Protein AF-A0A6L2PHI8-F1 (afdb_monomer)

Radius of gyration: 39.58 Å; Cα contacts (8 Å, |Δi|>4): 1050; chains: 1; bounding box: 101×114×113 Å

Sequence (1078 aa):
MAFFVTIHFYPGHCFICQTFGRAEEQCAVSTVCMVFGARVVTVRFHIPTYLTVSAALQLICTPKLQAEQNTLVHNKTSLSNHSALFQGGSDSAESEQCKPKLSDQVSRLVILHEEAEDGNAMPDLERPVMAVSRAVTNLVKVGRETINSSEDAILKQDMPAALVRVEGASRLLEEASAMLKADPYSGPARKKLIEGSRGILQGTSALLLCFDESEVRKIIRECKRVLDYLAVAEVIETMEDLVQFLKDLSPCLSKVSREVGGREKELTHQVHREILVRCLEQVKTLAPILICSMKIFIHIIAQGGKGAEEAAENRNYLAQRMTDELNEIIRVLQLTTYDEEEWDADNLTVMKKAQNAIEGKVRAARDWLEDPLALRGGVGEKSVRQILEHSQRVSERALPGDAEAIRKLCGDITTMTDALCELRQDGKGATPQAECLAHSIQEKLAELCELVQQAVIGVEKSGIQQPAHTVSGRLEQARRWLAHPDRDDRGLGQQAIALIVAEGKKVADGLPGIHKAEILGLCDEVDILSRQLSDLCRRGHGDTPQAQDVASFILGTPGREQNFNDRAQQLQQFSSRAAKTARMVAAGGSSGNKKLAEALLSSASQVESLTPQLVSAGRIRMNYPESKAADEHFQNLVAQYSDSVQHVRALCDEATDSAEFIKMSEEQIQKHSILCEEAIRKSQPQKMVDNTASIARLANRVLMVAKQESDNSEDPQFIARVNNASDQVQANVTPMVQDAKAVAINTQDAVAVSRWRDSNRALLTAVGEVRHAVTVTPDLPPPPDMTDLHINGKSCCQYILIVAVTVMMLNTECISVNLMYLITEYAPPRPPLPGGEVPPPRPPPPETDDEDDMFLHAPLPNQPIMMAAHGLHQEVRQWSSKDNDIIVAAKKMAVLMGRLSQLVRGEGGSSKRDLISCAKSIAEASEEVTRLAKELARECTDKRMRTNLLQVCERIPTIGTQLKILSTVKATMLGAQAVCSECNEFMQYAGTEEDQEATDMLVGNAQNLMQSVKETVRAAESASIKIRTDAGSVGGGTMMDIRPNHTIYVNNLNEKIKKDGKDSAFVYVLQFLLCFII

Nearest PDB structures (foldseek):
  3zdl-assembly1_A  TM=9.036E-01  e=3.990E-14  Gallus gallus
  4ehp-assembly1_A  TM=9.120E-01  e=5.768E-13  Homo sapiens
  2gww-assembly1_A  TM=8.570E-01  e=1.705E-12  Homo sapiens
  1ydi-assembly1_A  TM=8.372E-01  e=4.488E-12  Homo sapiens
  3tj6-assembly1_A  TM=7.367E-01  e=5.662E-12  Homo sapiens

Organism: Coptotermes formosanus (NCBI:txid36987)

Structure (mmCIF, N/CA/C/O backbone):
data_AF-A0A6L2PHI8-F1
#
_entry.id   AF-A0A6L2PHI8-F1
#
loop_
_atom_site.group_PDB
_atom_site.id
_atom_site.type_symbol
_atom_site.label_atom_id
_atom_site.label_alt_id
_atom_site.label_comp_id
_atom_site.label_asym_id
_atom_site.label_entity_id
_atom_site.label_seq_id
_atom_site.pdbx_PDB_ins_code
_atom_site.Cartn_x
_atom_site.Cartn_y
_atom_site.Cartn_z
_atom_site.occupancy
_atom_site.B_iso_or_equiv
_atom_site.auth_seq_id
_atom_site.auth_comp_id
_atom_site.auth_asym_id
_atom_site.auth_atom_id
_atom_site.pdbx_PDB_model_num
ATOM 1 N N . MET A 1 1 ? -31.131 13.742 -33.035 1.00 28.50 1 MET A N 1
ATOM 2 C CA . MET A 1 1 ? -32.236 13.460 -32.094 1.00 28.50 1 MET A CA 1
ATOM 3 C C . MET A 1 1 ? -31.751 13.812 -30.700 1.00 28.50 1 MET A C 1
ATOM 5 O O . MET A 1 1 ? -30.923 13.090 -30.166 1.00 28.50 1 MET A O 1
ATOM 9 N N . ALA A 1 2 ? -32.163 14.963 -30.169 1.00 21.92 2 ALA A N 1
ATOM 10 C CA . ALA A 1 2 ? -31.827 15.378 -28.810 1.00 21.92 2 ALA A CA 1
ATOM 11 C C . ALA A 1 2 ? -32.853 14.772 -27.842 1.00 21.92 2 ALA A C 1
ATOM 13 O O . ALA A 1 2 ? -34.050 15.003 -28.003 1.00 21.92 2 ALA A O 1
ATOM 14 N N . PHE A 1 3 ? -32.396 13.980 -26.874 1.00 23.11 3 PHE A N 1
ATOM 15 C CA . PHE A 1 3 ? -33.224 13.520 -25.762 1.00 23.11 3 PHE A CA 1
ATOM 16 C C . PHE A 1 3 ? -33.249 14.617 -24.692 1.00 23.11 3 PHE A C 1
ATOM 18 O O . PHE A 1 3 ? -32.214 14.946 -24.120 1.00 23.11 3 PHE A O 1
ATOM 25 N N . PHE A 1 4 ? -34.424 15.194 -24.435 1.00 22.56 4 PHE A N 1
ATOM 26 C CA . PHE A 1 4 ? -34.660 16.065 -23.284 1.00 22.56 4 PHE A CA 1
ATOM 27 C C . PHE A 1 4 ? -35.178 15.215 -22.120 1.00 22.56 4 PHE A C 1
ATOM 29 O O . PHE A 1 4 ? -36.218 14.570 -22.238 1.00 22.56 4 PHE A O 1
ATOM 36 N N . VAL A 1 5 ? -34.466 15.225 -20.994 1.00 25.03 5 VAL A N 1
ATOM 37 C CA . VAL A 1 5 ? -34.983 14.752 -19.704 1.00 25.03 5 VAL A CA 1
ATOM 38 C C . VAL A 1 5 ? -35.501 15.978 -18.960 1.00 25.03 5 VAL A C 1
ATOM 40 O O . VAL A 1 5 ? -34.727 16.868 -18.615 1.00 25.03 5 VAL A O 1
ATOM 43 N N . THR A 1 6 ? -36.811 16.046 -18.733 1.00 24.06 6 THR A N 1
ATOM 44 C CA . THR A 1 6 ? -37.441 17.101 -17.928 1.00 24.06 6 THR A CA 1
ATOM 45 C C . THR A 1 6 ? -37.784 16.526 -16.557 1.00 24.06 6 THR A C 1
ATOM 47 O O . THR A 1 6 ? -38.602 15.615 -16.451 1.00 24.06 6 THR A O 1
ATOM 50 N N . ILE A 1 7 ? -37.146 17.037 -15.502 1.00 26.84 7 ILE A N 1
ATOM 51 C CA . ILE A 1 7 ? -37.447 16.686 -14.108 1.00 26.84 7 ILE A CA 1
ATOM 52 C C . ILE A 1 7 ? -38.468 17.701 -13.585 1.00 26.84 7 ILE A C 1
ATOM 54 O O . ILE A 1 7 ? -38.177 18.893 -13.526 1.00 26.84 7 ILE A O 1
ATOM 58 N N . HIS A 1 8 ? -39.660 17.238 -13.203 1.00 25.55 8 HIS A N 1
ATOM 59 C CA . HIS A 1 8 ? -40.666 18.062 -12.530 1.00 25.55 8 HIS A CA 1
ATOM 60 C C . HIS A 1 8 ? -40.669 17.777 -11.024 1.00 25.55 8 HIS A C 1
ATOM 62 O O . HIS A 1 8 ? -40.845 16.634 -10.608 1.00 25.55 8 HIS A O 1
ATOM 68 N N . PHE A 1 9 ? -40.533 18.826 -10.211 1.00 26.36 9 PHE A N 1
ATOM 69 C CA . PHE A 1 9 ? -40.775 18.776 -8.770 1.00 26.36 9 PHE A CA 1
ATOM 70 C C . PHE A 1 9 ? -42.237 19.142 -8.491 1.00 26.36 9 PHE A C 1
ATOM 72 O O . PHE A 1 9 ? -42.666 20.248 -8.813 1.00 26.36 9 PHE A O 1
ATOM 79 N N . TYR A 1 10 ? -42.997 18.230 -7.883 1.00 27.59 10 TYR A N 1
ATOM 80 C CA . TYR A 1 10 ? -44.328 18.521 -7.344 1.00 27.59 10 TYR A CA 1
ATOM 81 C C . TYR A 1 10 ? -44.293 18.451 -5.810 1.00 27.59 10 TYR A C 1
ATOM 83 O O . TYR A 1 10 ? -43.849 17.437 -5.270 1.00 27.59 10 TYR A O 1
ATOM 91 N N . PRO A 1 11 ? -44.793 19.469 -5.089 1.00 28.05 11 PRO A N 1
ATOM 92 C CA . PRO A 1 11 ? -45.044 19.363 -3.659 1.00 28.05 11 PRO A CA 1
ATOM 93 C C . PRO A 1 11 ? -46.368 18.613 -3.448 1.00 28.05 11 PRO A C 1
ATOM 95 O O . PRO A 1 11 ? -47.446 19.158 -3.678 1.00 28.05 11 PRO A O 1
ATOM 98 N N . GLY A 1 12 ? -46.298 17.340 -3.059 1.00 30.06 12 GLY A N 1
ATOM 99 C CA . GLY A 1 12 ? -47.467 16.504 -2.776 1.00 30.06 12 GLY A CA 1
ATOM 100 C C . GLY A 1 12 ? -47.418 15.929 -1.363 1.00 30.06 12 GLY A C 1
ATOM 101 O O . GLY A 1 12 ? -46.491 15.200 -1.022 1.00 30.06 12 GLY A O 1
ATOM 102 N N . HIS A 1 13 ? -48.430 16.243 -0.552 1.00 28.59 13 HIS A N 1
ATOM 103 C CA . HIS A 1 13 ? -48.674 15.639 0.759 1.00 28.59 13 HIS A CA 1
ATOM 104 C C . HIS A 1 13 ? -48.878 14.119 0.635 1.00 28.59 13 HIS A C 1
ATOM 106 O O . HIS A 1 13 ? -49.772 13.672 -0.083 1.00 28.59 13 HIS A O 1
ATOM 112 N N . CYS A 1 14 ? -48.104 13.322 1.377 1.00 26.72 14 CYS A N 1
ATOM 113 C CA . CYS A 1 14 ? -48.343 11.885 1.504 1.00 26.72 14 CYS A CA 1
ATOM 114 C C . CYS A 1 14 ? -49.215 11.603 2.741 1.00 26.72 14 CYS A C 1
ATOM 116 O O . CYS A 1 14 ? -48.777 11.753 3.881 1.00 26.72 14 CYS A O 1
ATOM 118 N N . PHE A 1 15 ? -50.460 11.191 2.503 1.00 27.19 15 PHE A N 1
ATOM 119 C CA . PHE A 1 15 ? -51.324 10.514 3.471 1.00 27.19 15 PHE A CA 1
ATOM 120 C C . PHE A 1 15 ? -50.740 9.115 3.726 1.00 27.19 15 PHE A C 1
ATOM 122 O O . PHE A 1 15 ? -50.941 8.253 2.887 1.00 27.19 15 PHE A O 1
ATOM 129 N N . ILE A 1 16 ? -49.976 8.910 4.805 1.00 29.73 16 ILE A N 1
ATOM 130 C CA . ILE A 1 16 ? -49.748 7.653 5.567 1.00 29.73 16 ILE A CA 1
ATOM 131 C C . ILE A 1 16 ? -48.646 7.989 6.590 1.00 29.73 16 ILE A C 1
ATOM 133 O O . ILE A 1 16 ? -47.463 7.840 6.317 1.00 29.73 16 ILE A O 1
ATOM 137 N N . CYS A 1 17 ? -49.041 8.547 7.739 1.00 25.80 17 CYS A N 1
ATOM 138 C CA . CYS A 1 17 ? -48.252 8.593 8.981 1.00 25.80 17 CYS A CA 1
ATOM 139 C C . CYS A 1 17 ? -49.140 9.123 10.127 1.00 25.80 17 CYS A C 1
ATOM 141 O O . CYS A 1 17 ? -48.946 10.211 10.656 1.00 25.80 17 CYS A O 1
ATOM 143 N N . GLN A 1 18 ? -50.164 8.357 10.505 1.00 29.06 18 GLN A N 1
ATOM 144 C CA . GLN A 1 18 ? -50.800 8.474 11.820 1.00 29.06 18 GLN A CA 1
ATOM 145 C C . GLN A 1 18 ? -50.527 7.167 12.560 1.00 29.06 18 GLN A C 1
ATOM 147 O O . GLN A 1 18 ? -51.305 6.234 12.401 1.00 29.06 18 GLN A O 1
ATOM 152 N N . THR A 1 19 ? -49.416 7.060 13.307 1.00 31.19 19 THR A N 1
ATOM 153 C CA . THR A 1 19 ? -49.371 6.196 14.517 1.00 31.19 19 THR A CA 1
ATOM 154 C C . THR A 1 19 ? -48.138 6.297 15.419 1.00 31.19 19 THR A C 1
ATOM 156 O O . THR A 1 19 ? -48.201 5.736 16.504 1.00 31.19 19 THR A O 1
ATOM 159 N N . PHE A 1 20 ? -47.064 7.028 15.106 1.00 27.92 20 PHE A N 1
ATOM 160 C CA . PHE A 1 20 ? -45.995 7.244 16.098 1.00 27.92 20 PHE A CA 1
ATOM 161 C C . PHE A 1 20 ? -45.481 8.682 16.065 1.00 27.92 20 PHE A C 1
ATOM 163 O O . PHE A 1 20 ? -44.862 9.119 15.102 1.00 27.92 20 PHE A O 1
ATOM 170 N N . GLY A 1 21 ? -45.790 9.433 17.124 1.00 33.22 21 GLY A N 1
ATOM 171 C CA . GLY A 1 21 ? -45.378 10.821 17.282 1.00 33.22 21 GLY A CA 1
ATOM 172 C C . GLY A 1 21 ? -43.887 10.944 17.582 1.00 33.22 21 GLY A C 1
ATOM 173 O O . GLY A 1 21 ? -43.437 10.483 18.627 1.00 33.22 21 GLY A O 1
ATOM 174 N N . ARG A 1 22 ? -43.158 11.612 16.684 1.00 26.39 22 ARG A N 1
ATOM 175 C CA . ARG A 1 22 ? -41.921 12.375 16.918 1.00 26.39 22 ARG A CA 1
ATOM 176 C C . ARG A 1 22 ? -41.783 13.422 15.803 1.00 26.39 22 ARG A C 1
ATOM 178 O O . ARG A 1 22 ? -42.301 13.227 14.710 1.00 26.39 22 ARG A O 1
ATOM 185 N N . ALA A 1 23 ? -41.178 14.552 16.160 1.00 27.55 23 ALA A N 1
ATOM 186 C CA . ALA A 1 23 ? -41.156 15.808 15.414 1.00 27.55 23 ALA A CA 1
ATOM 187 C C . ALA A 1 23 ? -40.460 15.734 14.038 1.00 27.55 23 ALA A C 1
ATOM 189 O O . ALA A 1 23 ? -39.661 14.842 13.776 1.00 27.55 23 ALA A O 1
ATOM 190 N N . GLU A 1 24 ? -40.825 16.698 13.193 1.00 28.56 24 GLU A N 1
ATOM 191 C CA . GLU A 1 24 ? -40.657 16.814 11.740 1.00 28.56 24 GLU A CA 1
ATOM 192 C C . GLU A 1 24 ? -39.213 16.693 11.202 1.00 28.56 24 GLU A C 1
ATOM 194 O O . GLU A 1 24 ? -38.370 17.549 11.457 1.00 28.56 24 GLU A O 1
ATOM 199 N N . GLU A 1 25 ? -38.980 15.708 10.328 1.00 28.41 25 GLU A N 1
ATOM 200 C CA . GLU A 1 25 ? -37.934 15.735 9.294 1.00 28.41 25 GLU A CA 1
ATOM 201 C C . GLU A 1 25 ? -38.604 15.592 7.915 1.00 28.41 25 GLU A C 1
ATOM 203 O O . GLU A 1 25 ? -39.340 14.638 7.651 1.00 28.41 25 GLU A O 1
ATOM 208 N N . GLN A 1 26 ? -38.382 16.561 7.022 1.00 27.95 26 GLN A N 1
ATOM 209 C CA . GLN A 1 26 ? -38.865 16.514 5.640 1.00 27.95 26 GLN A CA 1
ATOM 210 C C . GLN A 1 26 ? -38.029 15.511 4.824 1.00 27.95 26 GLN A C 1
ATOM 212 O O . GLN A 1 26 ? -36.880 15.779 4.485 1.00 27.95 26 GLN A O 1
ATOM 217 N N . CYS A 1 27 ? -38.611 14.364 4.462 1.00 27.34 27 CYS A N 1
ATOM 218 C CA . CYS A 1 27 ? -38.029 13.433 3.488 1.00 27.34 27 CYS A CA 1
ATOM 219 C C . CYS A 1 27 ? -38.331 13.888 2.048 1.00 27.34 27 CYS A C 1
ATOM 221 O O . CYS A 1 27 ? -39.493 13.941 1.644 1.00 27.34 27 CYS A O 1
ATOM 223 N N . ALA A 1 28 ? -37.299 14.144 1.240 1.00 30.22 28 ALA A N 1
ATOM 224 C CA . ALA A 1 28 ? -37.441 14.311 -0.207 1.00 30.22 28 ALA A CA 1
ATOM 225 C C . ALA A 1 28 ? -37.369 12.940 -0.906 1.00 30.22 28 ALA A C 1
ATOM 227 O O . ALA A 1 28 ? -36.318 12.302 -0.934 1.00 30.22 28 ALA A O 1
ATOM 228 N N . VAL A 1 29 ? -38.478 12.476 -1.493 1.00 29.47 29 VAL A N 1
ATOM 229 C CA . VAL A 1 29 ? -38.514 11.254 -2.319 1.00 29.47 29 VAL A CA 1
ATOM 230 C C . VAL A 1 29 ? -38.455 11.654 -3.792 1.00 29.47 29 VAL A C 1
ATOM 232 O O . VAL A 1 29 ? -39.392 12.263 -4.302 1.00 29.47 29 VAL A O 1
ATOM 235 N N . SER A 1 30 ? -37.383 11.289 -4.499 1.00 31.94 30 SER A N 1
ATOM 236 C CA . SER A 1 30 ? -37.305 11.451 -5.959 1.00 31.94 30 SER A CA 1
ATOM 237 C C . SER A 1 30 ? -37.763 10.171 -6.661 1.00 31.94 30 SER A C 1
ATOM 239 O O . SER A 1 30 ? -37.251 9.088 -6.385 1.00 31.94 30 SER A O 1
ATOM 241 N N . THR A 1 31 ? -38.734 10.286 -7.571 1.00 30.64 31 THR A N 1
ATOM 242 C CA . THR A 1 31 ? -39.196 9.182 -8.431 1.00 30.64 31 THR A CA 1
ATOM 243 C C . THR A 1 31 ? -38.779 9.472 -9.868 1.00 30.64 31 THR A C 1
ATOM 245 O O . THR A 1 31 ? -39.177 10.492 -10.422 1.00 30.64 31 THR A O 1
ATOM 248 N N . VAL A 1 32 ? -38.006 8.576 -10.485 1.00 31.67 32 VAL A N 1
ATOM 249 C CA . VAL A 1 32 ? -37.671 8.653 -11.913 1.00 31.67 32 VAL A CA 1
ATOM 250 C C . VAL A 1 32 ? -38.574 7.677 -12.664 1.00 31.67 32 VAL A C 1
ATOM 252 O O . VAL A 1 32 ? -38.566 6.478 -12.392 1.00 31.67 32 VAL A O 1
ATOM 255 N N . CYS A 1 33 ? -39.373 8.187 -13.602 1.00 28.55 33 CYS A N 1
ATOM 256 C CA . CYS A 1 33 ? -40.089 7.358 -14.571 1.00 28.55 33 CYS A CA 1
ATOM 257 C C . CYS A 1 33 ? -39.306 7.361 -15.882 1.00 28.55 33 CYS A C 1
ATOM 259 O O . CYS A 1 33 ? -39.109 8.419 -16.477 1.00 28.55 33 CYS A O 1
ATOM 261 N N . MET A 1 34 ? -38.879 6.185 -16.339 1.00 28.77 34 MET A N 1
ATOM 262 C CA . MET A 1 34 ? -38.326 6.019 -17.682 1.00 28.77 34 MET A CA 1
ATOM 263 C C . MET A 1 34 ? -39.378 5.371 -18.581 1.00 28.77 34 MET A C 1
ATOM 265 O O . MET A 1 34 ? -40.025 4.392 -18.203 1.00 28.77 34 MET A O 1
ATOM 269 N N . VAL A 1 35 ? -39.560 5.945 -19.769 1.00 27.64 35 VAL A N 1
ATOM 270 C CA . VAL A 1 35 ? -40.507 5.467 -20.780 1.00 27.64 35 VAL A CA 1
ATOM 271 C C . VAL A 1 35 ? -39.712 4.807 -21.902 1.00 27.64 35 VAL A C 1
ATOM 273 O O . VAL A 1 35 ? -38.997 5.484 -22.637 1.00 27.64 35 VAL A O 1
ATOM 276 N N . PHE A 1 36 ? -39.847 3.488 -22.041 1.00 27.17 36 PHE A N 1
ATOM 277 C CA . PHE A 1 36 ? -39.316 2.731 -23.176 1.00 27.17 36 PHE A CA 1
ATOM 278 C C . PHE A 1 36 ? -40.487 2.342 -24.078 1.00 27.17 36 PHE A C 1
ATOM 280 O O . PHE A 1 36 ? -41.173 1.347 -23.843 1.00 27.17 36 PHE A O 1
ATOM 287 N N . GLY A 1 37 ? -40.767 3.160 -25.095 1.00 44.31 37 GLY A N 1
ATOM 288 C CA . GLY A 1 37 ? -41.959 2.972 -25.927 1.00 44.31 37 GLY A CA 1
ATOM 289 C C . GLY A 1 37 ? -43.259 2.999 -25.103 1.00 44.31 37 GLY A C 1
ATOM 290 O O . GLY A 1 37 ? -43.378 3.755 -24.145 1.00 44.31 37 GLY A O 1
ATOM 291 N N . ALA A 1 38 ? -44.255 2.182 -25.458 1.00 27.16 38 ALA A N 1
ATOM 292 C CA . ALA A 1 38 ? -45.612 2.244 -24.889 1.00 27.16 38 ALA A CA 1
ATOM 293 C C . ALA A 1 38 ? -45.784 1.654 -23.466 1.00 27.16 38 ALA A C 1
ATOM 295 O O . ALA A 1 38 ? -46.910 1.355 -23.065 1.00 27.16 38 ALA A O 1
ATOM 296 N N . ARG A 1 39 ? -44.714 1.461 -22.681 1.00 26.09 39 ARG A N 1
ATOM 297 C CA . ARG A 1 39 ? -44.811 1.018 -21.277 1.00 26.09 39 ARG A CA 1
ATOM 298 C C . ARG A 1 39 ? -43.941 1.872 -20.352 1.00 26.09 39 ARG A C 1
ATOM 300 O O . ARG A 1 39 ? -42.793 2.175 -20.664 1.00 26.09 39 ARG A O 1
ATOM 307 N N . VAL A 1 40 ? -44.511 2.226 -19.198 1.00 30.11 40 VAL A N 1
ATOM 308 C CA . VAL A 1 40 ? -43.867 2.995 -18.122 1.00 30.11 40 VAL A CA 1
ATOM 309 C C . VAL A 1 40 ? -43.460 2.033 -17.008 1.00 30.11 40 VAL A C 1
ATOM 311 O O . VAL A 1 40 ? -44.294 1.261 -16.537 1.00 30.11 40 VAL A O 1
ATOM 314 N N . VAL A 1 41 ? -42.198 2.088 -16.578 1.00 27.59 41 VAL A N 1
ATOM 315 C CA . VAL A 1 41 ? -41.700 1.363 -15.399 1.00 27.59 41 VAL A CA 1
ATOM 316 C C . VAL A 1 41 ? -41.233 2.386 -14.365 1.00 27.59 41 VAL A C 1
ATOM 318 O O . VAL A 1 41 ? -40.470 3.299 -14.683 1.00 27.59 41 VAL A O 1
ATOM 321 N N . THR A 1 42 ? -41.708 2.245 -13.128 1.00 28.55 42 THR A N 1
ATOM 322 C CA . THR A 1 42 ? -41.372 3.132 -12.006 1.00 28.55 42 THR A CA 1
ATOM 323 C C . THR A 1 42 ? -40.426 2.408 -11.053 1.00 28.55 42 THR A C 1
ATOM 325 O O . THR A 1 42 ? -40.787 1.366 -10.510 1.00 28.55 42 THR A O 1
ATOM 328 N N . VAL A 1 43 ? -39.233 2.962 -10.819 1.00 27.19 43 VAL A N 1
ATOM 329 C CA . VAL A 1 43 ? -38.256 2.425 -9.856 1.00 27.19 43 VAL A CA 1
ATOM 330 C C . VAL A 1 43 ? -38.010 3.471 -8.767 1.00 27.19 43 VAL A C 1
ATOM 332 O O . VAL A 1 43 ? -37.736 4.634 -9.068 1.00 27.19 43 VAL A O 1
ATOM 335 N N . ARG A 1 44 ? -38.144 3.073 -7.495 1.00 29.20 44 ARG A N 1
ATOM 336 C CA . ARG A 1 44 ? -37.850 3.915 -6.322 1.00 29.20 44 ARG A CA 1
ATOM 337 C C . ARG A 1 44 ? -36.452 3.595 -5.799 1.00 29.20 44 ARG A C 1
ATOM 339 O O . ARG A 1 44 ? -36.156 2.430 -5.558 1.00 29.20 44 ARG A O 1
ATOM 346 N N . PHE A 1 45 ? -35.639 4.622 -5.564 1.00 28.77 45 PHE A N 1
ATOM 347 C CA . PHE A 1 45 ? -34.348 4.495 -4.885 1.00 28.77 45 PHE A CA 1
ATOM 348 C C . PHE A 1 45 ? -34.412 5.099 -3.480 1.00 28.77 45 PHE A C 1
ATOM 350 O O . PHE A 1 45 ? -35.093 6.100 -3.253 1.00 28.77 45 PHE A O 1
ATOM 357 N N . HIS A 1 46 ? -33.677 4.492 -2.549 1.00 28.62 46 HIS A N 1
ATOM 358 C CA . HIS A 1 46 ? -33.395 5.038 -1.225 1.00 28.62 46 HIS A CA 1
ATOM 359 C C . HIS A 1 46 ? -31.953 5.559 -1.250 1.00 28.62 46 HIS A C 1
ATOM 361 O O . HIS A 1 46 ? -31.031 4.783 -1.490 1.00 28.62 46 HIS A O 1
ATOM 367 N N . ILE A 1 47 ? -31.759 6.870 -1.089 1.00 31.12 47 ILE A N 1
ATOM 368 C CA . ILE A 1 47 ? -30.432 7.504 -1.126 1.00 31.12 47 ILE A CA 1
ATOM 369 C C . ILE A 1 47 ? -30.007 7.806 0.322 1.00 31.12 47 ILE A C 1
ATOM 371 O O . ILE A 1 47 ? -30.771 8.471 1.023 1.00 31.12 47 ILE A O 1
ATOM 375 N N . PRO A 1 48 ? -28.823 7.360 0.785 1.00 28.00 48 PRO A N 1
ATOM 376 C CA . PRO A 1 48 ? -28.275 7.747 2.084 1.00 28.00 48 PRO A CA 1
ATOM 377 C C . PRO A 1 48 ? -27.902 9.239 2.129 1.00 28.00 48 PRO A C 1
ATOM 379 O O . PRO A 1 48 ? -27.403 9.806 1.157 1.00 28.00 48 PRO A O 1
ATOM 382 N N . THR A 1 49 ? -28.080 9.860 3.292 1.00 32.47 49 THR A N 1
ATOM 383 C CA . THR A 1 49 ? -28.004 11.305 3.595 1.00 32.47 49 THR A CA 1
ATOM 384 C C . THR A 1 49 ? -26.659 12.001 3.295 1.00 32.47 49 THR A C 1
ATOM 386 O O . THR A 1 49 ? -26.562 13.223 3.394 1.00 32.47 49 THR A O 1
ATOM 389 N N . TYR A 1 50 ? -25.618 11.270 2.881 1.00 30.98 50 TYR A N 1
ATOM 390 C CA . TYR A 1 50 ? -24.297 11.829 2.554 1.00 30.98 50 TYR A CA 1
ATOM 391 C C . TYR A 1 50 ? -24.245 12.556 1.195 1.00 30.98 50 TYR A C 1
ATOM 393 O O . TYR A 1 50 ? -23.402 13.432 1.004 1.00 30.98 50 TYR A O 1
ATOM 401 N N . LEU A 1 51 ? -25.167 12.279 0.260 1.00 33.00 51 LEU A N 1
ATOM 402 C CA . LEU A 1 51 ? -25.169 12.951 -1.053 1.00 33.00 51 LEU A CA 1
ATOM 403 C C . LEU A 1 51 ? -25.741 14.381 -1.033 1.00 33.00 51 LEU A C 1
ATOM 405 O O . LEU A 1 51 ? -25.434 15.180 -1.918 1.00 33.00 51 LEU A O 1
ATOM 409 N N . THR A 1 52 ? -26.545 14.741 -0.030 1.00 33.34 52 THR A N 1
ATOM 410 C CA . THR A 1 52 ? -27.202 16.059 0.034 1.00 33.34 52 THR A CA 1
ATOM 411 C C . THR A 1 52 ? -26.238 17.213 0.323 1.00 33.34 52 THR A C 1
ATOM 413 O O . THR A 1 52 ? -26.497 18.338 -0.102 1.00 33.34 52 THR A O 1
ATOM 416 N N . VAL A 1 53 ? -25.089 16.951 0.956 1.00 31.95 53 VAL A N 1
ATOM 417 C CA . VAL A 1 53 ? -24.070 17.984 1.231 1.00 31.95 53 VAL A CA 1
ATOM 418 C C . VAL A 1 53 ? -23.210 18.270 -0.009 1.00 31.95 53 VAL A C 1
ATOM 420 O O . VAL A 1 53 ? -22.879 19.424 -0.277 1.00 31.95 53 VAL A O 1
ATOM 423 N N . SER A 1 54 ? -22.939 17.253 -0.836 1.00 31.12 54 SER A N 1
ATOM 424 C CA . SER A 1 54 ? -22.227 17.427 -2.113 1.00 31.12 54 SER A CA 1
ATOM 425 C C . SER A 1 54 ? -23.043 18.263 -3.115 1.00 31.12 54 SER A C 1
ATOM 427 O O . SER A 1 54 ? -22.503 19.150 -3.777 1.00 31.12 54 SER A O 1
ATOM 429 N N . ALA A 1 55 ? -24.370 18.078 -3.142 1.00 30.94 55 ALA A N 1
ATOM 430 C CA . ALA A 1 55 ? -25.274 18.877 -3.972 1.00 30.94 55 ALA A CA 1
ATOM 431 C C . ALA A 1 55 ? -25.404 20.342 -3.497 1.00 30.94 55 ALA A C 1
ATOM 433 O O . ALA A 1 55 ? -25.514 21.248 -4.324 1.00 30.94 55 ALA A O 1
ATOM 434 N N . ALA A 1 56 ? -25.335 20.601 -2.184 1.00 30.42 56 ALA A N 1
ATOM 435 C CA . ALA A 1 56 ? -25.371 21.960 -1.636 1.00 30.42 56 ALA A CA 1
ATOM 436 C C . ALA A 1 56 ? -24.100 22.768 -1.971 1.00 30.42 56 ALA A C 1
ATOM 438 O O . ALA A 1 56 ? -24.188 23.963 -2.253 1.00 30.42 56 ALA A O 1
ATOM 439 N N . LEU A 1 57 ? -22.933 22.112 -2.026 1.00 31.80 57 LEU A N 1
ATOM 440 C CA . LEU A 1 57 ? -21.670 22.725 -2.462 1.00 31.80 57 LEU A CA 1
ATOM 441 C C . LEU A 1 57 ? -21.637 23.018 -3.972 1.00 31.80 57 LEU A C 1
ATOM 443 O O . LEU A 1 57 ? -21.035 24.006 -4.387 1.00 31.80 57 LEU A O 1
ATOM 447 N N . GLN A 1 58 ? -22.333 22.226 -4.795 1.00 31.31 58 GLN A N 1
ATOM 448 C CA . GLN A 1 58 ? -22.452 22.491 -6.235 1.00 31.31 58 GLN A CA 1
ATOM 449 C C . GLN A 1 58 ? -23.454 23.609 -6.576 1.00 31.31 58 GLN A C 1
ATOM 451 O O . GLN A 1 58 ? -23.251 24.325 -7.552 1.00 31.31 58 GLN A O 1
ATOM 456 N N . LEU A 1 59 ? -24.502 23.820 -5.772 1.00 31.86 59 LEU A N 1
ATOM 457 C CA . LEU A 1 59 ? -25.551 24.815 -6.059 1.00 31.86 59 LEU A CA 1
ATOM 458 C C . LEU A 1 59 ? -25.170 26.269 -5.727 1.00 31.86 59 LEU A C 1
ATOM 460 O O . LEU A 1 59 ? -25.757 27.191 -6.292 1.00 31.86 59 LEU A O 1
ATOM 464 N N . ILE A 1 60 ? -24.166 26.501 -4.874 1.00 32.59 60 ILE A N 1
ATOM 465 C CA . ILE A 1 60 ? -23.657 27.858 -4.576 1.00 32.59 60 ILE A CA 1
ATOM 466 C C . ILE A 1 60 ? -22.679 28.341 -5.667 1.00 32.59 60 ILE A C 1
ATOM 468 O O . ILE A 1 60 ? -22.472 29.543 -5.849 1.00 32.59 60 ILE A O 1
ATOM 472 N N . CYS A 1 61 ? -22.155 27.424 -6.484 1.00 31.47 61 CYS A N 1
ATOM 473 C CA . CYS A 1 61 ? -21.245 27.718 -7.582 1.00 31.47 61 CYS A CA 1
ATOM 474 C C . CYS A 1 61 ? -21.852 27.309 -8.933 1.00 31.47 61 CYS A C 1
ATOM 476 O O . CYS A 1 61 ? -21.436 26.314 -9.513 1.00 31.47 61 CYS A O 1
ATOM 478 N N . THR A 1 62 ? -22.771 28.123 -9.479 1.00 31.05 62 THR A N 1
ATOM 479 C CA . THR A 1 62 ? -22.628 28.805 -10.795 1.00 31.05 62 THR A CA 1
ATOM 480 C C . THR A 1 62 ? -23.882 28.937 -11.666 1.00 31.05 62 THR A C 1
ATOM 482 O O . THR A 1 62 ? -24.643 27.999 -11.859 1.00 31.05 62 THR A O 1
ATOM 485 N N . PRO A 1 63 ? -24.008 30.113 -12.314 1.00 27.91 63 PRO A N 1
ATOM 486 C CA . PRO A 1 63 ? -24.412 30.173 -13.725 1.00 27.91 63 PRO A CA 1
ATOM 487 C C . PRO A 1 63 ? -23.282 30.623 -14.675 1.00 27.91 63 PRO A C 1
ATOM 489 O O . PRO A 1 63 ? -23.488 30.663 -15.884 1.00 27.91 63 PRO A O 1
ATOM 492 N N . LYS A 1 64 ? -22.082 30.969 -14.172 1.00 29.92 64 LYS A N 1
ATOM 493 C CA . LYS A 1 64 ? -20.952 31.439 -15.009 1.00 29.92 64 LYS A CA 1
ATOM 494 C C . LYS A 1 64 ? -19.982 30.347 -15.495 1.00 29.92 64 LYS A C 1
ATOM 496 O O . LYS A 1 64 ? -19.399 30.525 -16.556 1.00 29.92 64 LYS A O 1
ATOM 501 N N . LEU A 1 65 ? -19.852 29.206 -14.804 1.00 34.03 65 LEU A N 1
ATOM 502 C CA . LEU A 1 65 ? -18.905 28.137 -15.187 1.00 34.03 65 LEU A CA 1
ATOM 503 C C . LEU A 1 65 ? -19.382 27.282 -16.378 1.00 34.03 65 LEU A C 1
ATOM 505 O O . LEU A 1 65 ? -18.558 26.721 -17.096 1.00 34.03 65 LEU A O 1
ATOM 509 N N . GLN A 1 66 ? -20.691 27.221 -16.648 1.00 29.72 66 GLN A N 1
ATOM 510 C CA . GLN A 1 66 ? -21.232 26.371 -17.720 1.00 29.72 66 GLN A CA 1
ATOM 511 C C . GLN A 1 66 ? -21.137 27.007 -19.122 1.00 29.72 66 GLN A C 1
ATOM 513 O O . GLN A 1 66 ? -21.113 26.294 -20.123 1.00 29.72 66 GLN A O 1
ATOM 518 N N . ALA A 1 67 ? -21.022 28.339 -19.211 1.00 29.23 67 ALA A N 1
ATOM 519 C CA . ALA A 1 67 ? -20.838 29.050 -20.481 1.00 29.23 67 ALA A CA 1
ATOM 520 C C . ALA A 1 67 ? -19.367 29.056 -20.957 1.00 29.23 67 ALA A C 1
ATOM 522 O O . ALA A 1 67 ? -19.105 29.034 -22.161 1.00 29.23 67 ALA A O 1
ATOM 523 N N . GLU A 1 68 ? -18.396 29.004 -20.038 1.00 30.42 68 GLU A N 1
ATOM 524 C CA . GLU A 1 68 ? -16.968 28.913 -20.388 1.00 30.42 68 GLU A CA 1
ATOM 525 C C . GLU A 1 68 ? -16.530 27.487 -20.758 1.00 30.42 68 GLU A C 1
ATOM 527 O O . GLU A 1 68 ? -15.660 27.321 -21.614 1.00 30.42 68 GLU A O 1
ATOM 532 N N . GLN A 1 69 ? -17.180 26.444 -20.225 1.00 29.61 69 GLN A N 1
ATOM 533 C CA . GLN A 1 69 ? -16.870 25.057 -20.598 1.00 29.61 69 GLN A CA 1
ATOM 534 C C . GLN A 1 69 ? -17.234 24.725 -22.055 1.00 29.61 69 GLN A C 1
ATOM 536 O O . GLN A 1 69 ? -16.449 24.067 -22.735 1.00 29.61 69 GLN A O 1
ATOM 541 N N . ASN A 1 70 ? -18.351 25.232 -22.585 1.00 27.59 70 ASN A N 1
ATOM 542 C CA . ASN A 1 70 ? -18.763 24.916 -23.961 1.00 27.59 70 ASN A CA 1
ATOM 543 C C . ASN A 1 70 ? -17.946 25.650 -25.039 1.00 27.59 70 ASN A C 1
ATOM 545 O O . ASN A 1 70 ? -17.856 25.170 -26.168 1.00 27.59 70 ASN A O 1
ATOM 549 N N . THR A 1 71 ? -17.285 26.758 -24.694 1.00 28.98 71 THR A N 1
ATOM 550 C CA . THR A 1 71 ? -16.446 27.519 -25.640 1.00 28.98 71 THR A CA 1
ATOM 551 C C . THR A 1 71 ? -14.990 27.014 -25.657 1.00 28.98 71 THR A C 1
ATOM 553 O O . THR A 1 71 ? -14.302 27.126 -26.670 1.00 28.98 71 THR A O 1
ATOM 556 N N . LEU A 1 72 ? -14.528 26.362 -24.578 1.00 28.80 72 LEU A N 1
ATOM 557 C CA . LEU A 1 72 ? -13.201 25.729 -24.491 1.00 28.80 72 LEU A CA 1
ATOM 558 C C . LEU A 1 72 ? -13.133 24.312 -25.089 1.00 28.80 72 LEU A C 1
ATOM 560 O O . LEU A 1 72 ? -12.049 23.877 -25.480 1.00 28.80 72 LEU A O 1
ATOM 564 N N . VAL A 1 73 ? -14.257 23.596 -25.197 1.00 28.61 73 VAL A N 1
ATOM 565 C CA . VAL A 1 73 ? -14.288 22.241 -25.785 1.00 28.61 73 VAL A CA 1
ATOM 566 C C . VAL A 1 73 ? -14.061 22.273 -27.301 1.00 28.61 73 VAL A C 1
ATOM 568 O O . VAL A 1 73 ? -13.402 21.374 -27.823 1.00 28.61 73 VAL A O 1
ATOM 571 N N . HIS A 1 74 ? -14.484 23.335 -27.999 1.00 26.38 74 HIS A N 1
ATOM 572 C CA . HIS A 1 74 ? -14.242 23.471 -29.441 1.00 26.38 74 HIS A CA 1
ATOM 573 C C . HIS A 1 74 ? -12.829 23.954 -29.804 1.00 26.38 74 HIS A C 1
ATOM 575 O O . HIS A 1 74 ? -12.323 23.579 -30.857 1.00 26.38 74 HIS A O 1
ATOM 581 N N . ASN A 1 75 ? -12.147 24.694 -28.919 1.00 26.27 75 ASN A N 1
ATOM 582 C CA . ASN A 1 75 ? -10.745 25.080 -29.134 1.00 26.27 75 ASN A CA 1
ATOM 583 C C . ASN A 1 75 ? -9.737 24.011 -28.663 1.00 26.27 75 ASN A C 1
ATOM 585 O O . ASN A 1 75 ? -8.612 23.981 -29.159 1.00 26.27 75 ASN A O 1
ATOM 589 N N . LYS A 1 76 ? -10.121 23.086 -27.766 1.00 26.59 76 LYS A N 1
ATOM 590 C CA . LYS A 1 76 ? -9.252 21.973 -27.329 1.00 26.59 76 LYS A CA 1
ATOM 591 C C . LYS A 1 76 ? -9.189 20.795 -28.303 1.00 26.59 76 LYS A C 1
ATOM 593 O O . LYS A 1 76 ? -8.173 20.107 -28.325 1.00 26.59 76 LYS A O 1
ATOM 598 N N . THR A 1 77 ? -10.197 20.591 -29.154 1.00 25.55 77 THR A N 1
ATOM 599 C CA . THR A 1 77 ? -10.190 19.498 -30.150 1.00 25.55 77 THR A CA 1
ATOM 600 C C . THR A 1 77 ? -9.187 19.724 -31.292 1.00 25.55 77 THR A C 1
ATOM 602 O O . THR A 1 77 ? -8.816 18.774 -31.973 1.00 25.55 77 THR A O 1
ATOM 605 N N . SER A 1 78 ? -8.703 20.958 -31.487 1.00 25.16 78 SER A N 1
ATOM 606 C CA . SER A 1 78 ? -7.661 21.273 -32.480 1.00 25.16 78 SER A CA 1
ATOM 607 C C . SER A 1 78 ? -6.231 21.199 -31.920 1.00 25.16 78 SER A C 1
ATOM 609 O O . SER A 1 78 ? -5.286 21.131 -32.701 1.00 25.16 78 SER A O 1
ATOM 611 N N . LEU A 1 79 ? -6.059 21.202 -30.592 1.00 26.98 79 LEU A N 1
ATOM 612 C CA . LEU A 1 79 ? -4.755 21.122 -29.909 1.00 26.98 79 LEU A CA 1
ATOM 613 C C . LEU A 1 79 ? -4.464 19.719 -29.341 1.00 26.98 79 LEU A C 1
ATOM 615 O O . LEU A 1 79 ? -3.298 19.371 -29.149 1.00 26.98 79 LEU A O 1
ATOM 619 N N . SER A 1 80 ? -5.492 18.881 -29.143 1.00 25.28 80 SER A N 1
ATOM 620 C CA . SER A 1 80 ? -5.346 17.484 -28.697 1.00 25.28 80 SER A CA 1
ATOM 621 C C . SER A 1 80 ? -4.733 16.554 -29.751 1.00 25.28 80 SER A C 1
ATOM 623 O O . SER A 1 80 ? -4.209 15.502 -29.410 1.00 25.28 80 SER A O 1
ATOM 625 N N . ASN A 1 81 ? -4.757 16.935 -31.032 1.00 25.12 81 ASN A N 1
ATOM 626 C CA . ASN A 1 81 ? -4.217 16.099 -32.111 1.00 25.12 81 ASN A CA 1
ATOM 627 C C . ASN A 1 81 ? -2.708 16.303 -32.352 1.00 25.12 81 ASN A C 1
ATOM 629 O O . ASN A 1 81 ? -2.101 15.515 -33.070 1.00 25.12 81 ASN A O 1
ATOM 633 N N . HIS A 1 82 ? -2.093 17.324 -31.740 1.00 26.30 82 HIS A N 1
ATOM 634 C CA . HIS A 1 82 ? -0.644 17.570 -31.806 1.00 26.30 82 HIS A CA 1
ATOM 635 C C . HIS A 1 82 ? 0.110 17.198 -30.517 1.00 26.30 82 HIS A C 1
ATOM 637 O O . HIS A 1 82 ? 1.333 17.123 -30.539 1.00 26.30 82 HIS A O 1
ATOM 643 N N . SER A 1 83 ? -0.605 16.931 -29.419 1.00 25.50 83 SER A N 1
ATOM 644 C CA . SER A 1 83 ? -0.047 16.638 -28.087 1.00 25.50 83 SER A CA 1
ATOM 645 C C . SER A 1 83 ? 0.051 15.141 -27.753 1.00 25.50 83 SER A C 1
ATOM 647 O O . SER A 1 83 ? 0.767 14.780 -26.830 1.00 25.50 83 SER A O 1
ATOM 649 N N . ALA A 1 84 ? -0.581 14.262 -28.535 1.00 25.97 84 ALA A N 1
ATOM 650 C CA . ALA A 1 84 ? -0.690 12.822 -28.259 1.00 25.97 84 ALA A CA 1
ATOM 651 C C . ALA A 1 84 ? 0.560 11.972 -28.597 1.00 25.97 84 ALA A C 1
ATOM 653 O O . ALA A 1 84 ? 0.457 10.756 -28.724 1.00 25.97 84 ALA A O 1
ATOM 654 N N . LEU A 1 85 ? 1.725 12.589 -28.829 1.00 30.66 85 LEU A N 1
ATOM 655 C CA . LEU A 1 85 ? 2.955 11.872 -29.210 1.00 30.66 85 LEU A CA 1
ATOM 656 C C . LEU A 1 85 ? 4.071 11.925 -28.156 1.00 30.66 85 LEU A C 1
ATOM 658 O O . LEU A 1 85 ? 5.037 11.182 -28.302 1.00 30.66 85 LEU A O 1
ATOM 662 N N . PHE A 1 86 ? 3.973 12.782 -27.133 1.00 36.66 86 PHE A N 1
ATOM 663 C CA . PHE A 1 86 ? 5.098 13.078 -26.233 1.00 36.66 86 PHE A CA 1
ATOM 664 C C . PHE A 1 86 ? 4.660 13.569 -24.839 1.00 36.66 86 PHE A C 1
ATOM 666 O O . PHE A 1 86 ? 5.200 14.561 -24.358 1.00 36.66 86 PHE A O 1
ATOM 673 N N . GLN A 1 87 ? 3.695 12.924 -24.175 1.00 25.23 87 GLN A N 1
ATOM 674 C CA . GLN A 1 87 ? 3.303 13.284 -22.805 1.00 25.23 87 GLN A CA 1
ATOM 675 C C . GLN A 1 87 ? 4.018 12.454 -21.722 1.00 25.23 87 GLN A C 1
ATOM 677 O O . GLN A 1 87 ? 3.590 12.446 -20.576 1.00 25.23 87 GLN A O 1
ATOM 682 N N . GLY A 1 88 ? 5.141 11.799 -22.042 1.00 29.73 88 GLY A N 1
ATOM 683 C CA . GLY A 1 88 ? 5.711 10.787 -21.161 1.00 29.73 88 GLY A CA 1
ATOM 684 C C . GLY A 1 88 ? 7.231 10.787 -20.976 1.00 29.73 88 GLY A C 1
ATOM 685 O O . GLY A 1 88 ? 7.987 10.637 -21.935 1.00 29.73 88 GLY A O 1
ATOM 686 N N . GLY A 1 89 ? 7.677 10.863 -19.720 1.00 29.80 89 GLY A N 1
ATOM 687 C CA . GLY A 1 89 ? 9.037 10.573 -19.274 1.00 29.80 89 GLY A CA 1
ATOM 688 C C . GLY A 1 89 ? 9.436 9.118 -19.179 1.00 29.80 89 GLY A C 1
ATOM 689 O O . GLY A 1 89 ? 8.626 8.230 -19.402 1.00 29.80 89 GLY A O 1
ATOM 690 N N . SER A 1 90 ? 10.697 8.856 -18.841 1.00 34.38 90 SER A N 1
ATOM 691 C CA . SER A 1 90 ? 11.330 7.525 -18.800 1.00 34.38 90 SER A CA 1
ATOM 692 C C . SER A 1 90 ? 10.534 6.408 -18.114 1.00 34.38 90 SER A C 1
ATOM 694 O O . SER A 1 90 ? 10.673 5.279 -18.575 1.00 34.38 90 SER A O 1
ATOM 696 N N . ASP A 1 91 ? 9.664 6.730 -17.150 1.00 38.28 91 ASP A N 1
ATOM 697 C CA . ASP A 1 91 ? 8.807 5.781 -16.414 1.00 38.28 91 ASP A CA 1
ATOM 698 C C . ASP A 1 91 ? 7.305 5.938 -16.690 1.00 38.28 91 ASP A C 1
ATOM 700 O O . ASP A 1 91 ? 6.468 5.556 -15.876 1.00 38.28 91 ASP A O 1
ATOM 704 N N . SER A 1 92 ? 6.941 6.505 -17.840 1.00 39.22 92 SER A N 1
ATOM 705 C CA . SER A 1 92 ? 5.548 6.686 -18.256 1.00 39.22 92 SER A CA 1
ATOM 706 C C . SER A 1 92 ? 5.157 5.778 -19.432 1.00 39.22 92 SER A C 1
ATOM 708 O O . SER A 1 92 ? 5.953 5.552 -20.351 1.00 39.22 92 SER A O 1
ATOM 710 N N . ALA A 1 93 ? 3.909 5.304 -19.452 1.00 38.53 93 ALA A N 1
ATOM 711 C CA . ALA A 1 93 ? 3.378 4.407 -20.487 1.00 38.53 93 ALA A CA 1
ATOM 712 C C . ALA A 1 93 ? 3.521 4.928 -21.943 1.00 38.53 93 ALA A C 1
ATOM 714 O O . ALA A 1 93 ? 3.585 4.134 -22.881 1.00 38.53 93 ALA A O 1
ATOM 715 N N . GLU A 1 94 ? 3.615 6.246 -22.164 1.00 36.56 94 GLU A N 1
ATOM 716 C CA . GLU A 1 94 ? 3.804 6.832 -23.504 1.00 36.56 94 GLU A CA 1
ATOM 717 C C . GLU A 1 94 ? 5.276 6.858 -23.966 1.00 36.56 94 GLU A C 1
ATOM 719 O O . GLU A 1 94 ? 5.564 6.659 -25.152 1.00 36.56 94 GLU A O 1
ATOM 724 N N . SER A 1 95 ? 6.231 7.021 -23.042 1.00 36.03 95 SER A N 1
ATOM 725 C CA . SER A 1 95 ? 7.675 6.893 -23.319 1.00 36.03 95 SER A CA 1
ATOM 726 C C . SER A 1 95 ? 8.033 5.472 -23.751 1.00 36.03 95 SER A C 1
ATOM 728 O O . SER A 1 95 ? 8.814 5.272 -24.690 1.00 36.03 95 SER A O 1
ATOM 730 N N . GLU A 1 96 ? 7.360 4.487 -23.150 1.00 37.78 96 GLU A N 1
ATOM 731 C CA . GLU A 1 96 ? 7.391 3.085 -23.563 1.00 37.78 96 GLU A CA 1
ATOM 732 C C . GLU A 1 96 ? 6.777 2.830 -24.944 1.00 37.78 96 GLU A C 1
ATOM 734 O O . GLU A 1 96 ? 7.013 1.767 -25.494 1.00 37.78 96 GLU A O 1
ATOM 739 N N . GLN A 1 97 ? 6.046 3.755 -25.574 1.00 40.75 97 GLN A N 1
ATOM 740 C CA . GLN A 1 97 ? 5.464 3.510 -26.902 1.00 40.75 97 GLN A CA 1
ATOM 741 C C . GLN A 1 97 ? 6.319 4.065 -28.058 1.00 40.75 97 GLN A C 1
ATOM 743 O O . GLN A 1 97 ? 6.256 3.556 -29.185 1.00 40.75 97 GLN A O 1
ATOM 748 N N . CYS A 1 98 ? 7.160 5.072 -27.784 1.00 42.41 98 CYS A N 1
ATOM 749 C CA . CYS A 1 98 ? 8.064 5.698 -28.760 1.00 42.41 98 CYS A CA 1
ATOM 750 C C . CYS A 1 98 ? 9.489 5.108 -28.719 1.00 42.41 98 CYS A C 1
ATOM 752 O O . CYS A 1 98 ? 10.061 4.797 -29.772 1.00 42.41 98 CYS A O 1
ATOM 754 N N . LYS A 1 99 ? 10.042 4.868 -27.517 1.00 48.28 99 LYS A N 1
ATOM 755 C CA . LYS A 1 99 ? 11.389 4.294 -27.331 1.00 48.28 99 LYS A CA 1
ATOM 756 C C . LYS A 1 99 ? 11.582 2.909 -27.970 1.00 48.28 99 LYS A C 1
ATOM 758 O O . LYS A 1 99 ? 12.635 2.727 -28.578 1.00 48.28 99 LYS A O 1
ATOM 763 N N . PRO A 1 100 ? 10.632 1.951 -27.939 1.00 51.91 100 PRO A N 1
ATOM 764 C CA . PRO A 1 100 ? 10.866 0.627 -28.518 1.00 51.91 100 PRO A CA 1
ATOM 765 C C . PRO A 1 100 ? 10.990 0.669 -30.035 1.00 51.91 100 PRO A C 1
ATOM 767 O O . PRO A 1 100 ? 11.852 0.004 -30.589 1.00 51.91 100 PRO A O 1
ATOM 770 N N . LYS A 1 101 ? 10.202 1.511 -30.722 1.00 61.84 101 LYS A N 1
ATOM 771 C CA . LYS A 1 101 ? 10.265 1.630 -32.189 1.00 61.84 101 LYS A CA 1
ATOM 772 C C . LYS A 1 101 ? 11.604 2.196 -32.660 1.00 61.84 101 LYS A C 1
ATOM 774 O O . LYS A 1 101 ? 12.142 1.732 -33.663 1.00 61.84 101 LYS A O 1
ATOM 779 N N . LEU A 1 102 ? 12.145 3.179 -31.937 1.00 65.25 102 LEU A N 1
ATOM 780 C CA . LEU A 1 102 ? 13.484 3.718 -32.191 1.00 65.25 102 LEU A CA 1
ATOM 781 C C . LEU A 1 102 ? 14.571 2.718 -31.781 1.00 65.25 102 LEU A C 1
ATOM 783 O O . LEU A 1 102 ? 15.511 2.494 -32.538 1.00 65.25 102 LEU A O 1
ATOM 787 N N . SER A 1 103 ? 14.421 2.065 -30.628 1.00 69.00 103 SER A N 1
ATOM 788 C CA . SER A 1 103 ? 15.375 1.068 -30.141 1.00 69.00 103 SER A CA 1
ATOM 789 C C . SER A 1 103 ? 15.456 -0.166 -31.038 1.00 69.00 103 SER A C 1
ATOM 791 O O . SER A 1 103 ? 16.548 -0.687 -31.227 1.00 69.00 103 SER A O 1
ATOM 793 N N . ASP A 1 104 ? 14.351 -0.619 -31.631 1.00 72.88 104 ASP A N 1
ATOM 794 C CA . ASP A 1 104 ? 14.326 -1.739 -32.579 1.00 72.88 104 ASP A CA 1
ATOM 795 C C . ASP A 1 104 ? 15.030 -1.383 -33.894 1.00 72.88 104 ASP A C 1
ATOM 797 O O . ASP A 1 104 ? 15.765 -2.197 -34.462 1.00 72.88 104 ASP A O 1
ATOM 801 N N . GLN A 1 105 ? 14.850 -0.146 -34.372 1.00 76.44 105 GLN A N 1
ATOM 802 C CA . GLN A 1 105 ? 15.555 0.360 -35.551 1.00 76.44 105 GLN A CA 1
ATOM 803 C C . GLN A 1 105 ? 17.059 0.474 -35.293 1.00 76.44 105 GLN A C 1
ATOM 805 O O . GLN A 1 105 ? 17.852 0.019 -36.117 1.00 76.44 105 GLN A O 1
ATOM 810 N N . VAL A 1 106 ? 17.452 1.014 -34.136 1.00 79.38 106 VAL A N 1
ATOM 811 C CA . VAL A 1 106 ? 18.859 1.117 -33.729 1.00 79.38 106 VAL A CA 1
ATOM 812 C C . VAL A 1 106 ? 19.467 -0.267 -33.483 1.00 79.38 106 VAL A C 1
ATOM 814 O O . VAL A 1 106 ? 20.559 -0.539 -33.970 1.00 79.38 106 VAL A O 1
ATOM 817 N N . SER A 1 107 ? 18.743 -1.186 -32.838 1.00 81.44 107 SER A N 1
ATOM 818 C CA . SER A 1 107 ? 19.139 -2.591 -32.655 1.00 81.44 107 SER A CA 1
ATOM 819 C C . SER A 1 107 ? 19.533 -3.240 -33.982 1.00 81.44 107 SER A C 1
ATOM 821 O O . SER A 1 107 ? 20.558 -3.915 -34.059 1.00 81.44 107 SER A O 1
ATOM 823 N N . ARG A 1 108 ? 18.759 -3.001 -35.047 1.00 83.75 108 ARG A N 1
ATOM 824 C CA . ARG A 1 108 ? 19.073 -3.526 -36.379 1.00 83.75 108 ARG A CA 1
ATOM 825 C C . ARG A 1 108 ? 20.363 -2.938 -36.954 1.00 83.75 108 ARG A C 1
ATOM 827 O O . ARG A 1 108 ? 21.111 -3.671 -37.589 1.00 83.75 108 ARG A O 1
ATOM 834 N N . LEU A 1 109 ? 20.643 -1.654 -36.724 1.00 83.94 109 LEU A N 1
ATOM 835 C CA . LEU A 1 109 ? 21.897 -1.021 -37.157 1.00 83.94 109 LEU A CA 1
ATOM 836 C C . LEU A 1 109 ? 23.113 -1.589 -36.411 1.00 83.94 109 LEU A C 1
ATOM 838 O O . LEU A 1 109 ? 24.151 -1.805 -37.030 1.00 83.94 109 LEU A O 1
ATOM 842 N N . VAL A 1 110 ? 22.975 -1.886 -35.114 1.00 83.75 110 VAL A N 1
ATOM 843 C CA . VAL A 1 110 ? 24.036 -2.511 -34.300 1.00 83.75 110 VAL A CA 1
ATOM 844 C C . VAL A 1 110 ? 24.337 -3.940 -34.764 1.00 83.75 110 VAL A C 1
ATOM 846 O O . VAL A 1 110 ? 25.499 -4.325 -34.834 1.00 83.75 110 VAL A O 1
ATOM 849 N N . ILE A 1 111 ? 23.311 -4.709 -35.137 1.00 84.31 111 ILE A N 1
ATOM 850 C CA . ILE A 1 111 ? 23.491 -6.061 -35.692 1.00 84.31 111 ILE A CA 1
ATOM 851 C C . ILE A 1 111 ? 24.220 -6.001 -37.043 1.00 84.31 111 ILE A C 1
ATOM 853 O O . ILE A 1 111 ? 25.196 -6.716 -37.247 1.00 84.31 111 ILE A O 1
ATOM 857 N N . LEU A 1 112 ? 23.794 -5.107 -37.945 1.00 83.88 112 LEU A N 1
ATOM 858 C CA . LEU A 1 112 ? 24.434 -4.924 -39.255 1.00 83.88 112 LEU A CA 1
ATOM 859 C C . LEU A 1 112 ? 25.888 -4.439 -39.138 1.00 83.88 112 LEU A C 1
ATOM 861 O O . LEU A 1 112 ? 26.737 -4.828 -39.938 1.00 83.88 112 LEU A O 1
ATOM 865 N N . HIS A 1 113 ? 26.184 -3.606 -38.136 1.00 85.06 113 HIS A N 1
ATOM 866 C CA . HIS A 1 113 ? 27.547 -3.185 -37.821 1.00 85.06 113 HIS A CA 1
ATOM 867 C C . HIS A 1 113 ? 28.462 -4.384 -37.562 1.00 85.06 113 HIS A C 1
ATOM 869 O O . HIS A 1 113 ? 29.559 -4.438 -38.110 1.00 85.06 113 HIS A O 1
ATOM 875 N N . GLU A 1 114 ? 28.015 -5.329 -36.740 1.00 82.75 114 GLU A N 1
ATOM 876 C CA . GLU A 1 114 ? 28.804 -6.504 -36.386 1.00 82.75 114 GLU A CA 1
ATOM 877 C C . GLU A 1 114 ? 28.912 -7.520 -37.525 1.00 82.75 114 GLU A C 1
ATOM 879 O O . GLU A 1 114 ? 30.000 -8.021 -37.784 1.00 82.75 114 GLU A O 1
ATOM 884 N N . GLU A 1 115 ? 27.839 -7.750 -38.289 1.00 82.94 115 GLU A N 1
ATOM 885 C CA . GLU A 1 115 ? 27.915 -8.596 -39.491 1.00 82.94 115 GLU A CA 1
ATOM 886 C C . GLU A 1 115 ? 28.972 -8.080 -40.481 1.00 82.94 115 GLU A C 1
ATOM 888 O O . GLU A 1 115 ? 29.629 -8.869 -41.163 1.00 82.94 115 GLU A O 1
ATOM 893 N N . ALA A 1 116 ? 29.171 -6.762 -40.541 1.00 80.19 116 ALA A N 1
ATOM 894 C CA . ALA A 1 116 ? 30.231 -6.152 -41.330 1.00 80.19 116 ALA A CA 1
ATOM 895 C C . ALA A 1 116 ? 31.621 -6.197 -40.658 1.00 80.19 116 ALA A C 1
ATOM 897 O O . ALA A 1 116 ? 32.630 -6.140 -41.364 1.00 80.19 116 ALA A O 1
ATOM 898 N N . GLU A 1 117 ? 31.712 -6.313 -39.325 1.00 78.81 117 GLU A N 1
ATOM 899 C CA . GLU A 1 117 ? 32.967 -6.644 -38.621 1.00 78.81 117 GLU A CA 1
ATOM 900 C C . GLU A 1 117 ? 33.418 -8.080 -38.940 1.00 78.81 117 GLU A C 1
ATOM 902 O O . GLU A 1 117 ? 34.612 -8.302 -39.137 1.00 78.81 117 GLU A O 1
ATOM 907 N N . ASP A 1 118 ? 32.471 -9.006 -39.132 1.00 81.00 118 ASP A N 1
ATOM 908 C CA . ASP A 1 118 ? 32.712 -10.394 -39.565 1.00 81.00 118 ASP A CA 1
ATOM 909 C C . ASP A 1 118 ? 33.148 -10.521 -41.045 1.00 81.00 118 ASP A C 1
ATOM 911 O O . ASP A 1 118 ? 33.363 -11.623 -41.554 1.00 81.00 118 ASP A O 1
ATOM 915 N N . GLY A 1 119 ? 33.292 -9.400 -41.762 1.00 78.69 119 GLY A N 1
ATOM 916 C CA . GLY A 1 119 ? 33.764 -9.360 -43.149 1.00 78.69 119 GLY A CA 1
ATOM 917 C C . GLY A 1 119 ? 32.663 -9.386 -44.213 1.00 78.69 119 GLY A C 1
ATOM 918 O O . GLY A 1 119 ? 32.977 -9.503 -45.401 1.00 78.69 119 GLY A O 1
ATOM 919 N N . ASN A 1 120 ? 31.388 -9.241 -43.834 1.00 85.19 120 ASN A N 1
ATOM 920 C CA . ASN A 1 120 ? 30.299 -9.088 -44.802 1.00 85.19 120 ASN A CA 1
ATOM 921 C C . ASN A 1 120 ? 30.214 -7.648 -45.338 1.00 85.19 120 ASN A C 1
ATOM 923 O O . ASN A 1 120 ? 30.573 -6.683 -44.665 1.00 85.19 120 ASN A O 1
ATOM 927 N N . ALA A 1 121 ? 29.719 -7.493 -46.568 1.00 84.44 121 ALA A N 1
ATOM 928 C CA . ALA A 1 121 ? 29.450 -6.172 -47.132 1.00 84.44 121 ALA A CA 1
ATOM 929 C C . ALA A 1 121 ? 28.249 -5.527 -46.430 1.00 84.44 121 ALA A C 1
ATOM 931 O O . ALA A 1 121 ? 27.195 -6.154 -46.303 1.00 84.44 121 ALA A O 1
ATOM 932 N N . MET A 1 122 ? 28.375 -4.258 -46.037 1.00 86.38 122 MET A N 1
ATOM 933 C CA . MET A 1 122 ? 27.250 -3.516 -45.476 1.00 86.38 122 MET A CA 1
ATOM 934 C C . MET A 1 122 ? 26.137 -3.311 -46.525 1.00 86.38 122 MET A C 1
ATOM 936 O O . MET A 1 122 ? 26.435 -2.873 -47.641 1.00 86.38 122 MET A O 1
ATOM 940 N N . PRO A 1 123 ? 24.856 -3.577 -46.200 1.00 86.19 123 PRO A N 1
ATOM 941 C CA . PRO A 1 123 ? 23.743 -3.268 -47.094 1.00 86.19 123 PRO A CA 1
ATOM 942 C C . PRO A 1 123 ? 23.484 -1.756 -47.181 1.00 86.19 123 PRO A C 1
ATOM 944 O O . PRO A 1 123 ? 23.943 -0.982 -46.346 1.00 86.19 123 PRO A O 1
ATOM 947 N N . ASP A 1 124 ? 22.695 -1.326 -48.170 1.00 85.12 124 ASP A N 1
ATOM 948 C CA . ASP A 1 124 ? 22.288 0.078 -48.296 1.00 85.12 124 ASP A CA 1
ATOM 949 C C . ASP A 1 124 ? 21.447 0.527 -47.085 1.00 85.12 124 ASP A C 1
ATOM 951 O O . ASP A 1 124 ? 20.325 0.055 -46.860 1.00 85.12 124 ASP A O 1
ATOM 955 N N . LEU A 1 125 ? 22.009 1.453 -46.304 1.00 87.69 125 LEU A N 1
ATOM 956 C CA . LEU A 1 125 ? 21.415 1.985 -45.081 1.00 87.69 125 LEU A CA 1
ATOM 957 C C . LEU A 1 125 ? 20.642 3.293 -45.304 1.00 87.69 125 LEU A C 1
ATOM 959 O O . LEU A 1 125 ? 20.124 3.853 -44.338 1.00 87.69 125 LEU A O 1
ATOM 963 N N . GLU A 1 126 ? 20.525 3.800 -46.536 1.00 85.38 126 GLU A N 1
ATOM 964 C CA . GLU A 1 126 ? 19.895 5.098 -46.814 1.00 85.38 126 GLU A CA 1
ATOM 965 C C . GLU A 1 126 ? 18.456 5.149 -46.284 1.00 85.38 126 GLU A C 1
ATOM 967 O O . GLU A 1 126 ? 18.096 6.028 -45.503 1.00 85.38 126 GLU A O 1
ATOM 972 N N . ARG A 1 127 ? 17.638 4.144 -46.613 1.00 82.56 127 ARG A N 1
ATOM 973 C CA . ARG A 1 127 ? 16.246 4.060 -46.141 1.00 82.56 127 ARG A CA 1
ATOM 974 C C . ARG A 1 127 ? 16.109 3.955 -44.612 1.00 82.56 127 ARG A C 1
ATOM 976 O O . ARG A 1 127 ? 15.345 4.748 -44.057 1.00 82.56 127 ARG A O 1
ATOM 983 N N . PRO A 1 128 ? 16.769 3.005 -43.913 1.00 80.44 128 PRO A N 1
ATOM 984 C CA . PRO A 1 128 ? 16.636 2.889 -42.461 1.00 80.44 128 PRO A CA 1
ATOM 985 C C . PRO A 1 128 ? 17.186 4.112 -41.717 1.00 80.44 128 PRO A C 1
ATOM 987 O O . PRO A 1 128 ? 16.542 4.581 -40.782 1.00 80.44 128 PRO A O 1
ATOM 990 N N . VAL A 1 129 ? 18.305 4.691 -42.162 1.00 87.56 129 VAL A N 1
ATOM 991 C CA . VAL A 1 129 ? 18.870 5.900 -41.541 1.00 87.56 129 VAL A CA 1
ATOM 992 C C . VAL A 1 129 ? 17.981 7.120 -41.774 1.00 87.56 129 VAL A C 1
ATOM 994 O O . VAL A 1 129 ? 17.741 7.879 -40.838 1.00 87.56 129 VAL A O 1
ATOM 997 N N . MET A 1 130 ? 17.395 7.284 -42.965 1.00 83.88 130 MET A N 1
ATOM 998 C CA . MET A 1 130 ? 16.423 8.357 -43.213 1.00 83.88 130 MET A CA 1
ATOM 999 C C . MET A 1 130 ? 15.173 8.238 -42.335 1.00 83.88 130 MET A C 1
ATOM 1001 O O . MET A 1 130 ? 14.590 9.256 -41.961 1.00 83.88 130 MET A O 1
ATOM 1005 N N . ALA A 1 131 ? 14.734 7.020 -42.006 1.00 79.69 131 ALA A N 1
ATOM 1006 C CA . ALA A 1 131 ? 13.611 6.820 -41.094 1.00 79.69 131 ALA A CA 1
ATOM 1007 C C . ALA A 1 131 ? 13.948 7.312 -39.675 1.00 79.69 131 ALA A C 1
ATOM 1009 O O . ALA A 1 131 ? 13.162 8.068 -39.099 1.00 79.69 131 ALA A O 1
ATOM 1010 N N . VAL A 1 132 ? 15.134 6.959 -39.161 1.00 81.38 132 VAL A N 1
ATOM 1011 C CA . VAL A 1 132 ? 15.640 7.437 -37.861 1.00 81.38 132 VAL A CA 1
ATOM 1012 C C . VAL A 1 132 ? 15.811 8.959 -37.876 1.00 81.38 132 VAL A C 1
ATOM 1014 O O . VAL A 1 132 ? 15.297 9.641 -36.993 1.00 81.38 132 VAL A O 1
ATOM 1017 N N . SER A 1 133 ? 16.430 9.515 -38.921 1.00 85.00 133 SER A N 1
ATOM 1018 C CA . SER A 1 133 ? 16.653 10.960 -39.068 1.00 85.00 133 SER A CA 1
ATOM 1019 C C . SER A 1 133 ? 15.350 11.767 -39.102 1.00 85.00 133 SER A C 1
ATOM 1021 O O . SER A 1 133 ? 15.226 12.798 -38.437 1.00 85.00 133 SER A O 1
ATOM 1023 N N . ARG A 1 134 ? 14.308 11.275 -39.788 1.00 81.50 134 ARG A N 1
ATOM 1024 C CA . ARG A 1 134 ? 12.977 11.911 -39.768 1.00 81.50 134 ARG A CA 1
ATOM 1025 C C . ARG A 1 134 ? 12.354 11.905 -38.375 1.00 81.50 134 ARG A C 1
ATOM 1027 O O . ARG A 1 134 ? 11.782 12.916 -37.967 1.00 81.50 134 ARG A O 1
ATOM 1034 N N . ALA A 1 135 ? 12.453 10.790 -37.653 1.00 78.00 135 ALA A N 1
ATOM 1035 C CA . ALA A 1 135 ? 11.934 10.692 -36.292 1.00 78.00 135 ALA A CA 1
ATOM 1036 C C . ALA A 1 135 ? 12.665 11.661 -35.347 1.00 78.00 135 ALA A C 1
ATOM 1038 O O . ALA A 1 135 ? 12.017 12.411 -34.618 1.00 78.00 135 ALA A O 1
ATOM 1039 N N . VAL A 1 136 ? 13.995 11.724 -35.443 1.00 83.00 136 VAL A N 1
ATOM 1040 C CA . VAL A 1 136 ? 14.844 12.665 -34.698 1.00 83.00 136 VAL A CA 1
ATOM 1041 C C . VAL A 1 136 ? 14.518 14.114 -35.034 1.00 83.00 136 VAL A C 1
ATOM 1043 O O . VAL A 1 136 ? 14.382 14.934 -34.135 1.00 83.00 136 VAL A O 1
ATOM 1046 N N . THR A 1 137 ? 14.356 14.446 -36.313 1.00 83.94 137 THR A N 1
ATOM 1047 C CA . THR A 1 137 ? 14.052 15.815 -36.752 1.00 83.94 137 THR A CA 1
ATOM 1048 C C . THR A 1 137 ? 12.732 16.300 -36.157 1.00 83.94 137 THR A C 1
ATOM 1050 O O . THR A 1 137 ? 12.647 17.426 -35.665 1.00 83.94 137 THR A O 1
ATOM 1053 N N . ASN A 1 138 ? 11.711 15.439 -36.148 1.00 79.69 138 ASN A N 1
ATOM 1054 C CA . ASN A 1 138 ? 10.436 15.745 -35.504 1.00 79.69 138 ASN A CA 1
ATOM 1055 C C . ASN A 1 138 ? 10.599 15.921 -33.990 1.00 79.69 138 ASN A C 1
ATOM 1057 O O . ASN A 1 138 ? 10.098 16.897 -33.438 1.00 79.69 138 ASN A O 1
ATOM 1061 N N . LEU A 1 139 ? 11.335 15.022 -33.336 1.00 78.69 139 LEU A N 1
ATOM 1062 C CA . LEU A 1 139 ? 11.608 15.078 -31.902 1.00 78.69 139 LEU A CA 1
ATOM 1063 C C . LEU A 1 139 ? 12.349 16.368 -31.504 1.00 78.69 139 LEU A C 1
ATOM 1065 O O . LEU A 1 139 ? 11.960 17.046 -30.555 1.00 78.69 139 LEU A O 1
ATOM 1069 N N . VAL A 1 140 ? 13.372 16.754 -32.271 1.00 84.12 140 VAL A N 1
ATOM 1070 C CA . VAL A 1 140 ? 14.146 17.981 -32.047 1.00 84.12 140 VAL A CA 1
ATOM 1071 C C . VAL A 1 140 ? 13.287 19.221 -32.269 1.00 84.12 140 VAL A C 1
ATOM 1073 O O . VAL A 1 140 ? 13.367 20.173 -31.493 1.00 84.12 140 VAL A O 1
ATOM 1076 N N . LYS A 1 141 ? 12.445 19.216 -33.308 1.00 84.12 141 LYS A N 1
ATOM 1077 C CA . LYS A 1 141 ? 11.504 20.307 -33.572 1.00 84.12 141 LYS A CA 1
ATOM 1078 C C . LYS A 1 141 ? 10.554 20.509 -32.390 1.00 84.12 141 LYS A C 1
ATOM 1080 O O . LYS A 1 141 ? 10.458 21.630 -31.897 1.00 84.12 141 LYS A O 1
ATOM 1085 N N . VAL A 1 142 ? 9.922 19.433 -31.917 1.00 81.88 142 VAL A N 1
ATOM 1086 C CA . VAL A 1 142 ? 9.016 19.475 -30.760 1.00 81.88 142 VAL A CA 1
ATOM 1087 C C . VAL A 1 142 ? 9.758 19.977 -29.523 1.00 81.88 142 VAL A C 1
ATOM 1089 O O . VAL A 1 142 ? 9.306 20.932 -28.905 1.00 81.88 142 VAL A O 1
ATOM 1092 N N . GLY A 1 143 ? 10.941 19.438 -29.210 1.00 80.00 143 GLY A N 1
ATOM 1093 C CA . GLY A 1 143 ? 11.720 19.895 -28.055 1.00 80.00 143 GLY A CA 1
ATOM 1094 C C . GLY A 1 143 ? 12.077 21.386 -28.114 1.00 80.00 143 GLY A C 1
ATOM 1095 O O . GLY A 1 143 ? 11.936 22.095 -27.120 1.00 80.00 143 GLY A O 1
ATOM 1096 N N . ARG A 1 144 ? 12.456 21.915 -29.288 1.00 88.25 144 ARG A N 1
ATOM 1097 C CA . ARG A 1 144 ? 12.706 23.360 -29.465 1.00 88.25 144 ARG A CA 1
ATOM 1098 C C . ARG A 1 144 ? 11.432 24.194 -29.271 1.00 88.25 144 ARG A C 1
ATOM 1100 O O . ARG A 1 144 ? 11.492 25.246 -28.638 1.00 88.25 144 ARG A O 1
ATOM 1107 N N . GLU A 1 145 ? 10.286 23.740 -29.777 1.00 87.75 145 GLU A N 1
ATOM 1108 C CA . GLU A 1 145 ? 8.983 24.393 -29.564 1.00 87.75 145 GLU A CA 1
ATOM 1109 C C . GLU A 1 145 ? 8.570 24.381 -28.078 1.00 87.75 145 GLU A C 1
ATOM 1111 O O . GLU A 1 145 ? 8.104 25.400 -27.557 1.00 87.75 145 GLU A O 1
ATOM 1116 N N . THR A 1 146 ? 8.814 23.279 -27.363 1.00 82.12 146 THR A N 1
ATOM 1117 C CA . THR A 1 146 ? 8.551 23.141 -25.923 1.00 82.12 146 THR A CA 1
ATOM 1118 C C . THR A 1 146 ? 9.412 24.090 -25.090 1.00 82.12 146 THR A C 1
ATOM 1120 O O . THR A 1 146 ? 8.884 24.794 -24.234 1.00 82.12 146 THR A O 1
ATOM 1123 N N . ILE A 1 147 ? 10.719 24.188 -25.360 1.00 89.56 147 ILE A N 1
ATOM 1124 C CA . ILE A 1 147 ? 11.617 25.136 -24.669 1.00 89.56 147 ILE A CA 1
ATOM 1125 C C . ILE A 1 147 ? 11.151 26.581 -24.882 1.00 89.56 147 ILE A C 1
ATOM 1127 O O . ILE A 1 147 ? 11.123 27.372 -23.938 1.00 89.56 147 ILE A O 1
ATOM 1131 N N . ASN A 1 148 ? 10.777 26.928 -26.116 1.00 89.88 148 ASN A N 1
ATOM 1132 C CA . ASN A 1 148 ? 10.382 28.291 -26.473 1.00 89.88 148 ASN A CA 1
ATOM 1133 C C . ASN A 1 148 ? 9.047 28.707 -25.840 1.00 89.88 148 ASN A C 1
ATOM 1135 O O . ASN A 1 148 ? 8.872 29.877 -25.509 1.00 89.88 148 ASN A O 1
ATOM 1139 N N . SER A 1 149 ? 8.118 27.763 -25.678 1.00 88.62 149 SER A N 1
ATOM 1140 C CA . SER A 1 149 ? 6.796 28.003 -25.083 1.00 88.62 149 SER A CA 1
ATOM 1141 C C . SER A 1 149 ? 6.752 27.817 -23.561 1.00 88.62 149 SER A C 1
ATOM 1143 O O . SER A 1 149 ? 5.803 28.271 -22.926 1.00 88.62 149 SER A O 1
ATOM 1145 N N . SER A 1 150 ? 7.761 27.178 -22.962 1.00 85.62 150 SER A N 1
ATOM 1146 C CA . SER A 1 150 ? 7.827 26.924 -21.520 1.00 85.62 150 SER A CA 1
ATOM 1147 C C . SER A 1 150 ? 8.375 28.119 -20.732 1.00 85.62 150 SER A C 1
ATOM 1149 O O . SER A 1 150 ? 9.207 28.891 -21.211 1.00 85.62 150 SER A O 1
ATOM 1151 N N . GLU A 1 151 ? 7.948 28.248 -19.477 1.00 88.81 151 GLU A N 1
ATOM 1152 C CA . GLU A 1 151 ? 8.511 29.184 -18.490 1.00 88.81 151 GLU A CA 1
ATOM 1153 C C . GLU A 1 151 ? 9.525 28.510 -17.544 1.00 88.81 151 GLU A C 1
ATOM 1155 O O . GLU A 1 151 ? 10.154 29.186 -16.734 1.00 88.81 151 GLU A O 1
ATOM 1160 N N . ASP A 1 152 ? 9.712 27.189 -17.643 1.00 89.69 152 ASP A N 1
ATOM 1161 C CA . ASP A 1 152 ? 10.634 26.427 -16.793 1.00 89.69 152 ASP A CA 1
ATOM 1162 C C . ASP A 1 152 ? 12.100 26.724 -17.160 1.00 89.69 152 ASP A C 1
ATOM 1164 O O . ASP A 1 152 ? 12.585 26.344 -18.228 1.00 89.69 152 ASP A O 1
ATOM 1168 N N . ALA A 1 153 ? 12.809 27.415 -16.263 1.00 90.88 153 ALA A N 1
ATOM 1169 C CA . ALA A 1 153 ? 14.208 27.789 -16.448 1.00 90.88 153 ALA A CA 1
ATOM 1170 C C . ALA A 1 153 ? 15.154 26.578 -16.474 1.00 90.88 153 ALA A C 1
ATOM 1172 O O . ALA A 1 153 ? 16.115 26.589 -17.239 1.00 90.88 153 ALA A O 1
ATOM 1173 N N . ILE A 1 154 ? 14.858 25.531 -15.696 1.00 88.31 154 ILE A N 1
ATOM 1174 C CA . ILE A 1 154 ? 15.671 24.307 -15.634 1.00 88.31 154 ILE A CA 1
ATOM 1175 C C . ILE A 1 154 ? 15.524 23.549 -16.955 1.00 88.31 154 ILE A C 1
ATOM 1177 O O . ILE A 1 154 ? 16.511 23.206 -17.597 1.00 88.31 154 ILE A O 1
ATOM 1181 N N . LEU A 1 155 ? 14.290 23.415 -17.456 1.00 86.56 155 LEU A N 1
ATOM 1182 C CA . LEU A 1 155 ? 14.043 22.814 -18.771 1.00 86.56 155 LEU A CA 1
ATOM 1183 C C . LEU A 1 155 ? 14.788 23.552 -19.896 1.00 86.56 155 LEU A C 1
ATOM 1185 O O . LEU A 1 155 ? 15.354 22.919 -20.787 1.00 86.56 155 LEU A O 1
ATOM 1189 N N . LYS A 1 156 ? 14.802 24.892 -19.854 1.00 90.56 156 LYS A N 1
ATOM 1190 C CA . LYS A 1 156 ? 15.531 25.730 -20.822 1.00 90.56 156 LYS A CA 1
ATOM 1191 C C . LYS A 1 156 ? 17.045 25.559 -20.750 1.00 90.56 156 LYS A C 1
ATOM 1193 O O . LYS A 1 156 ? 17.708 25.771 -21.762 1.00 90.56 156 LYS A O 1
ATOM 1198 N N . GLN A 1 157 ? 17.574 25.210 -19.583 1.00 90.12 157 GLN A N 1
ATOM 1199 C CA . GLN A 1 157 ? 18.993 24.968 -19.368 1.00 90.12 157 GLN A CA 1
ATOM 1200 C C . GLN A 1 157 ? 19.408 23.567 -19.838 1.00 90.12 157 GLN A C 1
ATOM 1202 O O . GLN A 1 157 ? 20.400 23.440 -20.555 1.00 90.12 157 GLN A O 1
ATOM 1207 N N . ASP A 1 158 ? 18.633 22.538 -19.491 1.00 83.88 158 ASP A N 1
ATOM 1208 C CA . ASP A 1 158 ? 19.069 21.142 -19.621 1.00 83.88 158 ASP A CA 1
ATOM 1209 C C . ASP A 1 158 ? 18.712 20.526 -20.984 1.00 83.88 158 ASP A C 1
ATOM 1211 O O . ASP A 1 158 ? 19.513 19.814 -21.599 1.00 83.88 158 ASP A O 1
ATOM 1215 N N . MET A 1 159 ? 17.535 20.856 -21.527 1.00 85.81 159 MET A N 1
ATOM 1216 C CA . MET A 1 159 ? 17.046 20.271 -22.780 1.00 85.81 159 MET A CA 1
ATOM 1217 C C . MET A 1 159 ? 17.912 20.582 -24.026 1.00 85.81 159 MET A C 1
ATOM 1219 O O . MET A 1 159 ? 18.050 19.694 -24.876 1.00 85.81 159 MET A O 1
ATOM 1223 N N . PRO A 1 160 ? 18.541 21.770 -24.191 1.00 92.44 160 PRO A N 1
ATOM 1224 C CA . PRO A 1 160 ? 19.398 22.052 -25.347 1.00 92.44 160 PRO A CA 1
ATOM 1225 C C . PRO A 1 160 ? 20.552 21.062 -25.539 1.00 92.44 160 PRO A C 1
ATOM 1227 O O . PRO A 1 160 ? 20.846 20.693 -26.678 1.00 92.44 160 PRO A O 1
ATOM 1230 N N . ALA A 1 161 ? 21.183 20.602 -24.454 1.00 88.62 161 ALA A N 1
ATOM 1231 C CA . ALA A 1 161 ? 22.285 19.644 -24.531 1.00 88.62 161 ALA A CA 1
ATOM 1232 C C . ALA A 1 161 ? 21.814 18.291 -25.093 1.00 88.62 161 ALA A C 1
ATOM 1234 O O . ALA A 1 161 ? 22.467 17.719 -25.971 1.00 88.62 161 ALA A O 1
ATOM 1235 N N . ALA A 1 162 ? 20.640 17.821 -24.657 1.00 83.88 162 ALA A N 1
ATOM 1236 C CA . ALA A 1 162 ? 20.022 16.604 -25.177 1.00 83.88 162 ALA A CA 1
ATOM 1237 C C . ALA A 1 162 ? 19.661 16.742 -26.666 1.00 83.88 162 ALA A C 1
ATOM 1239 O O . ALA A 1 162 ? 19.986 15.863 -27.463 1.00 83.88 162 ALA A O 1
ATOM 1240 N N . LEU A 1 163 ? 19.071 17.872 -27.073 1.00 88.00 163 LEU A N 1
ATOM 1241 C CA . LEU A 1 163 ? 18.711 18.137 -28.472 1.00 88.00 163 LEU A CA 1
ATOM 1242 C C . LEU A 1 163 ? 19.930 18.138 -29.402 1.00 88.00 163 LEU A C 1
ATOM 1244 O O . LEU A 1 163 ? 19.894 17.511 -30.460 1.00 88.00 163 LEU A O 1
ATOM 1248 N N . VAL A 1 164 ? 21.017 18.804 -28.997 1.00 91.19 164 VAL A N 1
ATOM 1249 C CA . VAL A 1 164 ? 22.273 18.835 -29.765 1.00 91.19 164 VAL A CA 1
ATOM 1250 C C . VAL A 1 164 ? 22.869 17.434 -29.894 1.00 91.19 164 VAL A C 1
ATOM 1252 O O . VAL A 1 164 ? 23.342 17.075 -30.972 1.00 91.19 164 VAL A O 1
ATOM 1255 N N . ARG A 1 165 ? 22.808 16.621 -28.833 1.00 87.12 165 ARG A N 1
ATOM 1256 C CA . ARG A 1 165 ? 23.296 15.236 -28.852 1.00 87.12 165 ARG A CA 1
ATOM 1257 C C . ARG A 1 165 ? 22.525 14.372 -29.855 1.00 87.12 165 ARG A C 1
ATOM 1259 O O . ARG A 1 165 ? 23.159 13.709 -30.672 1.00 87.12 165 ARG A O 1
ATOM 1266 N N . VAL A 1 166 ? 21.188 14.405 -29.840 1.00 87.94 166 VAL A N 1
ATOM 1267 C CA . VAL A 1 166 ? 20.362 13.620 -30.783 1.00 87.94 166 VAL A CA 1
ATOM 1268 C C . VAL A 1 166 ? 20.566 14.101 -32.225 1.00 87.94 166 VAL A C 1
ATOM 1270 O O . VAL A 1 166 ? 20.721 13.289 -33.136 1.00 87.94 166 VAL A O 1
ATOM 1273 N N . GLU A 1 167 ? 20.617 15.417 -32.447 1.00 90.81 167 GLU A N 1
ATOM 1274 C CA . GLU A 1 167 ? 20.831 15.996 -33.778 1.00 90.81 167 GLU A CA 1
ATOM 1275 C C . GLU A 1 167 ? 22.222 15.640 -34.335 1.00 90.81 167 GLU A C 1
ATOM 1277 O O . GLU A 1 167 ? 22.346 15.230 -35.491 1.00 90.81 167 GLU A O 1
ATOM 1282 N N . GLY A 1 168 ? 23.265 15.725 -33.502 1.00 91.94 168 GLY A N 1
ATOM 1283 C CA . GLY A 1 168 ? 24.623 15.311 -33.856 1.00 91.94 168 GLY A CA 1
ATOM 1284 C C . GLY A 1 168 ? 24.715 13.820 -34.182 1.00 91.94 168 GLY A C 1
ATOM 1285 O O . GLY A 1 168 ? 25.299 13.444 -35.196 1.00 91.94 168 GLY A O 1
ATOM 1286 N N . ALA A 1 169 ? 24.074 12.971 -33.380 1.00 91.38 169 ALA A N 1
ATOM 1287 C CA . ALA A 1 169 ? 24.040 11.531 -33.604 1.00 91.38 169 ALA A CA 1
ATOM 1288 C C . ALA A 1 169 ? 23.308 11.147 -34.905 1.00 91.38 169 ALA A C 1
ATOM 1290 O O . ALA A 1 169 ? 23.772 10.271 -35.634 1.00 91.38 169 ALA A O 1
ATOM 1291 N N . SER A 1 170 ? 22.226 11.849 -35.260 1.00 93.12 170 SER A N 1
ATOM 1292 C CA . SER A 1 170 ? 21.541 11.661 -36.548 1.00 93.12 170 SER A CA 1
ATOM 1293 C C . SER A 1 170 ? 22.432 12.021 -37.738 1.00 93.12 170 SER A C 1
ATOM 1295 O O . SER A 1 170 ? 22.452 11.289 -38.726 1.00 93.12 170 SER A O 1
ATOM 1297 N N . ARG A 1 171 ? 23.214 13.106 -37.643 1.00 93.69 171 ARG A N 1
ATOM 1298 C CA . ARG A 1 171 ? 24.180 13.479 -38.692 1.00 93.69 171 ARG A CA 1
ATOM 1299 C C . ARG A 1 171 ? 25.278 12.430 -38.851 1.00 93.69 171 ARG A C 1
ATOM 1301 O O . ARG A 1 171 ? 25.614 12.076 -39.976 1.00 93.69 171 ARG A O 1
ATOM 1308 N N . LEU A 1 172 ? 25.785 11.874 -37.747 1.00 93.00 172 LEU A N 1
ATOM 1309 C CA . LEU A 1 172 ? 26.762 10.779 -37.793 1.00 93.00 172 LEU A CA 1
ATOM 1310 C C . LEU A 1 172 ? 26.210 9.545 -38.520 1.00 93.00 172 LEU A C 1
ATOM 1312 O O . LEU A 1 172 ? 26.933 8.937 -39.310 1.00 93.00 172 LEU A O 1
ATOM 1316 N N . LEU A 1 173 ? 24.934 9.199 -38.305 1.00 92.25 173 LEU A N 1
ATOM 1317 C CA . LEU A 1 173 ? 24.279 8.099 -39.021 1.00 92.25 173 LEU A CA 1
ATOM 1318 C C . LEU A 1 173 ? 24.145 8.382 -40.526 1.00 92.25 173 LEU A C 1
ATOM 1320 O O . LEU A 1 173 ? 24.384 7.486 -41.336 1.00 92.25 173 LEU A O 1
ATOM 1324 N N . GLU A 1 174 ? 23.786 9.608 -40.916 1.00 93.12 174 GLU A N 1
ATOM 1325 C CA . GLU A 1 174 ? 23.690 10.016 -42.327 1.00 93.12 174 GLU A CA 1
ATOM 1326 C C . GLU A 1 174 ? 25.051 9.973 -43.032 1.00 93.12 174 GLU A C 1
ATOM 1328 O O . GLU A 1 174 ? 25.167 9.416 -44.126 1.00 93.12 174 GLU A O 1
ATOM 1333 N N . GLU A 1 175 ? 26.097 10.490 -42.383 1.00 93.38 175 GLU A N 1
ATOM 1334 C CA . GLU A 1 175 ? 27.472 10.415 -42.882 1.00 93.38 175 GLU A CA 1
ATOM 1335 C C . GLU A 1 175 ? 27.946 8.964 -43.014 1.00 93.38 175 GLU A C 1
ATOM 1337 O O . GLU A 1 175 ? 28.518 8.594 -44.040 1.00 93.38 175 GLU A O 1
ATOM 1342 N N . ALA A 1 176 ? 27.680 8.127 -42.006 1.00 92.00 176 ALA A N 1
ATOM 1343 C CA . ALA A 1 176 ? 28.004 6.705 -42.047 1.00 92.00 176 ALA A CA 1
ATOM 1344 C C . ALA A 1 176 ? 27.302 6.008 -43.221 1.00 92.00 176 ALA A C 1
ATOM 1346 O O . ALA A 1 176 ? 27.943 5.274 -43.968 1.00 92.00 176 ALA A O 1
ATOM 1347 N N . SER A 1 177 ? 26.011 6.283 -43.424 1.00 93.50 177 SER A N 1
ATOM 1348 C CA . SER A 1 177 ? 25.216 5.729 -44.525 1.00 93.50 177 SER A CA 1
ATOM 1349 C C . SER A 1 177 ? 25.779 6.115 -45.896 1.00 93.50 177 SER A C 1
ATOM 1351 O O . SER A 1 177 ? 25.982 5.251 -46.750 1.00 93.50 177 SER A O 1
ATOM 1353 N N . ALA A 1 178 ? 26.128 7.391 -46.093 1.00 92.75 178 ALA A N 1
ATOM 1354 C CA . ALA A 1 178 ? 26.731 7.867 -47.336 1.00 92.75 178 ALA A CA 1
ATOM 1355 C C . ALA A 1 178 ? 28.102 7.222 -47.606 1.00 92.75 178 ALA A C 1
ATOM 1357 O O . ALA A 1 178 ? 28.392 6.830 -48.738 1.00 92.75 178 ALA A O 1
ATOM 1358 N N . MET A 1 179 ? 28.931 7.073 -46.568 1.00 92.06 179 MET A N 1
ATOM 1359 C CA . MET A 1 179 ? 30.237 6.420 -46.674 1.00 92.06 179 MET A CA 1
ATOM 1360 C C . MET A 1 179 ? 30.108 4.918 -46.971 1.00 92.06 179 MET A C 1
ATOM 1362 O O . MET A 1 179 ? 30.835 4.420 -47.824 1.00 92.06 179 MET A O 1
ATOM 1366 N N . LEU A 1 180 ? 29.164 4.213 -46.335 1.00 90.44 180 LEU A N 1
ATOM 1367 C CA . LEU A 1 180 ? 28.912 2.778 -46.555 1.00 90.44 180 LEU A CA 1
ATOM 1368 C C . LEU A 1 180 ? 28.292 2.498 -47.929 1.00 90.44 180 LEU A C 1
ATOM 1370 O O . LEU A 1 180 ? 28.548 1.455 -48.522 1.00 90.44 180 LEU A O 1
ATOM 1374 N N . LYS A 1 181 ? 27.527 3.450 -48.475 1.00 90.38 181 LYS A N 1
ATOM 1375 C CA . LYS A 1 181 ? 27.026 3.393 -49.854 1.00 90.38 181 LYS A CA 1
ATOM 1376 C C . LYS A 1 181 ? 28.150 3.521 -50.888 1.00 90.38 181 LYS A C 1
ATOM 1378 O O . LYS A 1 181 ? 28.055 2.931 -51.961 1.00 90.38 181 LYS A O 1
ATOM 1383 N N . ALA A 1 182 ? 29.191 4.297 -50.5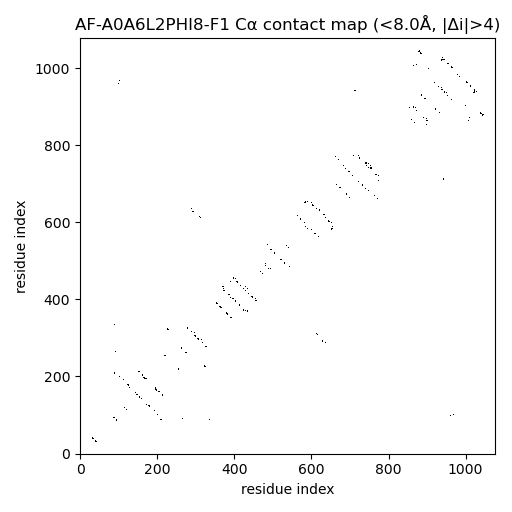80 1.00 91.06 182 ALA A N 1
ATOM 1384 C CA . ALA A 1 182 ? 30.366 4.447 -51.436 1.00 91.06 182 ALA A CA 1
ATOM 1385 C C . ALA A 1 182 ? 31.353 3.274 -51.291 1.00 91.06 182 ALA A C 1
ATOM 1387 O O . ALA A 1 182 ? 31.892 2.804 -52.290 1.00 91.06 182 ALA A O 1
ATOM 1388 N N . ASP A 1 183 ? 31.570 2.801 -50.063 1.00 90.81 183 ASP A N 1
ATOM 1389 C CA . ASP A 1 183 ? 32.423 1.660 -49.732 1.00 90.81 183 ASP A CA 1
ATOM 1390 C C . ASP A 1 183 ? 31.775 0.803 -48.622 1.00 90.81 183 ASP A C 1
ATOM 1392 O O . ASP A 1 183 ? 31.869 1.150 -47.436 1.00 90.81 183 ASP A O 1
ATOM 1396 N N . PRO A 1 184 ? 31.166 -0.347 -48.980 1.00 89.12 184 PRO A N 1
ATOM 1397 C CA . PRO A 1 184 ? 30.518 -1.254 -48.029 1.00 89.12 184 PRO A CA 1
ATOM 1398 C C . PRO A 1 184 ? 31.442 -1.837 -46.950 1.00 89.12 184 PRO A C 1
ATOM 1400 O O . PRO A 1 184 ? 30.945 -2.385 -45.966 1.00 89.12 184 PRO A O 1
ATOM 1403 N N . TYR A 1 185 ? 32.766 -1.730 -47.112 1.00 89.19 185 TYR A N 1
ATOM 1404 C CA . TYR A 1 185 ? 33.767 -2.265 -46.186 1.00 89.19 185 TYR A CA 1
ATOM 1405 C C . TYR A 1 185 ? 34.481 -1.176 -45.370 1.00 89.19 185 TYR A C 1
ATOM 1407 O O . TYR A 1 185 ? 35.410 -1.478 -44.611 1.00 89.19 185 TYR A O 1
ATOM 1415 N N . SER A 1 186 ? 34.019 0.076 -45.442 1.00 89.88 186 SER A N 1
ATOM 1416 C CA . SER A 1 186 ? 34.655 1.218 -44.781 1.00 89.88 186 SER A CA 1
ATOM 1417 C C . SER A 1 186 ? 34.638 1.116 -43.248 1.00 89.88 186 SER A C 1
ATOM 1419 O O . SER A 1 186 ? 33.608 1.290 -42.594 1.00 89.88 186 SER A O 1
ATOM 1421 N N . GLY A 1 187 ? 35.811 0.893 -42.645 1.00 83.81 187 GLY A N 1
ATOM 1422 C CA . GLY A 1 187 ? 35.996 0.878 -41.186 1.00 83.81 187 GLY A CA 1
ATOM 1423 C C . GLY A 1 187 ? 35.616 2.193 -40.482 1.00 83.81 187 GLY A C 1
ATOM 1424 O O . GLY A 1 187 ? 34.861 2.152 -39.508 1.00 83.81 187 GLY A O 1
ATOM 1425 N N . PRO A 1 188 ? 36.055 3.371 -40.973 1.00 86.56 188 PRO A N 1
ATOM 1426 C CA . PRO A 1 188 ? 35.651 4.661 -40.406 1.00 86.56 188 PRO A CA 1
ATOM 1427 C C . PRO A 1 188 ? 34.135 4.897 -40.439 1.00 86.56 188 PRO A C 1
ATOM 1429 O O . PRO A 1 188 ? 33.588 5.499 -39.516 1.00 86.56 188 PRO A O 1
ATOM 1432 N N . ALA A 1 189 ? 33.446 4.405 -41.473 1.00 87.06 189 ALA A N 1
ATOM 1433 C CA . ALA A 1 189 ? 31.996 4.524 -41.572 1.00 87.06 189 ALA A CA 1
ATOM 1434 C C . ALA A 1 189 ? 31.269 3.644 -40.542 1.00 87.06 189 ALA A C 1
ATOM 1436 O O . ALA A 1 189 ? 30.314 4.102 -39.917 1.00 87.06 189 ALA A O 1
ATOM 1437 N N . ARG A 1 190 ? 31.760 2.419 -40.293 1.00 84.38 190 ARG A N 1
ATOM 1438 C CA . ARG A 1 190 ? 31.241 1.542 -39.226 1.00 84.38 190 ARG A CA 1
ATOM 1439 C C . ARG A 1 190 ? 31.381 2.176 -37.839 1.00 84.38 190 ARG A C 1
ATOM 1441 O O . ARG A 1 190 ? 30.419 2.183 -37.076 1.00 84.38 190 ARG A O 1
ATOM 1448 N N . LYS A 1 191 ? 32.522 2.813 -37.547 1.00 85.62 191 LYS A N 1
ATOM 1449 C CA . LYS A 1 191 ? 32.720 3.547 -36.285 1.00 85.62 191 LYS A CA 1
ATOM 1450 C C . LYS A 1 191 ? 31.688 4.672 -36.098 1.00 85.62 191 LYS A C 1
ATOM 1452 O O . LYS A 1 191 ? 31.071 4.770 -35.042 1.00 85.62 191 LYS A O 1
ATOM 1457 N N . LYS A 1 192 ? 31.427 5.469 -37.138 1.00 89.12 192 LYS A N 1
ATOM 1458 C CA . LYS A 1 192 ? 30.376 6.502 -37.091 1.00 89.12 192 LYS A CA 1
ATOM 1459 C C . LYS A 1 192 ? 28.970 5.916 -36.928 1.00 89.12 192 LYS A C 1
ATOM 1461 O O . LYS A 1 192 ? 28.142 6.516 -36.246 1.00 89.12 192 LYS A O 1
ATOM 1466 N N . LEU A 1 193 ? 28.698 4.748 -37.518 1.00 87.19 193 LEU A N 1
ATOM 1467 C CA . LEU A 1 193 ? 27.407 4.065 -37.397 1.00 87.19 193 LEU A CA 1
ATOM 1468 C C . LEU A 1 193 ? 27.109 3.673 -35.942 1.00 87.19 193 LEU A C 1
ATOM 1470 O O . LEU A 1 193 ? 25.993 3.900 -35.470 1.00 87.19 193 LEU A O 1
ATOM 1474 N N . ILE A 1 194 ? 28.091 3.117 -35.221 1.00 85.06 194 ILE A N 1
ATOM 1475 C CA . ILE A 1 194 ? 27.900 2.699 -33.824 1.00 85.06 194 ILE A CA 1
ATOM 1476 C C . ILE A 1 194 ? 27.846 3.897 -32.863 1.00 85.06 194 ILE A C 1
ATOM 1478 O O . ILE A 1 194 ? 26.987 3.930 -31.983 1.00 85.06 194 ILE A O 1
ATOM 1482 N N . GLU A 1 195 ? 28.683 4.920 -33.075 1.00 84.69 195 GLU A N 1
ATOM 1483 C CA . GLU A 1 195 ? 28.660 6.170 -32.298 1.00 84.69 195 GLU A CA 1
ATOM 1484 C C . GLU A 1 195 ? 27.337 6.926 -32.488 1.00 84.69 195 GLU A C 1
ATOM 1486 O O . GLU A 1 195 ? 26.711 7.341 -31.512 1.00 84.69 195 GLU A O 1
ATOM 1491 N N . GLY A 1 196 ? 26.858 7.035 -33.732 1.00 86.44 196 GLY A N 1
ATOM 1492 C CA . GLY A 1 196 ? 25.550 7.609 -34.042 1.00 86.44 196 GLY A CA 1
ATOM 1493 C C . GLY A 1 196 ? 24.406 6.809 -33.415 1.00 86.44 196 GLY A C 1
ATOM 1494 O O . GLY A 1 196 ? 23.512 7.381 -32.800 1.00 86.44 196 GLY A O 1
ATOM 1495 N N . SER A 1 197 ? 24.462 5.477 -33.480 1.00 85.56 197 SER A N 1
ATOM 1496 C CA . SER A 1 197 ? 23.462 4.590 -32.865 1.00 85.56 197 SER A CA 1
ATOM 1497 C C . SER A 1 197 ? 23.378 4.776 -31.343 1.00 85.56 197 SER A C 1
ATOM 1499 O O . SER A 1 197 ? 22.281 4.921 -30.800 1.00 85.56 197 SER A O 1
ATOM 1501 N N . ARG A 1 198 ? 24.528 4.852 -30.658 1.00 82.25 198 ARG A N 1
ATOM 1502 C CA . ARG A 1 198 ? 24.613 5.124 -29.214 1.00 82.25 198 ARG A CA 1
ATOM 1503 C C . ARG A 1 198 ? 24.068 6.510 -28.866 1.00 82.25 198 ARG A C 1
ATOM 1505 O O . ARG A 1 198 ? 23.235 6.642 -27.968 1.00 82.25 198 ARG A O 1
ATOM 1512 N N . GLY A 1 199 ? 24.501 7.531 -29.606 1.00 84.00 199 GLY A N 1
ATOM 1513 C CA . GLY A 1 199 ? 24.111 8.919 -29.369 1.00 84.00 199 GLY A CA 1
ATOM 1514 C C . GLY A 1 199 ? 22.607 9.164 -29.533 1.00 84.00 199 GLY A C 1
ATOM 1515 O O . GLY A 1 199 ? 22.038 9.957 -28.781 1.00 84.00 199 GLY A O 1
ATOM 1516 N N . ILE A 1 200 ? 21.937 8.445 -30.444 1.00 84.00 200 ILE A N 1
ATOM 1517 C CA . ILE A 1 200 ? 20.475 8.494 -30.585 1.00 84.00 200 ILE A CA 1
ATOM 1518 C C . ILE A 1 200 ? 19.773 7.938 -29.343 1.00 84.00 200 ILE A C 1
ATOM 1520 O O . ILE A 1 200 ? 18.860 8.590 -28.833 1.00 84.00 200 ILE A O 1
ATOM 1524 N N . LEU A 1 201 ? 20.189 6.776 -28.830 1.00 77.75 201 LEU A N 1
ATOM 1525 C CA . LEU A 1 201 ? 19.564 6.159 -27.653 1.00 77.75 201 LEU A CA 1
ATOM 1526 C C . LEU A 1 201 ? 19.754 7.020 -26.398 1.00 77.75 201 LEU A C 1
ATOM 1528 O O . LEU A 1 201 ? 18.776 7.363 -25.730 1.00 77.75 201 LEU A O 1
ATOM 1532 N N . GLN A 1 202 ? 20.993 7.434 -26.119 1.00 76.00 202 GLN A N 1
ATOM 1533 C CA . GLN A 1 202 ? 21.317 8.276 -24.963 1.00 76.00 202 GLN A CA 1
ATOM 1534 C C . GLN A 1 202 ? 20.646 9.650 -25.054 1.00 76.00 202 GLN A C 1
ATOM 1536 O O . GLN A 1 202 ? 20.048 10.121 -24.089 1.00 76.00 202 GLN A O 1
ATOM 1541 N N . GLY A 1 203 ? 20.715 10.301 -26.219 1.00 78.56 203 GLY A N 1
ATOM 1542 C CA . GLY A 1 203 ? 20.122 11.619 -26.413 1.00 78.56 203 GLY A CA 1
ATOM 1543 C C . GLY A 1 203 ? 18.594 11.600 -26.316 1.00 78.56 203 GLY A C 1
ATOM 1544 O O . GLY A 1 203 ? 18.017 12.492 -25.701 1.00 78.56 203 GLY A O 1
ATOM 1545 N N . THR A 1 204 ? 17.936 10.571 -26.862 1.00 76.12 204 THR A N 1
ATOM 1546 C CA . THR A 1 204 ? 16.472 10.428 -26.766 1.00 76.12 204 THR A CA 1
ATOM 1547 C C . THR A 1 204 ? 16.044 10.157 -25.325 1.00 76.12 204 THR A C 1
ATOM 1549 O O . THR A 1 204 ? 15.046 10.712 -24.872 1.00 76.12 204 THR A O 1
ATOM 1552 N N . SER A 1 205 ? 16.809 9.350 -24.578 1.00 70.69 205 SER A N 1
ATOM 1553 C CA . SER A 1 205 ? 16.540 9.107 -23.157 1.00 70.69 205 SER A CA 1
ATOM 1554 C C . SER A 1 205 ? 16.676 10.384 -22.326 1.00 70.69 205 SER A C 1
ATOM 1556 O O . SER A 1 205 ? 15.739 10.744 -21.619 1.00 70.69 205 SER A O 1
ATOM 1558 N N . ALA A 1 206 ? 17.786 11.114 -22.484 1.00 70.44 206 ALA A N 1
ATOM 1559 C CA . ALA A 1 206 ? 18.023 12.384 -21.797 1.00 70.44 206 ALA A CA 1
ATOM 1560 C C . ALA A 1 206 ? 16.944 13.428 -22.123 1.00 70.44 206 ALA A C 1
ATOM 1562 O O . ALA A 1 206 ? 16.468 14.130 -21.238 1.00 70.44 206 ALA A O 1
ATOM 1563 N N . LEU A 1 207 ? 16.506 13.498 -23.383 1.00 74.69 207 LEU A N 1
ATOM 1564 C CA . LEU A 1 207 ? 15.459 14.426 -23.798 1.00 74.69 207 LEU A CA 1
ATOM 1565 C C . LEU A 1 207 ? 14.111 14.132 -23.121 1.00 74.69 207 LEU A C 1
ATOM 1567 O O . LEU A 1 207 ? 13.437 15.059 -22.671 1.00 74.69 207 LEU A O 1
ATOM 1571 N N . LEU A 1 208 ? 13.725 12.854 -23.049 1.00 68.69 208 LEU A N 1
ATOM 1572 C CA . LEU A 1 208 ? 12.482 12.429 -22.400 1.00 68.69 208 LEU A CA 1
ATOM 1573 C C . LEU A 1 208 ? 12.549 12.600 -20.875 1.00 68.69 208 LEU A C 1
ATOM 1575 O O . LEU A 1 208 ? 11.546 12.970 -20.277 1.00 68.69 208 LEU A O 1
ATOM 1579 N N . LEU A 1 209 ? 13.722 12.402 -20.264 1.00 68.38 209 LEU A N 1
ATOM 1580 C CA . LEU A 1 209 ? 13.967 12.697 -18.848 1.00 68.38 209 LEU A CA 1
ATOM 1581 C C . LEU A 1 209 ? 13.779 14.188 -18.541 1.00 68.38 209 LEU A C 1
ATOM 1583 O O . LEU A 1 209 ? 12.986 14.531 -17.671 1.00 68.38 209 LEU A O 1
ATOM 1587 N N . CYS A 1 210 ? 14.412 15.085 -19.307 1.00 73.44 210 CYS A N 1
ATOM 1588 C CA . CYS A 1 210 ? 14.254 16.529 -19.102 1.00 73.44 210 CYS A CA 1
ATOM 1589 C C . CYS A 1 210 ? 12.784 16.972 -19.183 1.00 73.44 210 CYS A C 1
ATOM 1591 O O . CYS A 1 210 ? 12.350 17.843 -18.425 1.00 73.44 210 CYS A O 1
ATOM 1593 N N . PHE A 1 211 ? 12.021 16.390 -20.115 1.00 72.44 211 PHE A N 1
ATOM 1594 C CA . PHE A 1 211 ? 10.590 16.652 -20.240 1.00 72.44 211 PHE A CA 1
ATOM 1595 C C . PHE A 1 211 ? 9.821 16.168 -19.004 1.00 72.44 211 PHE A C 1
ATOM 1597 O O . PHE A 1 211 ? 9.068 16.944 -18.415 1.00 72.44 211 PHE A O 1
ATOM 1604 N N . ASP A 1 212 ? 10.057 14.925 -18.582 1.00 75.38 212 ASP A N 1
ATOM 1605 C CA . ASP A 1 212 ? 9.402 14.330 -17.416 1.00 75.38 212 ASP A CA 1
ATOM 1606 C C . ASP A 1 212 ? 9.619 15.129 -16.145 1.00 75.38 212 ASP A C 1
ATOM 1608 O O . ASP A 1 212 ? 8.671 15.470 -15.445 1.00 75.38 212 ASP A O 1
ATOM 1612 N N . GLU A 1 213 ? 10.873 15.479 -15.872 1.00 74.81 213 GLU A N 1
ATOM 1613 C CA . GLU A 1 213 ? 11.223 16.230 -14.683 1.00 74.81 213 GLU A CA 1
ATOM 1614 C C . GLU A 1 213 ? 10.531 17.599 -14.681 1.00 74.81 213 GLU A C 1
ATOM 1616 O O . GLU A 1 213 ? 10.182 18.113 -13.620 1.00 74.81 213 GLU A O 1
ATOM 1621 N N . SER A 1 214 ? 10.283 18.197 -15.854 1.00 82.50 214 SER A N 1
ATOM 1622 C CA . SER A 1 214 ? 9.505 19.436 -15.956 1.00 82.50 214 SER A CA 1
ATOM 1623 C C . SER A 1 214 ? 8.036 19.232 -15.583 1.00 82.50 214 SER A C 1
ATOM 1625 O O . SER A 1 214 ? 7.477 20.052 -14.845 1.00 82.50 214 SER A O 1
ATOM 1627 N N . GLU A 1 215 ? 7.414 18.137 -16.029 1.00 82.19 215 GLU A N 1
ATOM 1628 C CA . GLU A 1 215 ? 6.049 17.777 -15.628 1.00 82.19 215 GLU A CA 1
ATOM 1629 C C . GLU A 1 215 ? 5.978 17.470 -14.126 1.00 82.19 215 GLU A C 1
ATOM 1631 O O . GLU A 1 215 ? 5.173 18.070 -13.410 1.00 82.19 215 GLU A O 1
ATOM 1636 N N . VAL A 1 216 ? 6.895 16.655 -13.602 1.00 84.75 216 VAL A N 1
ATOM 1637 C CA . VAL A 1 216 ? 7.014 16.356 -12.167 1.00 84.75 216 VAL A CA 1
ATOM 1638 C C . VAL A 1 216 ? 7.180 17.641 -11.347 1.00 84.75 216 VAL A C 1
ATOM 1640 O O . VAL A 1 216 ? 6.466 17.851 -10.362 1.00 84.75 216 VAL A O 1
ATOM 1643 N N . ARG A 1 217 ? 8.033 18.581 -11.781 1.00 89.75 217 ARG A N 1
ATOM 1644 C CA . ARG A 1 217 ? 8.193 19.896 -11.132 1.00 89.75 217 ARG A CA 1
ATOM 1645 C C . ARG A 1 217 ? 6.906 20.725 -11.140 1.00 89.75 217 ARG A C 1
ATOM 1647 O O . ARG A 1 217 ? 6.692 21.505 -10.209 1.00 89.75 217 ARG A O 1
ATOM 1654 N N . LYS A 1 218 ? 6.036 20.615 -12.153 1.00 90.00 218 LYS A N 1
ATOM 1655 C CA . LYS A 1 218 ? 4.714 21.279 -12.141 1.00 90.00 218 LYS A CA 1
ATOM 1656 C C . LYS A 1 218 ? 3.824 20.704 -11.042 1.00 90.00 218 LYS A C 1
ATOM 1658 O O . LYS A 1 218 ? 3.229 21.487 -10.305 1.00 90.00 218 LYS A O 1
ATOM 1663 N N . ILE A 1 219 ? 3.782 19.381 -10.895 1.00 92.44 219 ILE A N 1
ATOM 1664 C CA . ILE A 1 219 ? 2.978 18.708 -9.864 1.00 92.44 219 ILE A CA 1
ATOM 1665 C C . ILE A 1 219 ? 3.501 19.062 -8.467 1.00 92.44 219 ILE A C 1
ATOM 1667 O O . ILE A 1 219 ? 2.739 19.527 -7.620 1.00 92.44 219 ILE A O 1
ATOM 1671 N N . ILE A 1 220 ? 4.816 18.950 -8.249 1.00 92.31 220 ILE A N 1
ATOM 1672 C CA . ILE A 1 220 ? 5.461 19.278 -6.968 1.00 92.31 220 ILE A CA 1
ATOM 1673 C C . ILE A 1 220 ? 5.205 20.732 -6.569 1.00 92.31 220 ILE A C 1
ATOM 1675 O O . ILE A 1 220 ? 4.980 21.007 -5.392 1.00 92.31 220 ILE A O 1
ATOM 1679 N N . ARG A 1 221 ? 5.206 21.676 -7.520 1.00 93.56 221 ARG A N 1
ATOM 1680 C CA . ARG A 1 221 ? 4.857 23.075 -7.228 1.00 93.56 221 ARG A CA 1
ATOM 1681 C C . ARG A 1 221 ? 3.447 23.211 -6.662 1.00 93.56 221 ARG A C 1
ATOM 1683 O O . ARG A 1 221 ? 3.256 23.985 -5.733 1.00 93.56 221 ARG A O 1
ATOM 1690 N N . GLU A 1 222 ? 2.472 22.469 -7.178 1.00 94.00 222 GLU A N 1
ATOM 1691 C CA . GLU A 1 222 ? 1.112 22.489 -6.629 1.00 94.00 222 GLU A CA 1
ATOM 1692 C C . GLU A 1 222 ? 1.039 21.835 -5.244 1.00 94.00 222 GLU A C 1
ATOM 1694 O O . GLU A 1 222 ? 0.379 22.381 -4.363 1.00 94.00 222 GLU A O 1
ATOM 1699 N N . CYS A 1 223 ? 1.771 20.740 -5.007 1.00 94.69 223 CYS A N 1
ATOM 1700 C CA . CYS A 1 223 ? 1.879 20.140 -3.671 1.00 94.69 223 CYS A CA 1
ATOM 1701 C C . CYS A 1 223 ? 2.501 21.117 -2.661 1.00 94.69 223 CYS A C 1
ATOM 1703 O O . CYS A 1 223 ? 1.955 21.311 -1.578 1.00 94.69 223 CYS A O 1
ATOM 1705 N N . LYS A 1 224 ? 3.593 21.796 -3.036 1.00 94.38 224 LYS A N 1
ATOM 1706 C CA . LYS A 1 224 ? 4.246 22.812 -2.196 1.00 94.38 224 LYS A CA 1
ATOM 1707 C C . LYS A 1 224 ? 3.331 23.992 -1.890 1.00 94.38 224 LYS A C 1
ATOM 1709 O O . LYS A 1 224 ? 3.287 24.421 -0.751 1.00 94.38 224 LYS A O 1
ATOM 1714 N N . ARG A 1 225 ? 2.519 24.442 -2.852 1.00 94.94 225 ARG A N 1
ATOM 1715 C CA . ARG A 1 225 ? 1.507 25.480 -2.590 1.00 94.94 225 ARG A CA 1
ATOM 1716 C C . ARG A 1 225 ? 0.512 25.054 -1.513 1.00 94.94 225 ARG A C 1
ATOM 1718 O O . ARG A 1 225 ? 0.147 25.868 -0.677 1.00 94.94 225 ARG A O 1
ATOM 1725 N N . VAL A 1 226 ? 0.071 23.795 -1.518 1.00 95.75 226 VAL A N 1
ATOM 1726 C CA . VAL A 1 226 ? -0.795 23.266 -0.452 1.00 95.75 226 VAL A CA 1
ATOM 1727 C C . VAL A 1 226 ? -0.055 23.239 0.889 1.00 95.75 226 VAL A C 1
ATOM 1729 O O . VAL A 1 226 ? -0.630 23.668 1.886 1.00 95.75 226 VAL A O 1
ATOM 1732 N N . LEU A 1 227 ? 1.208 22.799 0.912 1.00 94.62 227 LEU A N 1
ATOM 1733 C CA . LEU A 1 227 ? 2.054 22.818 2.114 1.00 94.62 227 LEU A CA 1
ATOM 1734 C C . LEU A 1 227 ? 2.225 24.236 2.685 1.00 94.62 227 LEU A C 1
ATOM 1736 O O . LEU A 1 227 ? 2.092 24.421 3.892 1.00 94.62 227 LEU A O 1
ATOM 1740 N N . ASP A 1 228 ? 2.438 25.236 1.827 1.00 93.81 228 ASP A N 1
ATOM 1741 C CA . ASP A 1 228 ? 2.566 26.640 2.231 1.00 93.81 228 ASP A CA 1
ATOM 1742 C C . ASP A 1 228 ? 1.289 27.144 2.921 1.00 93.81 228 ASP A C 1
ATOM 1744 O O . ASP A 1 228 ? 1.363 27.831 3.937 1.00 93.81 228 ASP A O 1
ATOM 1748 N N . TYR A 1 229 ? 0.107 26.770 2.415 1.00 92.75 229 TYR A N 1
ATOM 1749 C CA . TYR A 1 229 ? -1.154 27.082 3.091 1.00 92.75 229 TYR A CA 1
ATOM 1750 C C . TYR A 1 229 ? -1.283 26.319 4.415 1.00 92.75 229 TYR A C 1
ATOM 1752 O O . TYR A 1 229 ? -1.619 26.927 5.430 1.00 92.75 229 TYR A O 1
ATOM 1760 N N . LEU A 1 230 ? -0.985 25.014 4.445 1.00 92.75 230 LEU A N 1
ATOM 1761 C CA . LEU A 1 230 ? -1.058 24.209 5.672 1.00 92.75 230 LEU A CA 1
ATOM 1762 C C . LEU A 1 230 ? -0.158 24.745 6.793 1.00 92.75 230 LEU A C 1
ATOM 1764 O O . LEU A 1 230 ? -0.550 24.660 7.952 1.00 92.75 230 LEU A O 1
ATOM 1768 N N . ALA A 1 231 ? 0.982 25.365 6.479 1.00 91.25 231 ALA A N 1
ATOM 1769 C CA . ALA A 1 231 ? 1.847 26.001 7.476 1.00 91.25 231 ALA A CA 1
ATOM 1770 C C . ALA A 1 231 ? 1.159 27.153 8.241 1.00 91.25 231 ALA A C 1
ATOM 1772 O O . ALA A 1 231 ? 1.534 27.465 9.368 1.00 91.25 231 ALA A O 1
ATOM 1773 N N . VAL A 1 232 ? 0.130 27.774 7.654 1.00 92.50 232 VAL A N 1
ATOM 1774 C CA . VAL A 1 232 ? -0.656 28.861 8.267 1.00 92.50 232 VAL A CA 1
ATOM 1775 C C . VAL A 1 232 ? -1.863 28.315 9.049 1.00 92.50 232 VAL A C 1
ATOM 1777 O O . VAL A 1 232 ? -2.546 29.063 9.740 1.00 92.50 232 VAL A O 1
ATOM 1780 N N . ALA A 1 233 ? -2.128 27.004 9.007 1.00 89.88 233 ALA A N 1
ATOM 1781 C CA . ALA A 1 233 ? -3.276 26.378 9.669 1.00 89.88 233 ALA A CA 1
ATOM 1782 C C . ALA A 1 233 ? -3.356 26.665 11.181 1.00 89.88 233 ALA A C 1
ATOM 1784 O O . ALA A 1 233 ? -4.451 26.808 11.730 1.00 89.88 233 ALA A O 1
ATOM 1785 N N . GLU A 1 234 ? -2.207 26.739 11.858 1.00 89.44 234 GLU A N 1
ATOM 1786 C CA . GLU A 1 234 ? -2.141 26.874 13.316 1.00 89.44 234 GLU A CA 1
ATOM 1787 C C . GLU A 1 234 ? -2.507 28.276 13.821 1.00 89.44 234 GLU A C 1
ATOM 1789 O O . GLU A 1 234 ? -2.974 28.421 14.952 1.00 89.44 234 GLU A O 1
ATOM 1794 N N . VAL A 1 235 ? -2.346 29.300 12.979 1.00 91.06 235 VAL A N 1
ATOM 1795 C CA . VAL A 1 235 ? -2.589 30.708 13.342 1.00 91.06 235 VAL A CA 1
ATOM 1796 C C . VAL A 1 235 ? -4.003 31.185 12.997 1.00 91.06 235 VAL A C 1
ATOM 1798 O O . VAL A 1 235 ? -4.341 32.342 13.227 1.00 91.06 235 VAL A O 1
ATOM 1801 N N . ILE A 1 236 ? -4.848 30.310 12.443 1.00 91.56 236 ILE A N 1
ATOM 1802 C CA . ILE A 1 236 ? -6.241 30.639 12.121 1.00 91.56 236 ILE A CA 1
ATOM 1803 C C . ILE A 1 236 ? -7.079 30.600 13.402 1.00 91.56 236 ILE A C 1
ATOM 1805 O O . ILE A 1 236 ? -7.352 29.528 13.951 1.00 91.56 236 ILE A O 1
ATOM 1809 N N . GLU A 1 237 ? -7.524 31.777 13.841 1.00 90.50 237 GLU A N 1
ATOM 1810 C CA . GLU A 1 237 ? -8.299 31.961 15.076 1.00 90.50 237 GLU A CA 1
ATOM 1811 C C . GLU A 1 237 ? -9.698 32.553 14.844 1.00 90.50 237 GLU A C 1
ATOM 1813 O O . GLU A 1 237 ? -10.525 32.553 15.758 1.00 90.50 237 GLU A O 1
ATOM 1818 N N . THR A 1 238 ? -10.015 33.007 13.624 1.00 92.75 238 THR A N 1
ATOM 1819 C CA . THR A 1 238 ? -11.318 33.606 13.299 1.00 92.75 238 THR A CA 1
ATOM 1820 C C . THR A 1 238 ? -12.041 32.881 12.162 1.00 92.75 238 THR A C 1
ATOM 1822 O O . THR A 1 238 ? -11.438 32.236 11.303 1.00 92.75 238 THR A O 1
ATOM 1825 N N . MET A 1 239 ? -13.376 32.989 12.140 1.00 90.94 239 MET A N 1
ATOM 1826 C CA . MET A 1 239 ? -14.200 32.393 11.079 1.00 90.94 239 MET A CA 1
ATOM 1827 C C . MET A 1 239 ? -13.965 33.064 9.719 1.00 90.94 239 MET A C 1
ATOM 1829 O O . MET A 1 239 ? -14.090 32.414 8.685 1.00 90.94 239 MET A O 1
ATOM 1833 N N . GLU A 1 240 ? -13.634 34.356 9.715 1.00 92.44 240 GLU A N 1
ATOM 1834 C CA . GLU A 1 240 ? -13.316 35.099 8.496 1.00 92.44 240 GLU A CA 1
ATOM 1835 C C . GLU A 1 240 ? -12.017 34.580 7.870 1.00 92.44 240 GLU A C 1
ATOM 1837 O O . GLU A 1 240 ? -12.012 34.224 6.688 1.00 92.44 240 GLU A O 1
ATOM 1842 N N . ASP A 1 241 ? -10.974 34.411 8.689 1.00 93.81 241 ASP A N 1
ATOM 1843 C CA . ASP A 1 241 ? -9.694 33.841 8.260 1.00 93.81 241 ASP A CA 1
ATOM 1844 C C . ASP A 1 241 ? -9.861 32.399 7.767 1.00 93.81 241 ASP A C 1
ATOM 1846 O O . ASP A 1 241 ? -9.307 32.034 6.732 1.00 93.81 241 ASP A O 1
ATOM 1850 N N . LEU A 1 242 ? -10.689 31.587 8.441 1.00 93.50 242 LEU A N 1
ATOM 1851 C CA . LEU A 1 242 ? -10.993 30.222 7.999 1.00 93.50 242 LEU A CA 1
ATOM 1852 C C . LEU A 1 242 ? -11.691 30.202 6.632 1.00 93.50 242 LEU A C 1
ATOM 1854 O O . LEU A 1 242 ? -11.357 29.390 5.771 1.00 93.50 242 LEU A O 1
ATOM 1858 N N . VAL A 1 243 ? -12.664 31.088 6.406 1.00 93.56 243 VAL A N 1
ATOM 1859 C CA . VAL A 1 243 ? -13.350 31.184 5.109 1.00 93.56 243 VAL A CA 1
ATOM 1860 C C . VAL A 1 243 ? -12.378 31.609 4.009 1.00 93.56 243 VAL A C 1
ATOM 1862 O O . VAL A 1 243 ? -12.464 31.085 2.895 1.00 93.56 243 VAL A O 1
ATOM 1865 N N . GLN A 1 244 ? -11.457 32.530 4.295 1.00 92.75 244 GLN A N 1
ATOM 1866 C CA . GLN A 1 244 ? -10.442 32.943 3.330 1.00 92.75 244 GLN A CA 1
ATOM 1867 C C . GLN A 1 244 ? -9.453 31.807 3.036 1.00 92.75 244 GLN A C 1
ATOM 1869 O O . GLN A 1 244 ? -9.252 31.460 1.873 1.00 92.75 244 GLN A O 1
ATOM 1874 N N . PHE A 1 245 ? -8.951 31.139 4.074 1.00 93.62 245 PHE A N 1
ATOM 1875 C CA . PHE A 1 245 ? -8.109 29.950 3.959 1.00 93.62 245 PHE A CA 1
ATOM 1876 C C . PHE A 1 245 ? -8.744 28.869 3.072 1.00 93.62 245 PHE A C 1
ATOM 1878 O O . PHE A 1 245 ? -8.100 28.332 2.174 1.00 93.62 245 PHE A O 1
ATOM 1885 N N . LEU A 1 246 ? -10.038 28.591 3.256 1.00 92.62 246 LEU A N 1
ATOM 1886 C CA . LEU A 1 246 ? -10.779 27.622 2.445 1.00 92.62 246 LEU A CA 1
ATOM 1887 C C . LEU A 1 246 ? -10.872 28.005 0.967 1.00 92.62 246 LEU A C 1
ATOM 1889 O O . LEU A 1 246 ? -10.752 27.128 0.103 1.00 92.62 246 LEU A O 1
ATOM 1893 N N . LYS A 1 247 ? -11.106 29.290 0.671 1.00 92.25 247 LYS A N 1
ATOM 1894 C CA . LYS A 1 247 ? -11.174 29.802 -0.708 1.00 92.25 247 LYS A CA 1
ATOM 1895 C C . LYS A 1 247 ? -9.846 29.625 -1.438 1.00 92.25 247 LYS A C 1
ATOM 1897 O O . LYS A 1 247 ? -9.864 29.332 -2.632 1.00 92.25 247 LYS A O 1
ATOM 1902 N N . ASP A 1 248 ? -8.736 29.749 -0.720 1.00 92.19 248 ASP A N 1
ATOM 1903 C CA . ASP A 1 248 ? -7.393 29.661 -1.290 1.00 92.19 248 ASP A CA 1
ATOM 1904 C C . ASP A 1 248 ? -6.888 28.205 -1.372 1.00 92.19 248 ASP A C 1
ATOM 1906 O O . ASP A 1 248 ? -6.298 27.795 -2.378 1.00 92.19 248 ASP A O 1
ATOM 1910 N N . LEU A 1 249 ? -7.195 27.379 -0.365 1.00 92.62 249 LEU A N 1
ATOM 1911 C CA . LEU A 1 249 ? -6.753 25.985 -0.277 1.00 92.62 249 LEU A CA 1
ATOM 1912 C C . LEU A 1 249 ? -7.528 25.042 -1.215 1.00 92.62 249 LEU A C 1
ATOM 1914 O O . LEU A 1 249 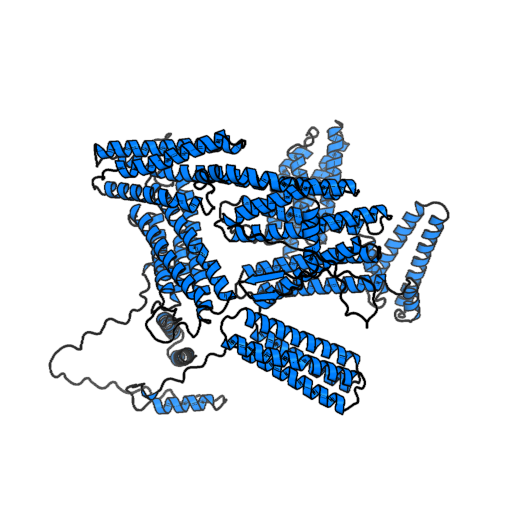? -6.927 24.190 -1.876 1.00 92.62 249 LEU A O 1
ATOM 1918 N N . SER A 1 250 ? -8.857 25.169 -1.295 1.00 92.06 250 SER A N 1
ATOM 1919 C CA . SER A 1 250 ? -9.713 24.197 -2.006 1.00 92.06 250 SER A CA 1
ATOM 1920 C C . SER A 1 250 ? -9.383 24.044 -3.504 1.00 92.06 250 SER A C 1
ATOM 1922 O O . SER A 1 250 ? -9.341 22.906 -3.994 1.00 92.06 250 SER A O 1
ATOM 1924 N N . PRO A 1 251 ? -9.101 25.128 -4.260 1.00 93.50 251 PRO A N 1
ATOM 1925 C CA . PRO A 1 251 ? -8.659 25.016 -5.650 1.00 93.50 251 PRO A CA 1
ATOM 1926 C C . PRO A 1 251 ? -7.307 24.307 -5.785 1.00 93.50 251 PRO A C 1
ATOM 1928 O O . PRO A 1 251 ? -7.124 23.515 -6.711 1.00 93.50 251 PRO A O 1
ATOM 1931 N N . CYS A 1 252 ? -6.378 24.556 -4.854 1.00 92.69 252 CYS A N 1
ATOM 1932 C CA . CYS A 1 252 ? -5.054 23.934 -4.844 1.00 92.69 252 CYS A CA 1
ATOM 1933 C C . CYS A 1 252 ? -5.157 22.424 -4.589 1.00 92.69 252 CYS A C 1
ATOM 1935 O O . CYS A 1 252 ? -4.598 21.640 -5.353 1.00 92.69 252 CYS A O 1
ATOM 1937 N N . LEU A 1 253 ? -5.961 22.002 -3.605 1.00 92.25 253 LEU A N 1
ATOM 1938 C CA . LEU A 1 253 ? -6.227 20.583 -3.333 1.00 92.25 253 LEU A CA 1
ATOM 1939 C C . LEU A 1 253 ? -6.875 19.867 -4.518 1.00 92.25 253 LEU A C 1
ATOM 1941 O O . LEU A 1 253 ? -6.471 18.764 -4.883 1.00 92.25 253 LEU A O 1
ATOM 1945 N N . SER A 1 254 ? -7.849 20.515 -5.161 1.00 93.75 254 SER A N 1
ATOM 1946 C CA . SER A 1 254 ? -8.510 19.963 -6.349 1.00 93.75 254 SER A CA 1
ATOM 1947 C C . SER A 1 254 ? -7.526 19.779 -7.505 1.00 93.75 254 SER A C 1
ATOM 1949 O O . SER A 1 254 ? -7.601 18.792 -8.240 1.00 93.75 254 SER A O 1
ATOM 1951 N N . LYS A 1 255 ? -6.586 20.720 -7.666 1.00 93.56 255 LYS A N 1
ATOM 1952 C CA . LYS A 1 255 ? -5.537 20.629 -8.679 1.00 93.56 255 LYS A CA 1
ATOM 1953 C C . LYS A 1 255 ? -4.560 19.500 -8.354 1.00 93.56 255 LYS A C 1
ATOM 1955 O O . LYS A 1 255 ? -4.413 18.623 -9.195 1.00 93.56 255 LYS A O 1
ATOM 1960 N N . VAL A 1 256 ? -3.999 19.442 -7.142 1.00 94.38 256 VAL A N 1
ATOM 1961 C CA . VAL A 1 256 ? -3.129 18.331 -6.700 1.00 94.38 256 VAL A CA 1
ATOM 1962 C C . VAL A 1 256 ? -3.809 16.982 -6.931 1.00 94.38 256 VAL A C 1
ATOM 1964 O O . VAL A 1 256 ? -3.216 16.097 -7.541 1.00 94.38 256 VAL A O 1
ATOM 1967 N N . SER A 1 257 ? -5.084 16.843 -6.556 1.00 93.62 257 SER A N 1
ATOM 1968 C CA . SER A 1 257 ? -5.810 15.588 -6.756 1.00 93.62 257 SER A CA 1
ATOM 1969 C C . SER A 1 257 ? -5.956 15.182 -8.216 1.00 93.62 257 SER A C 1
ATOM 1971 O O . SER A 1 257 ? -5.966 13.986 -8.507 1.00 93.62 257 SER A O 1
ATOM 1973 N N . ARG A 1 258 ? -6.104 16.141 -9.131 1.00 93.62 258 ARG A N 1
ATOM 1974 C CA . ARG A 1 258 ? -6.212 15.851 -10.559 1.00 93.62 258 ARG A CA 1
ATOM 1975 C C . ARG A 1 258 ? -4.855 15.523 -11.172 1.00 93.62 258 ARG A C 1
ATOM 1977 O O . ARG A 1 258 ? -4.775 14.565 -11.928 1.00 93.62 258 ARG A O 1
ATOM 1984 N N . GLU A 1 259 ? -3.822 16.306 -10.865 1.00 90.88 259 GLU A N 1
ATOM 1985 C CA . GLU A 1 259 ? -2.491 16.128 -11.457 1.00 90.88 259 GLU A CA 1
ATOM 1986 C C . GLU A 1 259 ? -1.825 14.832 -10.947 1.00 90.88 259 GLU A C 1
ATOM 1988 O O . GLU A 1 259 ? -1.349 14.034 -11.748 1.00 90.88 259 GLU A O 1
ATOM 1993 N N . VAL A 1 260 ? -1.883 14.547 -9.637 1.00 92.62 260 VAL A N 1
ATOM 1994 C CA . VAL A 1 260 ? -1.355 13.290 -9.059 1.00 92.62 260 VAL A CA 1
ATOM 1995 C C . VAL A 1 260 ? -2.146 12.078 -9.562 1.00 92.62 260 VAL A C 1
ATOM 1997 O O . VAL A 1 260 ? -1.553 11.066 -9.926 1.00 92.62 260 VAL A O 1
ATOM 2000 N N . GLY A 1 261 ? -3.477 12.191 -9.655 1.00 87.12 261 GLY A N 1
ATOM 2001 C CA . GLY A 1 261 ? -4.338 11.141 -10.215 1.00 87.12 261 GLY A CA 1
ATOM 2002 C C . GLY A 1 261 ? -4.198 10.941 -11.733 1.00 87.12 261 GLY A C 1
ATOM 2003 O O . GLY A 1 261 ? -4.666 9.936 -12.265 1.00 87.12 261 GLY A O 1
ATOM 2004 N N . GLY A 1 262 ? -3.596 11.897 -12.446 1.00 80.81 262 GLY A N 1
ATOM 2005 C CA . GLY A 1 262 ? -3.136 11.715 -13.823 1.00 80.81 262 GLY A CA 1
ATOM 2006 C C . GLY A 1 262 ? -1.811 10.960 -13.847 1.00 80.81 262 GLY A C 1
ATOM 2007 O O . GLY A 1 262 ? -1.714 9.909 -14.474 1.00 80.81 262 GLY A O 1
ATOM 2008 N N . ARG A 1 263 ? -0.835 11.443 -13.069 1.00 84.12 263 ARG A N 1
ATOM 2009 C CA . ARG A 1 263 ? 0.521 10.891 -13.021 1.00 84.12 263 ARG A CA 1
ATOM 2010 C C . ARG A 1 263 ? 0.577 9.434 -12.573 1.00 84.12 263 ARG A C 1
ATOM 2012 O O . ARG A 1 263 ? 1.323 8.658 -13.154 1.00 84.12 263 ARG A O 1
ATOM 2019 N N . GLU A 1 264 ? -0.221 9.030 -11.585 1.00 83.50 264 GLU A N 1
ATOM 2020 C CA . GLU A 1 264 ? -0.237 7.635 -11.110 1.00 83.50 264 GLU A CA 1
ATOM 2021 C C . GLU A 1 264 ? -0.565 6.634 -12.236 1.00 83.50 264 GLU A C 1
ATOM 2023 O O . GLU A 1 264 ? 0.046 5.568 -12.322 1.00 83.50 264 GLU A O 1
ATOM 2028 N N . LYS A 1 265 ? -1.426 7.029 -13.181 1.00 77.25 265 LYS A N 1
ATOM 2029 C CA . LYS A 1 265 ? -1.805 6.206 -14.341 1.00 77.25 265 LYS A CA 1
ATOM 2030 C C . LYS A 1 265 ? -0.707 6.112 -15.388 1.00 77.25 265 LYS A C 1
ATOM 2032 O O . LYS A 1 265 ? -0.679 5.147 -16.146 1.00 77.25 265 LYS A O 1
ATOM 2037 N N . GLU A 1 266 ? 0.157 7.119 -15.448 1.00 71.31 266 GLU A N 1
ATOM 2038 C CA . GLU A 1 266 ? 1.295 7.144 -16.359 1.00 71.31 266 GLU A CA 1
ATOM 2039 C C . GLU A 1 266 ? 2.417 6.238 -15.853 1.00 71.31 266 GLU A C 1
ATOM 2041 O O . GLU A 1 266 ? 3.030 5.563 -16.673 1.00 71.31 266 GLU A O 1
ATOM 2046 N N . LEU A 1 267 ? 2.657 6.187 -14.534 1.00 68.38 267 LEU A N 1
ATOM 2047 C CA . LEU A 1 267 ? 3.778 5.456 -13.934 1.00 68.38 267 LEU A CA 1
ATOM 2048 C C . LEU A 1 267 ? 3.764 3.968 -14.282 1.00 68.38 267 LEU A C 1
ATOM 2050 O O . LEU A 1 267 ? 2.791 3.274 -14.006 1.00 68.38 267 LEU A O 1
ATOM 2054 N N . THR A 1 268 ? 4.876 3.446 -14.786 1.00 64.56 268 THR A N 1
ATOM 2055 C CA . THR A 1 268 ? 5.089 2.008 -15.021 1.00 64.56 268 THR A CA 1
ATOM 2056 C C . THR A 1 268 ? 5.308 1.241 -13.714 1.00 64.56 268 THR A C 1
ATOM 2058 O O . THR A 1 268 ? 4.829 0.116 -13.553 1.00 64.56 268 THR A O 1
ATOM 2061 N N . HIS A 1 269 ? 5.977 1.867 -12.742 1.00 66.12 269 HIS A N 1
ATOM 2062 C CA . HIS A 1 269 ? 6.247 1.290 -11.429 1.00 66.12 269 HIS A CA 1
ATOM 2063 C C . HIS A 1 269 ? 4.981 1.233 -10.563 1.00 66.12 269 HIS A C 1
ATOM 2065 O O . HIS A 1 269 ? 4.555 2.218 -9.956 1.00 66.12 269 HIS A O 1
ATOM 2071 N N . GLN A 1 270 ? 4.405 0.034 -10.460 1.00 64.56 270 GLN A N 1
ATOM 2072 C CA . GLN A 1 270 ? 3.170 -0.216 -9.714 1.00 64.56 270 GLN A CA 1
ATOM 2073 C C . GLN A 1 270 ? 3.261 0.171 -8.230 1.00 64.56 270 GLN A C 1
ATOM 2075 O O . GLN A 1 270 ? 2.291 0.677 -7.679 1.00 64.56 270 GLN A O 1
ATOM 2080 N N . VAL A 1 271 ? 4.410 -0.030 -7.578 1.00 69.62 271 VAL A N 1
ATOM 2081 C CA . VAL A 1 271 ? 4.581 0.319 -6.155 1.00 69.62 271 VAL A CA 1
ATOM 2082 C C . VAL A 1 271 ? 4.457 1.831 -5.951 1.00 69.62 271 VAL A C 1
ATOM 2084 O O . VAL A 1 271 ? 3.708 2.277 -5.087 1.00 69.62 271 VAL A O 1
ATOM 2087 N N . HIS A 1 272 ? 5.117 2.631 -6.793 1.00 76.44 272 HIS A N 1
ATOM 2088 C CA . HIS A 1 272 ? 5.007 4.092 -6.745 1.00 76.44 272 HIS A CA 1
ATOM 2089 C C . HIS A 1 272 ? 3.563 4.537 -7.001 1.00 76.44 272 HIS A C 1
ATOM 2091 O O . HIS A 1 272 ? 3.038 5.381 -6.276 1.00 76.44 272 HIS A O 1
ATOM 2097 N N . ARG A 1 273 ? 2.886 3.909 -7.973 1.00 79.62 273 ARG A N 1
ATOM 2098 C CA . ARG A 1 273 ? 1.460 4.132 -8.242 1.00 79.62 273 ARG A CA 1
ATOM 2099 C C . ARG A 1 273 ? 0.594 3.864 -7.007 1.00 79.62 273 ARG A C 1
ATOM 2101 O O . ARG A 1 273 ? -0.198 4.719 -6.625 1.00 79.62 273 ARG A O 1
ATOM 2108 N N . GLU A 1 274 ? 0.764 2.708 -6.367 1.00 77.50 274 GLU A N 1
ATOM 2109 C CA . GLU A 1 274 ? 0.018 2.312 -5.165 1.00 77.50 274 GLU A CA 1
ATOM 2110 C C . GLU A 1 274 ? 0.224 3.313 -4.014 1.00 77.50 274 GLU A C 1
ATOM 2112 O O . GLU A 1 274 ? -0.750 3.726 -3.378 1.00 77.50 274 GLU A O 1
ATOM 2117 N N . ILE A 1 275 ? 1.463 3.772 -3.790 1.00 82.12 275 ILE A N 1
ATOM 2118 C CA . ILE A 1 275 ? 1.764 4.780 -2.763 1.00 82.12 275 ILE A CA 1
ATOM 2119 C C . ILE A 1 275 ? 1.079 6.114 -3.090 1.00 82.12 275 ILE A C 1
ATOM 2121 O O . ILE A 1 275 ? 0.416 6.680 -2.220 1.00 82.12 275 ILE A O 1
ATOM 2125 N N . LEU A 1 276 ? 1.172 6.596 -4.336 1.00 87.25 276 LEU A N 1
ATOM 2126 C CA . LEU A 1 276 ? 0.529 7.849 -4.751 1.00 87.25 276 LEU A CA 1
ATOM 2127 C C . LEU A 1 276 ? -0.993 7.797 -4.597 1.00 87.25 276 LEU A C 1
ATOM 2129 O O . LEU A 1 276 ? -1.582 8.749 -4.084 1.00 87.25 276 LEU A O 1
ATOM 2133 N N . VAL A 1 277 ? -1.630 6.692 -4.995 1.00 86.94 277 VAL A N 1
ATOM 2134 C CA . VAL A 1 277 ? -3.079 6.494 -4.835 1.00 86.94 277 VAL A CA 1
ATOM 2135 C C . VAL A 1 277 ? -3.466 6.530 -3.356 1.00 86.94 277 VAL A C 1
ATOM 2137 O O . VAL A 1 277 ? -4.400 7.246 -2.986 1.00 86.94 277 VAL A O 1
ATOM 2140 N N . ARG A 1 278 ? -2.725 5.816 -2.499 1.00 87.75 278 ARG A N 1
ATOM 2141 C CA . ARG A 1 278 ? -2.959 5.789 -1.048 1.00 87.75 278 ARG A CA 1
ATOM 2142 C C . ARG A 1 278 ? -2.840 7.183 -0.433 1.00 87.75 278 ARG A C 1
ATOM 2144 O O . ARG A 1 278 ? -3.767 7.622 0.247 1.00 87.75 278 ARG A O 1
ATOM 2151 N N . CYS A 1 279 ? -1.721 7.870 -0.661 1.00 90.38 279 CYS A N 1
ATOM 2152 C CA . CYS A 1 279 ? -1.466 9.191 -0.084 1.00 90.38 279 CYS A CA 1
ATOM 2153 C C . CYS A 1 279 ? -2.492 10.217 -0.577 1.00 90.38 279 CYS A C 1
ATOM 2155 O O . CYS A 1 279 ? -3.027 10.999 0.209 1.00 90.38 279 CYS A O 1
ATOM 2157 N N . LEU A 1 280 ? -2.853 10.167 -1.864 1.00 92.88 280 LEU A N 1
ATOM 2158 C CA . LEU A 1 280 ? -3.875 11.045 -2.418 1.00 92.88 280 LEU A CA 1
ATOM 2159 C C . LEU A 1 280 ? -5.249 10.827 -1.761 1.00 92.88 280 LEU A C 1
ATOM 2161 O O . LEU A 1 280 ? -5.959 11.795 -1.481 1.00 92.88 280 LEU A O 1
ATOM 2165 N N . GLU A 1 281 ? -5.633 9.580 -1.492 1.00 89.75 281 GLU A N 1
ATOM 2166 C CA . GLU A 1 281 ? -6.903 9.280 -0.827 1.00 89.75 281 GLU A CA 1
ATOM 2167 C C . GLU A 1 281 ? -6.913 9.723 0.646 1.00 89.75 281 GLU A C 1
ATOM 2169 O O . GLU A 1 281 ? -7.918 10.254 1.132 1.00 89.75 281 GLU A O 1
ATOM 2174 N N . GLN A 1 282 ? -5.774 9.613 1.341 1.00 88.69 282 GLN A N 1
ATOM 2175 C CA . GLN A 1 282 ? -5.618 10.171 2.687 1.00 88.69 282 GLN A CA 1
ATOM 2176 C C . GLN A 1 282 ? -5.774 11.695 2.688 1.00 88.69 282 GLN A C 1
ATOM 2178 O O . GLN A 1 282 ? -6.529 12.223 3.503 1.00 88.69 282 GLN A O 1
ATOM 2183 N N . VAL A 1 283 ? -5.156 12.412 1.743 1.00 93.75 283 VAL A N 1
ATOM 2184 C CA . VAL A 1 283 ? -5.304 13.875 1.631 1.00 93.75 283 VAL A CA 1
ATOM 2185 C C . VAL A 1 283 ? -6.773 14.278 1.434 1.00 93.75 283 VAL A C 1
ATOM 2187 O O . VAL A 1 283 ? -7.251 15.193 2.108 1.00 93.75 283 VAL A O 1
ATOM 2190 N N . LYS A 1 284 ? -7.524 13.576 0.570 1.00 91.25 284 LYS A N 1
ATOM 2191 C CA . LYS A 1 284 ? -8.964 13.838 0.367 1.00 91.25 284 LYS A CA 1
ATOM 2192 C C . LYS A 1 284 ? -9.790 13.601 1.630 1.00 91.25 284 LYS A C 1
ATOM 2194 O O . LYS A 1 284 ? -10.732 14.348 1.883 1.00 91.25 284 LYS A O 1
ATOM 2199 N N . THR A 1 285 ? -9.438 12.578 2.405 1.00 89.19 285 THR A N 1
ATOM 2200 C CA . THR A 1 285 ? -10.130 12.220 3.649 1.00 89.19 285 THR A CA 1
ATOM 2201 C C . THR A 1 285 ? -9.831 13.219 4.767 1.00 89.19 285 THR A C 1
ATOM 2203 O O . THR A 1 285 ? -10.735 13.619 5.496 1.00 89.19 285 THR A O 1
ATOM 2206 N N . LEU A 1 286 ? -8.577 13.659 4.898 1.00 91.19 286 LEU A N 1
ATOM 2207 C CA . LEU A 1 286 ? -8.136 14.558 5.967 1.00 91.19 286 LEU A CA 1
ATOM 2208 C C . LEU A 1 286 ? -8.612 16.000 5.770 1.00 91.19 286 LEU A C 1
ATOM 2210 O O . LEU A 1 286 ? -8.921 16.665 6.756 1.00 91.19 286 LEU A O 1
ATOM 2214 N N . ALA A 1 287 ? -8.723 16.472 4.524 1.00 91.44 287 ALA A N 1
ATOM 2215 C CA . ALA A 1 287 ? -9.131 17.843 4.216 1.00 91.44 287 ALA A CA 1
ATOM 2216 C C . ALA A 1 287 ? -10.438 18.285 4.921 1.00 91.44 287 ALA A C 1
ATOM 2218 O O . ALA A 1 287 ? -10.398 19.280 5.646 1.00 91.44 287 ALA A O 1
ATOM 2219 N N . PRO A 1 288 ? -11.586 17.584 4.802 1.00 90.19 288 PRO A N 1
ATOM 2220 C CA . PRO A 1 288 ? -12.810 17.976 5.508 1.00 90.19 288 PRO A CA 1
ATOM 2221 C C . PRO A 1 288 ? -12.682 17.886 7.037 1.00 90.19 288 PRO A C 1
ATOM 2223 O O . PRO A 1 288 ? -13.227 18.732 7.744 1.00 90.19 288 PRO A O 1
ATOM 2226 N N . ILE A 1 289 ? -11.935 16.907 7.558 1.00 90.62 289 ILE A N 1
ATOM 2227 C CA . ILE A 1 289 ? -11.750 16.713 9.005 1.00 90.62 289 ILE A CA 1
ATOM 2228 C C . ILE A 1 289 ? -10.928 17.868 9.596 1.00 90.62 289 ILE A C 1
ATOM 2230 O O . ILE A 1 289 ? -11.292 18.409 10.639 1.00 90.62 289 ILE A O 1
ATOM 2234 N N . LEU A 1 290 ? -9.873 18.308 8.903 1.00 93.69 290 LEU A N 1
ATOM 2235 C CA . LEU A 1 290 ? -9.070 19.471 9.290 1.00 93.69 290 LEU A CA 1
ATOM 2236 C C . LEU A 1 290 ? -9.924 20.743 9.357 1.00 93.69 290 LEU A C 1
ATOM 2238 O O . LEU A 1 290 ? -9.839 21.495 10.327 1.00 93.69 290 LEU A O 1
ATOM 2242 N N . ILE A 1 291 ? -10.802 20.950 8.373 1.00 91.31 291 ILE A N 1
ATOM 2243 C CA . ILE A 1 291 ? -11.707 22.107 8.323 1.00 91.31 291 ILE A CA 1
ATOM 2244 C C . ILE A 1 291 ? -12.673 22.094 9.515 1.00 91.31 291 ILE A C 1
ATOM 2246 O O . ILE A 1 291 ? -12.862 23.120 10.174 1.00 91.31 291 ILE A O 1
ATOM 2250 N N . CYS A 1 292 ? -13.258 20.935 9.835 1.00 90.44 292 CYS A N 1
ATOM 2251 C CA . CYS A 1 292 ? -14.090 20.768 11.028 1.00 90.44 292 CYS A CA 1
ATOM 2252 C C . CYS A 1 292 ? -13.300 21.046 12.316 1.00 90.44 292 CYS A C 1
ATOM 2254 O O . CYS A 1 292 ? -13.807 21.751 13.190 1.00 90.44 292 CYS A O 1
ATOM 2256 N N . SER A 1 293 ? -12.054 20.569 12.403 1.00 92.62 293 SER A N 1
ATOM 2257 C CA . SER A 1 293 ? -11.165 20.787 13.549 1.00 92.62 293 SER A CA 1
ATOM 2258 C C . SER A 1 293 ? -10.819 22.268 13.756 1.00 92.62 293 SER A C 1
ATOM 2260 O O . SER A 1 293 ? -10.831 22.764 14.881 1.00 92.62 293 SER A O 1
ATOM 2262 N N . MET A 1 294 ? -10.560 23.010 12.677 1.00 93.44 294 MET A N 1
ATOM 2263 C CA . MET A 1 294 ? -10.340 24.461 12.729 1.00 93.44 294 MET A CA 1
ATOM 2264 C C . MET A 1 294 ? -11.601 25.206 13.178 1.00 93.44 294 MET A C 1
ATOM 2266 O O . MET A 1 294 ? -11.549 26.067 14.054 1.00 93.44 294 MET A O 1
ATOM 2270 N N . LYS A 1 295 ? -12.760 24.839 12.617 1.00 90.56 295 LYS A N 1
ATOM 2271 C CA . LYS A 1 295 ? -14.063 25.429 12.952 1.00 90.56 295 LYS A CA 1
ATOM 2272 C C . LYS A 1 295 ? -14.401 25.260 14.436 1.00 90.56 295 LYS A C 1
ATOM 2274 O O . LYS A 1 295 ? -14.885 26.209 15.054 1.00 90.56 295 LYS A O 1
ATOM 2279 N N . ILE A 1 296 ? -14.158 24.077 15.012 1.00 89.44 296 ILE A N 1
ATOM 2280 C CA . ILE A 1 296 ? -14.416 23.840 16.439 1.00 89.44 296 ILE A CA 1
ATOM 2281 C C . ILE A 1 296 ? -13.415 24.581 17.328 1.00 89.44 296 ILE A C 1
ATOM 2283 O O . ILE A 1 296 ? -13.840 25.172 18.317 1.00 89.44 296 ILE A O 1
ATOM 2287 N N . PHE A 1 297 ? -12.133 24.639 16.955 1.00 92.81 297 PHE A N 1
ATOM 2288 C CA . PHE A 1 297 ? -11.127 25.415 17.684 1.00 92.81 297 PHE A CA 1
ATOM 2289 C C . PHE A 1 297 ? -11.542 26.890 17.821 1.00 92.81 297 PHE A C 1
ATOM 2291 O O . PHE A 1 297 ? -11.640 27.400 18.937 1.00 92.81 297 PHE A O 1
ATOM 2298 N N . ILE A 1 298 ? -11.915 27.538 16.712 1.00 92.00 298 ILE A N 1
ATOM 2299 C CA . ILE A 1 298 ? -12.400 28.931 16.697 1.00 92.00 298 ILE A CA 1
ATOM 2300 C C . ILE A 1 298 ? -13.617 29.105 17.620 1.00 92.00 298 ILE A C 1
ATOM 2302 O O . ILE A 1 298 ? -13.719 30.076 18.370 1.00 92.00 298 ILE A O 1
ATOM 2306 N N . HIS A 1 299 ? -14.549 28.148 17.593 1.00 86.88 299 HIS A N 1
ATOM 2307 C CA . HIS A 1 299 ? -15.751 28.195 18.424 1.00 86.88 299 HIS A CA 1
ATOM 2308 C C . HIS A 1 299 ? -15.442 28.070 19.923 1.00 86.88 299 HIS A C 1
ATOM 2310 O O . HIS A 1 299 ? -16.053 28.765 20.733 1.00 86.88 299 HIS A O 1
ATOM 2316 N N . ILE A 1 300 ? -14.482 27.219 20.292 1.00 87.44 300 ILE A N 1
ATOM 2317 C CA . ILE A 1 300 ? -14.034 27.021 21.677 1.00 87.44 300 ILE A CA 1
ATOM 2318 C C . ILE A 1 300 ? -13.352 28.278 22.215 1.00 87.44 300 ILE A C 1
ATOM 2320 O O . ILE A 1 300 ? -13.666 28.712 23.326 1.00 87.44 300 ILE A O 1
ATOM 2324 N N . ILE A 1 301 ? -12.465 28.890 21.423 1.00 88.12 301 ILE A N 1
ATOM 2325 C CA . ILE A 1 301 ? -11.804 30.151 21.784 1.00 88.12 301 ILE A CA 1
ATOM 2326 C C . ILE A 1 301 ? -12.849 31.253 22.011 1.00 88.12 301 ILE A C 1
ATOM 2328 O O . ILE A 1 301 ? -12.802 31.945 23.027 1.00 88.12 301 ILE A O 1
ATOM 2332 N N . ALA A 1 302 ? -13.868 31.342 21.149 1.00 84.88 302 ALA A N 1
ATOM 2333 C CA . ALA A 1 302 ? -14.968 32.295 21.309 1.00 84.88 302 ALA A CA 1
ATOM 2334 C C . ALA A 1 302 ? -15.851 32.046 22.556 1.00 84.88 302 ALA A C 1
ATOM 2336 O O . ALA A 1 302 ? -16.534 32.963 23.011 1.00 84.88 302 ALA A O 1
ATOM 2337 N N . GLN A 1 303 ? -15.850 30.831 23.122 1.00 80.81 303 GLN A N 1
ATOM 2338 C CA . GLN A 1 303 ? -16.679 30.417 24.268 1.00 80.81 303 GLN A CA 1
ATOM 2339 C C . GLN A 1 303 ? -15.902 30.273 25.589 1.00 80.81 303 GLN A C 1
ATOM 2341 O O . GLN A 1 303 ? -16.340 29.567 26.498 1.00 80.81 303 GLN A O 1
ATOM 2346 N N . GLY A 1 304 ? -14.748 30.933 25.723 1.00 75.00 304 GLY A N 1
ATOM 2347 C CA . GLY A 1 304 ? -13.979 30.951 26.974 1.00 75.00 304 GLY A CA 1
ATOM 2348 C C . GLY A 1 304 ? -12.931 29.840 27.112 1.00 75.00 304 GLY A C 1
ATOM 2349 O O . GLY A 1 304 ? -12.413 29.636 28.206 1.00 75.00 304 GLY A O 1
ATOM 2350 N N . GLY A 1 305 ? -12.602 29.128 26.027 1.00 79.06 305 GLY A N 1
ATOM 2351 C CA . GLY A 1 305 ? -11.342 28.382 25.884 1.00 79.06 305 GLY A CA 1
ATOM 2352 C C . GLY A 1 305 ? -11.208 27.055 26.643 1.00 79.06 305 GLY A C 1
ATOM 2353 O O . GLY A 1 305 ? -10.134 26.453 26.628 1.00 79.06 305 GLY A O 1
ATOM 2354 N N . LYS A 1 306 ? -12.257 26.556 27.304 1.00 78.62 306 LYS A N 1
ATOM 2355 C CA . LYS A 1 306 ? -12.200 25.290 28.057 1.00 78.62 306 LYS A CA 1
ATOM 2356 C C . LYS A 1 306 ? -12.032 24.079 27.122 1.00 78.62 306 LYS A C 1
ATOM 2358 O O . LYS A 1 306 ? -13.006 23.568 26.593 1.00 78.62 306 LYS A O 1
ATOM 2363 N N . GLY A 1 307 ? -10.811 23.562 26.975 1.00 79.50 307 GLY A N 1
ATOM 2364 C CA . GLY A 1 307 ? -10.488 22.493 26.011 1.00 79.50 307 GLY A CA 1
ATOM 2365 C C . GLY A 1 307 ? -9.908 23.014 24.690 1.00 79.50 307 GLY A C 1
ATOM 2366 O O . GLY A 1 307 ? -9.903 22.299 23.691 1.00 79.50 307 GLY A O 1
ATOM 2367 N N . ALA A 1 308 ? -9.423 24.261 24.672 1.00 85.38 308 ALA A N 1
ATOM 2368 C CA . ALA A 1 308 ? -8.742 24.847 23.518 1.00 85.38 308 ALA A CA 1
ATOM 2369 C C . ALA A 1 308 ? -7.458 24.095 23.140 1.00 85.38 308 ALA A C 1
ATOM 2371 O O . ALA A 1 308 ? -7.192 23.926 21.956 1.00 85.38 308 ALA A O 1
ATOM 2372 N N . GLU A 1 309 ? -6.704 23.609 24.131 1.00 86.00 309 GLU A N 1
ATOM 2373 C CA . GLU A 1 309 ? -5.489 22.809 23.921 1.00 86.00 309 GLU A CA 1
ATOM 2374 C C . GLU A 1 309 ? -5.803 21.514 23.159 1.00 86.00 309 GLU A C 1
ATOM 2376 O O . GLU A 1 309 ? -5.192 21.243 22.134 1.00 86.00 309 GLU A O 1
ATOM 2381 N N . GLU A 1 310 ? -6.851 20.787 23.559 1.00 85.12 310 GLU A N 1
ATOM 2382 C CA . GLU A 1 310 ? -7.291 19.552 22.891 1.00 85.12 310 GLU A CA 1
ATOM 2383 C C . GLU A 1 310 ? -7.732 19.796 21.439 1.00 85.12 310 GLU A C 1
ATOM 2385 O O . GLU A 1 310 ? -7.460 18.995 20.542 1.00 85.12 310 GLU A O 1
ATOM 2390 N N . ALA A 1 311 ? -8.416 20.916 21.190 1.00 86.81 311 ALA A N 1
ATOM 2391 C CA . ALA A 1 311 ? -8.847 21.293 19.847 1.00 86.81 311 ALA A CA 1
ATOM 2392 C C . ALA A 1 311 ? -7.679 21.768 18.969 1.00 86.81 311 ALA A C 1
ATOM 2394 O O . ALA A 1 311 ? -7.668 21.487 17.767 1.00 86.81 311 ALA A O 1
ATOM 2395 N N . ALA A 1 312 ? -6.694 22.451 19.560 1.00 89.69 312 ALA A N 1
ATOM 2396 C CA . ALA A 1 312 ? -5.460 22.839 18.889 1.00 89.69 312 ALA A CA 1
ATOM 2397 C C . ALA A 1 312 ? -4.619 21.608 18.534 1.00 89.69 312 ALA A C 1
ATOM 2399 O O . ALA A 1 312 ? -4.205 21.476 17.387 1.00 89.69 312 ALA A O 1
ATOM 2400 N N . GLU A 1 313 ? -4.445 20.665 19.463 1.00 88.69 313 GLU A N 1
ATOM 2401 C CA . GLU A 1 313 ? -3.754 19.397 19.214 1.00 88.69 313 GLU A CA 1
ATOM 2402 C C . GLU A 1 313 ? -4.411 18.604 18.080 1.00 88.69 313 GLU A C 1
ATOM 2404 O O . GLU A 1 313 ? -3.712 18.160 17.170 1.00 88.69 313 GLU A O 1
ATOM 2409 N N . ASN A 1 314 ? -5.747 18.472 18.076 1.00 91.44 314 ASN A N 1
ATOM 2410 C CA . ASN A 1 314 ? -6.478 17.829 16.976 1.00 91.44 314 ASN A CA 1
ATOM 2411 C C . ASN A 1 314 ? -6.210 18.512 15.629 1.00 91.44 314 ASN A C 1
ATOM 2413 O O . ASN A 1 314 ? -5.926 17.838 14.637 1.00 91.44 314 ASN A O 1
ATOM 2417 N N . ARG A 1 315 ? -6.282 19.846 15.587 1.00 93.75 315 ARG A N 1
ATOM 2418 C CA . ARG A 1 315 ? -6.046 20.624 14.365 1.00 93.75 315 ARG A CA 1
ATOM 2419 C C . ARG A 1 315 ? -4.612 20.442 13.867 1.00 93.75 315 ARG A C 1
ATOM 2421 O O . ARG A 1 315 ? -4.419 20.157 12.687 1.00 93.75 315 ARG A O 1
ATOM 2428 N N . ASN A 1 316 ? -3.632 20.581 14.754 1.00 92.25 316 ASN A N 1
ATOM 2429 C CA . ASN A 1 316 ? -2.213 20.509 14.416 1.00 92.25 316 ASN A CA 1
ATOM 2430 C C . ASN A 1 316 ? -1.830 19.086 13.983 1.00 92.25 316 ASN A C 1
ATOM 2432 O O . ASN A 1 316 ? -1.142 18.913 12.982 1.00 92.25 316 ASN A O 1
ATOM 2436 N N . TYR A 1 317 ? -2.365 18.057 14.649 1.00 92.19 317 TYR A N 1
ATOM 2437 C CA . TYR A 1 317 ? -2.210 16.664 14.228 1.00 92.19 317 TYR A CA 1
ATOM 2438 C C . TYR A 1 317 ? -2.731 16.431 12.803 1.00 92.19 317 TYR A C 1
ATOM 2440 O O . TYR A 1 317 ? -2.049 15.813 11.988 1.00 92.19 317 TYR A O 1
ATOM 2448 N N . LEU A 1 318 ? -3.931 16.928 12.481 1.00 92.88 318 LEU A N 1
ATOM 2449 C CA . LEU A 1 318 ? -4.525 16.760 11.152 1.00 92.88 318 LEU A CA 1
ATOM 2450 C C . LEU A 1 318 ? -3.743 17.524 10.073 1.00 92.88 318 LEU A C 1
ATOM 2452 O O . LEU A 1 318 ? -3.548 16.994 8.980 1.00 92.88 318 LEU A O 1
ATOM 2456 N N . ALA A 1 319 ? -3.260 18.731 10.383 1.00 93.31 319 ALA A N 1
ATOM 2457 C CA . ALA A 1 319 ? -2.429 19.527 9.480 1.00 93.31 319 ALA A CA 1
ATOM 2458 C C . ALA A 1 319 ? -1.064 18.865 9.222 1.00 93.31 319 ALA A C 1
ATOM 2460 O O . ALA A 1 319 ? -0.643 18.761 8.066 1.00 93.31 319 ALA A O 1
ATOM 2461 N N . GLN A 1 320 ? -0.413 18.352 10.272 1.00 91.31 320 GLN A N 1
ATOM 2462 C CA . GLN A 1 320 ? 0.854 17.628 10.161 1.00 91.31 320 GLN A CA 1
ATOM 2463 C C . GLN A 1 320 ? 0.681 16.332 9.372 1.00 91.31 320 GLN A C 1
ATOM 2465 O O . GLN A 1 320 ? 1.419 16.082 8.428 1.00 91.31 320 GLN A O 1
ATOM 2470 N N . ARG A 1 321 ? -0.350 15.541 9.679 1.00 88.75 321 ARG A N 1
ATOM 2471 C CA . ARG A 1 321 ? -0.612 14.290 8.963 1.00 88.75 321 ARG A CA 1
ATOM 2472 C C . ARG A 1 321 ? -0.846 14.534 7.472 1.00 88.75 321 ARG A C 1
ATOM 2474 O O . ARG A 1 321 ? -0.321 13.812 6.639 1.00 88.75 321 ARG A O 1
ATOM 2481 N N . MET A 1 322 ? -1.603 15.572 7.121 1.00 94.50 322 MET A N 1
ATOM 2482 C CA . MET A 1 322 ? -1.827 15.948 5.723 1.00 94.50 322 MET A CA 1
ATOM 2483 C C . MET A 1 322 ? -0.543 16.459 5.042 1.00 94.50 322 MET A C 1
ATOM 2485 O O . MET A 1 322 ? -0.340 16.212 3.854 1.00 94.50 322 MET A O 1
ATOM 2489 N N . THR A 1 323 ? 0.338 17.123 5.794 1.00 92.81 323 THR A N 1
ATOM 2490 C CA . THR A 1 323 ? 1.678 17.541 5.350 1.00 92.81 323 THR A CA 1
ATOM 2491 C C . THR A 1 323 ? 2.578 16.344 5.053 1.00 92.81 323 THR A C 1
ATOM 2493 O O . THR A 1 323 ? 3.231 16.318 4.010 1.00 92.81 323 THR A O 1
ATOM 2496 N N . ASP A 1 324 ? 2.573 15.331 5.918 1.00 88.12 324 ASP A N 1
ATOM 2497 C CA . ASP A 1 324 ? 3.359 14.108 5.741 1.00 88.12 324 ASP A CA 1
ATOM 2498 C C . ASP A 1 324 ? 2.944 13.360 4.464 1.00 88.12 324 ASP A C 1
ATOM 2500 O O . ASP A 1 324 ? 3.799 12.999 3.657 1.00 88.12 324 ASP A O 1
ATOM 2504 N N . GLU A 1 325 ? 1.637 13.214 4.215 1.00 90.50 325 GLU A N 1
ATOM 2505 C CA . GLU A 1 325 ? 1.131 12.574 2.989 1.00 90.50 325 GLU A CA 1
ATOM 2506 C C . GLU A 1 325 ? 1.520 13.355 1.720 1.00 90.50 325 GLU A C 1
ATOM 2508 O O . GLU A 1 325 ? 1.849 12.759 0.695 1.00 90.50 325 GLU A O 1
ATOM 2513 N N . LEU A 1 326 ? 1.523 14.692 1.767 1.00 94.06 326 LEU A N 1
ATOM 2514 C CA . LEU A 1 326 ? 1.957 15.525 0.638 1.00 94.06 326 LEU A CA 1
ATOM 2515 C C . LEU A 1 326 ? 3.467 15.440 0.395 1.00 94.06 326 LEU A C 1
ATOM 2517 O O . LEU A 1 326 ? 3.893 15.427 -0.760 1.00 94.06 326 LEU A O 1
ATOM 2521 N N . ASN A 1 327 ? 4.273 15.367 1.453 1.00 91.44 327 ASN A N 1
ATOM 2522 C CA . ASN A 1 327 ? 5.715 15.160 1.334 1.00 91.44 327 ASN A CA 1
ATOM 2523 C C . ASN A 1 327 ? 6.038 13.775 0.769 1.00 91.44 327 ASN A C 1
ATOM 2525 O O . ASN A 1 327 ? 6.932 13.661 -0.067 1.00 91.44 327 ASN A O 1
ATOM 2529 N N . GLU A 1 328 ? 5.272 12.750 1.142 1.00 88.25 328 GLU A N 1
ATOM 2530 C CA . GLU A 1 328 ? 5.420 11.413 0.570 1.00 88.25 328 GLU A CA 1
ATOM 2531 C C . GLU A 1 328 ? 5.047 11.388 -0.919 1.00 88.25 328 GLU A C 1
ATOM 2533 O O . GLU A 1 328 ? 5.774 10.813 -1.728 1.00 88.25 328 GLU A O 1
ATOM 2538 N N . ILE A 1 329 ? 3.987 12.101 -1.323 1.00 92.38 329 ILE A N 1
ATOM 2539 C CA . ILE A 1 329 ? 3.669 12.310 -2.745 1.00 92.38 329 ILE A CA 1
ATOM 2540 C C . ILE A 1 329 ? 4.845 12.976 -3.469 1.00 92.38 329 ILE A C 1
ATOM 2542 O O . ILE A 1 329 ? 5.238 12.514 -4.537 1.00 92.38 329 ILE A O 1
ATOM 2546 N N . ILE A 1 330 ? 5.422 14.045 -2.906 1.00 90.25 330 ILE A N 1
ATOM 2547 C CA . ILE A 1 330 ? 6.572 14.739 -3.509 1.00 90.25 330 ILE A CA 1
ATOM 2548 C C . ILE A 1 330 ? 7.755 13.782 -3.666 1.00 90.25 330 ILE A C 1
ATOM 2550 O O . ILE A 1 330 ? 8.323 13.724 -4.753 1.00 90.25 330 ILE A O 1
ATOM 2554 N N . ARG A 1 331 ? 8.087 13.012 -2.625 1.00 90.44 331 ARG A N 1
ATOM 2555 C CA . ARG A 1 331 ? 9.185 12.040 -2.650 1.00 90.44 331 ARG A CA 1
ATOM 2556 C C . ARG A 1 331 ? 8.992 11.022 -3.770 1.00 90.44 331 ARG A C 1
ATOM 2558 O O . ARG A 1 331 ? 9.868 10.872 -4.614 1.00 90.44 331 ARG A O 1
ATOM 2565 N N . VAL A 1 332 ? 7.830 10.368 -3.811 1.00 85.62 332 VAL A N 1
ATOM 2566 C CA . VAL A 1 332 ? 7.539 9.302 -4.783 1.00 85.62 332 VAL A CA 1
ATOM 2567 C C . VAL A 1 332 ? 7.502 9.828 -6.217 1.00 85.62 332 VAL A C 1
ATOM 2569 O O . VAL A 1 332 ? 7.958 9.144 -7.128 1.00 85.62 332 VAL A O 1
ATOM 2572 N N . LEU A 1 333 ? 7.019 11.055 -6.435 1.00 83.94 333 LEU A N 1
ATOM 2573 C CA . LEU A 1 333 ? 7.022 11.690 -7.757 1.00 83.94 333 LEU A CA 1
ATOM 2574 C C . LEU A 1 333 ? 8.432 11.919 -8.324 1.00 83.94 333 LEU A C 1
ATOM 2576 O O . LEU A 1 333 ? 8.562 12.062 -9.536 1.00 83.94 333 LEU A O 1
ATOM 2580 N N . GLN A 1 334 ? 9.459 11.989 -7.472 1.00 82.19 334 GLN A N 1
ATOM 2581 C CA . GLN A 1 334 ? 10.850 12.228 -7.872 1.00 82.19 334 GLN A CA 1
ATOM 2582 C C . GLN A 1 334 ? 11.656 10.941 -8.089 1.00 82.19 334 GLN A C 1
ATOM 2584 O O . GLN A 1 334 ? 12.807 11.026 -8.513 1.00 82.19 334 GLN A O 1
ATOM 2589 N N . LEU A 1 335 ? 11.085 9.769 -7.801 1.00 77.56 335 LEU A N 1
ATOM 2590 C CA . LEU A 1 335 ? 11.759 8.491 -8.011 1.00 77.56 335 LEU A CA 1
ATOM 2591 C C . LEU A 1 335 ? 11.766 8.140 -9.505 1.00 77.56 335 LEU A C 1
ATOM 2593 O O . LEU A 1 335 ? 10.706 8.023 -10.118 1.00 77.56 335 LEU A O 1
ATOM 2597 N N . THR A 1 336 ? 12.965 7.959 -10.061 1.00 64.88 336 THR A N 1
ATOM 2598 C CA . THR A 1 336 ? 13.219 7.564 -11.463 1.00 64.88 336 THR A CA 1
ATOM 2599 C C . THR A 1 336 ? 13.809 6.157 -11.595 1.00 64.88 336 THR A C 1
ATOM 2601 O O . THR A 1 336 ? 14.073 5.679 -12.696 1.00 64.88 336 THR A O 1
ATOM 2604 N N . THR A 1 337 ? 14.072 5.496 -10.466 1.00 55.25 337 THR A N 1
ATOM 2605 C CA . THR A 1 337 ? 14.621 4.141 -10.389 1.00 55.25 337 THR A CA 1
ATOM 2606 C C . THR A 1 337 ? 14.032 3.398 -9.195 1.00 55.25 337 THR A C 1
ATOM 2608 O O . THR A 1 337 ? 13.310 3.954 -8.364 1.00 55.25 337 THR A O 1
ATOM 2611 N N . TYR A 1 338 ? 14.328 2.103 -9.140 1.00 44.72 338 TYR A N 1
ATOM 2612 C CA . TYR A 1 338 ? 13.993 1.252 -8.017 1.00 44.72 338 TYR A CA 1
ATOM 2613 C C . TYR A 1 338 ? 14.873 1.587 -6.810 1.00 44.72 338 TYR A C 1
ATOM 2615 O O . TYR A 1 338 ? 16.094 1.493 -6.908 1.00 44.72 338 TYR A O 1
ATOM 2623 N N . ASP A 1 339 ? 14.254 1.962 -5.694 1.00 38.28 339 ASP A N 1
ATOM 2624 C CA . ASP A 1 339 ? 14.925 2.090 -4.402 1.00 38.28 339 ASP A CA 1
ATOM 2625 C C . ASP A 1 339 ? 14.449 0.946 -3.501 1.00 38.28 339 ASP A C 1
ATOM 2627 O O . ASP A 1 339 ? 13.415 1.029 -2.834 1.00 38.28 339 ASP A O 1
ATOM 2631 N N . GLU A 1 340 ? 15.154 -0.182 -3.581 1.00 41.47 340 GLU A N 1
ATOM 2632 C CA . GLU A 1 340 ? 14.904 -1.347 -2.727 1.00 41.47 340 GLU A CA 1
ATOM 2633 C C . GLU A 1 340 ? 15.548 -1.187 -1.336 1.00 41.47 340 GLU A C 1
ATOM 2635 O O . GLU A 1 340 ? 15.313 -2.016 -0.459 1.00 41.47 340 GLU A O 1
ATOM 2640 N N . GLU A 1 341 ? 16.341 -0.131 -1.098 1.00 36.84 341 GLU A N 1
ATOM 2641 C CA . GLU A 1 341 ? 17.265 -0.077 0.043 1.00 36.84 341 GLU A CA 1
ATOM 2642 C C . GLU A 1 341 ? 16.900 0.893 1.175 1.00 36.84 341 GLU A C 1
ATOM 2644 O O . GLU A 1 341 ? 17.639 0.957 2.158 1.00 36.84 341 GLU A O 1
ATOM 2649 N N . GLU A 1 342 ? 15.757 1.585 1.148 1.00 35.00 342 GLU A N 1
ATOM 2650 C CA . GLU A 1 342 ? 15.458 2.574 2.203 1.00 35.00 342 GLU A CA 1
ATOM 2651 C C . GLU A 1 342 ? 14.306 2.252 3.161 1.00 35.00 342 GLU A C 1
ATOM 2653 O O . GLU A 1 342 ? 13.777 3.141 3.831 1.00 35.00 342 GLU A O 1
ATOM 2658 N N . TRP A 1 343 ? 13.970 0.969 3.342 1.00 39.06 343 TRP A N 1
ATOM 2659 C CA . TRP A 1 343 ? 13.038 0.588 4.409 1.00 39.06 343 TRP A CA 1
ATOM 2660 C C . TRP A 1 343 ? 13.366 -0.714 5.147 1.00 39.06 343 TRP A C 1
ATOM 2662 O O . TRP A 1 343 ? 12.517 -1.584 5.278 1.00 39.06 343 TRP A O 1
ATOM 2672 N N . ASP A 1 344 ? 14.586 -0.804 5.687 1.00 33.25 344 ASP A N 1
ATOM 2673 C CA . ASP A 1 344 ? 14.937 -1.746 6.767 1.00 33.25 344 ASP A CA 1
ATOM 2674 C C . ASP A 1 344 ? 16.135 -1.233 7.607 1.00 33.25 344 ASP A C 1
ATOM 2676 O O . ASP A 1 344 ? 17.195 -1.852 7.693 1.00 33.25 344 ASP A O 1
ATOM 2680 N N . ALA A 1 345 ? 16.004 -0.070 8.258 1.00 35.47 345 ALA A N 1
ATOM 2681 C CA . ALA A 1 345 ? 17.005 0.379 9.235 1.00 35.47 345 ALA A CA 1
ATOM 2682 C C . ALA A 1 345 ? 16.575 0.024 10.669 1.00 35.47 345 ALA A C 1
ATOM 2684 O O . ALA A 1 345 ? 15.730 0.694 11.262 1.00 35.47 345 ALA A O 1
ATOM 2685 N N . ASP A 1 346 ? 17.197 -1.012 11.240 1.00 52.12 346 ASP A N 1
ATOM 2686 C CA . ASP A 1 346 ? 17.125 -1.342 12.670 1.00 52.12 346 ASP A CA 1
ATOM 2687 C C . ASP A 1 346 ? 17.477 -0.112 13.543 1.00 52.12 346 ASP A C 1
ATOM 2689 O O . ASP A 1 346 ? 18.320 0.716 13.173 1.00 52.12 346 ASP A O 1
ATOM 2693 N N . ASN A 1 347 ? 16.857 0.021 14.720 1.00 53.53 347 ASN A N 1
ATOM 2694 C CA . ASN A 1 347 ? 17.042 1.158 15.635 1.00 53.53 347 ASN A CA 1
ATOM 2695 C C . ASN A 1 347 ? 18.524 1.378 15.987 1.00 53.53 347 ASN A C 1
ATOM 2697 O O . ASN A 1 347 ? 18.979 2.518 16.103 1.00 53.53 347 ASN A O 1
ATOM 2701 N N . LEU A 1 348 ? 19.297 0.292 16.078 1.00 61.69 348 LEU A N 1
ATOM 2702 C CA . LEU A 1 348 ? 20.739 0.327 16.312 1.00 61.69 348 LEU A CA 1
ATOM 2703 C C . LEU A 1 348 ? 21.519 0.931 15.128 1.00 61.69 348 LEU A C 1
ATOM 2705 O O . LEU A 1 348 ? 22.494 1.654 15.336 1.00 61.69 348 LEU A O 1
ATOM 2709 N N . THR A 1 349 ? 21.082 0.690 13.889 1.00 60.44 349 THR A N 1
ATOM 2710 C CA . THR A 1 349 ? 21.693 1.235 12.663 1.00 60.44 349 THR A CA 1
ATOM 2711 C C . THR A 1 349 ? 21.476 2.743 12.564 1.00 60.44 349 THR A C 1
ATOM 2713 O O . THR A 1 349 ? 22.409 3.488 12.257 1.00 60.44 349 THR A O 1
ATOM 2716 N N . VAL A 1 350 ? 20.272 3.216 12.903 1.00 65.44 350 VAL A N 1
ATOM 2717 C CA . VAL A 1 350 ? 19.943 4.651 12.945 1.00 65.44 350 VAL A CA 1
ATOM 2718 C C . VAL A 1 350 ? 20.763 5.373 14.019 1.00 65.44 350 VAL A C 1
ATOM 2720 O O . VAL A 1 350 ? 21.326 6.437 13.754 1.00 65.44 350 VAL A O 1
ATOM 2723 N N . MET A 1 351 ? 20.893 4.776 15.209 1.00 72.19 351 MET A N 1
ATOM 2724 C CA . MET A 1 351 ? 21.703 5.333 16.296 1.00 72.19 351 MET A CA 1
ATOM 2725 C C . MET A 1 351 ? 23.204 5.366 15.949 1.00 72.19 351 MET A C 1
ATOM 2727 O O . MET A 1 351 ? 23.849 6.390 16.169 1.00 72.19 351 MET A O 1
ATOM 2731 N N . LYS A 1 352 ? 23.754 4.315 15.320 1.00 75.75 352 LYS A N 1
ATOM 2732 C CA . LYS A 1 352 ? 25.153 4.285 14.842 1.00 75.75 352 LYS A CA 1
ATOM 2733 C C . LYS A 1 352 ? 25.422 5.306 13.729 1.00 75.75 352 LYS A C 1
ATOM 2735 O O . LYS A 1 352 ? 26.467 5.951 13.724 1.00 75.75 352 LYS A O 1
ATOM 2740 N N . LYS A 1 353 ? 24.469 5.516 12.811 1.00 75.94 353 LYS A N 1
ATOM 2741 C CA . LYS A 1 353 ? 24.567 6.548 11.760 1.00 75.94 353 LYS A CA 1
ATOM 2742 C C . LYS A 1 353 ? 24.594 7.958 12.359 1.00 75.94 353 LYS A C 1
ATOM 2744 O O . LYS A 1 353 ? 25.404 8.783 11.939 1.00 75.94 353 LYS A O 1
ATOM 2749 N N . ALA A 1 354 ? 23.751 8.222 13.359 1.00 80.50 354 ALA A N 1
ATOM 2750 C CA . ALA A 1 354 ? 23.745 9.492 14.084 1.00 80.50 354 ALA A CA 1
ATOM 2751 C C . ALA A 1 354 ? 25.039 9.709 14.893 1.00 80.50 354 ALA A C 1
ATOM 2753 O O . ALA A 1 354 ? 25.583 10.811 14.871 1.00 80.50 354 ALA A O 1
ATOM 2754 N N . GLN A 1 355 ? 25.577 8.661 15.528 1.00 86.94 355 GLN A N 1
ATOM 2755 C CA . GLN A 1 355 ? 26.872 8.707 16.214 1.00 86.94 355 GLN A CA 1
ATOM 2756 C C . GLN A 1 355 ? 28.017 9.075 15.252 1.00 86.94 355 GLN A C 1
ATOM 2758 O O . GLN A 1 355 ? 28.763 10.015 15.517 1.00 86.94 355 GLN A O 1
ATOM 2763 N N . ASN A 1 356 ? 28.108 8.414 14.094 1.00 84.19 356 ASN A N 1
ATOM 2764 C CA . ASN A 1 356 ? 29.136 8.713 13.088 1.00 84.19 356 ASN A CA 1
ATOM 2765 C C . ASN A 1 356 ? 29.034 10.160 12.561 1.00 84.19 356 ASN A C 1
ATOM 2767 O O . ASN A 1 356 ? 30.047 10.812 12.300 1.00 84.19 356 ASN A O 1
ATOM 2771 N N . ALA A 1 357 ? 27.811 10.686 12.422 1.00 81.00 357 ALA A N 1
ATOM 2772 C CA . ALA A 1 357 ? 27.579 12.071 12.015 1.00 81.00 357 ALA A CA 1
ATOM 2773 C C . ALA A 1 357 ? 28.041 13.086 13.077 1.00 81.00 357 ALA A C 1
ATOM 2775 O O . ALA A 1 357 ? 28.570 14.140 12.719 1.00 81.00 357 ALA A O 1
ATOM 2776 N N . ILE A 1 358 ? 27.889 12.765 14.368 1.00 88.62 358 ILE A N 1
ATOM 2777 C CA . ILE A 1 358 ? 28.406 13.579 15.477 1.00 88.62 358 ILE A CA 1
ATOM 2778 C C . ILE A 1 358 ? 29.936 13.616 15.429 1.00 88.62 358 ILE A C 1
ATOM 2780 O O . ILE A 1 358 ? 30.514 14.703 15.392 1.00 88.62 358 ILE A O 1
ATOM 2784 N N . GLU A 1 359 ? 30.591 12.455 15.340 1.00 89.44 359 GLU A N 1
ATOM 2785 C CA . GLU A 1 359 ? 32.057 12.336 15.313 1.00 89.44 359 GLU A CA 1
ATOM 2786 C C . GLU A 1 359 ? 32.692 13.165 14.180 1.00 89.44 359 GLU A C 1
ATOM 2788 O O . GLU A 1 359 ? 33.696 13.853 14.390 1.00 89.44 359 GLU A O 1
ATOM 2793 N N . GLY A 1 360 ? 32.056 13.201 13.003 1.00 85.00 360 GLY A N 1
ATOM 2794 C CA . GLY A 1 360 ? 32.503 14.001 11.857 1.00 85.00 360 GLY A CA 1
ATOM 2795 C C . GLY A 1 360 ? 32.417 15.525 12.044 1.00 85.00 360 GLY A C 1
ATOM 2796 O O . GLY A 1 360 ? 33.011 16.270 11.262 1.00 85.00 360 GLY A O 1
ATOM 2797 N N . LYS A 1 361 ? 31.697 16.015 13.062 1.00 88.62 361 LYS A N 1
ATOM 2798 C CA . LYS A 1 361 ? 31.419 17.447 13.286 1.00 88.62 361 LYS A CA 1
ATOM 2799 C C . LYS A 1 361 ? 32.134 18.036 14.503 1.00 88.62 361 LYS A C 1
ATOM 2801 O O . LYS A 1 361 ? 32.265 19.259 14.586 1.00 88.62 361 LYS A O 1
ATOM 2806 N N . VAL A 1 362 ? 32.651 17.200 15.409 1.00 90.38 362 VAL A N 1
ATOM 2807 C CA . VAL A 1 362 ? 33.291 17.631 16.671 1.00 90.38 362 VAL A CA 1
ATOM 2808 C C . VAL A 1 362 ? 34.460 18.593 16.444 1.00 90.38 362 VAL A C 1
ATOM 2810 O O . VAL A 1 362 ? 34.589 19.574 17.173 1.00 90.38 362 VAL A O 1
ATOM 2813 N N . ARG A 1 363 ? 35.299 18.360 15.424 1.00 89.56 363 ARG A N 1
ATOM 2814 C CA . ARG A 1 363 ? 36.464 19.224 15.147 1.00 89.56 363 ARG A CA 1
ATOM 2815 C C . ARG A 1 363 ? 36.040 20.645 14.769 1.00 89.56 363 ARG A C 1
ATOM 2817 O O . ARG A 1 363 ? 36.475 21.594 15.401 1.00 89.56 363 ARG A O 1
ATOM 2824 N N . ALA A 1 364 ? 35.112 20.777 13.821 1.00 85.44 364 ALA A N 1
ATOM 2825 C CA . ALA A 1 364 ? 34.614 22.080 13.382 1.00 85.44 364 ALA A CA 1
ATOM 2826 C C . ALA A 1 364 ? 33.868 22.841 14.496 1.00 85.44 364 ALA A C 1
ATOM 2828 O O . ALA A 1 364 ? 33.931 24.068 14.553 1.00 85.44 364 ALA A O 1
ATOM 2829 N N . ALA A 1 365 ? 33.172 22.124 15.386 1.00 90.38 365 ALA A N 1
ATOM 2830 C CA . ALA A 1 365 ? 32.552 22.706 16.575 1.00 90.38 365 ALA A CA 1
ATOM 2831 C C . ALA A 1 365 ? 33.602 23.237 17.568 1.00 90.38 365 ALA A C 1
ATOM 2833 O O . ALA A 1 365 ? 33.463 24.350 18.069 1.00 90.38 365 ALA A O 1
ATOM 2834 N N . ARG A 1 366 ? 34.673 22.468 17.809 1.00 91.06 366 ARG A N 1
ATOM 2835 C CA . ARG A 1 366 ? 35.783 22.857 18.687 1.00 91.06 366 ARG A CA 1
ATOM 2836 C C . ARG A 1 366 ? 36.515 24.097 18.175 1.00 91.06 366 ARG A C 1
ATOM 2838 O O . ARG A 1 366 ? 36.665 25.049 18.934 1.00 91.06 366 ARG A O 1
ATOM 2845 N N . ASP A 1 367 ? 36.883 24.112 16.897 1.00 88.56 367 ASP A N 1
ATOM 2846 C CA . ASP A 1 367 ? 37.623 25.224 16.287 1.00 88.56 367 ASP A CA 1
ATOM 2847 C C . ASP A 1 367 ? 36.866 26.563 16.435 1.00 88.56 367 ASP A C 1
ATOM 2849 O O . ASP A 1 367 ? 37.462 27.619 16.618 1.00 88.56 367 ASP A O 1
ATOM 2853 N N . TRP A 1 368 ? 35.530 26.530 16.413 1.00 91.31 368 TRP A N 1
ATOM 2854 C CA . TRP A 1 368 ? 34.689 27.722 16.585 1.00 91.31 368 TRP A CA 1
ATOM 2855 C C . TRP A 1 368 ? 34.516 28.174 18.036 1.00 91.31 368 TRP A C 1
ATOM 2857 O O . TRP A 1 368 ? 34.280 29.360 18.288 1.00 91.31 368 TRP A O 1
ATOM 2867 N N . LEU A 1 369 ? 34.620 27.255 18.995 1.00 88.69 369 LEU A N 1
ATOM 2868 C CA . LEU A 1 369 ? 34.630 27.596 20.417 1.00 88.69 369 LEU A CA 1
ATOM 2869 C C . LEU A 1 369 ? 35.974 28.220 20.818 1.00 88.69 369 LEU A C 1
ATOM 2871 O O . LEU A 1 369 ? 35.988 29.132 21.638 1.00 88.69 369 LEU A O 1
ATOM 2875 N N . GLU A 1 370 ? 37.071 27.793 20.191 1.00 88.00 370 GLU A N 1
ATOM 2876 C CA . GLU A 1 370 ? 38.423 28.303 20.454 1.00 88.00 370 GLU A CA 1
ATOM 2877 C C . GLU A 1 370 ? 38.694 29.688 19.840 1.00 88.00 370 GLU A C 1
ATOM 2879 O O . GLU A 1 370 ? 39.566 30.395 20.338 1.00 88.00 370 GLU A O 1
ATOM 2884 N N . ASP A 1 371 ? 37.948 30.106 18.808 1.00 86.19 371 ASP A N 1
ATOM 2885 C CA . ASP A 1 371 ? 38.067 31.438 18.194 1.00 86.19 371 ASP A CA 1
ATOM 2886 C C . ASP A 1 371 ? 37.091 32.464 18.825 1.00 86.19 371 ASP A C 1
ATOM 2888 O O . ASP A 1 371 ? 35.884 32.417 18.554 1.00 86.19 371 ASP A O 1
ATOM 2892 N N . PRO A 1 372 ? 37.573 33.447 19.617 1.00 81.19 372 PRO A N 1
ATOM 2893 C CA . PRO A 1 372 ? 36.727 34.448 20.273 1.00 81.19 372 PRO A CA 1
ATOM 2894 C C . PRO A 1 372 ? 36.090 35.464 19.310 1.00 81.19 372 PRO A C 1
ATOM 2896 O O . PRO A 1 372 ? 35.157 36.174 19.695 1.00 81.19 372 PRO A O 1
ATOM 2899 N N . LEU A 1 373 ? 36.583 35.556 18.068 1.00 78.88 373 LEU A N 1
ATOM 2900 C CA . LEU A 1 373 ? 36.101 36.481 17.037 1.00 78.88 373 LEU A CA 1
ATOM 2901 C C . LEU A 1 373 ? 35.186 35.802 16.007 1.00 78.88 373 LEU A C 1
ATOM 2903 O O . LEU A 1 373 ? 34.708 36.462 15.079 1.00 78.88 373 LEU A O 1
ATOM 2907 N N . ALA A 1 374 ? 34.906 34.505 16.163 1.00 80.00 374 ALA A N 1
ATOM 2908 C CA . ALA A 1 374 ? 34.093 33.765 15.212 1.00 80.00 374 ALA A CA 1
ATOM 2909 C C . ALA A 1 374 ? 32.633 34.257 15.188 1.00 80.00 374 ALA A C 1
ATOM 2911 O O . ALA A 1 374 ? 31.925 34.265 16.197 1.00 80.00 374 ALA A O 1
ATOM 2912 N N . LEU A 1 375 ? 32.165 34.636 13.996 1.00 67.62 375 LEU A N 1
ATOM 2913 C CA . LEU A 1 375 ? 30.833 35.202 13.773 1.00 67.62 375 LEU A CA 1
ATOM 2914 C C . LEU A 1 375 ? 29.710 34.158 13.922 1.00 67.62 375 LEU A C 1
ATOM 2916 O O . LEU A 1 375 ? 29.880 32.972 13.611 1.00 67.62 375 LEU A O 1
ATOM 2920 N N . ARG A 1 376 ? 28.528 34.633 14.342 1.00 68.31 376 ARG A N 1
ATOM 2921 C CA . ARG A 1 376 ? 27.278 33.857 14.366 1.00 68.31 376 ARG A CA 1
ATOM 2922 C C . ARG A 1 376 ? 26.912 33.379 12.951 1.00 68.31 376 ARG A C 1
ATOM 2924 O O . ARG A 1 376 ? 27.089 34.105 11.977 1.00 68.31 376 ARG A O 1
ATOM 2931 N N . GLY A 1 377 ? 26.396 32.161 12.828 1.00 66.44 377 GLY A N 1
ATOM 2932 C CA . GLY A 1 377 ? 26.022 31.502 11.574 1.00 66.44 377 GLY A CA 1
ATOM 2933 C C . GLY A 1 377 ? 27.181 30.813 10.842 1.00 66.44 377 GLY A C 1
ATOM 2934 O O . GLY A 1 377 ? 26.966 30.246 9.764 1.00 66.44 377 GLY A O 1
ATOM 2935 N N . GLY A 1 378 ? 28.391 30.842 11.414 1.00 74.00 378 GLY A N 1
ATOM 2936 C CA . GLY A 1 378 ? 29.581 30.180 10.882 1.00 74.00 378 GLY A CA 1
ATOM 2937 C C . GLY A 1 378 ? 29.486 28.649 10.883 1.00 74.00 378 GLY A C 1
ATOM 2938 O O . GLY A 1 378 ? 28.639 28.046 11.544 1.00 74.00 378 GLY A O 1
ATOM 2939 N N . VAL A 1 379 ? 30.382 28.000 10.131 1.00 77.00 379 VAL A N 1
ATOM 2940 C CA . VAL A 1 379 ? 30.402 26.533 9.953 1.00 77.00 379 VAL A CA 1
ATOM 2941 C C . VAL A 1 379 ? 30.514 25.790 11.289 1.00 77.00 379 VAL A C 1
ATOM 2943 O O . VAL A 1 379 ? 29.878 24.751 11.462 1.00 77.00 379 VAL A O 1
ATOM 2946 N N . GLY A 1 380 ? 31.260 26.327 12.255 1.00 82.88 380 GLY A N 1
ATOM 2947 C CA . GLY A 1 380 ? 31.402 25.696 13.565 1.00 82.88 380 GLY A CA 1
ATOM 2948 C C . GLY A 1 380 ? 30.198 25.866 14.496 1.00 82.88 380 GLY A C 1
ATOM 2949 O O . GLY A 1 380 ? 29.817 24.885 15.123 1.00 82.88 380 GLY A O 1
ATOM 2950 N N . GLU A 1 381 ? 29.495 27.011 14.500 1.00 87.19 381 GLU A N 1
ATOM 2951 C CA . GLU A 1 381 ? 28.208 27.136 15.219 1.00 87.19 381 GLU A CA 1
ATOM 2952 C C . GLU A 1 381 ? 27.182 26.141 14.662 1.00 87.19 381 GLU A C 1
ATOM 2954 O O . GLU A 1 381 ? 26.512 25.425 15.405 1.00 87.19 381 GLU A O 1
ATOM 2959 N N . LYS A 1 382 ? 27.093 26.050 13.327 1.00 83.50 382 LYS A N 1
ATOM 2960 C CA . LYS A 1 382 ? 26.234 25.065 12.657 1.00 83.50 382 LYS A CA 1
ATOM 2961 C C . LYS A 1 382 ? 26.626 23.638 13.031 1.00 83.50 382 LYS A C 1
ATOM 2963 O O . LYS A 1 382 ? 25.747 22.802 13.196 1.00 83.50 382 LYS A O 1
ATOM 2968 N N . SER A 1 383 ? 27.920 23.372 13.206 1.00 88.81 383 SER A N 1
ATOM 2969 C CA . SER A 1 383 ? 28.415 22.066 13.649 1.00 88.81 383 SER A CA 1
ATOM 2970 C C . SER A 1 383 ? 28.016 21.766 15.098 1.00 88.81 383 SER A C 1
ATOM 2972 O O . SER A 1 383 ? 27.559 20.660 15.358 1.00 88.81 383 SER A O 1
ATOM 2974 N N . VAL A 1 384 ? 28.073 22.744 16.014 1.00 90.31 384 VAL A N 1
ATOM 2975 C CA . VAL A 1 384 ? 27.547 22.604 17.388 1.00 90.31 384 VAL A CA 1
ATOM 2976 C C . VAL A 1 384 ? 26.049 22.285 17.359 1.00 90.31 384 VAL A C 1
ATOM 2978 O O . VAL A 1 384 ? 25.622 21.308 17.966 1.00 90.31 384 VAL A O 1
ATOM 2981 N N . ARG A 1 385 ? 25.243 23.032 16.591 1.00 91.69 385 ARG A N 1
ATOM 2982 C CA . ARG A 1 385 ? 23.787 22.799 16.500 1.00 91.69 385 ARG A CA 1
ATOM 2983 C C . ARG A 1 385 ? 23.437 21.440 15.880 1.00 91.69 385 ARG A C 1
ATOM 2985 O O . ARG A 1 385 ? 22.534 20.769 16.368 1.00 91.69 385 ARG A O 1
ATOM 2992 N N . GLN A 1 386 ? 24.185 21.001 14.868 1.00 84.06 386 GLN A N 1
ATOM 2993 C CA . GLN A 1 386 ? 24.008 19.683 14.243 1.00 84.06 386 GLN A CA 1
ATOM 2994 C C . GLN A 1 386 ? 24.387 18.528 15.180 1.00 84.06 386 GLN A C 1
ATOM 2996 O O . GLN A 1 386 ? 23.710 17.503 15.187 1.00 84.06 386 GLN A O 1
ATOM 3001 N N . ILE A 1 387 ? 25.428 18.686 16.007 1.00 91.56 387 ILE A N 1
ATOM 3002 C CA . ILE A 1 387 ? 25.779 17.694 17.037 1.00 91.56 387 ILE A CA 1
ATOM 3003 C C . ILE A 1 387 ? 24.629 17.525 18.037 1.00 91.56 387 ILE A C 1
ATOM 3005 O O . ILE A 1 387 ? 24.298 16.395 18.397 1.00 91.56 387 ILE A O 1
ATOM 3009 N N . LEU A 1 388 ? 23.978 18.620 18.439 1.00 91.62 388 LEU A N 1
ATOM 3010 C CA . LEU A 1 388 ? 22.835 18.591 19.360 1.00 91.62 388 LEU A CA 1
ATOM 3011 C C . LEU A 1 388 ? 21.605 17.929 18.725 1.00 91.62 388 LEU A C 1
ATOM 3013 O O . LEU A 1 388 ? 20.971 17.089 19.357 1.00 91.62 388 LEU A O 1
ATOM 3017 N N . GLU A 1 389 ? 21.311 18.235 17.461 1.00 87.75 389 GLU A N 1
ATOM 3018 C CA . GLU A 1 389 ? 20.212 17.622 16.702 1.00 87.75 389 GLU A CA 1
ATOM 3019 C C . GLU A 1 389 ? 20.403 16.102 16.548 1.00 87.75 389 GLU A C 1
ATOM 3021 O O . GLU A 1 389 ? 19.492 15.313 16.810 1.00 87.75 389 GLU A O 1
ATOM 3026 N N . HIS A 1 390 ? 21.607 15.661 16.174 1.00 84.88 390 HIS A N 1
ATOM 3027 C CA . HIS A 1 390 ? 21.915 14.236 16.063 1.00 84.88 390 HIS A CA 1
ATOM 3028 C C . HIS A 1 390 ? 21.894 13.531 17.426 1.00 84.88 390 HIS A C 1
ATOM 3030 O O . HIS A 1 390 ? 21.386 12.413 17.521 1.00 84.88 390 HIS A O 1
ATOM 3036 N N . SER A 1 391 ? 22.362 14.188 18.490 1.00 89.50 391 SER A N 1
ATOM 3037 C CA . SER A 1 391 ? 22.317 13.646 19.854 1.00 89.50 391 SER A CA 1
ATOM 3038 C C . SER A 1 391 ? 20.880 13.507 20.368 1.00 89.50 391 SER A C 1
ATOM 3040 O O . SER A 1 391 ? 20.538 12.496 20.979 1.00 89.50 391 SER A O 1
ATOM 3042 N N . GLN A 1 392 ? 19.991 14.453 20.047 1.00 86.19 392 GLN A N 1
ATOM 3043 C CA . GLN A 1 392 ? 18.562 14.346 20.357 1.00 86.19 392 GLN A CA 1
ATOM 3044 C C . GLN A 1 392 ? 17.908 13.152 19.645 1.00 86.19 392 GLN A C 1
ATOM 3046 O O . GLN A 1 392 ? 17.198 12.382 20.292 1.00 86.19 392 GLN A O 1
ATOM 3051 N N . ARG A 1 393 ? 18.232 12.904 18.368 1.00 77.44 393 ARG A N 1
ATOM 3052 C CA . ARG A 1 393 ? 17.750 11.713 17.634 1.00 77.44 393 ARG A CA 1
ATOM 3053 C C . ARG A 1 393 ? 18.217 10.391 18.247 1.00 77.44 393 ARG A C 1
ATOM 3055 O O . ARG A 1 393 ? 17.474 9.407 18.201 1.00 77.44 393 ARG A O 1
ATOM 3062 N N . VAL A 1 394 ? 19.423 10.356 18.822 1.00 80.94 394 VAL A N 1
ATOM 3063 C CA . VAL A 1 394 ? 19.900 9.204 19.607 1.00 80.94 394 VAL A CA 1
ATOM 3064 C C . VAL A 1 394 ? 19.106 9.087 20.910 1.00 80.94 394 VAL A C 1
ATOM 3066 O O . VAL A 1 394 ? 18.667 7.992 21.248 1.00 80.94 394 VAL A O 1
ATOM 3069 N N . SER A 1 395 ? 18.851 10.199 21.609 1.00 81.50 395 SER A N 1
ATOM 3070 C CA . SER A 1 395 ? 18.105 10.210 22.878 1.00 81.50 395 SER A CA 1
ATOM 3071 C C . SER A 1 395 ? 16.676 9.671 22.756 1.00 81.50 395 SER A C 1
ATOM 3073 O O . SER A 1 395 ? 16.203 8.981 23.651 1.00 81.50 395 SER A O 1
ATOM 3075 N N . GLU A 1 396 ? 16.005 9.917 21.627 1.00 76.12 396 GLU A N 1
ATOM 3076 C CA . GLU A 1 396 ? 14.655 9.407 21.337 1.00 76.12 396 GLU A CA 1
ATOM 3077 C C . GLU A 1 396 ? 14.588 7.875 21.299 1.00 76.12 396 GLU A C 1
ATOM 3079 O O . GLU A 1 396 ? 13.516 7.294 21.466 1.00 76.12 396 GLU A O 1
ATOM 3084 N N . ARG A 1 397 ? 15.732 7.228 21.055 1.00 72.44 397 ARG A N 1
ATOM 3085 C CA . ARG A 1 397 ? 15.868 5.783 20.840 1.00 72.44 397 ARG A CA 1
ATOM 3086 C C . ARG A 1 397 ? 16.755 5.118 21.905 1.00 72.44 397 ARG A C 1
ATOM 3088 O O . ARG A 1 397 ? 16.937 3.905 21.870 1.00 72.44 397 ARG A O 1
ATOM 3095 N N . ALA A 1 398 ? 17.272 5.902 22.856 1.00 74.94 398 ALA A N 1
ATOM 3096 C CA . ALA A 1 398 ? 18.111 5.474 23.972 1.00 74.94 398 ALA A CA 1
ATOM 3097 C C . ALA A 1 398 ? 17.290 4.977 25.177 1.00 74.94 398 ALA A C 1
ATOM 3099 O O . ALA A 1 398 ? 16.089 5.232 25.297 1.00 74.94 398 ALA A O 1
ATOM 3100 N N . LEU A 1 399 ? 17.944 4.295 26.121 1.00 75.75 399 LEU A N 1
ATOM 3101 C CA . LEU A 1 399 ? 17.322 3.935 27.398 1.00 75.75 399 LEU A CA 1
ATOM 3102 C C . LEU A 1 399 ? 16.969 5.196 28.205 1.00 75.75 399 LEU A C 1
ATOM 3104 O O . LEU A 1 399 ? 17.703 6.174 28.128 1.00 75.75 399 LEU A O 1
ATOM 3108 N N . PRO A 1 400 ? 15.903 5.207 29.031 1.00 68.25 400 PRO A N 1
ATOM 3109 C CA . PRO A 1 400 ? 15.400 6.436 29.659 1.00 68.25 400 PRO A CA 1
ATOM 3110 C C . PRO A 1 400 ? 16.422 7.228 30.491 1.00 68.25 400 PRO A C 1
ATOM 3112 O O . PRO A 1 400 ? 16.334 8.452 30.544 1.00 68.25 400 PRO A O 1
ATOM 3115 N N . GLY A 1 401 ? 17.377 6.545 31.137 1.00 76.12 401 GLY A N 1
ATOM 3116 C CA . GLY A 1 401 ? 18.454 7.194 31.894 1.00 76.12 401 GLY A CA 1
ATOM 3117 C C . GLY A 1 401 ? 19.432 7.942 30.988 1.00 76.12 401 GLY A C 1
ATOM 3118 O O . GLY A 1 401 ? 19.726 9.112 31.232 1.00 76.12 401 GLY A O 1
ATOM 3119 N N . ASP A 1 402 ? 19.855 7.296 29.903 1.00 80.50 402 ASP A N 1
ATOM 3120 C CA . ASP A 1 402 ? 20.744 7.889 28.907 1.00 80.50 402 ASP A CA 1
ATOM 3121 C C . ASP A 1 402 ? 20.014 8.963 28.092 1.00 80.50 402 ASP A C 1
ATOM 3123 O O . ASP A 1 402 ? 20.549 10.040 27.860 1.00 80.50 402 ASP A O 1
ATOM 3127 N N . ALA A 1 403 ? 18.752 8.723 27.727 1.00 78.31 403 ALA A N 1
ATOM 3128 C CA . ALA A 1 403 ? 17.904 9.664 27.002 1.00 78.31 403 ALA A CA 1
ATOM 3129 C C . ALA A 1 403 ? 17.734 10.988 27.758 1.00 78.31 403 ALA A C 1
ATOM 3131 O O . ALA A 1 403 ? 17.857 12.059 27.167 1.00 78.31 403 ALA A O 1
ATOM 3132 N N . GLU A 1 404 ? 17.480 10.935 29.069 1.00 80.00 404 GLU A N 1
ATOM 3133 C CA . GLU A 1 404 ? 17.324 12.141 29.883 1.00 80.00 404 GLU A CA 1
ATOM 3134 C C . GLU A 1 404 ? 18.647 12.880 30.078 1.00 80.00 404 GLU A C 1
ATOM 3136 O O . GLU A 1 404 ? 18.694 14.106 29.962 1.00 80.00 404 GLU A O 1
ATOM 3141 N N . ALA A 1 405 ? 19.735 12.144 30.307 1.00 86.62 405 ALA A N 1
ATOM 3142 C CA . ALA A 1 405 ? 21.062 12.730 30.410 1.00 86.62 405 ALA A CA 1
ATOM 3143 C C . ALA A 1 405 ? 21.484 13.407 29.088 1.00 86.62 405 ALA A C 1
ATOM 3145 O O . ALA A 1 405 ? 21.959 14.544 29.119 1.00 86.62 405 ALA A O 1
ATOM 3146 N N . ILE A 1 406 ? 21.216 12.779 27.934 1.00 89.62 406 ILE A N 1
ATOM 3147 C CA . ILE A 1 406 ? 21.499 13.336 26.602 1.00 89.62 406 ILE A CA 1
ATOM 3148 C C . ILE A 1 406 ? 20.646 14.583 26.356 1.00 89.62 406 ILE A C 1
ATOM 3150 O O . ILE A 1 406 ? 21.182 15.611 25.943 1.00 89.62 406 ILE A O 1
ATOM 3154 N N . ARG A 1 407 ? 19.333 14.540 26.635 1.00 88.31 407 ARG A N 1
ATOM 3155 C CA . ARG A 1 407 ? 18.440 15.696 26.435 1.00 88.31 407 ARG A CA 1
ATOM 3156 C C . ARG A 1 407 ? 18.810 16.877 27.321 1.00 88.31 407 ARG A C 1
ATOM 3158 O O . ARG A 1 407 ? 18.807 18.008 26.837 1.00 88.31 407 ARG A O 1
ATOM 3165 N N . LYS A 1 408 ? 19.165 16.622 28.582 1.00 90.12 408 LYS A N 1
ATOM 3166 C CA . LYS A 1 408 ? 19.607 17.664 29.512 1.00 90.12 408 LYS A CA 1
ATOM 3167 C C . LYS A 1 408 ? 20.894 18.330 29.030 1.00 90.12 408 LYS A C 1
ATOM 3169 O O . LYS A 1 408 ? 20.925 19.549 28.907 1.00 90.12 408 LYS A O 1
ATOM 3174 N N . LEU A 1 409 ? 21.915 17.541 28.688 1.00 92.62 409 LEU A N 1
ATOM 3175 C CA . LEU A 1 409 ? 23.163 18.067 28.126 1.00 92.62 409 LEU A CA 1
ATOM 3176 C C . LEU A 1 409 ? 22.914 18.848 26.835 1.00 92.62 409 LEU A C 1
ATOM 3178 O O . LEU A 1 409 ? 23.489 19.918 26.659 1.00 92.62 409 LEU A O 1
ATOM 3182 N N . CYS A 1 410 ? 22.017 18.370 25.967 1.00 92.81 410 CYS A N 1
ATOM 3183 C CA . CYS A 1 410 ? 21.647 19.109 24.764 1.00 92.81 410 CYS A CA 1
ATOM 3184 C C . CYS A 1 410 ? 21.033 20.477 25.099 1.00 92.81 410 CYS A C 1
ATOM 3186 O O . CYS A 1 410 ? 21.445 21.474 24.517 1.00 92.81 410 CYS A O 1
ATOM 3188 N N . GLY A 1 411 ? 20.093 20.543 26.047 1.00 89.69 411 GLY A N 1
ATOM 3189 C CA . GLY A 1 411 ? 19.454 21.797 26.465 1.00 89.69 411 GLY A CA 1
ATOM 3190 C C . GLY A 1 411 ? 20.415 22.783 27.139 1.00 89.69 411 GLY A C 1
ATOM 3191 O O . GLY A 1 411 ? 20.379 23.981 26.840 1.00 89.69 411 GLY A O 1
ATOM 3192 N N . ASP A 1 412 ? 21.312 22.283 27.992 1.00 91.62 412 ASP A N 1
ATOM 3193 C CA . ASP A 1 412 ? 22.352 23.088 28.638 1.00 91.62 412 ASP A CA 1
ATOM 3194 C C . ASP A 1 412 ? 23.297 23.682 27.579 1.00 91.62 412 ASP A C 1
ATOM 3196 O O . ASP A 1 412 ? 23.523 24.893 27.549 1.00 91.62 412 ASP A O 1
ATOM 3200 N N . ILE A 1 413 ? 23.777 22.854 26.642 1.00 94.62 413 ILE A N 1
ATOM 3201 C CA . ILE A 1 413 ? 24.658 23.301 25.558 1.00 94.62 413 ILE A CA 1
ATOM 3202 C C . ILE A 1 413 ? 23.935 24.274 24.622 1.00 94.62 413 ILE A C 1
ATOM 3204 O O . ILE A 1 413 ? 24.546 25.262 24.222 1.00 94.62 413 ILE A O 1
ATOM 3208 N N . THR A 1 414 ? 22.657 24.060 24.290 1.00 93.62 414 THR A N 1
ATOM 3209 C CA . THR A 1 414 ? 21.867 25.015 23.493 1.00 93.62 414 THR A CA 1
ATOM 3210 C C . THR A 1 414 ? 21.813 26.375 24.181 1.00 93.62 414 THR A C 1
ATOM 3212 O O . THR A 1 414 ? 22.188 27.374 23.572 1.00 93.62 414 THR A O 1
ATOM 3215 N N . THR A 1 415 ? 21.452 26.408 25.465 1.00 92.25 415 THR A N 1
ATOM 3216 C CA . THR A 1 415 ? 21.339 27.654 26.241 1.00 92.25 415 THR A CA 1
ATOM 3217 C C . THR A 1 415 ? 22.679 28.384 26.328 1.00 92.25 415 THR A C 1
ATOM 3219 O O . THR A 1 415 ? 22.756 29.595 26.123 1.00 92.25 415 THR A O 1
ATOM 3222 N N . MET A 1 416 ? 23.763 27.649 26.588 1.00 93.19 416 MET A N 1
ATOM 3223 C CA . MET A 1 416 ? 25.112 28.213 26.641 1.00 93.19 416 MET A CA 1
ATOM 3224 C C . MET A 1 416 ? 25.579 28.707 25.267 1.00 93.19 416 MET A C 1
ATOM 3226 O O . MET A 1 416 ? 26.201 29.763 25.176 1.00 93.19 416 MET A O 1
ATOM 3230 N N . THR A 1 417 ? 25.256 27.981 24.194 1.00 92.06 417 THR A N 1
ATOM 3231 C CA . THR A 1 417 ? 25.595 28.365 22.815 1.00 92.06 417 THR A CA 1
ATOM 3232 C C . THR A 1 417 ? 24.850 29.627 22.403 1.00 92.06 417 THR A C 1
ATOM 3234 O O . THR A 1 417 ? 25.455 30.513 21.802 1.00 92.06 417 THR A O 1
ATOM 3237 N N . ASP A 1 418 ? 23.571 29.750 22.756 1.00 90.62 418 ASP A N 1
ATOM 3238 C CA . ASP A 1 418 ? 22.776 30.943 22.470 1.00 90.62 418 ASP A CA 1
ATOM 3239 C C . ASP A 1 418 ? 23.306 32.157 23.253 1.00 90.62 418 ASP A C 1
ATOM 3241 O O . ASP A 1 418 ? 23.561 33.200 22.651 1.00 90.62 418 ASP A O 1
ATOM 3245 N N . ALA A 1 419 ? 23.630 31.995 24.541 1.00 90.12 419 ALA A N 1
ATOM 3246 C CA . ALA A 1 419 ? 24.263 33.046 25.344 1.00 90.12 419 ALA A CA 1
ATOM 3247 C C . ALA A 1 419 ? 25.656 33.455 24.814 1.00 90.12 419 ALA A C 1
ATOM 3249 O O . ALA A 1 419 ? 26.010 34.637 24.816 1.00 90.12 419 ALA A O 1
ATOM 3250 N N . LEU A 1 420 ? 26.454 32.505 24.312 1.00 89.81 420 LEU A N 1
ATOM 3251 C CA . LEU A 1 420 ? 27.743 32.801 23.679 1.00 89.81 420 LEU A CA 1
ATOM 3252 C C . LEU A 1 420 ? 27.554 33.564 22.361 1.00 89.81 420 LEU A C 1
ATOM 3254 O O . LEU A 1 420 ? 28.304 34.500 22.077 1.00 89.81 420 LEU A O 1
ATOM 3258 N N . CYS A 1 421 ? 26.544 33.194 21.570 1.00 88.25 421 CYS A N 1
ATOM 3259 C CA . CYS A 1 421 ? 26.195 33.899 20.340 1.00 88.25 421 CYS A CA 1
ATOM 3260 C C . CYS A 1 421 ? 25.760 35.342 20.619 1.00 88.25 421 CYS A C 1
ATOM 3262 O O . CYS A 1 421 ? 26.174 36.238 19.886 1.00 88.25 421 CYS A O 1
ATOM 3264 N N . GLU A 1 422 ? 24.986 35.581 21.680 1.00 88.25 422 GLU A N 1
ATOM 3265 C CA . GLU A 1 422 ? 24.586 36.927 22.113 1.00 88.25 422 GLU A CA 1
ATOM 3266 C C . GLU A 1 422 ? 25.796 37.772 22.538 1.00 88.25 422 GLU A C 1
ATOM 3268 O O . GLU A 1 422 ? 25.964 38.896 22.064 1.00 88.25 422 GLU A O 1
ATOM 3273 N N . LEU A 1 423 ? 26.710 37.218 23.344 1.00 86.31 423 LEU A N 1
ATOM 3274 C CA . LEU A 1 423 ? 27.941 37.915 23.738 1.00 86.31 423 LEU A CA 1
ATOM 3275 C C . LEU A 1 423 ? 28.836 38.243 22.535 1.00 86.31 423 LEU A C 1
ATOM 3277 O O . LEU A 1 423 ? 29.398 39.337 22.460 1.00 86.31 423 LEU A O 1
ATOM 3281 N N . ARG A 1 424 ? 28.964 37.324 21.573 1.00 86.38 424 ARG A N 1
ATOM 3282 C CA . ARG A 1 424 ? 29.722 37.564 20.336 1.00 86.38 424 ARG A CA 1
ATOM 3283 C C . ARG A 1 424 ? 29.042 38.613 19.450 1.00 86.38 424 ARG A C 1
ATOM 3285 O O . ARG A 1 424 ? 29.735 39.466 18.898 1.00 86.38 424 ARG A O 1
ATOM 3292 N N . GLN A 1 425 ? 27.710 38.607 19.364 1.00 83.81 425 GLN A N 1
ATOM 3293 C CA . GLN A 1 425 ? 26.921 39.597 18.621 1.00 83.81 425 GLN A CA 1
ATOM 3294 C C . GLN A 1 425 ? 27.060 41.013 19.202 1.00 83.81 425 GLN A C 1
ATOM 3296 O O . GLN A 1 425 ? 27.160 41.979 18.448 1.00 83.81 425 GLN A O 1
ATOM 3301 N N . ASP A 1 426 ? 27.158 41.127 20.525 1.00 83.88 426 ASP A N 1
ATOM 3302 C CA . ASP A 1 426 ? 27.408 42.378 21.249 1.00 83.88 426 ASP A CA 1
ATOM 3303 C C . ASP A 1 426 ? 28.863 42.889 21.135 1.00 83.88 426 ASP A C 1
ATOM 3305 O O . ASP A 1 426 ? 29.229 43.879 21.774 1.00 83.88 426 ASP A O 1
ATOM 3309 N N . GLY A 1 427 ? 29.728 42.204 20.376 1.00 83.06 427 GLY A N 1
ATOM 3310 C CA . GLY A 1 427 ? 31.158 42.517 20.276 1.00 83.06 427 GLY A CA 1
ATOM 3311 C C . GLY A 1 427 ? 31.968 42.148 21.527 1.00 83.06 427 GLY A C 1
ATOM 3312 O O . GLY A 1 427 ? 33.118 42.559 21.661 1.00 83.06 427 GLY A O 1
ATOM 3313 N N . LYS A 1 428 ? 31.393 41.360 22.445 1.00 85.25 428 LYS A N 1
ATOM 3314 C CA . LYS A 1 428 ? 31.999 40.924 23.717 1.00 85.25 428 LYS A CA 1
ATOM 3315 C C . LYS A 1 428 ? 32.608 39.515 23.631 1.00 85.25 428 LYS A C 1
ATOM 3317 O O . LYS A 1 428 ? 32.837 38.881 24.660 1.00 85.25 428 LYS A O 1
ATOM 3322 N N . GLY A 1 429 ? 32.891 39.023 22.423 1.00 81.56 429 GLY A N 1
ATOM 3323 C CA . GLY A 1 429 ? 33.384 37.661 22.171 1.00 81.56 429 GLY A CA 1
ATOM 3324 C C . GLY A 1 429 ? 34.747 37.328 22.793 1.00 81.56 429 GLY A C 1
ATOM 3325 O O . GLY A 1 429 ? 34.948 36.194 23.205 1.00 81.56 429 GLY A O 1
ATOM 3326 N N . ALA A 1 430 ? 35.634 38.319 22.951 1.00 83.81 430 ALA A N 1
ATOM 3327 C CA . ALA A 1 430 ? 36.954 38.184 23.590 1.00 83.81 430 ALA A CA 1
ATOM 3328 C C . ALA A 1 430 ? 36.955 38.566 25.085 1.00 83.81 430 ALA A C 1
ATOM 3330 O O . ALA A 1 430 ? 37.985 38.920 25.657 1.00 83.81 430 ALA A O 1
ATOM 3331 N N . THR A 1 431 ? 35.781 38.601 25.721 1.00 88.94 431 THR A N 1
ATOM 3332 C CA . THR A 1 431 ? 35.710 38.844 27.165 1.00 88.94 431 THR A CA 1
ATOM 3333 C C . THR A 1 431 ? 36.017 37.557 27.931 1.00 88.94 431 THR A C 1
ATOM 3335 O O . THR A 1 431 ? 35.616 36.483 27.479 1.00 88.94 431 THR A O 1
ATOM 3338 N N . PRO A 1 432 ? 36.602 37.644 29.142 1.00 86.25 432 PRO A N 1
ATOM 3339 C CA . PRO A 1 432 ? 36.814 36.468 29.987 1.00 86.25 432 PRO A CA 1
ATOM 3340 C C . PRO A 1 432 ? 35.521 35.675 30.242 1.00 86.25 432 PRO A C 1
ATOM 3342 O O . PRO A 1 432 ? 35.554 34.466 30.426 1.00 86.25 432 PRO A O 1
ATOM 3345 N N . GLN A 1 433 ? 34.363 36.346 30.222 1.00 85.94 433 GLN A N 1
ATOM 3346 C CA . GLN A 1 433 ? 33.052 35.711 30.346 1.00 85.94 433 GLN A CA 1
ATOM 3347 C C . GLN A 1 433 ? 32.696 34.847 29.124 1.00 85.94 433 GLN A C 1
ATOM 3349 O O . GLN A 1 433 ? 32.217 33.729 29.299 1.00 85.94 433 GLN A O 1
ATOM 3354 N N . ALA A 1 434 ? 32.924 35.345 27.905 1.00 86.50 434 ALA A N 1
ATOM 3355 C CA . ALA A 1 434 ? 32.653 34.612 26.669 1.00 86.50 434 ALA A CA 1
ATOM 3356 C C . ALA A 1 434 ? 33.645 33.457 26.454 1.00 86.50 434 ALA A C 1
ATOM 3358 O O . ALA A 1 434 ? 33.234 32.374 26.046 1.00 86.50 434 ALA A O 1
ATOM 3359 N N . GLU A 1 435 ? 34.921 33.649 26.797 1.00 87.25 435 GLU A N 1
ATOM 3360 C CA . GLU A 1 435 ? 35.946 32.598 26.724 1.00 87.25 435 GLU A CA 1
ATOM 3361 C C . GLU A 1 435 ? 35.681 31.471 27.733 1.00 87.25 435 GLU A C 1
ATOM 3363 O O . GLU A 1 435 ? 35.713 30.295 27.368 1.00 87.25 435 GLU A O 1
ATOM 3368 N N . CYS A 1 436 ? 35.314 31.809 28.976 1.00 88.94 436 CYS A N 1
ATOM 3369 C CA . CYS A 1 436 ? 34.877 30.814 29.959 1.00 88.94 436 CYS A CA 1
ATOM 3370 C C . CYS A 1 436 ? 33.638 30.044 29.479 1.00 88.94 436 CYS A C 1
ATOM 3372 O O . CYS A 1 436 ? 33.585 28.824 29.620 1.00 88.94 436 CYS A O 1
ATOM 3374 N N . LEU A 1 437 ? 32.656 30.731 28.882 1.00 90.44 437 LEU A N 1
ATOM 3375 C CA . LEU A 1 437 ? 31.442 30.095 28.369 1.00 90.44 437 LEU A CA 1
ATOM 3376 C C . LEU A 1 437 ? 31.745 29.148 27.198 1.00 90.44 437 LEU A C 1
ATOM 3378 O O . LEU A 1 437 ? 31.212 28.041 27.162 1.00 90.44 437 LEU A O 1
ATOM 3382 N N . ALA A 1 438 ? 32.633 29.540 26.283 1.00 90.38 438 ALA A N 1
ATOM 3383 C CA . ALA A 1 438 ? 33.069 28.696 25.175 1.00 90.38 438 ALA A CA 1
ATOM 3384 C C . ALA A 1 438 ? 33.816 27.441 25.656 1.00 90.38 438 ALA A C 1
ATOM 3386 O O . ALA A 1 438 ? 33.545 26.344 25.163 1.00 90.38 438 ALA A O 1
ATOM 3387 N N . HIS A 1 439 ? 34.677 27.574 26.671 1.00 90.69 439 HIS A N 1
ATOM 3388 C CA . HIS A 1 439 ? 35.358 26.433 27.283 1.00 90.69 439 HIS A CA 1
ATOM 3389 C C . HIS A 1 439 ? 34.371 25.476 27.967 1.00 90.69 439 HIS A C 1
ATOM 3391 O O . HIS A 1 439 ? 34.427 24.267 27.752 1.00 90.69 439 HIS A O 1
ATOM 3397 N N . SER A 1 440 ? 33.392 26.008 28.707 1.00 90.56 440 SER A N 1
ATOM 3398 C CA . SER A 1 440 ? 32.350 25.184 29.326 1.00 90.56 440 SER A CA 1
ATOM 3399 C C . SER A 1 440 ? 31.460 24.475 28.294 1.00 90.56 440 SER A C 1
ATOM 3401 O O . SER A 1 440 ? 31.053 23.339 28.527 1.00 90.56 440 SER A O 1
ATOM 3403 N N . ILE A 1 441 ? 31.181 25.089 27.135 1.00 92.94 441 ILE A N 1
ATOM 3404 C CA . ILE A 1 441 ? 30.489 24.407 26.025 1.00 92.94 441 ILE A CA 1
ATOM 3405 C C . ILE A 1 441 ? 31.356 23.272 25.472 1.00 92.94 441 ILE A C 1
ATOM 3407 O O . ILE A 1 441 ? 30.841 22.187 25.220 1.00 92.94 441 ILE A O 1
ATOM 3411 N N . GLN A 1 442 ? 32.662 23.492 25.299 1.00 92.88 442 GLN A N 1
ATOM 3412 C CA . GLN A 1 442 ? 33.591 22.491 24.768 1.00 92.88 442 GLN A CA 1
ATOM 3413 C C . GLN A 1 442 ? 33.675 21.250 25.669 1.00 92.88 442 GLN A C 1
ATOM 3415 O O . GLN A 1 442 ? 33.645 20.126 25.164 1.00 92.88 442 GLN A O 1
ATOM 3420 N N . GLU A 1 443 ? 33.726 21.441 26.990 1.00 92.31 443 GLU A N 1
ATOM 3421 C CA . GLU A 1 443 ? 33.689 20.352 27.974 1.00 92.31 443 GLU A CA 1
ATOM 3422 C C . GLU A 1 443 ? 32.359 19.588 27.924 1.00 92.31 443 GLU A C 1
ATOM 3424 O O . GLU A 1 443 ? 32.346 18.359 27.837 1.00 92.31 443 GLU A O 1
ATOM 3429 N N . LYS A 1 444 ? 31.230 20.308 27.896 1.00 91.38 444 LYS A N 1
ATOM 3430 C CA . LYS A 1 444 ? 29.888 19.705 27.843 1.00 91.38 444 LYS A CA 1
ATOM 3431 C C . LYS A 1 444 ? 29.622 18.963 26.533 1.00 91.38 444 LYS A C 1
ATOM 3433 O O . LYS A 1 444 ? 28.969 17.924 26.534 1.00 91.38 444 LYS A O 1
ATOM 3438 N N . LEU A 1 445 ? 30.152 19.456 25.417 1.00 91.44 445 LEU A N 1
ATOM 3439 C CA . LEU A 1 445 ? 30.028 18.813 24.110 1.00 91.44 445 LEU A CA 1
ATOM 3440 C C . LEU A 1 445 ? 30.835 17.506 24.042 1.00 91.44 445 LEU A C 1
ATOM 3442 O O . LEU A 1 445 ? 30.382 16.545 23.424 1.00 91.44 445 LEU A O 1
ATOM 3446 N N . ALA A 1 446 ? 31.995 17.443 24.706 1.00 91.31 446 ALA A N 1
ATOM 3447 C CA . ALA A 1 446 ? 32.761 16.204 24.846 1.00 91.31 446 ALA A CA 1
ATOM 3448 C C . ALA A 1 446 ? 32.016 15.169 25.712 1.00 91.31 446 ALA A C 1
ATOM 3450 O O . ALA A 1 446 ? 31.899 14.014 25.306 1.00 91.31 446 ALA A O 1
ATOM 3451 N N . GLU A 1 447 ? 31.440 15.606 26.839 1.00 92.50 447 GLU A N 1
ATOM 3452 C CA . GLU A 1 447 ? 30.599 14.779 27.721 1.00 92.50 447 GLU A CA 1
ATOM 3453 C C . GLU A 1 447 ? 29.373 14.215 26.976 1.00 92.50 447 GLU A C 1
ATOM 3455 O O . GLU A 1 447 ? 29.056 13.032 27.091 1.00 92.50 447 GLU A O 1
ATOM 3460 N N . LEU A 1 448 ? 28.721 15.030 26.138 1.00 92.31 448 LEU A N 1
ATOM 3461 C CA . LEU A 1 448 ? 27.591 14.612 25.304 1.00 92.31 448 LEU A CA 1
ATOM 3462 C C . LEU A 1 448 ? 27.976 13.530 24.280 1.00 92.31 448 LEU A C 1
ATOM 3464 O O . LEU A 1 448 ? 27.219 12.578 24.088 1.00 92.31 448 LEU A O 1
ATOM 3468 N N . CYS A 1 449 ? 29.139 13.654 23.632 1.00 90.94 449 CYS A N 1
ATOM 3469 C CA . CYS A 1 449 ? 29.602 12.674 22.644 1.00 90.94 449 CYS A CA 1
ATOM 3470 C C . CYS A 1 449 ? 29.873 11.304 23.285 1.00 90.94 449 CYS A C 1
ATOM 3472 O O . CYS A 1 449 ? 29.489 10.274 22.730 1.00 90.94 449 CYS A O 1
ATOM 3474 N N . GLU A 1 450 ? 30.491 11.291 24.469 1.00 91.06 450 GLU A N 1
ATOM 3475 C CA . GLU A 1 450 ? 30.745 10.062 25.228 1.00 91.06 450 GLU A CA 1
ATOM 3476 C C . GLU A 1 450 ? 29.433 9.414 25.695 1.00 91.06 450 GLU A C 1
ATOM 3478 O O . GLU A 1 450 ? 29.238 8.208 25.547 1.00 91.06 450 GLU A O 1
ATOM 3483 N N . LEU A 1 451 ? 28.484 10.219 26.178 1.00 88.94 451 LEU A N 1
ATOM 3484 C CA . LEU A 1 451 ? 27.176 9.747 26.626 1.00 88.94 451 LEU A CA 1
ATOM 3485 C C . LEU A 1 451 ? 26.344 9.138 25.484 1.00 88.94 451 LEU A C 1
ATOM 3487 O O . LEU A 1 451 ? 25.713 8.099 25.661 1.00 88.94 451 LEU A O 1
ATOM 3491 N N . VAL A 1 452 ? 26.374 9.746 24.294 1.00 88.00 452 VAL A N 1
ATOM 3492 C CA . VAL A 1 452 ? 25.741 9.206 23.080 1.00 88.00 452 VAL A CA 1
ATOM 3493 C C . VAL A 1 452 ? 26.342 7.850 22.702 1.00 88.00 452 VAL A C 1
ATOM 3495 O O . VAL A 1 452 ? 25.597 6.914 22.415 1.00 88.00 452 VAL A O 1
ATOM 3498 N N . GLN A 1 453 ? 27.669 7.711 22.763 1.00 89.00 453 GLN A N 1
ATOM 3499 C CA . GLN A 1 453 ? 28.348 6.439 22.513 1.00 89.00 453 GLN A CA 1
ATOM 3500 C C . GLN A 1 453 ? 27.944 5.365 23.540 1.00 89.00 453 GLN A C 1
ATOM 3502 O O . GLN A 1 453 ? 27.666 4.226 23.163 1.00 89.00 453 GLN A O 1
ATOM 3507 N N . GLN A 1 454 ? 27.846 5.720 24.826 1.00 85.06 454 GLN A N 1
ATOM 3508 C CA . GLN A 1 454 ? 27.395 4.800 25.876 1.00 85.06 454 GLN A CA 1
ATOM 3509 C C . GLN A 1 454 ? 25.921 4.410 25.727 1.00 85.06 454 GLN A C 1
ATOM 3511 O O . GLN A 1 454 ? 25.587 3.249 25.932 1.00 85.06 454 GLN A O 1
ATOM 3516 N N . ALA A 1 455 ? 25.052 5.327 25.300 1.00 78.81 455 ALA A N 1
ATOM 3517 C CA . ALA A 1 455 ? 23.634 5.053 25.066 1.00 78.81 455 ALA A CA 1
ATOM 3518 C C . ALA A 1 455 ? 23.409 4.050 23.924 1.00 78.81 455 ALA A C 1
ATOM 3520 O O . ALA A 1 455 ? 22.563 3.161 24.028 1.00 78.81 455 ALA A O 1
ATOM 3521 N N . VAL A 1 456 ? 24.197 4.160 22.849 1.00 76.62 456 VAL A N 1
ATOM 3522 C CA . VAL A 1 456 ? 24.190 3.208 21.725 1.00 76.62 456 VAL A CA 1
ATOM 3523 C C . VAL A 1 456 ? 24.588 1.804 22.209 1.00 76.62 456 VAL A C 1
ATOM 3525 O O . VAL A 1 456 ? 23.955 0.823 21.825 1.00 76.62 456 VAL A O 1
ATOM 3528 N N . ILE A 1 457 ? 25.580 1.709 23.104 1.00 77.94 457 ILE A N 1
ATOM 3529 C CA . ILE A 1 457 ? 26.043 0.449 23.719 1.00 77.94 457 ILE A CA 1
ATOM 3530 C C . ILE A 1 457 ? 25.059 -0.063 24.796 1.00 77.94 457 ILE A C 1
ATOM 3532 O O . ILE A 1 457 ? 24.923 -1.269 25.004 1.00 77.94 457 ILE A O 1
ATOM 3536 N N . GLY A 1 458 ? 24.369 0.833 25.503 1.00 63.38 458 GLY A N 1
ATOM 3537 C CA . GLY A 1 458 ? 23.426 0.525 26.583 1.00 63.38 458 GLY A CA 1
ATOM 3538 C C . GLY A 1 458 ? 22.104 -0.046 26.074 1.00 63.38 458 GLY A C 1
ATOM 3539 O O . GLY A 1 458 ? 21.600 -1.029 26.623 1.00 63.38 458 GLY A O 1
ATOM 3540 N N . VAL A 1 459 ? 21.581 0.495 24.968 1.00 59.97 459 VAL A N 1
ATOM 3541 C CA . VAL A 1 459 ? 20.409 -0.057 24.259 1.00 59.97 459 VAL A CA 1
ATOM 3542 C C . VAL A 1 459 ? 20.671 -1.474 23.749 1.00 59.97 459 VAL A C 1
ATOM 3544 O O . VAL A 1 459 ? 19.760 -2.298 23.746 1.00 59.97 459 VAL A O 1
ATOM 3547 N N . GLU A 1 460 ? 21.922 -1.804 23.427 1.00 54.84 460 GLU A N 1
ATOM 3548 C CA . GLU A 1 460 ? 22.345 -3.163 23.073 1.00 54.84 460 GLU A CA 1
ATOM 3549 C C . GLU A 1 460 ? 22.201 -4.160 24.254 1.00 54.84 460 GLU A C 1
ATOM 3551 O O . GLU A 1 460 ? 22.310 -5.367 24.040 1.00 54.84 460 GLU A O 1
ATOM 3556 N N . LYS A 1 461 ? 21.948 -3.701 25.504 1.00 57.31 461 LYS A N 1
ATOM 3557 C CA . LYS A 1 461 ? 22.079 -4.530 26.724 1.00 57.31 461 LYS A CA 1
ATOM 3558 C C . LYS A 1 461 ? 20.949 -4.549 27.790 1.00 57.31 461 LYS A C 1
ATOM 3560 O O . LYS A 1 461 ? 20.954 -5.527 28.537 1.00 57.31 461 LYS A O 1
ATOM 3565 N N . SER A 1 462 ? 20.001 -3.600 27.960 1.00 57.81 462 SER A N 1
ATOM 3566 C CA . SER A 1 462 ? 19.173 -3.593 29.217 1.00 57.81 462 SER A CA 1
ATOM 3567 C C . SER A 1 462 ? 17.747 -2.974 29.244 1.00 57.81 462 SER A C 1
ATOM 3569 O O . SER A 1 462 ? 17.600 -1.768 29.351 1.00 57.81 462 SER A O 1
ATOM 3571 N N . GLY A 1 463 ? 16.650 -3.731 29.378 1.00 55.81 463 GLY A N 1
ATOM 3572 C CA . GLY A 1 463 ? 15.318 -3.135 29.697 1.00 55.81 463 GLY A CA 1
ATOM 3573 C C . GLY A 1 463 ? 14.989 -2.934 31.212 1.00 55.81 463 GLY A C 1
ATOM 3574 O O . GLY A 1 463 ? 15.125 -3.932 31.915 1.00 55.81 463 GLY A O 1
ATOM 3575 N N . ILE A 1 464 ? 14.503 -1.727 31.683 1.00 42.47 464 ILE A N 1
ATOM 3576 C CA . ILE A 1 464 ? 13.543 -1.349 32.836 1.00 42.47 464 ILE A CA 1
ATOM 3577 C C . ILE A 1 464 ? 13.778 0.076 33.573 1.00 42.47 464 ILE A C 1
ATOM 3579 O O . ILE A 1 464 ? 14.863 0.617 33.411 1.00 42.47 464 ILE A O 1
ATOM 3583 N N . GLN A 1 465 ? 12.793 0.711 34.333 1.00 43.41 465 GLN A N 1
ATOM 3584 C CA . GLN A 1 465 ? 12.499 2.189 34.711 1.00 43.41 465 GLN A CA 1
ATOM 3585 C C . GLN A 1 465 ? 12.494 2.756 36.230 1.00 43.41 465 GLN A C 1
ATOM 3587 O O . GLN A 1 465 ? 12.621 1.954 37.150 1.00 43.41 465 GLN A O 1
ATOM 3592 N N . GLN A 1 466 ? 12.279 4.112 36.488 1.00 42.47 466 GLN A N 1
ATOM 3593 C CA . GLN A 1 466 ? 12.442 5.020 37.732 1.00 42.47 466 GLN A CA 1
ATOM 3594 C C . GLN A 1 466 ? 11.382 6.215 37.971 1.00 42.47 466 GLN A C 1
ATOM 3596 O O . GLN A 1 466 ? 10.531 6.376 37.094 1.00 42.47 466 GLN A O 1
ATOM 3601 N N . PRO A 1 467 ? 11.373 7.063 39.079 1.00 45.19 467 PRO A N 1
ATOM 3602 C CA . PRO A 1 467 ? 10.330 8.094 39.417 1.00 45.19 467 PRO A CA 1
ATOM 3603 C C . PRO A 1 467 ? 10.233 9.392 38.576 1.00 45.19 467 PRO A C 1
ATOM 3605 O O . PRO A 1 467 ? 11.186 9.806 37.929 1.00 45.19 467 PRO A O 1
ATOM 3608 N N . ALA A 1 468 ? 9.068 10.066 38.604 1.00 53.78 468 ALA A N 1
ATOM 3609 C CA . ALA A 1 468 ? 8.674 11.054 37.592 1.00 53.78 468 ALA A CA 1
ATOM 3610 C C . ALA A 1 468 ? 8.932 12.524 37.988 1.00 53.78 468 ALA A C 1
ATOM 3612 O O . ALA A 1 468 ? 8.721 12.949 39.125 1.00 53.78 468 ALA A O 1
ATOM 3613 N N . HIS A 1 469 ? 9.361 13.331 37.014 1.00 42.38 469 HIS A N 1
ATOM 3614 C CA . HIS A 1 469 ? 9.834 14.706 37.222 1.00 42.38 469 HIS A CA 1
ATOM 3615 C C . HIS A 1 469 ? 8.752 15.789 37.044 1.00 42.38 469 HIS A C 1
ATOM 3617 O O . HIS A 1 469 ? 8.963 16.922 37.469 1.00 42.38 469 HIS A O 1
ATOM 3623 N N . THR A 1 470 ? 7.584 15.459 36.485 1.00 51.50 470 THR A N 1
ATOM 3624 C CA . THR A 1 470 ? 6.462 16.395 36.284 1.00 51.50 470 THR A CA 1
ATOM 3625 C C . THR A 1 470 ? 5.443 16.314 37.424 1.00 51.50 470 THR A C 1
ATOM 3627 O O . THR A 1 470 ? 5.276 15.258 38.032 1.00 51.50 470 THR A O 1
ATOM 3630 N N . VAL A 1 471 ? 4.711 17.402 37.712 1.00 48.78 471 VAL A N 1
ATOM 3631 C CA . VAL A 1 471 ? 3.633 17.397 38.730 1.00 48.78 471 VAL A CA 1
ATOM 3632 C C . VAL A 1 471 ? 2.575 16.340 38.394 1.00 48.78 471 VAL A C 1
ATOM 3634 O O . VAL A 1 471 ? 2.136 15.630 39.288 1.00 48.78 471 VAL A O 1
ATOM 3637 N N . SER A 1 472 ? 2.256 16.155 37.108 1.00 49.19 472 SER A N 1
ATOM 3638 C CA . SER A 1 472 ? 1.373 15.086 36.614 1.00 49.19 472 SER A CA 1
ATOM 3639 C C . SER A 1 472 ? 1.945 13.681 36.861 1.00 49.19 472 SER A C 1
ATOM 3641 O O . SER A 1 472 ? 1.253 12.807 37.377 1.00 49.19 472 SER A O 1
ATOM 3643 N N . GLY A 1 473 ? 3.240 13.467 36.605 1.00 53.41 473 GLY A N 1
ATOM 3644 C CA . GLY A 1 473 ? 3.906 12.196 36.893 1.00 53.41 473 GLY A CA 1
ATOM 3645 C C . GLY A 1 473 ? 4.012 11.885 38.392 1.00 53.41 473 GLY A C 1
ATOM 3646 O O . GLY A 1 473 ? 3.828 10.737 38.793 1.00 53.41 473 GLY A O 1
ATOM 3647 N N . ARG A 1 474 ? 4.236 12.903 39.234 1.00 66.38 474 ARG A N 1
ATOM 3648 C CA . ARG A 1 474 ? 4.186 12.787 40.703 1.00 66.38 474 ARG A CA 1
ATOM 3649 C C . ARG A 1 474 ? 2.760 12.518 41.187 1.00 66.38 474 ARG A C 1
ATOM 3651 O O . ARG A 1 474 ? 2.567 11.720 42.097 1.00 66.38 474 ARG A O 1
ATOM 3658 N N . LEU A 1 475 ? 1.758 13.129 40.557 1.00 57.31 475 LEU A N 1
ATOM 3659 C CA . LEU A 1 475 ? 0.345 12.921 40.874 1.00 57.31 475 LEU A CA 1
ATOM 3660 C C . LEU A 1 475 ? -0.090 11.489 40.538 1.00 57.31 475 LEU A C 1
ATOM 3662 O O . LEU A 1 475 ? -0.806 10.876 41.318 1.00 57.31 475 LEU A O 1
ATOM 3666 N N . GLU A 1 476 ? 0.380 10.928 39.426 1.00 60.53 476 GLU A N 1
ATOM 3667 C CA . GLU A 1 476 ? 0.127 9.534 39.042 1.00 60.53 476 GLU A CA 1
ATOM 3668 C C . GLU A 1 476 ? 0.824 8.539 39.989 1.00 60.53 476 GLU A C 1
ATOM 3670 O O . GLU A 1 476 ? 0.249 7.520 40.370 1.00 60.53 476 GLU A O 1
ATOM 3675 N N . GLN A 1 477 ? 2.037 8.858 40.451 1.00 66.50 477 GLN A N 1
ATOM 3676 C CA . GLN A 1 477 ? 2.755 8.065 41.459 1.00 66.50 477 GLN A CA 1
ATOM 3677 C C . GLN A 1 477 ? 2.078 8.125 42.836 1.00 66.50 477 GLN A C 1
ATOM 3679 O O . GLN A 1 477 ? 1.922 7.094 43.487 1.00 66.50 477 GLN A O 1
ATOM 3684 N N . ALA A 1 478 ? 1.580 9.298 43.235 1.00 64.50 478 ALA A N 1
ATOM 3685 C CA . ALA A 1 478 ? 0.750 9.479 44.421 1.00 64.50 478 ALA A CA 1
ATOM 3686 C C . ALA A 1 478 ? -0.582 8.716 44.319 1.00 64.50 478 ALA A C 1
ATOM 3688 O O . ALA A 1 478 ? -0.981 8.036 45.260 1.00 64.50 478 ALA A O 1
ATOM 3689 N N . ARG A 1 479 ? -1.256 8.773 43.161 1.00 64.56 479 ARG A N 1
ATOM 3690 C CA . ARG A 1 479 ? -2.531 8.082 42.902 1.00 64.56 479 ARG A CA 1
ATOM 3691 C C . ARG A 1 479 ? -2.401 6.565 42.965 1.00 64.56 479 ARG A C 1
ATOM 3693 O O . ARG A 1 479 ? -3.299 5.917 43.488 1.00 64.56 479 ARG A O 1
ATOM 3700 N N . ARG A 1 480 ? -1.285 5.996 42.499 1.00 66.06 480 ARG A N 1
ATOM 3701 C CA . ARG A 1 480 ? -1.018 4.552 42.624 1.00 66.06 480 ARG A CA 1
ATOM 3702 C C . ARG A 1 480 ? -0.860 4.100 44.074 1.00 66.06 480 ARG A C 1
ATOM 3704 O O . ARG A 1 480 ? -1.338 3.020 44.404 1.00 66.06 480 ARG A O 1
ATOM 3711 N N . TRP A 1 481 ? -0.247 4.922 44.926 1.00 65.94 481 TRP A N 1
ATOM 3712 C CA . TRP A 1 481 ? -0.141 4.647 46.362 1.00 65.94 481 TRP A CA 1
ATOM 3713 C C . TRP A 1 481 ? -1.489 4.795 47.078 1.00 65.94 481 TRP A C 1
ATOM 3715 O O . TRP A 1 481 ? -1.893 3.907 47.820 1.00 65.94 481 TRP A O 1
ATOM 3725 N N . LEU A 1 482 ? -2.241 5.860 46.787 1.00 62.69 482 LEU A N 1
ATOM 3726 C CA . LEU A 1 482 ? -3.580 6.076 47.350 1.00 62.69 482 LEU A CA 1
ATOM 3727 C C . LEU A 1 482 ? -4.592 4.999 46.912 1.00 62.69 482 LEU A C 1
ATOM 3729 O O . LEU A 1 482 ? -5.532 4.715 47.648 1.00 62.69 482 LEU A O 1
ATOM 3733 N N . ALA A 1 483 ? -4.394 4.390 45.736 1.00 60.25 483 ALA A N 1
ATOM 3734 C CA . ALA A 1 483 ? -5.218 3.293 45.230 1.00 60.25 483 ALA A CA 1
ATOM 3735 C C . ALA A 1 483 ? -4.925 1.939 45.903 1.00 60.25 483 ALA A C 1
ATOM 3737 O O . ALA A 1 483 ? -5.822 1.101 45.977 1.00 60.25 483 ALA A O 1
ATOM 3738 N N . HIS A 1 484 ? -3.696 1.723 46.389 1.00 59.97 484 HIS A N 1
ATOM 3739 C CA . HIS A 1 484 ? -3.270 0.491 47.067 1.00 59.97 484 HIS A CA 1
ATOM 3740 C C . HIS A 1 484 ? -2.330 0.801 48.247 1.00 59.97 484 HIS A C 1
ATOM 3742 O O . HIS A 1 484 ? -1.120 0.566 48.146 1.00 59.97 484 HIS A O 1
ATOM 3748 N N . PRO A 1 485 ? -2.857 1.335 49.367 1.00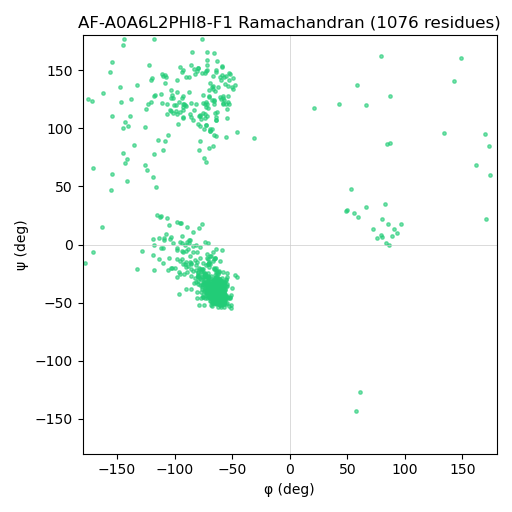 54.31 485 PRO A N 1
ATOM 3749 C CA . PRO A 1 485 ? -2.036 1.778 50.499 1.00 54.31 485 PRO A CA 1
ATOM 3750 C C . PRO A 1 485 ? -1.335 0.630 51.255 1.00 54.31 485 PRO A C 1
ATOM 3752 O O . PRO A 1 485 ? -0.490 0.873 52.116 1.00 54.31 485 PRO A O 1
ATOM 3755 N N . ASP A 1 486 ? -1.692 -0.619 50.943 1.00 50.12 486 ASP A N 1
ATOM 3756 C CA . ASP A 1 486 ? -1.183 -1.878 51.495 1.00 50.12 486 ASP A CA 1
ATOM 3757 C C . ASP A 1 486 ? 0.093 -2.400 50.803 1.00 50.12 486 ASP A C 1
ATOM 3759 O O . ASP A 1 486 ? 0.777 -3.272 51.345 1.00 50.12 486 ASP A O 1
ATOM 3763 N N . ARG A 1 487 ? 0.435 -1.885 49.613 1.00 57.72 487 ARG A N 1
ATOM 3764 C CA . ARG A 1 487 ? 1.593 -2.337 48.824 1.00 57.72 487 ARG A CA 1
ATOM 3765 C C . ARG A 1 487 ? 2.811 -1.444 49.055 1.00 57.72 487 ARG A C 1
ATOM 3767 O O . ARG A 1 487 ? 2.765 -0.247 48.792 1.00 57.72 487 ARG A O 1
ATOM 3774 N N . ASP A 1 488 ? 3.917 -2.046 49.499 1.00 50.53 488 ASP A N 1
ATOM 3775 C CA . ASP A 1 488 ? 5.184 -1.344 49.744 1.00 50.53 488 ASP A CA 1
ATOM 3776 C C . ASP A 1 488 ? 5.826 -0.874 48.426 1.00 50.53 488 ASP A C 1
ATOM 3778 O O . ASP A 1 488 ? 6.472 -1.638 47.704 1.00 50.53 488 ASP A O 1
ATOM 3782 N N . ASP A 1 489 ? 5.636 0.406 48.113 1.00 64.06 489 ASP A N 1
ATOM 3783 C CA . ASP A 1 489 ? 6.246 1.105 46.982 1.00 64.06 489 ASP A CA 1
ATOM 3784 C C . ASP A 1 489 ? 7.600 1.745 47.344 1.00 64.06 489 ASP A C 1
ATOM 3786 O O . ASP A 1 489 ? 8.108 2.598 46.613 1.00 64.06 489 ASP A O 1
ATOM 3790 N N . ARG A 1 490 ? 8.195 1.345 48.478 1.00 55.75 490 ARG A N 1
ATOM 3791 C CA . ARG A 1 490 ? 9.451 1.879 49.025 1.00 55.75 490 ARG A CA 1
ATOM 3792 C C . ARG A 1 490 ? 9.435 3.398 49.243 1.00 55.75 490 ARG A C 1
ATOM 3794 O O . ARG A 1 490 ? 10.490 4.031 49.234 1.00 55.75 490 ARG A O 1
ATOM 3801 N N . GLY A 1 491 ? 8.255 3.982 49.468 1.00 58.75 491 GLY A N 1
ATOM 3802 C CA . GLY A 1 491 ? 8.078 5.394 49.817 1.00 58.75 491 GLY A CA 1
ATOM 3803 C C . GLY A 1 491 ? 7.931 6.345 48.625 1.00 58.75 491 GLY A C 1
ATOM 3804 O O . GLY A 1 491 ? 7.883 7.560 48.831 1.00 58.75 491 GLY A O 1
ATOM 3805 N N . LEU A 1 492 ? 7.831 5.825 47.396 1.00 67.00 492 LEU A N 1
ATOM 3806 C CA . LEU A 1 492 ? 7.746 6.612 46.158 1.00 67.00 492 LEU A CA 1
ATOM 3807 C C . LEU A 1 492 ? 6.492 7.505 46.094 1.00 67.00 492 LEU A C 1
ATOM 3809 O O . LEU A 1 492 ? 6.595 8.682 45.740 1.00 67.00 492 LEU A O 1
ATOM 3813 N N . GLY A 1 493 ? 5.318 6.997 46.474 1.00 66.75 493 GLY A N 1
ATOM 3814 C CA . GLY A 1 493 ? 4.059 7.746 46.460 1.00 66.75 493 GLY A CA 1
ATOM 3815 C C . GLY A 1 493 ? 3.981 8.829 47.537 1.00 66.75 493 GLY A C 1
ATOM 3816 O O . GLY A 1 493 ? 3.552 9.951 47.260 1.00 66.75 493 GLY A O 1
ATOM 3817 N N . GLN A 1 494 ? 4.479 8.546 48.746 1.00 68.31 494 GLN A N 1
ATOM 3818 C CA . GLN A 1 494 ? 4.564 9.539 49.825 1.00 68.31 494 GLN A CA 1
ATOM 3819 C C . GLN A 1 494 ? 5.514 10.687 49.454 1.00 68.31 494 GLN A C 1
ATOM 3821 O O . GLN A 1 494 ? 5.206 11.861 49.680 1.00 68.31 494 GLN A O 1
ATOM 3826 N N . GLN A 1 495 ? 6.657 10.354 48.851 1.00 66.50 495 GLN A N 1
ATOM 3827 C CA . GLN A 1 495 ? 7.640 11.336 48.403 1.00 66.50 495 GLN A CA 1
ATOM 3828 C C . GLN A 1 495 ? 7.091 12.205 47.262 1.00 66.50 495 GLN A C 1
ATOM 3830 O O . GLN A 1 495 ? 7.348 13.409 47.227 1.00 66.50 495 GLN A O 1
ATOM 3835 N N . ALA A 1 496 ? 6.259 11.636 46.385 1.00 69.44 496 ALA A N 1
ATOM 3836 C CA . ALA A 1 496 ? 5.579 12.376 45.332 1.00 69.44 496 ALA A CA 1
ATOM 3837 C C . ALA A 1 496 ? 4.545 13.388 45.875 1.00 69.44 496 ALA A C 1
ATOM 3839 O O . ALA A 1 496 ? 4.525 14.526 45.405 1.00 69.44 496 ALA A O 1
ATOM 3840 N N . ILE A 1 497 ? 3.749 13.039 46.900 1.00 72.25 497 ILE A N 1
ATOM 3841 C CA . ILE A 1 497 ? 2.777 13.960 47.535 1.00 72.25 497 ILE A CA 1
ATOM 3842 C C . ILE A 1 497 ? 3.485 15.116 48.249 1.00 72.25 497 ILE A C 1
ATOM 3844 O O . ILE A 1 497 ? 3.094 16.273 48.086 1.00 72.25 497 ILE A O 1
ATOM 3848 N N . ALA A 1 498 ? 4.559 14.829 48.990 1.00 72.56 498 ALA A N 1
ATOM 3849 C CA . ALA A 1 498 ? 5.334 15.855 49.690 1.00 72.56 498 ALA A CA 1
ATOM 3850 C C . ALA A 1 498 ? 5.922 16.897 48.720 1.00 72.56 498 ALA A C 1
ATOM 3852 O O . ALA A 1 498 ? 5.908 18.097 48.998 1.00 72.56 498 ALA A O 1
ATOM 3853 N N . LEU A 1 499 ? 6.384 16.445 47.550 1.00 72.88 499 LEU A N 1
ATOM 3854 C CA . LEU A 1 499 ? 6.906 17.316 46.498 1.00 72.88 499 LEU A CA 1
ATOM 3855 C C . LEU A 1 499 ? 5.815 18.153 45.810 1.00 72.88 499 LEU A C 1
ATOM 3857 O O . LEU A 1 499 ? 6.119 19.241 45.329 1.00 72.88 499 LEU A O 1
ATOM 3861 N N . ILE A 1 500 ? 4.563 17.683 45.766 1.00 72.19 500 ILE A N 1
ATOM 3862 C CA . ILE A 1 500 ? 3.423 18.446 45.228 1.00 72.19 500 ILE A CA 1
ATOM 3863 C C . ILE A 1 500 ? 2.983 19.532 46.219 1.00 72.19 500 ILE A C 1
ATOM 3865 O O . ILE A 1 500 ? 2.808 20.682 45.821 1.00 72.19 500 ILE A O 1
ATOM 3869 N N . VAL A 1 501 ? 2.866 19.205 47.511 1.00 78.94 501 VAL A N 1
ATOM 3870 C CA . VAL A 1 501 ? 2.506 20.173 48.567 1.00 78.94 501 VAL A CA 1
ATOM 3871 C C . VAL A 1 501 ? 3.562 21.272 48.695 1.00 78.94 501 VAL A C 1
ATOM 3873 O O . VAL A 1 501 ? 3.219 22.446 48.828 1.00 78.94 501 VAL A O 1
ATOM 3876 N N . ALA A 1 502 ? 4.849 20.918 48.619 1.00 74.62 502 ALA A N 1
ATOM 3877 C CA . ALA A 1 502 ? 5.935 21.896 48.644 1.00 74.62 502 ALA A CA 1
ATOM 3878 C C . ALA A 1 502 ? 5.836 22.897 47.482 1.00 74.62 502 ALA A C 1
ATOM 3880 O O . ALA A 1 502 ? 6.059 24.092 47.678 1.00 74.62 502 ALA A O 1
ATOM 3881 N N . GLU A 1 503 ? 5.455 22.430 46.292 1.00 71.75 503 GLU A N 1
ATOM 3882 C CA . GLU A 1 503 ? 5.280 23.294 45.126 1.00 71.75 503 GLU A CA 1
ATOM 3883 C C . GLU A 1 503 ? 4.008 24.151 45.237 1.00 71.75 503 GLU A C 1
ATOM 3885 O O . GLU A 1 503 ? 4.048 25.342 44.943 1.00 71.75 503 GLU A O 1
ATOM 3890 N N . GLY A 1 504 ? 2.913 23.602 45.777 1.00 71.75 504 GLY A N 1
ATOM 3891 C CA . GLY A 1 504 ? 1.692 24.359 46.079 1.00 71.75 504 GLY A CA 1
ATOM 3892 C C . GLY A 1 504 ? 1.910 25.486 47.097 1.00 71.75 504 GLY A C 1
ATOM 3893 O O . GLY A 1 504 ? 1.395 26.589 46.919 1.00 71.75 504 GLY A O 1
ATOM 3894 N N . LYS A 1 505 ? 2.746 25.260 48.121 1.00 75.75 505 LYS A N 1
ATOM 3895 C CA . LYS A 1 505 ? 3.133 26.295 49.098 1.00 75.75 505 LYS A CA 1
ATOM 3896 C C . LYS A 1 505 ? 3.978 27.407 48.463 1.00 75.75 505 LYS A C 1
ATOM 3898 O O . LYS A 1 505 ? 3.725 28.577 48.739 1.00 75.75 505 LYS A O 1
ATOM 3903 N N . LYS A 1 506 ? 4.898 27.072 47.549 1.00 72.69 506 LYS A N 1
ATOM 3904 C CA . LYS A 1 506 ? 5.652 28.075 46.768 1.00 72.69 506 LYS A CA 1
ATOM 3905 C C . LYS A 1 506 ? 4.750 28.905 45.855 1.00 72.69 506 LYS A C 1
ATOM 3907 O O . LYS A 1 506 ? 4.951 30.109 45.734 1.00 72.69 506 LYS A O 1
ATOM 3912 N N . VAL A 1 507 ? 3.751 28.281 45.226 1.00 66.06 507 VAL A N 1
ATOM 3913 C CA . VAL A 1 507 ? 2.766 28.990 44.393 1.00 66.06 507 VAL A CA 1
ATOM 3914 C C . VAL A 1 507 ? 1.920 29.936 45.248 1.00 66.06 507 VAL A C 1
ATOM 3916 O O . VAL A 1 507 ? 1.701 31.081 44.857 1.00 66.06 507 VAL A O 1
ATOM 3919 N N . ALA A 1 508 ? 1.510 29.508 46.446 1.00 75.31 508 ALA A N 1
ATOM 3920 C CA . ALA A 1 508 ? 0.764 30.358 47.371 1.00 75.31 508 ALA A CA 1
ATOM 3921 C C . ALA A 1 508 ? 1.562 31.592 47.824 1.00 75.31 508 ALA A C 1
ATOM 3923 O O . ALA A 1 508 ? 0.977 32.654 48.039 1.00 75.31 508 ALA A O 1
ATOM 3924 N N . ASP A 1 509 ? 2.890 31.493 47.930 1.00 70.31 509 ASP A N 1
ATOM 3925 C CA . ASP A 1 509 ? 3.746 32.629 48.279 1.00 70.31 509 ASP A CA 1
ATOM 3926 C C . ASP A 1 509 ? 3.732 33.761 47.244 1.00 70.31 509 ASP A C 1
ATOM 3928 O O . ASP A 1 509 ? 3.955 34.913 47.619 1.00 70.31 509 ASP A O 1
ATOM 3932 N N . GLY A 1 510 ? 3.388 33.459 45.987 1.00 69.06 510 GLY A N 1
ATOM 3933 C CA . GLY A 1 510 ? 3.208 34.438 44.912 1.00 69.06 510 GLY A CA 1
ATOM 3934 C C . GLY A 1 510 ? 1.828 35.107 44.863 1.00 69.06 510 GLY A C 1
ATOM 3935 O O . GLY A 1 510 ? 1.604 35.955 44.001 1.00 69.06 510 GLY A O 1
ATOM 3936 N N . LEU A 1 511 ? 0.897 34.750 45.757 1.00 61.56 511 LEU A N 1
ATOM 3937 C CA . LEU A 1 511 ? -0.488 35.233 45.737 1.00 61.56 511 LEU A CA 1
ATOM 3938 C C . LEU A 1 511 ? -0.787 36.178 46.921 1.00 61.56 511 LEU A C 1
ATOM 3940 O O . LEU A 1 511 ? -0.240 36.005 48.011 1.00 61.56 511 LEU A O 1
ATOM 3944 N N . PRO A 1 512 ? -1.658 37.192 46.760 1.00 59.44 512 PRO A N 1
ATOM 3945 C CA . PRO A 1 512 ? -2.031 38.086 47.854 1.00 59.44 512 PRO A CA 1
ATOM 3946 C C . PRO A 1 512 ? -3.289 37.635 48.621 1.00 59.44 512 PRO A C 1
ATOM 3948 O O . PRO A 1 512 ? -4.232 37.073 48.063 1.00 59.44 512 PRO A O 1
ATOM 3951 N N . GLY A 1 513 ? -3.332 37.974 49.915 1.00 68.44 513 GLY A N 1
ATOM 3952 C CA . GLY A 1 513 ? -4.546 37.968 50.737 1.00 68.44 513 GLY A CA 1
ATOM 3953 C C . GLY A 1 513 ? -5.229 36.604 50.874 1.00 68.44 513 GLY A C 1
ATOM 3954 O O . GLY A 1 513 ? -4.617 35.621 51.287 1.00 68.44 513 GLY A O 1
ATOM 3955 N N . ILE A 1 514 ? -6.527 36.571 50.566 1.00 62.25 514 ILE A N 1
ATOM 3956 C CA . ILE A 1 514 ? -7.421 35.434 50.827 1.00 62.25 514 ILE A CA 1
ATOM 3957 C C . ILE A 1 514 ? -7.027 34.203 49.993 1.00 62.25 514 ILE A C 1
ATOM 3959 O O . ILE A 1 514 ? -7.053 33.100 50.522 1.00 62.25 514 ILE A O 1
ATOM 3963 N N . HIS A 1 515 ? -6.557 34.375 48.751 1.00 58.06 515 HIS A N 1
ATOM 3964 C CA . HIS A 1 515 ? -6.160 33.255 47.880 1.00 58.06 515 HIS A CA 1
ATOM 3965 C C . HIS A 1 515 ? -4.871 32.569 48.340 1.00 58.06 515 HIS A C 1
ATOM 3967 O O . HIS A 1 515 ? -4.742 31.352 48.232 1.00 58.06 515 HIS A O 1
ATOM 3973 N N . LYS A 1 516 ? -3.932 33.321 48.930 1.00 72.69 516 LYS A N 1
ATOM 3974 C CA . LYS A 1 516 ? -2.767 32.727 49.599 1.00 72.69 516 LYS A CA 1
ATOM 3975 C C . LYS A 1 516 ? -3.186 31.912 50.816 1.00 72.69 516 LYS A C 1
ATOM 3977 O O . LYS A 1 516 ? -2.715 30.794 50.982 1.00 72.69 516 LYS A O 1
ATOM 3982 N N . ALA A 1 517 ? -4.078 32.452 51.648 1.00 66.25 517 ALA A N 1
ATOM 3983 C CA . ALA A 1 517 ? -4.585 31.741 52.821 1.00 66.25 517 ALA A CA 1
ATOM 3984 C C . ALA A 1 517 ? -5.379 30.477 52.439 1.00 66.25 517 ALA A C 1
ATOM 3986 O O . ALA A 1 517 ? -5.266 29.463 53.117 1.00 66.25 517 ALA A O 1
ATOM 3987 N N . GLU A 1 518 ? -6.121 30.518 51.332 1.00 66.19 518 GLU A N 1
ATOM 3988 C CA . GLU A 1 518 ? -6.901 29.399 50.798 1.00 66.19 518 GLU A CA 1
ATOM 3989 C C . GLU A 1 518 ? -6.007 28.277 50.245 1.00 66.19 518 GLU A C 1
ATOM 3991 O O . GLU A 1 518 ? -6.164 27.124 50.639 1.00 66.19 518 GLU A O 1
ATOM 3996 N N . ILE A 1 519 ? -5.002 28.597 49.415 1.00 63.78 519 ILE A N 1
ATOM 3997 C CA . ILE A 1 519 ? -4.066 27.585 48.894 1.00 63.78 519 ILE A CA 1
ATOM 3998 C C . ILE A 1 519 ? -3.155 27.038 50.000 1.00 63.78 519 ILE A C 1
ATOM 4000 O O . ILE A 1 519 ? -2.882 25.839 50.018 1.00 63.78 519 ILE A O 1
ATOM 4004 N N . LEU A 1 520 ? -2.703 27.870 50.946 1.00 75.69 520 LEU A N 1
ATOM 4005 C CA . LEU A 1 520 ? -1.962 27.377 52.113 1.00 75.69 520 LEU A CA 1
ATOM 4006 C C . LEU A 1 520 ? -2.839 26.475 52.989 1.00 75.69 520 LEU A C 1
ATOM 4008 O O . LEU A 1 520 ? -2.366 25.422 53.405 1.00 75.69 520 LEU A O 1
ATOM 4012 N N . GLY A 1 521 ? -4.112 26.832 53.187 1.00 74.88 521 GLY A N 1
ATOM 4013 C CA . GLY A 1 521 ? -5.089 26.008 53.897 1.00 74.88 521 GLY A CA 1
ATOM 4014 C C . GLY A 1 521 ? -5.277 24.633 53.252 1.00 74.88 521 GLY A C 1
ATOM 4015 O O . GLY A 1 521 ? -5.143 23.625 53.938 1.00 74.88 521 GLY A O 1
ATOM 4016 N N . LEU A 1 522 ? -5.477 24.580 51.930 1.00 66.56 522 LEU A N 1
ATOM 4017 C CA . LEU A 1 522 ? -5.602 23.326 51.172 1.00 66.56 522 LEU A CA 1
ATOM 4018 C C . LEU A 1 522 ? -4.307 22.498 51.192 1.00 66.56 522 LEU A C 1
ATOM 4020 O O . LEU A 1 522 ? -4.348 21.278 51.334 1.00 66.56 522 LEU A O 1
ATOM 4024 N N . CYS A 1 523 ? -3.144 23.144 51.081 1.00 74.62 523 CYS A N 1
ATOM 4025 C CA . CYS A 1 523 ? -1.848 22.472 51.172 1.00 74.62 523 CYS A CA 1
ATOM 4026 C C . CYS A 1 523 ? -1.601 21.877 52.567 1.00 74.62 523 CYS A C 1
ATOM 4028 O O . CYS A 1 523 ? -1.071 20.771 52.664 1.00 74.62 523 CYS A O 1
ATOM 4030 N N . ASP A 1 524 ? -1.965 22.588 53.636 1.00 74.88 524 ASP A N 1
ATOM 4031 C CA . ASP A 1 524 ? -1.833 22.102 55.012 1.00 74.88 524 ASP A CA 1
ATOM 4032 C C . ASP A 1 524 ? -2.838 20.983 55.314 1.00 74.88 524 ASP A C 1
ATOM 4034 O O . ASP A 1 524 ? -2.487 20.005 55.971 1.00 74.88 524 ASP A O 1
ATOM 4038 N N . GLU A 1 525 ? -4.051 21.067 54.772 1.00 68.44 525 GLU A N 1
ATOM 4039 C CA . GLU A 1 525 ? -5.077 20.032 54.888 1.00 68.44 525 GLU A CA 1
ATOM 4040 C C . GLU A 1 525 ? -4.674 18.737 54.159 1.00 68.44 525 GLU A C 1
ATOM 4042 O O . GLU A 1 525 ? -4.724 17.660 54.754 1.00 68.44 525 GLU A O 1
ATOM 4047 N N . VAL A 1 526 ? -4.164 18.823 52.922 1.00 70.31 526 VAL A N 1
ATOM 4048 C CA . VAL A 1 526 ? -3.630 17.668 52.170 1.00 70.31 526 VAL A CA 1
ATOM 4049 C C . VAL A 1 526 ? -2.422 17.042 52.875 1.00 70.31 526 VAL A C 1
ATOM 4051 O O . VAL A 1 526 ? -2.281 15.819 52.890 1.00 70.31 526 VAL A O 1
ATOM 4054 N N . ASP A 1 527 ? -1.560 17.848 53.495 1.00 70.56 527 ASP A N 1
ATOM 4055 C CA . ASP A 1 527 ? -0.403 17.366 54.257 1.00 70.56 527 ASP A CA 1
ATOM 4056 C C . ASP A 1 527 ? -0.837 16.652 55.554 1.00 70.56 527 ASP A C 1
ATOM 4058 O O . ASP A 1 527 ? -0.347 15.565 55.868 1.00 70.56 527 ASP A O 1
ATOM 4062 N N . ILE A 1 528 ? -1.827 17.193 56.277 1.00 71.25 528 ILE A N 1
ATOM 4063 C CA . ILE A 1 528 ? -2.415 16.556 57.469 1.00 71.25 528 ILE A CA 1
ATOM 4064 C C . ILE A 1 528 ? -3.093 15.229 57.100 1.00 71.25 528 ILE A C 1
ATOM 4066 O O . ILE A 1 528 ? -2.839 14.218 57.759 1.00 71.25 528 ILE A O 1
ATOM 4070 N N . LEU A 1 529 ? -3.895 15.203 56.033 1.00 65.12 529 LEU A N 1
ATOM 4071 C CA . LEU A 1 529 ? -4.605 14.008 55.566 1.00 65.12 529 LEU A CA 1
ATOM 4072 C C . LEU A 1 529 ? -3.644 12.939 55.019 1.00 65.12 529 LEU A C 1
ATOM 4074 O O . LEU A 1 529 ? -3.812 11.755 55.309 1.00 65.12 529 LEU A O 1
ATOM 4078 N N . SER A 1 530 ? -2.583 13.339 54.308 1.00 65.38 530 SER A N 1
ATOM 4079 C CA . SER A 1 530 ? -1.523 12.438 53.827 1.00 65.38 530 SER A CA 1
ATOM 4080 C C . SER A 1 530 ? -0.747 11.791 54.980 1.00 65.38 530 SER A C 1
ATOM 4082 O O . SER A 1 530 ? -0.485 10.584 54.967 1.00 65.38 530 SER A O 1
ATOM 4084 N N . ARG A 1 531 ? -0.432 12.556 56.037 1.00 69.44 531 ARG A N 1
ATOM 4085 C CA . ARG A 1 531 ? 0.205 12.018 57.252 1.00 69.44 531 ARG A CA 1
ATOM 4086 C C . ARG A 1 531 ? -0.731 11.106 58.040 1.00 69.44 531 ARG A C 1
ATOM 4088 O O . ARG A 1 531 ? -0.284 10.061 58.501 1.00 69.44 531 ARG A O 1
ATOM 4095 N N . GLN A 1 532 ? -2.013 11.453 58.155 1.00 65.06 532 GLN A N 1
ATOM 4096 C CA . GLN A 1 532 ? -3.018 10.608 58.806 1.00 65.06 532 GLN A CA 1
ATOM 4097 C C . GLN A 1 532 ? -3.210 9.280 58.063 1.00 65.06 532 GLN A C 1
ATOM 4099 O O . GLN A 1 532 ? -3.233 8.230 58.700 1.00 65.06 532 GLN A O 1
ATOM 4104 N N . LEU A 1 533 ? -3.255 9.299 56.727 1.00 62.69 533 LEU A N 1
ATOM 4105 C CA . LEU A 1 533 ? -3.322 8.086 55.912 1.00 62.69 533 LEU A CA 1
ATOM 4106 C C . LEU A 1 533 ? -2.031 7.259 56.012 1.00 62.69 533 LEU A C 1
ATOM 4108 O O . LEU A 1 533 ? -2.093 6.044 56.181 1.00 62.69 533 LEU A O 1
ATOM 4112 N N . SER A 1 534 ? -0.858 7.900 55.998 1.00 62.78 534 SER A N 1
ATOM 4113 C CA . SER A 1 534 ? 0.438 7.228 56.174 1.00 62.78 534 SER A CA 1
ATOM 4114 C C . SER A 1 534 ? 0.576 6.568 57.555 1.00 62.78 534 SER A C 1
ATOM 4116 O O . SER A 1 534 ? 1.051 5.434 57.647 1.00 62.78 534 SER A O 1
ATOM 4118 N N . ASP A 1 535 ? 0.104 7.216 58.624 1.00 64.62 535 ASP A N 1
ATOM 4119 C CA . ASP A 1 535 ? 0.094 6.646 59.976 1.00 64.62 535 ASP A CA 1
ATOM 4120 C C . ASP A 1 535 ? -0.930 5.509 60.128 1.00 64.62 535 ASP A C 1
ATOM 4122 O O . ASP A 1 535 ? -0.655 4.534 60.831 1.00 64.62 535 ASP A O 1
ATOM 4126 N N . LEU A 1 536 ? -2.074 5.578 59.437 1.00 60.72 536 LEU A N 1
ATOM 4127 C CA . LEU A 1 536 ? -3.043 4.478 59.353 1.00 60.72 536 LEU A CA 1
ATOM 4128 C C . LEU A 1 536 ? -2.476 3.273 58.578 1.00 60.72 536 LEU A C 1
ATOM 4130 O O . LEU A 1 536 ? -2.677 2.130 58.995 1.00 60.72 536 LEU A O 1
ATOM 4134 N N . CYS A 1 537 ? -1.693 3.510 57.520 1.00 58.34 537 CYS A N 1
ATOM 4135 C CA . CYS A 1 537 ? -1.019 2.460 56.748 1.00 58.34 537 CYS A CA 1
ATOM 4136 C C . CYS A 1 537 ? 0.146 1.822 57.522 1.00 58.34 537 CYS A C 1
ATOM 4138 O O . CYS A 1 537 ? 0.247 0.598 57.568 1.00 58.34 537 CYS A O 1
ATOM 4140 N N . ARG A 1 538 ? 0.970 2.610 58.235 1.00 59.38 538 ARG A N 1
ATOM 4141 C CA . ARG A 1 538 ? 2.050 2.084 59.105 1.00 59.38 538 ARG A CA 1
ATOM 4142 C C . ARG A 1 538 ? 1.542 1.236 60.266 1.00 59.38 538 ARG A C 1
ATOM 4144 O O . ARG A 1 538 ? 2.269 0.378 60.757 1.00 59.38 538 ARG A O 1
ATOM 4151 N N . ARG A 1 539 ? 0.313 1.482 60.722 1.00 59.38 539 ARG A N 1
ATOM 4152 C CA . ARG A 1 539 ? -0.352 0.704 61.778 1.00 59.38 539 ARG A CA 1
ATOM 4153 C C . ARG A 1 539 ? -1.118 -0.512 61.240 1.00 59.38 539 ARG A C 1
ATOM 4155 O O . ARG A 1 539 ? -1.711 -1.231 62.035 1.00 59.38 539 ARG A O 1
ATOM 4162 N N . GLY A 1 540 ? -1.089 -0.758 59.925 1.00 55.50 540 GLY A N 1
ATOM 4163 C CA . GLY A 1 540 ? -1.710 -1.924 59.288 1.00 55.50 540 GLY A CA 1
ATOM 4164 C C . GLY A 1 540 ? -3.223 -1.811 59.060 1.00 55.50 540 GLY A C 1
ATOM 4165 O O . GLY A 1 540 ? -3.888 -2.834 58.932 1.00 55.50 540 GLY A O 1
ATOM 4166 N N . HIS A 1 541 ? -3.785 -0.596 59.014 1.00 54.69 541 HIS A N 1
ATOM 4167 C CA . HIS A 1 541 ? -5.232 -0.343 58.897 1.00 54.69 541 HIS A CA 1
ATOM 4168 C C . HIS A 1 541 ? -5.651 0.367 57.590 1.00 54.69 541 HIS A C 1
ATOM 4170 O O . HIS A 1 541 ? -6.697 1.019 57.546 1.00 54.69 541 HIS A O 1
ATOM 4176 N N . GLY A 1 542 ? -4.865 0.223 56.514 1.00 56.12 542 GLY A N 1
ATOM 4177 C CA . GLY A 1 542 ? -5.111 0.857 55.205 1.00 56.12 542 GLY A CA 1
ATOM 4178 C C . GLY A 1 542 ? -6.374 0.394 54.462 1.00 56.12 542 GLY A C 1
ATOM 4179 O O . GLY A 1 542 ? -6.784 1.049 53.512 1.00 56.12 542 GLY A O 1
ATOM 4180 N N . ASP A 1 543 ? -7.015 -0.684 54.921 1.00 56.81 543 ASP A N 1
ATOM 4181 C CA . ASP A 1 543 ? -8.192 -1.304 54.288 1.00 56.81 543 ASP A CA 1
ATOM 4182 C C . ASP A 1 543 ? -9.508 -1.004 55.044 1.00 56.81 543 ASP A C 1
ATOM 4184 O O . ASP A 1 543 ? -10.513 -1.702 54.917 1.00 56.81 543 ASP A O 1
ATOM 4188 N N . THR A 1 544 ? -9.502 0.013 55.914 1.00 58.69 544 THR A N 1
ATOM 4189 C CA . THR A 1 544 ? -10.688 0.390 56.695 1.00 58.69 544 THR A CA 1
ATOM 4190 C C . THR A 1 544 ? -11.645 1.277 55.884 1.00 58.69 544 THR A C 1
ATOM 4192 O O . THR A 1 544 ? -11.189 2.128 55.119 1.00 58.69 544 THR A O 1
ATOM 4195 N N . PRO A 1 545 ? -12.975 1.172 56.092 1.00 54.97 545 PRO A N 1
ATOM 4196 C CA . PRO A 1 545 ? -13.964 2.031 55.426 1.00 54.97 545 PRO A CA 1
ATOM 4197 C C . PRO A 1 545 ? -13.706 3.529 55.646 1.00 54.97 545 PRO A C 1
ATOM 4199 O O . PRO A 1 545 ? -13.952 4.340 54.766 1.00 54.97 545 PRO A O 1
ATOM 4202 N N . GLN A 1 546 ? -13.109 3.889 56.787 1.00 50.53 546 GLN A N 1
ATOM 4203 C CA . GLN A 1 546 ? -12.685 5.257 57.092 1.00 50.53 546 GLN A CA 1
ATOM 4204 C C . GLN A 1 546 ? -11.583 5.777 56.152 1.00 50.53 546 GLN A C 1
ATOM 4206 O O . GLN A 1 546 ? -11.576 6.965 55.848 1.00 50.53 546 GLN A O 1
ATOM 4211 N N . ALA A 1 547 ? -10.681 4.919 55.659 1.00 53.81 547 ALA A N 1
ATOM 4212 C CA . ALA A 1 547 ? -9.666 5.300 54.672 1.00 53.81 547 ALA A CA 1
ATOM 4213 C C . ALA A 1 547 ? -10.272 5.495 53.269 1.00 53.81 547 ALA A C 1
ATOM 4215 O O . ALA A 1 547 ? -9.844 6.370 52.517 1.00 53.81 547 ALA A O 1
ATOM 4216 N N . GLN A 1 548 ? -11.306 4.717 52.940 1.00 55.47 548 GLN A N 1
ATOM 4217 C CA . GLN A 1 548 ? -12.017 4.791 51.661 1.00 55.47 548 GLN A CA 1
ATOM 4218 C C . GLN A 1 548 ? -13.002 5.976 51.610 1.00 55.47 548 GLN A C 1
ATOM 4220 O O . GLN A 1 548 ? -13.114 6.633 50.575 1.00 55.47 548 GLN A O 1
ATOM 4225 N N . ASP A 1 549 ? -13.639 6.323 52.732 1.00 48.94 549 ASP A N 1
ATOM 4226 C CA . ASP A 1 549 ? -14.556 7.468 52.836 1.00 48.94 549 ASP A CA 1
ATOM 4227 C C . ASP A 1 549 ? -13.829 8.816 52.688 1.00 48.94 549 ASP A C 1
ATOM 4229 O O . ASP A 1 549 ? -14.336 9.724 52.025 1.00 48.94 549 ASP A O 1
ATOM 4233 N N . VAL A 1 550 ? -12.604 8.937 53.217 1.00 51.72 550 VAL A N 1
ATOM 4234 C CA . VAL A 1 550 ? -11.756 10.132 53.028 1.00 51.72 550 VAL A CA 1
ATOM 4235 C C . VAL A 1 550 ? -11.356 10.307 51.554 1.00 51.72 550 VAL A C 1
ATOM 4237 O O . VAL A 1 550 ? -11.298 11.433 51.065 1.00 51.72 550 VAL A O 1
ATOM 4240 N N . ALA A 1 551 ? -11.152 9.211 50.813 1.00 51.44 551 ALA A N 1
ATOM 4241 C CA . ALA A 1 551 ? -10.841 9.246 49.380 1.00 51.44 551 ALA A CA 1
ATOM 4242 C C . ALA A 1 551 ? -12.060 9.600 48.501 1.00 51.44 551 ALA A C 1
ATOM 4244 O O . ALA A 1 551 ? -11.906 10.156 47.413 1.00 51.44 551 ALA A O 1
ATOM 4245 N N . SER A 1 552 ? -13.276 9.298 48.969 1.00 46.31 552 SER A N 1
ATOM 4246 C CA . SER A 1 552 ? -14.514 9.420 48.190 1.00 46.31 552 SER A CA 1
ATOM 4247 C C . SER A 1 552 ? -15.162 10.814 48.214 1.00 46.31 552 SER A C 1
ATOM 4249 O O . SER A 1 552 ? -16.016 11.087 47.370 1.00 46.31 552 SER A O 1
ATOM 4251 N N . PHE A 1 553 ? -14.809 11.706 49.143 1.00 43.84 553 PHE A N 1
ATOM 4252 C CA . PHE A 1 553 ? -15.531 12.976 49.346 1.00 43.84 553 PHE A CA 1
ATOM 4253 C C . PHE A 1 553 ? -15.204 14.079 48.306 1.00 43.84 553 PHE A C 1
ATOM 4255 O O . PHE A 1 553 ? -15.782 15.161 48.341 1.00 43.84 553 PHE A O 1
ATOM 4262 N N . ILE A 1 554 ? -14.297 13.826 47.353 1.00 50.09 554 ILE A N 1
ATOM 4263 C CA . ILE A 1 554 ? -13.676 14.870 46.513 1.00 50.09 554 ILE A CA 1
ATOM 4264 C C . ILE A 1 554 ? -14.479 15.245 45.236 1.00 50.09 554 ILE A C 1
ATOM 4266 O O . ILE A 1 554 ? -14.192 16.283 44.647 1.00 50.09 554 ILE A O 1
ATOM 4270 N N . LEU A 1 555 ? -15.482 14.486 44.753 1.00 39.84 555 LEU A N 1
ATOM 4271 C CA . LEU A 1 555 ? -16.037 14.700 43.387 1.00 39.84 555 LEU A CA 1
ATOM 4272 C C . LEU A 1 555 ? -17.552 14.395 43.231 1.00 39.84 555 LEU A C 1
ATOM 4274 O O . LEU A 1 555 ? -18.008 13.323 43.617 1.00 39.84 555 LEU A O 1
ATOM 4278 N N . GLY A 1 556 ? -18.341 15.250 42.554 1.00 40.03 556 GLY A N 1
ATOM 4279 C CA . GLY A 1 556 ? -19.748 14.972 42.165 1.00 40.03 556 GLY A CA 1
ATOM 4280 C C . GLY A 1 556 ? -20.209 15.768 40.923 1.00 40.03 556 GLY A C 1
ATOM 4281 O O . GLY A 1 556 ? -19.629 16.805 40.632 1.00 40.03 556 GLY A O 1
ATOM 4282 N N . THR A 1 557 ? -21.225 15.403 40.118 1.00 42.59 557 THR A N 1
ATOM 4283 C CA . THR A 1 557 ? -22.043 14.168 39.981 1.00 42.59 557 THR A CA 1
ATOM 4284 C C . THR A 1 557 ? -21.179 12.909 39.892 1.00 42.59 557 THR A C 1
ATOM 4286 O O . THR A 1 557 ? -20.221 12.945 39.116 1.00 42.59 557 THR A O 1
ATOM 4289 N N . PRO A 1 558 ? -21.482 11.812 40.621 1.00 44.19 558 PRO A N 1
ATOM 4290 C CA . PRO A 1 558 ? -20.521 10.731 40.830 1.00 44.19 558 PRO A CA 1
ATOM 4291 C C . PRO A 1 558 ? -19.976 10.191 39.508 1.00 44.19 558 PRO A C 1
ATOM 4293 O O . PRO A 1 558 ? -20.683 9.571 38.713 1.00 44.19 558 PRO A O 1
ATOM 4296 N N . GLY A 1 559 ? -18.706 10.501 39.263 1.00 54.31 559 GLY A N 1
ATOM 4297 C CA . GLY A 1 559 ? -17.914 9.934 38.193 1.00 54.31 559 GLY A CA 1
ATOM 4298 C C . GLY A 1 559 ? -18.321 10.264 36.758 1.00 54.31 559 GLY A C 1
ATOM 4299 O O . GLY A 1 559 ? -18.095 9.413 35.924 1.00 54.31 559 GLY A O 1
ATOM 4300 N N . ARG A 1 560 ? -18.881 11.421 36.366 1.00 54.34 560 ARG A N 1
ATOM 4301 C CA . ARG A 1 560 ? -19.031 11.713 34.908 1.00 54.34 560 ARG A CA 1
ATOM 4302 C C . ARG A 1 560 ? -17.672 11.814 34.201 1.00 54.34 560 ARG A C 1
ATOM 4304 O O . ARG A 1 560 ? -17.471 11.172 33.174 1.00 54.34 560 ARG A O 1
ATOM 4311 N N . GLU A 1 561 ? -16.745 12.580 34.772 1.00 65.44 561 GLU A N 1
ATOM 4312 C CA . GLU A 1 561 ? -15.360 12.645 34.288 1.00 65.44 561 GLU A CA 1
ATOM 4313 C C . GLU A 1 561 ? -14.625 11.324 34.517 1.00 65.44 561 GLU A C 1
ATOM 4315 O O . GLU A 1 561 ? -13.904 10.881 33.631 1.00 65.44 561 GLU A O 1
ATOM 4320 N N . GLN A 1 562 ? -14.867 10.650 35.649 1.00 72.19 562 GLN A N 1
ATOM 4321 C CA . GLN A 1 562 ? -14.306 9.320 35.910 1.00 72.19 562 GLN A CA 1
ATOM 4322 C C . GLN A 1 562 ? -14.787 8.298 34.874 1.00 72.19 562 GLN A C 1
ATOM 4324 O O . GLN A 1 562 ? -13.969 7.664 34.236 1.00 72.19 562 GLN A O 1
ATOM 4329 N N . ASN A 1 563 ? -16.090 8.215 34.614 1.00 69.81 563 ASN A N 1
ATOM 4330 C CA . ASN A 1 563 ? -16.689 7.363 33.591 1.00 69.81 563 ASN A CA 1
ATOM 4331 C C . ASN A 1 563 ? -16.132 7.708 32.209 1.00 69.81 563 ASN A C 1
ATOM 4333 O O . ASN A 1 563 ? -15.828 6.801 31.443 1.00 69.81 563 ASN A O 1
ATOM 4337 N N . PHE A 1 564 ? -15.982 8.992 31.867 1.00 78.75 564 PHE A N 1
ATOM 4338 C CA . PHE A 1 564 ? -15.353 9.377 30.605 1.00 78.75 564 PHE A CA 1
ATOM 4339 C C . PHE A 1 564 ? -13.903 8.881 30.531 1.00 78.75 564 PHE A C 1
ATOM 4341 O O . PHE A 1 564 ? -13.538 8.239 29.551 1.00 78.75 564 PHE A O 1
ATOM 4348 N N . ASN A 1 565 ? -13.101 9.117 31.570 1.00 82.38 565 ASN A N 1
ATOM 4349 C CA . ASN A 1 565 ? -11.703 8.691 31.633 1.00 82.38 565 ASN A CA 1
ATOM 4350 C C . ASN A 1 565 ? -11.573 7.157 31.623 1.00 82.38 565 ASN A C 1
ATOM 4352 O O . ASN A 1 565 ? -10.732 6.630 30.901 1.00 82.38 565 ASN A O 1
ATOM 4356 N N . ASP A 1 566 ? -12.448 6.435 32.324 1.00 79.25 566 ASP A N 1
ATOM 4357 C CA . ASP A 1 566 ? -12.509 4.972 32.337 1.00 79.25 566 ASP A CA 1
ATOM 4358 C C . ASP A 1 566 ? -12.844 4.429 30.942 1.00 79.25 566 ASP A C 1
ATOM 4360 O O . ASP A 1 566 ? -12.223 3.476 30.467 1.00 79.25 566 ASP A O 1
ATOM 4364 N N . ARG A 1 567 ? -13.808 5.042 30.237 1.00 80.56 567 ARG A N 1
ATOM 4365 C CA . ARG A 1 567 ? -14.156 4.661 28.857 1.00 80.56 567 ARG A CA 1
ATOM 4366 C C . ARG A 1 567 ? -13.059 5.030 27.864 1.00 80.56 567 ARG A C 1
ATOM 4368 O O . ARG A 1 567 ? -12.770 4.224 26.982 1.00 80.56 567 ARG A O 1
ATOM 4375 N N . ALA A 1 568 ? -12.423 6.187 28.021 1.00 82.94 568 ALA A N 1
ATOM 4376 C CA . ALA A 1 568 ? -11.281 6.600 27.213 1.00 82.94 568 ALA A CA 1
ATOM 4377 C C . ALA A 1 568 ? -10.099 5.634 27.394 1.00 82.94 568 ALA A C 1
ATOM 4379 O O . ALA A 1 568 ? -9.514 5.183 26.410 1.00 82.94 568 ALA A O 1
ATOM 4380 N N . GLN A 1 569 ? -9.811 5.222 28.631 1.00 86.50 569 GLN A N 1
ATOM 4381 C CA . GLN A 1 569 ? -8.778 4.234 28.928 1.00 86.50 569 GLN A CA 1
ATOM 4382 C C . GLN A 1 569 ? -9.131 2.856 28.351 1.00 86.50 569 GLN A C 1
ATOM 4384 O O . GLN A 1 569 ? -8.270 2.195 27.772 1.00 86.50 569 GLN A O 1
ATOM 4389 N N . GLN A 1 570 ? -10.393 2.422 28.447 1.00 85.81 570 GLN A N 1
ATOM 4390 C CA . GLN A 1 570 ? -10.858 1.175 27.825 1.00 85.81 570 GLN A CA 1
ATOM 4391 C C . GLN A 1 570 ? -10.715 1.204 26.300 1.00 85.81 570 GLN A C 1
ATOM 4393 O O . GLN A 1 570 ? -10.286 0.206 25.717 1.00 85.81 570 GLN A O 1
ATOM 4398 N N . LEU A 1 571 ? -11.035 2.333 25.659 1.00 90.12 571 LEU A N 1
ATOM 4399 C CA . LEU A 1 571 ? -10.843 2.529 24.223 1.00 90.12 571 LEU A CA 1
ATOM 4400 C C . LEU A 1 571 ? -9.356 2.458 23.858 1.00 90.12 571 LEU A C 1
ATOM 4402 O O . LEU A 1 571 ? -8.992 1.730 22.942 1.00 90.12 571 LEU A O 1
ATOM 4406 N N . GLN A 1 572 ? -8.487 3.124 24.621 1.00 88.31 572 GLN A N 1
ATOM 4407 C CA . GLN A 1 572 ? -7.043 3.094 24.391 1.00 88.31 572 GLN A CA 1
ATOM 4408 C C . GLN A 1 572 ? -6.448 1.691 24.557 1.00 88.31 572 GLN A C 1
ATOM 4410 O O . GLN A 1 572 ? -5.664 1.238 23.722 1.00 88.31 572 GLN A O 1
ATOM 4415 N N . GLN A 1 573 ? -6.868 0.960 25.591 1.00 89.31 573 GLN A N 1
ATOM 4416 C CA . GLN A 1 573 ? -6.488 -0.439 25.780 1.00 89.31 573 GLN A CA 1
ATOM 4417 C C . GLN A 1 573 ? -7.009 -1.327 24.646 1.00 89.31 573 GLN A C 1
ATOM 4419 O O . GLN A 1 573 ? -6.301 -2.227 24.196 1.00 89.31 573 GLN A O 1
ATOM 4424 N N . PHE A 1 574 ? -8.237 -1.098 24.174 1.00 93.50 574 PHE A N 1
ATOM 4425 C CA . PHE A 1 574 ? -8.780 -1.810 23.023 1.00 93.50 574 PHE A CA 1
ATOM 4426 C C . PHE A 1 574 ? -7.949 -1.547 21.761 1.00 93.50 574 PHE A C 1
ATOM 4428 O O . PHE A 1 574 ? -7.499 -2.519 21.156 1.00 93.50 574 PHE A O 1
ATOM 4435 N N . SER A 1 575 ? -7.675 -0.284 21.421 1.00 92.62 575 SER A N 1
ATOM 4436 C CA . SER A 1 575 ? -6.840 0.097 20.275 1.00 92.62 575 SER A CA 1
ATOM 4437 C C . SER A 1 575 ? -5.459 -0.545 20.333 1.00 92.62 575 SER A C 1
ATOM 4439 O O . SER A 1 575 ? -5.028 -1.157 19.361 1.00 92.62 575 SER A O 1
ATOM 4441 N N . SER A 1 576 ? -4.794 -0.485 21.491 1.00 89.81 576 SER A N 1
ATOM 4442 C CA . SER A 1 576 ? -3.470 -1.087 21.679 1.00 89.81 576 SER A CA 1
ATOM 4443 C C . SER A 1 576 ? -3.500 -2.609 21.510 1.00 89.81 576 SER A C 1
ATOM 4445 O O . SER A 1 576 ? -2.632 -3.184 20.852 1.00 89.81 576 SER A O 1
ATOM 4447 N N . ARG A 1 577 ? -4.526 -3.292 22.039 1.00 91.69 577 ARG A N 1
ATOM 4448 C CA . ARG A 1 577 ? -4.698 -4.740 21.828 1.00 91.69 577 ARG A CA 1
ATOM 4449 C C . ARG A 1 577 ? -4.983 -5.079 20.367 1.00 91.69 577 ARG A C 1
ATOM 4451 O O . ARG A 1 577 ? -4.428 -6.058 19.871 1.00 91.69 577 ARG A O 1
ATOM 4458 N N . ALA A 1 578 ? -5.826 -4.300 19.691 1.00 88.25 578 ALA A N 1
ATOM 4459 C CA . ALA A 1 578 ? -6.148 -4.496 18.281 1.00 88.25 578 ALA A CA 1
ATOM 4460 C C . ALA A 1 578 ? -4.895 -4.331 17.408 1.00 88.25 578 ALA A C 1
ATOM 4462 O O . ALA A 1 578 ? -4.556 -5.242 16.657 1.00 88.25 578 ALA A O 1
ATOM 4463 N N . ALA A 1 579 ? -4.146 -3.241 17.596 1.00 85.69 579 ALA A N 1
ATOM 4464 C CA . ALA A 1 579 ? -2.895 -2.981 16.892 1.00 85.69 579 ALA A CA 1
ATOM 4465 C C . ALA A 1 579 ? -1.830 -4.048 17.187 1.00 85.69 579 ALA A C 1
ATOM 4467 O O . ALA A 1 579 ? -1.188 -4.560 16.273 1.00 85.69 579 ALA A O 1
ATOM 4468 N N . LYS A 1 580 ? -1.678 -4.467 18.451 1.00 87.69 580 LYS A N 1
ATOM 4469 C CA . LYS A 1 580 ? -0.772 -5.566 18.818 1.00 87.69 580 LYS A CA 1
ATOM 4470 C C . LYS A 1 580 ? -1.151 -6.879 18.133 1.00 87.69 580 LYS A C 1
ATOM 4472 O O 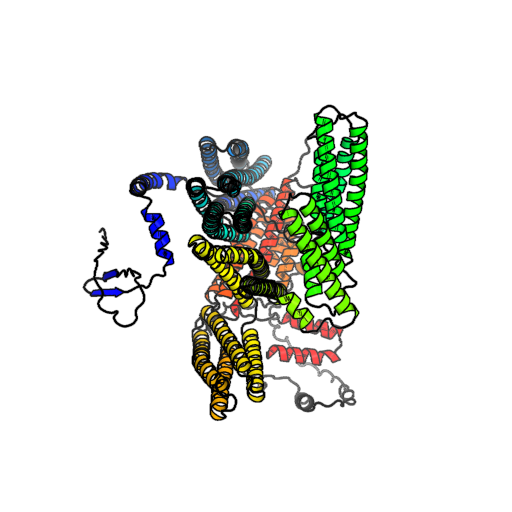. LYS A 1 580 ? -0.268 -7.574 17.644 1.00 87.69 580 LYS A O 1
ATOM 4477 N N . THR A 1 581 ? -2.440 -7.208 18.085 1.00 85.69 581 THR A N 1
ATOM 4478 C CA . THR A 1 581 ? -2.927 -8.422 17.410 1.00 85.69 581 THR A CA 1
ATOM 4479 C C . THR A 1 581 ? -2.637 -8.355 15.914 1.00 85.69 581 THR A C 1
ATOM 4481 O O . THR A 1 581 ? -2.092 -9.305 15.369 1.00 85.69 581 THR A O 1
ATOM 4484 N N . ALA A 1 582 ? -2.898 -7.214 15.273 1.00 84.75 582 ALA A N 1
ATOM 4485 C CA . ALA A 1 582 ? -2.577 -6.993 13.865 1.00 84.75 582 ALA A CA 1
ATOM 4486 C C . ALA A 1 582 ? -1.080 -7.169 13.572 1.00 84.75 582 ALA A C 1
ATOM 4488 O O . ALA A 1 582 ? -0.718 -7.848 12.618 1.00 84.75 582 ALA A O 1
ATOM 4489 N N . ARG A 1 583 ? -0.200 -6.649 14.440 1.00 83.75 583 ARG A N 1
ATOM 4490 C CA . ARG A 1 583 ? 1.255 -6.854 14.338 1.00 83.75 583 ARG A CA 1
ATOM 4491 C C . ARG A 1 583 ? 1.659 -8.325 14.488 1.00 83.75 583 ARG A C 1
ATOM 4493 O O . ARG A 1 583 ? 2.550 -8.786 13.785 1.00 83.75 583 ARG A O 1
ATOM 4500 N N . MET A 1 584 ? 0.996 -9.077 15.370 1.00 81.12 584 MET A N 1
ATOM 4501 C CA . MET A 1 584 ? 1.226 -10.522 15.505 1.00 81.12 584 MET A CA 1
ATOM 4502 C C . MET A 1 584 ? 0.772 -11.294 14.259 1.00 81.12 584 MET A C 1
ATOM 4504 O O . MET A 1 584 ? 1.483 -12.189 13.811 1.00 81.12 584 MET A O 1
ATOM 4508 N N . VAL A 1 585 ? -0.380 -10.933 13.685 1.00 80.12 585 VAL A N 1
ATOM 4509 C CA . VAL A 1 585 ? -0.884 -11.529 12.437 1.00 80.12 585 VAL A CA 1
ATOM 4510 C C . VAL A 1 585 ? 0.035 -11.186 11.265 1.00 80.12 585 VAL A C 1
ATOM 4512 O O . VAL A 1 585 ? 0.381 -12.077 10.500 1.00 80.12 585 VAL A O 1
ATOM 4515 N N . ALA A 1 586 ? 0.530 -9.951 11.171 1.00 75.69 586 ALA A N 1
ATOM 4516 C CA . ALA A 1 586 ? 1.507 -9.568 10.153 1.00 75.69 586 ALA A CA 1
ATOM 4517 C C . ALA A 1 586 ? 2.789 -10.423 10.229 1.00 75.69 586 ALA A C 1
ATOM 4519 O O . ALA A 1 586 ? 3.309 -10.841 9.195 1.00 75.69 586 ALA A O 1
ATOM 4520 N N . ALA A 1 587 ? 3.260 -10.728 11.444 1.00 72.56 587 ALA A N 1
ATOM 4521 C CA . ALA A 1 587 ? 4.461 -11.533 11.667 1.00 72.56 587 ALA A CA 1
ATOM 4522 C C . ALA A 1 587 ? 4.264 -13.042 11.418 1.00 72.56 587 ALA A C 1
ATOM 4524 O O . ALA A 1 587 ? 5.207 -13.706 10.996 1.00 72.56 587 ALA A O 1
ATOM 4525 N N . GLY A 1 588 ? 3.079 -13.597 11.710 1.00 62.94 588 GLY A N 1
ATOM 4526 C CA . GLY A 1 588 ? 2.848 -15.052 11.703 1.00 62.94 588 GLY A CA 1
ATOM 4527 C C . GLY A 1 588 ? 1.812 -15.584 10.704 1.00 62.94 588 GLY A C 1
ATOM 4528 O O . GLY A 1 588 ? 1.852 -16.766 10.387 1.00 62.94 588 GLY A O 1
ATOM 4529 N N . GLY A 1 589 ? 0.885 -14.751 10.227 1.00 58.06 589 GLY A N 1
ATOM 4530 C CA . GLY A 1 589 ? -0.253 -15.140 9.377 1.00 58.06 589 GLY A CA 1
ATOM 4531 C C . GLY A 1 589 ? -0.089 -14.804 7.894 1.00 58.06 589 GLY A C 1
ATOM 4532 O O . GLY A 1 589 ? -0.696 -15.445 7.044 1.00 58.06 589 GLY A O 1
ATOM 4533 N N . SER A 1 590 ? 0.794 -13.868 7.541 1.00 58.34 590 SER A N 1
ATOM 4534 C CA . SER A 1 590 ? 0.880 -13.334 6.173 1.00 58.34 590 SER A CA 1
ATOM 4535 C C . SER A 1 590 ? 1.291 -14.347 5.091 1.00 58.34 590 SER A C 1
ATOM 4537 O O . SER A 1 590 ? 1.333 -13.970 3.929 1.00 58.34 590 SER A O 1
ATOM 4539 N N . SER A 1 591 ? 1.612 -15.606 5.423 1.00 56.69 591 SER A N 1
ATOM 4540 C CA . SER A 1 591 ? 1.950 -16.678 4.462 1.00 56.69 591 SER A CA 1
ATOM 4541 C C . SER A 1 591 ? 3.010 -16.275 3.417 1.00 56.69 591 SER A C 1
ATOM 4543 O O . SER A 1 591 ? 3.001 -16.745 2.285 1.00 56.69 591 SER A O 1
ATOM 4545 N N . GLY A 1 592 ? 3.922 -15.364 3.787 1.00 53.03 592 GLY A N 1
ATOM 4546 C CA . GLY A 1 592 ? 4.942 -14.798 2.894 1.00 53.03 592 GLY A CA 1
ATOM 4547 C C . GLY A 1 592 ? 4.514 -13.571 2.068 1.00 53.03 592 GLY A C 1
ATOM 4548 O O . GLY A 1 592 ? 5.337 -13.024 1.340 1.00 53.03 592 GLY A O 1
ATOM 4549 N N . ASN A 1 593 ? 3.274 -13.086 2.192 1.00 62.88 593 ASN A N 1
ATOM 4550 C CA . ASN A 1 593 ? 2.788 -11.866 1.544 1.00 62.88 593 ASN A CA 1
ATOM 4551 C C . ASN A 1 593 ? 3.275 -10.607 2.288 1.00 62.88 593 ASN A C 1
ATOM 4553 O O . ASN A 1 593 ? 2.611 -10.091 3.192 1.00 62.88 593 ASN A O 1
ATOM 4557 N N . LYS A 1 594 ? 4.453 -10.108 1.888 1.00 66.94 594 LYS A N 1
ATOM 4558 C CA . LYS A 1 594 ? 5.092 -8.904 2.451 1.00 66.94 594 LYS A CA 1
ATOM 4559 C C . LYS A 1 594 ? 4.173 -7.673 2.395 1.00 66.94 594 LYS A C 1
ATOM 4561 O O . LYS A 1 594 ? 4.026 -6.991 3.403 1.00 66.94 594 LYS A O 1
ATOM 4566 N N . LYS A 1 595 ? 3.467 -7.449 1.278 1.00 68.56 595 LYS A N 1
ATOM 4567 C CA . LYS A 1 595 ? 2.550 -6.303 1.116 1.00 68.56 595 LYS A CA 1
ATOM 4568 C C . LYS A 1 595 ? 1.406 -6.314 2.132 1.00 68.56 595 LYS A C 1
ATOM 4570 O O . LYS A 1 595 ? 1.082 -5.281 2.715 1.00 68.56 595 LYS A O 1
ATOM 4575 N N . LEU A 1 596 ? 0.798 -7.481 2.359 1.00 72.62 596 LEU A N 1
ATOM 4576 C CA . LEU A 1 596 ? -0.279 -7.640 3.340 1.00 72.62 596 LEU A CA 1
ATOM 4577 C C . LEU A 1 596 ? 0.219 -7.358 4.765 1.00 72.62 596 LEU A C 1
ATOM 4579 O O . LEU A 1 596 ? -0.450 -6.660 5.529 1.00 72.62 596 LEU A O 1
ATOM 4583 N N . ALA A 1 597 ? 1.419 -7.843 5.101 1.00 74.38 597 ALA A N 1
ATOM 4584 C CA . ALA A 1 597 ? 2.056 -7.568 6.385 1.00 74.38 597 ALA A CA 1
ATOM 4585 C C . ALA A 1 597 ? 2.309 -6.062 6.581 1.00 74.38 597 ALA A C 1
ATOM 4587 O O . ALA A 1 597 ? 1.951 -5.504 7.616 1.00 74.38 597 ALA A O 1
ATOM 4588 N N . GLU A 1 598 ? 2.861 -5.378 5.579 1.00 74.69 598 GLU A N 1
ATOM 4589 C CA . GLU A 1 598 ? 3.133 -3.935 5.622 1.00 74.69 598 GLU A CA 1
ATOM 4590 C C . GLU A 1 598 ? 1.851 -3.102 5.755 1.00 74.69 598 GLU A C 1
ATOM 4592 O O . GLU A 1 598 ? 1.782 -2.190 6.587 1.00 74.69 598 GLU A O 1
ATOM 4597 N N . ALA A 1 599 ? 0.806 -3.449 4.998 1.00 78.44 599 ALA A N 1
ATOM 4598 C CA . ALA A 1 599 ? -0.506 -2.816 5.105 1.00 78.44 599 ALA A CA 1
ATOM 4599 C C . ALA A 1 599 ? -1.097 -2.981 6.516 1.00 78.44 599 ALA A C 1
ATOM 4601 O O . ALA A 1 599 ? -1.597 -2.013 7.097 1.00 78.44 599 ALA A O 1
ATOM 4602 N N . LEU A 1 600 ? -0.972 -4.174 7.113 1.00 79.44 600 LEU A N 1
ATOM 4603 C CA . LE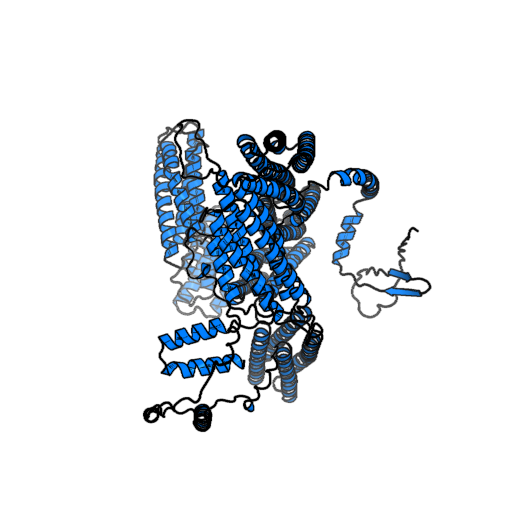U A 1 600 ? -1.379 -4.441 8.496 1.00 79.44 600 LEU A CA 1
ATOM 4604 C C . LEU A 1 600 ? -0.611 -3.583 9.506 1.00 79.44 600 LEU A C 1
ATOM 4606 O O . LEU A 1 600 ? -1.224 -3.007 10.406 1.00 79.44 600 LEU A O 1
ATOM 4610 N N . LEU A 1 601 ? 0.714 -3.471 9.365 1.00 82.31 601 LEU A N 1
ATOM 4611 C CA . LEU A 1 601 ? 1.557 -2.661 10.253 1.00 82.31 601 LEU A CA 1
ATOM 4612 C C . LEU A 1 601 ? 1.209 -1.168 10.166 1.00 82.31 601 LEU A C 1
ATOM 4614 O O . LEU A 1 601 ? 1.099 -0.487 11.194 1.00 82.31 601 LEU A O 1
ATOM 4618 N N . SER A 1 602 ? 0.988 -0.671 8.948 1.00 83.12 602 SER A N 1
ATOM 4619 C CA . SER A 1 602 ? 0.579 0.711 8.693 1.00 83.12 602 SER A CA 1
ATOM 4620 C C . SER A 1 602 ? -0.801 0.999 9.291 1.00 83.12 602 SER A C 1
ATOM 4622 O O . SER A 1 602 ? -0.968 1.953 10.056 1.00 83.12 602 SER A O 1
ATOM 4624 N N . SER A 1 603 ? -1.776 0.124 9.035 1.00 86.44 603 SER A N 1
ATOM 4625 C CA . SER A 1 603 ? -3.138 0.264 9.551 1.00 86.44 603 SER A CA 1
ATOM 4626 C C . SER A 1 603 ? -3.191 0.161 11.084 1.00 86.44 603 SER A C 1
ATOM 4628 O O . SER A 1 603 ? -3.873 0.950 11.740 1.00 86.44 603 SER A O 1
ATOM 4630 N N . ALA A 1 604 ? -2.390 -0.721 11.691 1.00 84.94 604 ALA A N 1
ATOM 4631 C CA . ALA A 1 604 ? -2.251 -0.819 13.145 1.00 84.94 604 ALA A CA 1
ATOM 4632 C C . ALA A 1 604 ? -1.717 0.482 13.770 1.00 84.94 604 ALA A C 1
ATOM 4634 O O . ALA A 1 604 ? -2.250 0.956 14.777 1.00 84.94 604 ALA A O 1
ATOM 4635 N N . SER A 1 605 ? -0.701 1.084 13.147 1.00 86.62 605 SER A N 1
ATOM 4636 C CA . SER A 1 605 ? -0.135 2.371 13.573 1.00 86.62 605 SER A CA 1
ATOM 4637 C C . SER A 1 605 ? -1.155 3.506 13.436 1.00 86.62 605 SER A C 1
ATOM 4639 O O . SER A 1 605 ? -1.257 4.373 14.307 1.00 86.62 605 SER A O 1
ATOM 4641 N N . GLN A 1 606 ? -1.977 3.477 12.380 1.00 86.88 606 GLN A N 1
ATOM 4642 C CA . GLN A 1 606 ? -3.051 4.446 12.184 1.00 86.88 606 GLN A CA 1
ATOM 4643 C C . GLN A 1 606 ? -4.081 4.398 13.320 1.00 86.88 606 GLN A C 1
ATOM 4645 O O . GLN A 1 606 ? -4.385 5.452 13.885 1.00 86.88 606 GLN A O 1
ATOM 4650 N N . VAL A 1 607 ? -4.557 3.209 13.707 1.00 90.94 607 VAL A N 1
ATOM 4651 C CA . VAL A 1 607 ? -5.494 3.035 14.833 1.00 90.94 607 VAL A CA 1
ATOM 4652 C C . VAL A 1 607 ? -4.922 3.626 16.126 1.00 90.94 607 VAL A C 1
ATOM 4654 O O . VAL A 1 607 ? -5.619 4.361 16.831 1.00 90.94 607 VAL A O 1
ATOM 4657 N N . GLU A 1 608 ? -3.649 3.363 16.435 1.00 86.75 608 GLU A N 1
ATOM 4658 C CA . GLU A 1 608 ? -2.987 3.915 17.626 1.00 86.75 608 GLU A CA 1
ATOM 4659 C C . GLU A 1 608 ? -2.883 5.444 17.571 1.00 86.75 608 GLU A C 1
ATOM 4661 O O . GLU A 1 608 ? -3.171 6.105 18.567 1.00 86.75 608 GLU A O 1
ATOM 4666 N N . SER A 1 609 ? -2.570 6.007 16.401 1.00 88.00 609 SER A N 1
ATOM 4667 C CA . SER A 1 609 ? -2.442 7.458 16.215 1.00 88.00 609 SER A CA 1
ATOM 4668 C C . SER A 1 609 ? -3.778 8.219 16.276 1.00 88.00 609 SER A C 1
ATOM 4670 O O . SER A 1 609 ? -3.814 9.337 16.783 1.00 88.00 609 SER A O 1
ATOM 4672 N N . LEU A 1 610 ? -4.884 7.622 15.807 1.00 90.00 610 LEU A N 1
ATOM 4673 C CA . LEU A 1 610 ? -6.222 8.237 15.812 1.00 90.00 610 LEU A CA 1
ATOM 4674 C C . LEU A 1 610 ? -6.907 8.164 17.181 1.00 90.00 610 LEU A C 1
ATOM 4676 O O . LEU A 1 610 ? -7.737 9.008 17.512 1.00 90.00 610 LEU A O 1
ATOM 4680 N N . THR A 1 611 ? -6.562 7.161 17.989 1.00 91.50 611 THR A N 1
ATOM 4681 C CA . THR A 1 611 ? -7.156 6.934 19.313 1.00 91.50 611 THR A CA 1
ATOM 4682 C C . THR A 1 611 ? -7.108 8.161 20.237 1.00 91.50 611 THR A C 1
ATOM 4684 O O . THR A 1 611 ? -8.168 8.538 20.741 1.00 91.50 611 THR A O 1
ATOM 4687 N N . PRO A 1 612 ? -5.949 8.815 20.478 1.00 90.06 612 PRO A N 1
ATOM 4688 C CA . PRO A 1 612 ? -5.907 10.013 21.317 1.00 90.06 612 PRO A CA 1
ATOM 4689 C C . PRO A 1 612 ? -6.726 11.159 20.717 1.00 90.06 612 PRO A C 1
ATOM 4691 O O . PRO A 1 612 ? -7.423 11.849 21.452 1.00 90.06 612 PRO A O 1
ATOM 4694 N N . GLN A 1 613 ? -6.740 11.300 19.388 1.00 91.75 613 GLN A N 1
ATOM 4695 C CA . GLN A 1 613 ? -7.498 12.355 18.709 1.00 91.75 613 GLN A CA 1
ATOM 4696 C C . GLN A 1 613 ? -9.006 12.200 18.931 1.00 91.75 613 GLN A C 1
ATOM 4698 O O . GLN A 1 613 ? -9.696 13.169 19.244 1.00 91.75 613 GLN A O 1
ATOM 4703 N N . LEU A 1 614 ? -9.506 10.965 18.849 1.00 93.62 614 LEU A N 1
ATOM 4704 C CA . LEU A 1 614 ? -10.898 10.633 19.141 1.00 93.62 614 LEU A CA 1
ATOM 4705 C C . LEU A 1 614 ? -11.259 10.871 20.618 1.00 93.62 614 LEU A C 1
ATOM 4707 O O . LEU A 1 614 ? -12.356 11.348 20.915 1.00 93.62 614 LEU A O 1
ATOM 4711 N N . VAL A 1 615 ? -10.347 10.569 21.550 1.00 91.56 615 VAL A N 1
ATOM 4712 C CA . VAL A 1 615 ? -10.543 10.857 22.982 1.00 91.56 615 VAL A CA 1
ATOM 4713 C C . VAL A 1 615 ? -10.639 12.365 23.221 1.00 91.56 615 VAL A C 1
ATOM 4715 O O . VAL A 1 615 ? -11.578 12.804 23.886 1.00 91.56 615 VAL A O 1
ATOM 4718 N N . SER A 1 616 ? -9.739 13.158 22.635 1.00 90.19 616 SER A N 1
ATOM 4719 C CA . SER A 1 616 ? -9.761 14.624 22.717 1.00 90.19 616 SER A CA 1
ATOM 4720 C C . SER A 1 616 ? -11.064 15.200 22.154 1.00 90.19 616 SER A C 1
ATOM 4722 O O . SER A 1 616 ? -11.749 15.963 22.835 1.00 90.19 616 SER A O 1
ATOM 4724 N N . ALA A 1 617 ? -11.510 14.745 20.979 1.00 88.75 617 ALA A N 1
ATOM 4725 C CA . ALA A 1 617 ? -12.799 15.148 20.411 1.00 88.75 617 ALA A CA 1
ATOM 4726 C C . ALA A 1 617 ? -13.996 14.757 21.298 1.00 88.75 617 ALA A C 1
ATOM 4728 O O . ALA A 1 617 ? -14.957 15.518 21.437 1.00 88.75 617 ALA A O 1
ATOM 4729 N N . GLY A 1 618 ? -13.932 13.593 21.952 1.00 86.62 618 GLY A N 1
ATOM 4730 C CA . GLY A 1 618 ? -14.924 13.167 22.936 1.00 86.62 618 GLY A CA 1
ATOM 4731 C C . GLY A 1 618 ? -14.972 14.080 24.163 1.00 86.62 618 GLY A C 1
ATOM 4732 O O . GLY A 1 618 ? -16.063 14.372 24.663 1.00 86.62 618 GLY A O 1
ATOM 4733 N N . ARG A 1 619 ? -13.815 14.571 24.629 1.00 87.31 619 ARG A N 1
ATOM 4734 C CA . ARG A 1 619 ? -13.740 15.500 25.764 1.00 87.31 619 ARG A CA 1
ATOM 4735 C C . ARG A 1 619 ? -14.252 16.886 25.383 1.00 87.31 619 ARG A C 1
ATOM 4737 O O . ARG A 1 619 ? -15.051 17.452 26.129 1.00 87.31 619 ARG A O 1
ATOM 4744 N N . ILE A 1 620 ? -13.914 17.369 24.186 1.00 86.31 620 ILE A N 1
ATOM 4745 C CA . ILE A 1 620 ? -14.487 18.590 23.604 1.00 86.31 620 ILE A CA 1
ATOM 4746 C C . ILE A 1 620 ? -16.017 18.491 23.576 1.00 86.31 620 ILE A C 1
ATOM 4748 O O . ILE A 1 620 ? -16.705 19.361 24.107 1.00 86.31 620 ILE A O 1
ATOM 4752 N N . ARG A 1 621 ? -16.578 17.398 23.046 1.00 85.31 621 ARG A N 1
ATOM 4753 C CA . ARG A 1 621 ? -18.034 17.178 23.018 1.00 85.31 621 ARG A CA 1
ATOM 4754 C C . ARG A 1 621 ? -18.652 17.104 24.418 1.00 85.31 621 ARG A C 1
ATOM 4756 O O . ARG A 1 621 ? -19.762 17.585 24.624 1.00 85.31 621 ARG A O 1
ATOM 4763 N N . MET A 1 622 ? -17.949 16.525 25.392 1.00 81.31 622 MET A N 1
ATOM 4764 C CA . MET A 1 622 ? -18.399 16.488 26.787 1.00 81.31 622 MET A CA 1
ATOM 4765 C C . MET A 1 622 ? -18.466 17.890 27.409 1.00 81.31 622 MET A C 1
ATOM 4767 O O . MET A 1 622 ? -19.406 18.164 28.159 1.00 81.31 622 MET A O 1
ATOM 4771 N N . ASN A 1 623 ? -17.487 18.745 27.098 1.00 81.00 623 ASN A N 1
ATOM 4772 C CA . ASN A 1 623 ? -17.400 20.128 27.566 1.00 81.00 623 ASN A CA 1
ATOM 4773 C C . ASN A 1 623 ? -18.403 21.054 26.856 1.00 81.00 623 ASN A C 1
ATOM 4775 O O . ASN A 1 623 ? -18.912 21.979 27.485 1.00 81.00 623 ASN A O 1
ATOM 4779 N N . TYR A 1 624 ? -18.730 20.767 25.592 1.00 79.62 624 TYR A N 1
ATOM 4780 C CA . TYR A 1 624 ? -19.624 21.563 24.743 1.00 79.62 624 TYR A CA 1
ATOM 4781 C C . TYR A 1 624 ? -20.795 20.731 24.180 1.00 79.62 624 TYR A C 1
ATOM 4783 O O . TYR A 1 624 ? -20.912 20.571 22.963 1.00 79.62 624 TYR A O 1
ATOM 4791 N N . PRO A 1 625 ? -21.694 20.206 25.035 1.00 72.00 625 PRO A N 1
ATOM 4792 C CA . PRO A 1 625 ? -22.724 19.243 24.630 1.00 72.00 625 PRO A CA 1
ATOM 4793 C C . PRO A 1 625 ? -23.778 19.800 23.659 1.00 72.00 625 PRO A C 1
ATOM 4795 O O . PRO A 1 625 ? -24.423 19.026 22.959 1.00 72.00 625 PRO A O 1
ATOM 4798 N N . GLU A 1 626 ? -23.960 21.122 23.600 1.00 75.25 626 GLU A N 1
ATOM 4799 C CA . GLU A 1 626 ? -24.912 21.784 22.692 1.00 75.25 626 GLU A CA 1
ATOM 4800 C C . GLU A 1 626 ? -24.272 22.219 21.358 1.00 75.25 626 GLU A C 1
ATOM 4802 O O . GLU A 1 626 ? -24.963 22.669 20.441 1.00 75.25 626 GLU A O 1
ATOM 4807 N N . SER A 1 627 ? -22.948 22.079 21.218 1.00 82.19 627 SER A N 1
ATOM 4808 C CA . SER A 1 627 ? -22.231 22.493 20.013 1.00 82.19 627 SER A CA 1
ATOM 4809 C C . SER A 1 627 ? -22.383 21.461 18.896 1.00 82.19 627 SER A C 1
ATOM 4811 O O . SER A 1 627 ? -21.782 20.387 18.925 1.00 82.19 627 SER A O 1
ATOM 4813 N N . LYS A 1 628 ? -23.125 21.825 17.842 1.00 82.75 628 LYS A N 1
ATOM 4814 C CA . LYS A 1 628 ? -23.227 21.007 16.618 1.00 82.75 628 LYS A CA 1
ATOM 4815 C C . LYS A 1 628 ? -21.869 20.775 15.951 1.00 82.75 628 LYS A C 1
ATOM 4817 O O . LYS A 1 628 ? -21.660 19.718 15.375 1.00 82.75 628 LYS A O 1
ATOM 4822 N N . ALA A 1 629 ? -20.949 21.739 16.042 1.00 81.00 629 ALA A N 1
ATOM 4823 C CA . ALA A 1 629 ? -19.603 21.599 15.490 1.00 81.00 629 ALA A CA 1
ATOM 4824 C C . ALA A 1 629 ? -18.759 20.582 16.278 1.00 81.00 629 ALA A C 1
ATOM 4826 O O . ALA A 1 629 ? -17.993 19.838 15.674 1.00 81.00 629 ALA A O 1
ATOM 4827 N N . ALA A 1 630 ? -18.924 20.516 17.607 1.00 80.75 630 ALA A N 1
ATOM 4828 C CA . ALA A 1 630 ? -18.259 19.511 18.439 1.00 80.75 630 ALA A CA 1
ATOM 4829 C C . ALA A 1 630 ? -18.795 18.102 18.150 1.00 80.75 630 ALA A C 1
ATOM 4831 O O . ALA A 1 630 ? -18.027 17.144 18.113 1.00 80.75 630 ALA A O 1
ATOM 4832 N N . ASP A 1 631 ? -20.107 17.981 17.922 1.00 79.25 631 ASP A N 1
ATOM 4833 C CA . ASP A 1 631 ? -20.734 16.719 17.529 1.00 79.25 631 ASP A CA 1
ATOM 4834 C C . ASP A 1 631 ? -20.262 16.267 16.137 1.00 79.25 631 ASP A C 1
ATOM 4836 O O . ASP A 1 631 ? -19.788 15.146 15.999 1.00 79.25 631 ASP A O 1
ATOM 4840 N N . GLU A 1 632 ? -20.285 17.156 15.140 1.00 86.81 632 GLU A N 1
ATOM 4841 C CA . GLU A 1 632 ? -19.805 16.895 13.773 1.00 86.81 632 GLU A CA 1
ATOM 4842 C C . GLU A 1 632 ? -18.328 16.456 13.751 1.00 86.81 632 GLU A C 1
ATOM 4844 O O . GLU A 1 632 ? -17.996 15.429 13.157 1.00 86.81 632 GLU A O 1
ATOM 4849 N N . HIS A 1 633 ? -17.447 17.176 14.457 1.00 88.25 633 HIS A N 1
ATOM 4850 C CA . HIS A 1 633 ? -16.024 16.827 14.585 1.00 88.25 633 HIS A CA 1
ATOM 4851 C C . HIS A 1 633 ? -15.821 15.450 15.229 1.00 88.25 633 HIS A C 1
ATOM 4853 O O . HIS A 1 633 ? -15.064 14.622 14.719 1.00 88.25 633 HIS A O 1
ATOM 4859 N N . PHE A 1 634 ? -16.546 15.167 16.315 1.00 91.19 634 PHE A N 1
ATOM 4860 C CA . PHE A 1 634 ? -16.498 13.867 16.976 1.00 91.19 634 PHE A CA 1
ATOM 4861 C C . PHE A 1 634 ? -16.982 12.737 16.058 1.00 91.19 634 PHE A C 1
ATOM 4863 O O . PHE A 1 634 ? -16.312 11.712 15.966 1.00 91.19 634 PHE A O 1
ATOM 4870 N N . GLN A 1 635 ? -18.099 12.914 15.345 1.00 90.12 635 GLN A N 1
ATOM 4871 C CA . GLN A 1 635 ? -18.623 11.895 14.427 1.00 90.12 635 GLN A CA 1
ATOM 4872 C C . GLN A 1 635 ? -17.660 11.604 13.272 1.00 90.12 635 GLN A C 1
ATOM 4874 O O . GLN A 1 635 ? -17.473 10.440 12.921 1.00 90.12 635 GLN A O 1
ATOM 4879 N N . ASN A 1 636 ? -16.999 12.628 12.727 1.00 89.00 636 ASN A N 1
ATOM 4880 C CA . ASN A 1 636 ? -15.994 12.448 11.679 1.00 89.00 636 ASN A CA 1
ATOM 4881 C C . ASN A 1 636 ? -14.811 11.595 12.166 1.00 89.00 636 ASN A C 1
ATOM 4883 O O . ASN A 1 636 ? -14.403 10.658 11.480 1.00 89.00 636 ASN A O 1
ATOM 4887 N N . LEU A 1 637 ? -14.301 11.859 13.374 1.00 89.81 637 LEU A N 1
ATOM 4888 C CA . LEU A 1 637 ? -13.221 11.061 13.967 1.00 89.81 637 LEU A CA 1
ATOM 4889 C C . LEU A 1 637 ? -13.676 9.653 14.376 1.00 89.81 637 LEU A C 1
ATOM 4891 O O . LEU A 1 637 ? -12.899 8.708 14.255 1.00 89.81 637 LEU A O 1
ATOM 4895 N N . VAL A 1 638 ? -14.928 9.480 14.819 1.00 92.19 638 VAL A N 1
ATOM 4896 C CA . VAL A 1 638 ? -15.516 8.153 15.077 1.00 92.19 638 VAL A CA 1
ATOM 4897 C C . VAL A 1 638 ? -15.578 7.334 13.792 1.00 92.19 638 VAL A C 1
ATOM 4899 O O . VAL A 1 638 ? -15.184 6.168 13.807 1.00 92.19 638 VAL A O 1
ATOM 4902 N N . ALA A 1 639 ? -16.049 7.931 12.693 1.00 88.81 639 ALA A N 1
ATOM 4903 C CA . ALA A 1 639 ? -16.107 7.276 11.392 1.00 88.81 639 ALA A CA 1
ATOM 4904 C C . ALA A 1 639 ? -14.701 6.860 10.938 1.00 88.81 639 ALA A C 1
ATOM 4906 O O . ALA A 1 639 ? -14.464 5.678 10.711 1.00 88.81 639 ALA A O 1
ATOM 4907 N N . GLN A 1 640 ? -13.737 7.787 10.953 1.00 88.62 640 GLN A N 1
ATOM 4908 C CA . GLN A 1 640 ? -12.357 7.507 10.548 1.00 88.62 640 GLN A CA 1
ATOM 4909 C C . GLN A 1 640 ? -11.687 6.422 11.411 1.00 88.62 640 GLN A C 1
ATOM 4911 O O . GLN A 1 640 ? -11.011 5.533 10.892 1.00 88.62 640 GLN A O 1
ATOM 4916 N N . TYR A 1 641 ? -11.878 6.464 12.733 1.00 94.12 641 TYR A N 1
ATOM 4917 C CA . TYR A 1 641 ? -11.370 5.433 13.638 1.00 94.12 641 TYR A CA 1
ATOM 4918 C C . TYR A 1 641 ? -12.028 4.072 13.370 1.00 94.12 641 TYR A C 1
ATOM 4920 O O . TYR A 1 641 ? -11.339 3.053 13.317 1.00 94.12 641 TYR A O 1
ATOM 4928 N N . SER A 1 642 ? -13.351 4.045 13.175 1.00 92.06 642 SER A N 1
ATOM 4929 C CA . SER A 1 642 ? -14.094 2.822 12.857 1.00 92.06 642 SER A CA 1
ATOM 4930 C C . SER A 1 642 ? -13.621 2.210 11.545 1.00 92.06 642 SER A C 1
ATOM 4932 O O . SER A 1 642 ? -13.362 1.009 11.508 1.00 92.06 642 SER A O 1
ATOM 4934 N N . ASP A 1 643 ? -13.462 3.020 10.501 1.00 88.88 643 ASP A N 1
ATOM 4935 C CA . ASP A 1 643 ? -12.981 2.573 9.196 1.00 88.88 643 ASP A CA 1
ATOM 4936 C C . ASP A 1 643 ? -11.563 2.007 9.308 1.00 88.88 643 ASP A C 1
ATOM 4938 O O . ASP A 1 643 ? -11.291 0.926 8.791 1.00 88.88 643 ASP A O 1
ATOM 4942 N N . SER A 1 644 ? -10.679 2.655 10.078 1.00 90.00 644 SER A N 1
ATOM 4943 C CA . SER A 1 644 ? -9.326 2.141 10.327 1.00 90.00 644 SER A CA 1
ATOM 4944 C C . SER A 1 644 ? -9.344 0.791 11.059 1.00 90.00 644 SER A C 1
ATOM 4946 O O . SER A 1 644 ? -8.666 -0.148 10.648 1.00 90.00 644 SER A O 1
ATOM 4948 N N . VAL A 1 645 ? -10.178 0.632 12.094 1.00 93.69 645 VAL A N 1
ATOM 4949 C CA . VAL A 1 645 ? -10.318 -0.646 12.819 1.00 93.69 645 VAL A CA 1
ATOM 4950 C C . VAL A 1 645 ? -10.939 -1.737 11.938 1.00 93.69 645 VAL A C 1
ATOM 4952 O O . VAL A 1 645 ? -10.553 -2.906 12.035 1.00 93.69 645 VAL A O 1
ATOM 4955 N N . GLN A 1 646 ? -11.906 -1.387 11.087 1.00 91.00 646 GLN A N 1
ATOM 4956 C CA . GLN A 1 646 ? -12.494 -2.311 10.117 1.00 91.00 646 GLN A CA 1
ATOM 4957 C C . GLN A 1 646 ? -11.472 -2.731 9.060 1.00 91.00 646 GLN A C 1
ATOM 4959 O O . GLN A 1 646 ? -11.429 -3.908 8.713 1.00 91.00 646 GLN A O 1
ATOM 4964 N N . HIS A 1 647 ? -10.618 -1.811 8.613 1.00 89.81 647 HIS A N 1
ATOM 4965 C CA . HIS A 1 647 ? -9.539 -2.107 7.682 1.00 89.81 647 HIS A CA 1
ATOM 4966 C C . HIS A 1 647 ? -8.510 -3.067 8.294 1.00 89.81 647 HIS A C 1
ATOM 4968 O O . HIS A 1 647 ? -8.236 -4.103 7.695 1.00 89.81 647 HIS A O 1
ATOM 4974 N N . VAL A 1 648 ? -8.050 -2.817 9.532 1.00 90.50 648 VAL A N 1
ATOM 4975 C CA . VAL A 1 648 ? -7.203 -3.770 10.280 1.00 90.50 648 VAL A CA 1
ATOM 4976 C C . VAL A 1 648 ? -7.852 -5.152 10.335 1.00 90.50 648 VAL A C 1
ATOM 4978 O O . VAL A 1 648 ? -7.190 -6.160 10.107 1.00 90.50 648 VAL A O 1
ATOM 4981 N N . ARG A 1 649 ? -9.154 -5.220 10.638 1.00 91.06 649 ARG A N 1
ATOM 4982 C CA . ARG A 1 649 ? -9.880 -6.494 10.690 1.00 91.06 649 ARG A CA 1
ATOM 4983 C C . ARG A 1 649 ? -9.905 -7.190 9.334 1.00 91.06 649 ARG A C 1
ATOM 4985 O O . ARG A 1 649 ? -9.633 -8.379 9.300 1.00 91.06 649 ARG A O 1
ATOM 4992 N N . ALA A 1 650 ? -10.241 -6.480 8.260 1.00 88.00 650 ALA A N 1
ATOM 4993 C CA . ALA A 1 650 ? -10.325 -7.058 6.922 1.00 88.00 650 ALA A CA 1
ATOM 4994 C C . ALA A 1 650 ? -8.976 -7.644 6.483 1.00 88.00 650 ALA A C 1
ATOM 4996 O O . ALA A 1 650 ? -8.933 -8.770 6.003 1.00 88.00 650 ALA A O 1
ATOM 4997 N N . LEU A 1 651 ? -7.881 -6.923 6.742 1.00 85.75 651 LEU A N 1
ATOM 4998 C CA . LEU A 1 651 ? -6.530 -7.404 6.460 1.00 85.75 651 LEU A CA 1
ATOM 4999 C C . LEU A 1 651 ? -6.146 -8.611 7.337 1.00 85.75 651 LEU A C 1
ATOM 5001 O O . LEU A 1 651 ? -5.488 -9.531 6.865 1.00 85.75 651 LEU A O 1
ATOM 5005 N N . CYS A 1 652 ? -6.566 -8.644 8.608 1.00 87.75 652 CYS A N 1
ATOM 5006 C CA . CYS A 1 652 ? -6.363 -9.813 9.471 1.00 87.75 652 CYS A CA 1
ATOM 5007 C C . CYS A 1 652 ? -7.170 -11.027 8.990 1.00 87.75 652 CYS A C 1
ATOM 5009 O O . CYS A 1 652 ? -6.653 -12.139 9.010 1.00 87.75 652 CYS A O 1
ATOM 5011 N N . ASP A 1 653 ? -8.421 -10.821 8.573 1.00 85.94 653 ASP A N 1
ATOM 5012 C CA . ASP A 1 653 ? -9.288 -11.874 8.036 1.00 85.94 653 ASP A CA 1
ATOM 5013 C C . ASP A 1 653 ? -8.709 -12.411 6.707 1.00 85.94 653 ASP A C 1
ATOM 5015 O O . ASP A 1 653 ? -8.760 -13.608 6.460 1.00 85.94 653 ASP A O 1
ATOM 5019 N N . GLU A 1 654 ? -8.074 -11.563 5.888 1.00 82.62 654 GLU A N 1
ATOM 5020 C CA . GLU A 1 654 ? -7.342 -11.984 4.682 1.00 82.62 654 GLU A CA 1
ATOM 5021 C C . GLU A 1 654 ? -6.046 -12.751 4.999 1.00 82.62 654 GLU A C 1
ATOM 5023 O O . GLU A 1 654 ? -5.703 -13.702 4.301 1.00 82.62 654 GLU A O 1
ATOM 5028 N N . ALA A 1 655 ? -5.337 -12.368 6.064 1.00 80.88 655 ALA A N 1
ATOM 5029 C CA . ALA A 1 655 ? -4.099 -13.013 6.504 1.00 80.88 655 ALA A CA 1
ATOM 5030 C C . ALA A 1 655 ? -4.321 -14.292 7.333 1.00 80.88 655 ALA A C 1
ATOM 5032 O O . ALA A 1 655 ? -3.355 -14.881 7.813 1.00 80.88 655 ALA A O 1
ATOM 5033 N N . THR A 1 656 ? -5.565 -14.703 7.585 1.00 83.12 656 THR A N 1
ATOM 5034 C CA . THR A 1 656 ? -5.866 -15.881 8.408 1.00 83.12 656 THR A CA 1
ATOM 5035 C C . THR A 1 656 ? -6.633 -16.923 7.611 1.00 83.12 656 THR A C 1
ATOM 5037 O O . THR A 1 656 ? -7.472 -16.602 6.773 1.00 83.12 656 THR A O 1
ATOM 5040 N N . ASP A 1 657 ? -6.346 -18.200 7.872 1.00 84.62 657 ASP A N 1
ATOM 5041 C CA . ASP A 1 657 ? -7.090 -19.290 7.249 1.00 84.62 657 ASP A CA 1
ATOM 5042 C C . ASP A 1 657 ? -8.547 -19.281 7.737 1.00 84.62 657 ASP A C 1
ATOM 5044 O O . ASP A 1 657 ? -8.825 -19.389 8.936 1.00 84.62 657 ASP A O 1
ATOM 5048 N N . SER A 1 658 ? -9.484 -19.143 6.797 1.00 89.50 658 SER A N 1
ATOM 5049 C CA . SER A 1 658 ? -10.908 -18.997 7.110 1.00 89.50 658 SER A CA 1
ATOM 5050 C C . SER A 1 658 ? -11.489 -20.249 7.770 1.00 89.50 658 SER A C 1
ATOM 5052 O O . SER A 1 658 ? -12.312 -20.135 8.681 1.00 89.50 658 SER A O 1
ATOM 5054 N N . ALA A 1 659 ? -11.058 -21.446 7.359 1.00 87.62 659 ALA A N 1
ATOM 5055 C CA . ALA A 1 659 ? -11.556 -22.698 7.924 1.00 87.62 659 ALA A CA 1
ATOM 5056 C C . ALA A 1 659 ? -11.092 -22.884 9.380 1.00 87.62 659 ALA A C 1
ATOM 5058 O O . ALA A 1 659 ? -11.909 -23.193 10.256 1.00 87.62 659 ALA A O 1
ATOM 5059 N N . GLU A 1 660 ? -9.816 -22.619 9.665 1.00 88.44 660 GLU A N 1
ATOM 5060 C CA . GLU A 1 660 ? -9.262 -22.648 11.017 1.00 88.44 660 GLU A CA 1
ATOM 5061 C C . GLU A 1 660 ? -9.862 -21.531 11.883 1.00 88.44 660 GLU A C 1
ATOM 5063 O O . GLU A 1 660 ? -10.209 -21.774 13.039 1.00 88.44 660 GLU A O 1
ATOM 5068 N N . PHE A 1 661 ? -10.103 -20.332 11.337 1.00 91.50 661 PHE A N 1
ATOM 5069 C CA . PHE A 1 661 ? -10.802 -19.265 12.062 1.00 91.50 661 PHE A CA 1
ATOM 5070 C C . PHE A 1 661 ? -12.214 -19.690 12.493 1.00 91.50 661 PHE A C 1
ATOM 5072 O O . PHE A 1 661 ? -12.612 -19.468 13.644 1.00 91.50 661 PHE A O 1
ATOM 5079 N N . ILE A 1 662 ? -12.983 -20.313 11.592 1.00 93.88 662 ILE A N 1
ATOM 5080 C CA . ILE A 1 662 ? -14.335 -20.804 11.898 1.00 93.88 662 ILE A CA 1
ATOM 5081 C C . ILE A 1 662 ? -14.267 -21.920 12.946 1.00 93.88 662 ILE A C 1
ATOM 5083 O O . ILE A 1 662 ? -15.053 -21.906 13.893 1.00 93.88 662 ILE A O 1
ATOM 5087 N N . LYS A 1 663 ? -13.302 -22.840 12.839 1.00 93.19 663 LYS A N 1
ATOM 5088 C CA . LYS A 1 663 ? -13.071 -23.898 13.833 1.00 93.19 663 LYS A CA 1
ATOM 5089 C C . LYS A 1 663 ? -12.747 -23.331 15.218 1.00 93.19 663 LYS A C 1
ATOM 5091 O O . LYS A 1 663 ? -13.403 -23.689 16.192 1.00 93.19 663 LYS A O 1
ATOM 5096 N N . MET A 1 664 ? -11.806 -22.395 15.311 1.00 93.38 664 MET A N 1
ATOM 5097 C CA . MET A 1 664 ? -11.468 -21.733 16.575 1.00 93.38 664 MET A CA 1
ATOM 5098 C C . MET A 1 664 ? -12.665 -20.957 17.142 1.00 93.38 664 MET A C 1
ATOM 5100 O O . MET A 1 664 ? -12.880 -20.931 18.357 1.00 93.38 664 MET A O 1
ATOM 5104 N N . SER A 1 665 ? -13.480 -20.350 16.274 1.00 95.00 665 SER A N 1
ATOM 5105 C CA . SER A 1 665 ? -14.721 -19.675 16.668 1.00 95.00 665 SER A CA 1
ATOM 5106 C C . SER A 1 665 ? -15.756 -20.657 17.223 1.00 95.00 665 SER A C 1
ATOM 5108 O O . SER A 1 665 ? -16.380 -20.363 18.243 1.00 95.00 665 SER A O 1
ATOM 5110 N N . GLU A 1 666 ? -15.907 -21.830 16.607 1.00 94.81 666 GLU A N 1
ATOM 5111 C CA . GLU A 1 666 ? -16.754 -22.922 17.095 1.00 94.81 666 GLU A CA 1
ATOM 5112 C C . GLU A 1 666 ? -16.326 -23.361 18.505 1.00 94.81 666 GLU A C 1
ATOM 5114 O O . GLU A 1 666 ? -17.153 -23.393 19.418 1.00 94.81 666 GLU A O 1
ATOM 5119 N N . GLU A 1 667 ? -15.030 -23.598 18.728 1.00 95.56 667 GLU A N 1
ATOM 5120 C CA . GLU A 1 667 ? -14.481 -23.968 20.041 1.00 95.56 667 GLU A CA 1
ATOM 5121 C C . GLU A 1 667 ? -14.732 -22.886 21.109 1.00 95.56 667 GLU A C 1
ATOM 5123 O O . GLU A 1 667 ? -15.090 -23.194 22.252 1.00 95.56 667 GLU A O 1
ATOM 5128 N N . GLN A 1 668 ? -14.611 -21.599 20.756 1.00 96.25 668 GLN A N 1
ATOM 5129 C CA . GLN A 1 668 ? -14.945 -20.509 21.682 1.00 96.25 668 GLN A CA 1
ATOM 5130 C C . GLN A 1 668 ? -16.448 -20.428 21.977 1.00 96.25 668 GLN A C 1
ATOM 5132 O O . GLN A 1 668 ? -16.828 -20.157 23.120 1.00 96.25 668 GLN A O 1
ATOM 5137 N N . ILE A 1 669 ? -17.318 -20.693 20.997 1.00 96.94 669 ILE A N 1
ATOM 5138 C CA . ILE A 1 669 ? -18.768 -20.776 21.226 1.00 96.94 669 ILE A CA 1
ATOM 5139 C C . ILE A 1 669 ? -19.088 -21.937 22.177 1.00 96.94 669 ILE A C 1
ATOM 5141 O O . ILE A 1 669 ? -19.865 -21.758 23.121 1.00 96.94 669 ILE A O 1
ATOM 5145 N N . GLN A 1 670 ? -18.457 -23.100 21.997 1.00 96.88 670 GLN A N 1
ATOM 5146 C CA . GLN A 1 670 ? -18.596 -24.237 22.913 1.00 96.88 670 GLN A CA 1
ATOM 5147 C C . GLN A 1 670 ? -18.135 -23.866 24.330 1.00 96.88 670 GLN A C 1
ATOM 5149 O O . GLN A 1 670 ? -18.848 -24.110 25.305 1.00 96.88 670 GLN A O 1
ATOM 5154 N N . LYS A 1 671 ? -16.994 -23.180 24.464 1.00 97.12 671 LYS A N 1
ATOM 5155 C CA . LYS A 1 671 ? -16.494 -22.695 25.757 1.00 97.12 671 LYS A CA 1
ATOM 5156 C C . LYS A 1 671 ? -17.465 -21.726 26.436 1.00 97.12 671 LYS A C 1
ATOM 5158 O O . LYS A 1 671 ? -17.755 -21.885 27.622 1.00 97.12 671 LYS A O 1
ATOM 5163 N N . HIS A 1 672 ? -18.004 -20.745 25.712 1.00 97.12 672 HIS A N 1
ATOM 5164 C CA . HIS A 1 672 ? -19.011 -19.837 26.269 1.00 97.12 672 HIS A CA 1
ATOM 5165 C C . HIS A 1 672 ? -20.316 -20.559 26.623 1.00 97.12 672 HIS A C 1
ATOM 5167 O O . HIS A 1 672 ? -20.945 -20.204 27.618 1.00 97.12 672 HIS A O 1
ATOM 5173 N N . SER A 1 673 ? -20.682 -21.609 25.885 1.00 97.00 673 SER A N 1
ATOM 5174 C CA . SER A 1 673 ? -21.827 -22.464 26.220 1.00 97.00 673 SER A CA 1
ATOM 5175 C C . SER A 1 673 ? -21.631 -23.159 27.572 1.00 97.00 673 SER A C 1
ATOM 5177 O O . SER A 1 673 ? -22.547 -23.186 28.392 1.00 97.00 673 SER A O 1
ATOM 5179 N N . ILE A 1 674 ? -20.417 -23.643 27.858 1.00 97.38 674 ILE A N 1
ATOM 5180 C CA . ILE A 1 674 ? -20.063 -24.223 29.165 1.00 97.38 674 ILE A CA 1
ATOM 5181 C C . ILE A 1 674 ? -20.146 -23.166 30.279 1.00 97.38 674 ILE A C 1
ATOM 5183 O O . ILE A 1 674 ? -20.650 -23.448 31.366 1.00 97.38 674 ILE A O 1
ATOM 5187 N N . LEU A 1 675 ? -19.705 -21.932 30.019 1.00 96.81 675 LEU A N 1
ATOM 5188 C CA . LEU A 1 675 ? -19.807 -20.834 30.988 1.00 96.81 675 LEU A CA 1
ATOM 5189 C C . LEU A 1 675 ? -21.263 -20.402 31.243 1.00 96.81 675 LEU A C 1
ATOM 5191 O O . LEU A 1 675 ? -21.590 -20.014 32.366 1.00 96.81 675 LEU A O 1
ATOM 5195 N N . CYS A 1 676 ? -22.149 -20.505 30.247 1.00 96.62 676 CYS A N 1
ATOM 5196 C CA . CYS A 1 676 ? -23.593 -20.344 30.435 1.00 96.62 676 CYS A CA 1
ATOM 5197 C C . CYS A 1 676 ? -24.162 -21.432 31.360 1.00 96.62 676 CYS A C 1
ATOM 5199 O O . CYS A 1 676 ? -24.885 -21.116 32.302 1.00 96.62 676 CYS A O 1
ATOM 5201 N N . GLU A 1 677 ? -23.781 -22.699 31.171 1.00 96.19 677 GLU A N 1
ATOM 5202 C CA . GLU A 1 677 ? -24.174 -23.795 32.074 1.00 96.19 677 GLU A CA 1
ATOM 5203 C C . GLU A 1 677 ? -23.670 -23.578 33.509 1.00 96.19 677 GLU A C 1
ATOM 5205 O O . GLU A 1 677 ? -24.384 -23.828 34.485 1.00 96.19 677 GLU A O 1
ATOM 5210 N N . GLU A 1 678 ? -22.446 -23.071 33.666 1.00 95.50 678 GLU A N 1
ATOM 5211 C CA . GLU A 1 678 ? -21.906 -22.699 34.973 1.00 95.50 678 GLU A CA 1
ATOM 5212 C C . GLU A 1 678 ? -22.690 -21.539 35.604 1.00 95.50 678 GLU A C 1
ATOM 5214 O O . GLU A 1 678 ? -22.976 -21.568 36.804 1.00 95.50 678 GLU A O 1
ATOM 5219 N N . ALA A 1 679 ? -23.082 -20.543 34.805 1.00 95.19 679 ALA A N 1
ATOM 5220 C CA . ALA A 1 679 ? -23.908 -19.427 35.249 1.00 95.19 679 ALA A CA 1
ATOM 5221 C C . ALA A 1 679 ? -25.297 -19.891 35.711 1.00 95.19 679 ALA A C 1
ATOM 5223 O O . ALA A 1 679 ? -25.764 -19.440 36.757 1.00 95.19 679 ALA A O 1
ATOM 5224 N N . ILE A 1 680 ? -25.919 -20.840 35.005 1.00 95.25 680 ILE A N 1
ATOM 5225 C CA . ILE A 1 680 ? -27.181 -21.476 35.412 1.00 95.25 680 ILE A CA 1
ATOM 5226 C C . ILE A 1 680 ? -26.992 -22.191 36.755 1.00 95.25 680 ILE A C 1
ATOM 5228 O O . ILE A 1 680 ? -27.717 -21.920 37.713 1.00 95.25 680 ILE A O 1
ATOM 5232 N N . ARG A 1 681 ? -25.956 -23.033 36.871 1.00 95.19 681 ARG A N 1
ATOM 5233 C CA . ARG A 1 681 ? -25.655 -23.790 38.099 1.00 95.19 681 ARG A CA 1
ATOM 5234 C C . ARG A 1 681 ? -25.404 -22.884 39.306 1.00 95.19 681 ARG A C 1
ATOM 5236 O O . ARG A 1 681 ? -25.821 -23.209 40.413 1.00 95.19 681 ARG A O 1
ATOM 5243 N N . LYS A 1 682 ? -24.718 -21.756 39.101 1.00 95.56 682 LYS A N 1
ATOM 5244 C CA . LYS A 1 682 ? -24.383 -20.777 40.149 1.00 95.56 682 LYS A CA 1
ATOM 5245 C C . LYS A 1 682 ? -25.454 -19.697 40.345 1.00 95.56 682 LYS A C 1
ATOM 5247 O O . LYS A 1 682 ? -25.241 -18.809 41.165 1.00 95.56 682 LYS A O 1
ATOM 5252 N N . SER A 1 683 ? -26.577 -19.755 39.621 1.00 93.12 683 SER A N 1
ATOM 5253 C CA . SER A 1 683 ? -27.639 -18.732 39.633 1.00 93.12 683 SER A CA 1
ATOM 5254 C C . SER A 1 683 ? -27.121 -17.308 39.357 1.00 93.12 683 SER A C 1
ATOM 5256 O O . SER A 1 683 ? -27.423 -16.365 40.083 1.00 93.12 683 SER A O 1
ATOM 5258 N N . GLN A 1 684 ? -26.299 -17.152 38.314 1.00 94.69 684 GLN A N 1
ATOM 5259 C CA . GLN A 1 684 ? -25.669 -15.888 37.906 1.00 94.69 684 GLN A CA 1
ATOM 5260 C C . GLN A 1 684 ? -26.267 -15.370 36.581 1.00 94.69 684 GLN A C 1
ATOM 5262 O O . GLN A 1 684 ? -25.653 -15.542 35.525 1.00 94.69 684 GLN A O 1
ATOM 5267 N N . PRO A 1 685 ? -27.438 -14.702 36.600 1.00 91.25 685 PRO A N 1
ATOM 5268 C CA . PRO A 1 685 ? -28.147 -14.294 35.383 1.00 91.25 685 PRO A CA 1
ATOM 5269 C C . PRO A 1 685 ? -27.355 -13.301 34.523 1.00 91.25 685 PRO A C 1
ATOM 5271 O O . PRO A 1 685 ? -27.383 -13.396 33.299 1.00 91.25 685 PRO A O 1
ATOM 5274 N N . GLN A 1 686 ? -26.569 -12.405 35.131 1.00 91.25 686 GLN A N 1
ATOM 5275 C CA . GLN A 1 686 ? -25.733 -11.471 34.368 1.00 91.25 686 GLN A CA 1
ATOM 5276 C C . GLN A 1 686 ? -24.683 -12.207 33.522 1.00 91.25 686 GLN A C 1
ATOM 5278 O O . GLN A 1 686 ? -24.543 -11.932 32.333 1.00 91.25 686 GLN A O 1
ATOM 5283 N N . LYS A 1 687 ? -24.014 -13.220 34.091 1.00 93.38 687 LYS A N 1
ATOM 5284 C CA . LYS A 1 687 ? -23.039 -14.025 33.342 1.00 93.38 687 LYS A CA 1
ATOM 5285 C C . LYS A 1 687 ? -23.687 -14.848 32.231 1.00 93.38 687 LYS A C 1
ATOM 5287 O O . LYS A 1 687 ? -23.040 -15.081 31.214 1.00 93.38 687 LYS A O 1
ATOM 5292 N N . MET A 1 688 ? -24.941 -15.275 32.399 1.00 94.25 688 MET A N 1
ATOM 5293 C CA . MET A 1 688 ? -25.706 -15.918 31.325 1.00 94.25 688 MET A CA 1
ATOM 5294 C C . MET A 1 688 ? -25.857 -14.967 30.128 1.00 94.25 688 MET A C 1
ATOM 5296 O O . MET A 1 688 ? -25.572 -15.348 28.992 1.00 94.25 688 MET A O 1
ATOM 5300 N N . VAL A 1 689 ? -26.233 -13.709 30.381 1.00 92.50 689 VAL A N 1
ATOM 5301 C CA . VAL A 1 689 ? -26.389 -12.680 29.339 1.00 92.50 689 VAL A CA 1
ATOM 5302 C C . VAL A 1 689 ? -25.049 -12.344 28.675 1.00 92.50 689 VAL A C 1
ATOM 5304 O O . VAL A 1 689 ? -24.972 -12.314 27.446 1.00 92.50 689 VAL A O 1
ATOM 5307 N N . ASP A 1 690 ? -23.984 -12.151 29.456 1.00 91.62 690 ASP A N 1
ATOM 5308 C CA . ASP A 1 690 ? -22.662 -11.764 28.943 1.00 91.62 690 ASP A CA 1
ATOM 5309 C C . ASP A 1 690 ? -22.043 -12.846 28.035 1.00 91.62 690 ASP A C 1
ATOM 5311 O O . ASP A 1 690 ? -21.505 -12.549 26.958 1.00 91.62 690 ASP A O 1
ATOM 5315 N N . ASN A 1 691 ? -22.146 -14.118 28.440 1.00 96.31 691 ASN A N 1
ATOM 5316 C CA . ASN A 1 691 ? -21.665 -15.250 27.644 1.00 96.31 691 ASN A CA 1
ATOM 5317 C C . ASN A 1 691 ? -22.520 -15.460 26.388 1.00 96.31 691 ASN A C 1
ATOM 5319 O O . ASN A 1 691 ? -21.967 -15.630 25.303 1.00 96.31 691 ASN A O 1
ATOM 5323 N N . THR A 1 692 ? -23.846 -15.342 26.494 1.00 95.50 692 THR A N 1
ATOM 5324 C CA . THR A 1 692 ? -24.761 -15.408 25.338 1.00 95.50 692 THR A CA 1
ATOM 5325 C C . THR A 1 692 ? -24.453 -14.316 24.314 1.00 95.50 692 THR A C 1
ATOM 5327 O O . THR A 1 692 ? -24.403 -14.575 23.112 1.00 95.50 692 THR A O 1
ATOM 5330 N N . ALA A 1 693 ? -24.187 -13.088 24.769 1.00 95.38 693 ALA A N 1
ATOM 5331 C CA . ALA A 1 693 ? -23.791 -11.998 23.884 1.00 95.38 693 ALA A CA 1
ATOM 5332 C C . ALA A 1 693 ? -22.459 -12.293 23.171 1.00 95.38 693 ALA A C 1
ATOM 5334 O O . ALA A 1 693 ? -22.282 -11.912 22.014 1.00 95.38 693 ALA A O 1
ATOM 5335 N N . SER A 1 694 ? -21.531 -12.987 23.835 1.00 95.94 694 SER A N 1
ATOM 5336 C CA . SER A 1 694 ? -20.264 -13.421 23.232 1.00 95.94 694 SER A CA 1
ATOM 5337 C C . SER A 1 694 ? -20.479 -14.505 22.173 1.00 95.94 694 SER A C 1
ATOM 5339 O O . SER A 1 694 ? -19.935 -14.376 21.078 1.00 95.94 694 SER A O 1
ATOM 5341 N N . ILE A 1 695 ? -21.348 -15.488 22.438 1.00 97.31 695 ILE A N 1
ATOM 5342 C CA . ILE A 1 695 ? -21.767 -16.500 21.453 1.00 97.31 695 ILE A CA 1
ATOM 5343 C C . ILE A 1 695 ? -22.375 -15.829 20.217 1.00 97.31 695 ILE A C 1
ATOM 5345 O O . ILE A 1 695 ? -21.943 -16.092 19.098 1.00 97.31 695 ILE A O 1
ATOM 5349 N N . ALA A 1 696 ? -23.330 -14.914 20.404 1.00 95.50 696 ALA A N 1
ATOM 5350 C CA . ALA A 1 696 ? -23.980 -14.221 19.294 1.00 95.50 696 ALA A CA 1
ATOM 5351 C C . ALA A 1 696 ? -22.988 -13.386 18.465 1.00 95.50 696 ALA A C 1
ATOM 5353 O O . ALA A 1 696 ? -23.089 -13.344 17.240 1.00 95.50 696 ALA A O 1
ATOM 5354 N N . ARG A 1 697 ? -22.003 -12.734 19.102 1.00 94.81 697 ARG A N 1
ATOM 5355 C CA . ARG A 1 697 ? -20.943 -12.005 18.383 1.00 94.81 697 ARG A CA 1
ATOM 5356 C C . ARG A 1 697 ? -20.052 -12.939 17.566 1.00 94.81 697 ARG A C 1
ATOM 5358 O O . ARG A 1 697 ? -19.750 -12.606 16.425 1.00 94.81 697 ARG A O 1
ATOM 5365 N N . LEU A 1 698 ? -19.657 -14.087 18.118 1.00 96.44 698 LEU A N 1
ATOM 5366 C CA . LEU A 1 698 ? -18.846 -15.082 17.409 1.00 96.44 698 LEU A CA 1
ATOM 5367 C C . LEU A 1 698 ? -19.609 -15.699 16.232 1.00 96.44 698 LEU A C 1
ATOM 5369 O O . LEU A 1 698 ? -19.072 -15.754 15.133 1.00 96.44 698 LEU A O 1
ATOM 5373 N N . ALA A 1 699 ? -20.882 -16.061 16.416 1.00 96.56 699 ALA A N 1
ATOM 5374 C CA . ALA A 1 699 ? -21.726 -16.574 15.335 1.00 96.56 699 ALA A CA 1
ATOM 5375 C C . ALA A 1 699 ? -21.880 -15.553 14.192 1.00 96.56 699 ALA A C 1
ATOM 5377 O O . ALA A 1 699 ? -21.716 -15.896 13.025 1.00 96.56 699 ALA A O 1
ATOM 5378 N N . ASN A 1 700 ? -22.097 -14.273 14.516 1.00 95.81 700 ASN A N 1
ATOM 5379 C CA . ASN A 1 700 ? -22.116 -13.214 13.503 1.00 95.81 700 ASN A CA 1
ATOM 5380 C C . ASN A 1 700 ? -20.748 -13.013 12.829 1.00 95.81 700 ASN A C 1
ATOM 5382 O O . ASN A 1 700 ? -20.699 -12.657 11.656 1.00 95.81 700 ASN A O 1
ATOM 5386 N N . ARG A 1 701 ? -19.629 -13.256 13.526 1.00 94.81 701 ARG A N 1
ATOM 5387 C CA . ARG A 1 701 ? -18.295 -13.225 12.904 1.00 94.81 701 ARG A CA 1
ATOM 5388 C C . ARG A 1 701 ? -18.076 -14.382 11.939 1.00 94.81 701 ARG A C 1
ATOM 5390 O O . ARG A 1 701 ? -17.550 -14.130 10.862 1.00 94.81 701 ARG A O 1
ATOM 5397 N N . VAL A 1 702 ? -18.541 -15.585 12.275 1.00 95.31 702 VAL A N 1
ATOM 5398 C CA . VAL A 1 702 ? -18.561 -16.731 11.352 1.00 95.31 702 VAL A CA 1
ATOM 5399 C C . VAL A 1 702 ? -19.368 -16.394 10.096 1.00 95.31 702 VAL A C 1
ATOM 5401 O O . VAL A 1 702 ? -18.874 -16.614 8.998 1.00 95.31 702 VAL A O 1
ATOM 5404 N N . LEU A 1 703 ? -20.545 -15.770 10.238 1.00 94.75 703 LEU A N 1
ATOM 5405 C CA . LEU A 1 703 ? -21.346 -15.307 9.094 1.00 94.75 703 LEU A CA 1
ATOM 5406 C C . LEU A 1 703 ? -20.606 -14.288 8.220 1.00 94.75 703 LEU A C 1
ATOM 5408 O O . LEU A 1 703 ? -20.679 -14.363 6.999 1.00 94.75 703 LEU A O 1
ATOM 5412 N N . MET A 1 704 ? -19.899 -13.332 8.832 1.00 92.50 704 MET A N 1
ATOM 5413 C CA . MET A 1 704 ? -19.117 -12.344 8.082 1.00 92.50 704 MET A CA 1
ATOM 5414 C C . MET A 1 704 ? -18.009 -13.006 7.258 1.00 92.50 704 MET A C 1
ATOM 5416 O O . MET A 1 704 ? -17.882 -12.683 6.083 1.00 92.50 704 MET A O 1
ATOM 5420 N N . VAL A 1 705 ? -17.249 -13.933 7.852 1.00 91.94 705 VAL A N 1
ATOM 5421 C CA . VAL A 1 705 ? -16.169 -14.657 7.157 1.00 91.94 705 VAL A CA 1
ATOM 5422 C C . VAL A 1 705 ? -16.743 -15.561 6.064 1.00 91.94 705 VAL A C 1
ATOM 5424 O O . VAL A 1 705 ? -16.296 -15.502 4.927 1.00 91.94 705 VAL A O 1
ATOM 5427 N N . ALA A 1 706 ? -17.801 -16.322 6.354 1.00 93.19 706 ALA A N 1
ATOM 5428 C CA . ALA A 1 706 ? -18.468 -17.167 5.363 1.00 93.19 706 ALA A CA 1
ATOM 5429 C C . ALA A 1 706 ? -18.988 -16.356 4.168 1.00 93.19 706 ALA A C 1
ATOM 5431 O O . ALA A 1 706 ? -18.774 -16.727 3.014 1.00 93.19 706 ALA A O 1
ATOM 5432 N N . LYS A 1 707 ? -19.609 -15.201 4.434 1.00 92.00 707 LYS A N 1
ATOM 5433 C CA . LYS A 1 707 ? -20.053 -14.289 3.383 1.00 92.00 707 LYS A CA 1
ATOM 5434 C C . LYS A 1 707 ? -18.877 -13.745 2.574 1.00 92.00 707 LYS A C 1
ATOM 5436 O O . LYS A 1 707 ? -18.954 -13.737 1.352 1.00 92.00 707 LYS A O 1
ATOM 5441 N N . GLN A 1 708 ? -17.790 -13.351 3.233 1.00 90.69 708 GLN A N 1
ATOM 5442 C CA . GLN A 1 708 ? -16.577 -12.871 2.573 1.00 90.69 708 GLN A CA 1
ATOM 5443 C C . GLN A 1 708 ? -15.976 -13.928 1.630 1.00 90.69 708 GLN A C 1
ATOM 5445 O O . GLN A 1 708 ? -15.556 -13.587 0.526 1.00 90.69 708 GLN A O 1
ATOM 5450 N N . GLU A 1 709 ? -15.986 -15.203 2.023 1.00 90.00 709 GLU A N 1
ATOM 5451 C CA . GLU A 1 709 ? -15.536 -16.313 1.175 1.00 90.00 709 GLU A CA 1
ATOM 5452 C C . GLU A 1 709 ? -16.510 -16.594 0.021 1.00 90.00 709 GLU A C 1
ATOM 5454 O O . GLU A 1 709 ? -16.084 -16.838 -1.108 1.00 90.00 709 GLU A O 1
ATOM 5459 N N . SER A 1 710 ? -17.822 -16.468 0.252 1.00 92.31 710 SER A N 1
ATOM 5460 C CA . SER A 1 710 ? -18.822 -16.564 -0.821 1.00 92.31 710 SER A CA 1
ATOM 5461 C C . SER A 1 710 ? -18.704 -15.419 -1.838 1.00 92.31 710 SER A C 1
ATOM 5463 O O . SER A 1 710 ? -18.764 -15.661 -3.040 1.00 92.31 710 SER A O 1
ATOM 5465 N N . ASP A 1 711 ? -18.463 -14.187 -1.374 1.00 91.62 711 ASP A N 1
ATOM 5466 C CA . ASP A 1 711 ? -18.297 -12.999 -2.215 1.00 91.62 711 ASP A CA 1
ATOM 5467 C C . ASP A 1 711 ? -16.968 -13.053 -2.990 1.00 91.62 711 ASP A C 1
ATOM 5469 O O . ASP A 1 711 ? -16.871 -12.505 -4.093 1.00 91.62 711 ASP A O 1
ATOM 5473 N N . ASN A 1 712 ? -15.950 -13.725 -2.436 1.00 90.62 712 ASN A N 1
ATOM 5474 C CA . ASN A 1 712 ? -14.660 -13.961 -3.083 1.00 90.62 712 ASN A CA 1
ATOM 5475 C C . ASN A 1 712 ? -14.733 -15.015 -4.202 1.00 90.62 712 ASN A C 1
ATOM 5477 O O . ASN A 1 712 ? -13.973 -14.936 -5.166 1.00 90.62 712 ASN A O 1
ATOM 5481 N N . SER A 1 713 ? -15.644 -15.980 -4.094 1.00 90.44 713 SER A N 1
ATOM 5482 C CA . SER A 1 713 ? -15.769 -17.076 -5.054 1.00 90.44 713 SER A CA 1
ATOM 5483 C C . SER A 1 713 ? -16.645 -16.718 -6.261 1.00 90.44 713 SER A C 1
ATOM 5485 O O . SER A 1 713 ? -17.535 -15.868 -6.203 1.00 90.44 713 SER A O 1
ATOM 5487 N N . GLU A 1 714 ? -16.398 -17.402 -7.375 1.00 90.00 714 GLU A N 1
ATOM 5488 C CA . GLU A 1 714 ? -17.243 -17.439 -8.571 1.00 90.00 714 GLU A CA 1
ATOM 5489 C C . GLU A 1 714 ? -17.751 -18.855 -8.886 1.00 90.00 714 GLU A C 1
ATOM 5491 O O . GLU A 1 714 ? -18.422 -19.035 -9.900 1.00 90.00 714 GLU A O 1
ATOM 5496 N N . ASP A 1 715 ? -17.469 -19.850 -8.032 1.00 86.94 715 ASP A N 1
ATOM 5497 C CA . ASP A 1 715 ? -18.040 -21.198 -8.144 1.00 86.94 715 ASP A CA 1
ATOM 5498 C C . ASP A 1 715 ? -19.485 -21.203 -7.605 1.00 86.94 715 ASP A C 1
ATOM 5500 O O . ASP A 1 715 ? -19.692 -21.092 -6.389 1.00 86.94 715 ASP A O 1
ATOM 5504 N N . PRO A 1 716 ? -20.509 -21.383 -8.465 1.00 88.00 716 PRO A N 1
ATOM 5505 C CA . PRO A 1 716 ? -21.902 -21.359 -8.032 1.00 88.00 716 PRO A CA 1
ATOM 5506 C C . PRO A 1 716 ? -22.235 -22.431 -6.989 1.00 88.00 716 PRO A C 1
ATOM 5508 O O . PRO A 1 716 ? -23.098 -22.205 -6.139 1.00 88.00 716 PRO A O 1
ATOM 5511 N N . GLN A 1 717 ? -21.574 -23.594 -7.034 1.00 88.62 717 GLN A N 1
ATOM 5512 C CA . GLN A 1 717 ? -21.843 -24.683 -6.096 1.00 88.62 717 GLN A CA 1
ATOM 5513 C C . GLN A 1 717 ? -21.286 -24.367 -4.711 1.00 88.62 717 GLN A C 1
ATOM 5515 O O . GLN A 1 717 ? -21.995 -24.530 -3.717 1.00 88.62 717 GLN A O 1
ATOM 5520 N N . PHE A 1 718 ? -20.042 -23.890 -4.637 1.00 89.25 718 PHE A N 1
ATOM 5521 C CA . PHE A 1 718 ? -19.448 -23.419 -3.390 1.00 89.25 718 PHE A CA 1
ATOM 5522 C C . PHE A 1 718 ? -20.268 -22.282 -2.773 1.00 89.25 718 PHE A C 1
ATOM 5524 O O . PHE A 1 718 ? -20.658 -22.382 -1.609 1.00 89.25 718 PHE A O 1
ATOM 5531 N N . ILE A 1 719 ? -20.622 -21.262 -3.565 1.00 92.50 719 ILE A N 1
ATOM 5532 C CA . ILE A 1 719 ? -21.439 -20.127 -3.111 1.00 92.50 719 ILE A CA 1
ATOM 5533 C C . ILE A 1 719 ? -22.776 -20.616 -2.540 1.00 92.50 719 ILE A C 1
ATOM 5535 O O . ILE A 1 719 ? -23.166 -20.209 -1.446 1.00 92.50 719 ILE A O 1
ATOM 5539 N N . ALA A 1 720 ? -23.471 -21.519 -3.239 1.00 92.62 720 ALA A N 1
ATOM 5540 C CA . ALA A 1 720 ? -24.741 -22.064 -2.768 1.00 92.62 720 ALA A CA 1
ATOM 5541 C C . ALA A 1 720 ? -24.589 -22.850 -1.455 1.00 92.62 720 ALA A C 1
ATOM 5543 O O . ALA A 1 720 ? -25.388 -22.659 -0.539 1.00 92.62 720 ALA A O 1
ATOM 5544 N N . ARG A 1 721 ? -23.561 -23.703 -1.327 1.00 93.31 721 ARG A N 1
ATOM 5545 C CA . ARG A 1 721 ? -23.301 -24.469 -0.093 1.00 93.31 721 ARG A CA 1
ATOM 5546 C C . ARG A 1 721 ? -23.020 -23.553 1.099 1.00 93.31 721 ARG A C 1
ATOM 5548 O O . ARG A 1 721 ? -23.623 -23.738 2.155 1.00 93.31 721 ARG A O 1
ATOM 5555 N N . VAL A 1 722 ? -22.143 -22.562 0.927 1.00 94.38 722 VAL A N 1
ATOM 5556 C CA . VAL A 1 722 ? -21.763 -21.621 1.993 1.00 94.38 722 VAL A CA 1
ATOM 5557 C C . VAL A 1 722 ? -22.942 -20.735 2.400 1.00 94.38 722 VAL A C 1
ATOM 5559 O O . VAL A 1 722 ? -23.176 -20.552 3.596 1.00 94.38 722 VAL A O 1
ATOM 5562 N N . ASN A 1 723 ? -23.728 -20.240 1.440 1.00 95.94 723 ASN A N 1
ATOM 5563 C CA . ASN A 1 723 ? -24.913 -19.431 1.731 1.00 95.94 723 ASN A CA 1
ATOM 5564 C C . ASN A 1 723 ? -25.992 -20.238 2.457 1.00 95.94 723 ASN A C 1
ATOM 5566 O O . ASN A 1 723 ? -26.493 -19.783 3.480 1.00 95.94 723 ASN A O 1
ATOM 5570 N N . ASN A 1 724 ? -26.275 -21.468 2.015 1.00 95.31 724 ASN A N 1
ATOM 5571 C CA . ASN A 1 724 ? -27.246 -22.332 2.688 1.00 95.31 724 ASN A CA 1
ATOM 5572 C C . ASN A 1 724 ? -26.856 -22.606 4.150 1.00 95.31 724 ASN A C 1
ATOM 5574 O O . ASN A 1 724 ? -27.706 -22.530 5.033 1.00 95.31 724 ASN A O 1
ATOM 5578 N N . ALA A 1 725 ? -25.579 -22.898 4.423 1.00 95.88 725 ALA A N 1
ATOM 55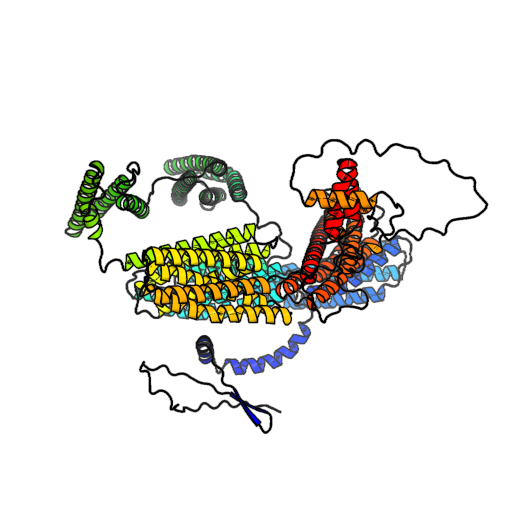79 C CA . ALA A 1 725 ? -25.094 -23.097 5.791 1.00 95.88 725 ALA A CA 1
ATOM 5580 C C . ALA A 1 725 ? -25.150 -21.794 6.617 1.00 95.88 725 ALA A C 1
ATOM 5582 O O . ALA A 1 725 ? -25.516 -21.802 7.795 1.00 95.88 725 ALA A O 1
ATOM 5583 N N . SER A 1 726 ? -24.841 -20.655 5.993 1.00 96.69 726 SER A N 1
ATOM 5584 C CA . SER A 1 726 ? -24.919 -19.334 6.629 1.00 96.69 726 SER A CA 1
ATOM 5585 C C . SER A 1 726 ? -26.356 -18.967 7.016 1.00 96.69 726 SER A C 1
ATOM 5587 O O . SER A 1 726 ? -26.592 -18.488 8.127 1.00 96.69 726 SER A O 1
ATOM 5589 N N . ASP A 1 727 ? -27.334 -19.269 6.162 1.00 96.44 727 ASP A N 1
ATOM 5590 C CA . ASP A 1 727 ? -28.754 -19.043 6.445 1.00 96.44 727 ASP A CA 1
ATOM 5591 C C . ASP A 1 727 ? -29.215 -19.828 7.685 1.00 96.44 727 ASP A C 1
ATOM 5593 O O . ASP A 1 727 ? -29.969 -19.301 8.511 1.00 96.44 727 ASP A O 1
ATOM 5597 N N . GLN A 1 728 ? -28.704 -21.051 7.886 1.00 95.94 728 GLN A N 1
ATOM 5598 C CA . GLN A 1 728 ? -28.983 -21.839 9.094 1.00 95.94 728 GLN A CA 1
ATOM 5599 C C . GLN A 1 728 ? -28.421 -21.179 10.355 1.00 95.94 728 GLN A C 1
ATOM 5601 O O . GLN A 1 728 ? -29.102 -21.122 11.383 1.00 95.94 728 GLN A O 1
ATOM 5606 N N . VAL A 1 729 ? -27.199 -20.641 10.311 1.00 96.19 729 VAL A N 1
ATOM 5607 C CA . VAL A 1 729 ? -26.637 -19.905 11.455 1.00 96.19 729 VAL A CA 1
ATOM 5608 C C . VAL A 1 729 ? -27.487 -18.667 11.744 1.00 96.19 729 VAL A C 1
ATOM 5610 O O . VAL A 1 729 ? -27.883 -18.451 12.891 1.00 96.19 729 VAL A O 1
ATOM 5613 N N . GLN A 1 730 ? -27.840 -17.890 10.716 1.00 96.31 730 GLN A N 1
ATOM 5614 C CA . GLN A 1 730 ? -28.646 -16.679 10.871 1.00 96.31 730 GLN A CA 1
ATOM 5615 C C . GLN A 1 730 ? -30.030 -16.967 11.476 1.00 96.31 730 GLN A C 1
ATOM 5617 O O . GLN A 1 730 ? -30.479 -16.229 12.361 1.00 96.31 730 GLN A O 1
ATOM 5622 N N . ALA A 1 731 ? -30.679 -18.059 11.061 1.00 96.38 731 ALA A N 1
ATOM 5623 C CA . ALA A 1 731 ? -31.967 -18.491 11.599 1.00 96.38 731 ALA A CA 1
ATOM 5624 C C . ALA A 1 731 ? -31.893 -18.901 13.083 1.00 96.38 731 ALA A C 1
ATOM 5626 O O . ALA A 1 731 ? -32.844 -18.672 13.832 1.00 96.38 731 ALA A O 1
ATOM 5627 N N . ASN A 1 732 ? -30.760 -19.452 13.532 1.00 97.19 732 ASN A N 1
ATOM 5628 C CA . ASN A 1 732 ? -30.600 -19.999 14.883 1.00 97.19 732 ASN A CA 1
ATOM 5629 C C . ASN A 1 732 ? -30.090 -18.988 15.931 1.00 97.19 732 ASN A C 1
ATOM 5631 O O . ASN A 1 732 ? -30.300 -19.198 17.128 1.00 97.19 732 ASN A O 1
ATOM 5635 N N . VAL A 1 733 ? -29.476 -17.864 15.531 1.00 96.00 733 VAL A N 1
ATOM 5636 C CA . VAL A 1 733 ? -28.963 -16.853 16.486 1.00 96.00 733 VAL A CA 1
ATOM 5637 C C . VAL A 1 733 ? -30.086 -16.217 17.312 1.00 96.00 733 VAL A C 1
ATOM 5639 O O . VAL A 1 733 ? -29.969 -16.109 18.535 1.00 96.00 733 VAL A O 1
ATOM 5642 N N . THR A 1 734 ? -31.175 -15.781 16.672 1.00 95.31 734 THR A N 1
ATOM 5643 C CA . THR A 1 734 ? -32.246 -15.045 17.370 1.00 95.31 734 THR A CA 1
ATOM 5644 C C . THR A 1 734 ? -32.989 -15.915 18.394 1.00 95.31 734 THR A C 1
ATOM 5646 O O . THR A 1 734 ? -33.104 -15.467 19.540 1.00 95.31 734 THR A O 1
ATOM 5649 N N . PRO A 1 735 ? -33.439 -17.145 18.059 1.00 96.81 735 PRO A N 1
ATOM 5650 C CA . PRO A 1 735 ? -34.040 -18.058 19.034 1.00 96.81 735 PRO A CA 1
ATOM 5651 C C . PRO A 1 735 ? -33.114 -18.351 20.220 1.00 96.81 735 PRO A C 1
ATOM 5653 O O . PRO A 1 735 ? -33.534 -18.207 21.365 1.00 96.81 735 PRO A O 1
ATOM 5656 N N . MET A 1 736 ? -31.830 -18.635 19.964 1.00 97.75 736 MET A N 1
ATOM 5657 C CA . MET A 1 736 ? -30.846 -18.904 21.021 1.00 97.75 736 MET A CA 1
ATOM 5658 C C . MET A 1 736 ? -30.730 -17.736 22.014 1.00 97.75 736 MET A C 1
ATOM 5660 O O . MET A 1 736 ? -30.761 -17.943 23.229 1.00 97.75 736 MET A O 1
ATOM 5664 N N . VAL A 1 737 ? -30.673 -16.491 21.524 1.00 96.94 737 VAL A N 1
ATOM 5665 C CA . VAL A 1 737 ? -30.618 -15.298 22.388 1.00 96.94 737 VAL A CA 1
ATOM 5666 C C . VAL A 1 737 ? -31.925 -15.092 23.162 1.00 96.94 737 VAL A C 1
ATOM 5668 O O . VAL A 1 737 ? -31.890 -14.660 24.316 1.00 96.94 737 VAL A O 1
ATOM 5671 N N . GLN A 1 738 ? -33.081 -15.357 22.550 1.00 95.75 738 GLN A N 1
ATOM 5672 C CA . GLN A 1 738 ? -34.382 -15.229 23.215 1.00 95.75 738 GLN A CA 1
ATOM 5673 C C . GLN A 1 738 ? -34.549 -16.260 24.337 1.00 95.75 738 GLN A C 1
ATOM 5675 O O . GLN A 1 738 ? -34.929 -15.887 25.449 1.00 95.75 738 GLN A O 1
ATOM 5680 N N . ASP A 1 739 ? -34.188 -17.518 24.088 1.00 96.50 739 ASP A N 1
ATOM 5681 C CA . ASP A 1 739 ? -34.245 -18.578 25.096 1.00 96.50 739 ASP A CA 1
ATOM 5682 C C . ASP A 1 739 ? -33.252 -18.319 26.237 1.00 96.50 739 ASP A C 1
ATOM 5684 O O . ASP A 1 739 ? -33.594 -18.458 27.411 1.00 96.50 739 ASP A O 1
ATOM 5688 N N . ALA A 1 740 ? -32.045 -17.837 25.924 1.00 94.44 740 ALA A N 1
ATOM 5689 C CA . ALA A 1 740 ? -31.070 -17.435 26.935 1.00 94.44 740 ALA A CA 1
ATOM 5690 C C . ALA A 1 740 ? -31.581 -16.292 27.829 1.00 94.44 740 ALA A C 1
ATOM 5692 O O . ALA A 1 740 ? -31.335 -16.284 29.037 1.00 94.44 740 ALA A O 1
ATOM 5693 N N . LYS A 1 741 ? -32.323 -15.330 27.260 1.00 93.81 741 LYS A N 1
ATOM 5694 C CA . LYS A 1 741 ? -32.986 -14.272 28.039 1.00 93.81 741 LYS A CA 1
ATOM 5695 C C . LYS A 1 741 ? -34.058 -14.847 28.961 1.00 93.81 741 LYS A C 1
ATOM 5697 O O . LYS A 1 741 ? -34.143 -14.407 30.103 1.00 93.81 741 LYS A O 1
ATOM 5702 N N . ALA A 1 742 ? -34.834 -15.834 28.509 1.00 93.31 742 ALA A N 1
ATOM 5703 C CA . ALA A 1 742 ? -35.812 -16.514 29.359 1.00 93.31 742 ALA A CA 1
ATOM 5704 C C . ALA A 1 742 ? -35.137 -17.211 30.555 1.00 93.31 742 ALA A C 1
ATOM 5706 O O . ALA A 1 742 ? -35.592 -17.068 31.689 1.00 93.31 742 ALA A O 1
ATOM 5707 N N . VAL A 1 743 ? -33.992 -17.864 30.329 1.00 94.50 743 VAL A N 1
ATOM 5708 C CA . VAL A 1 743 ? -33.164 -18.448 31.400 1.00 94.50 743 VAL A CA 1
ATOM 5709 C C . VAL A 1 743 ? -32.607 -17.379 32.346 1.00 94.50 743 VAL A C 1
ATOM 5711 O O . VAL A 1 743 ? -32.564 -17.590 33.553 1.00 94.50 743 VAL A O 1
ATOM 5714 N N . ALA A 1 744 ? -32.198 -16.215 31.837 1.00 92.75 744 ALA A N 1
ATOM 5715 C CA . ALA A 1 744 ? -31.690 -15.128 32.676 1.00 92.75 744 ALA A CA 1
ATOM 5716 C C . ALA A 1 744 ? -32.775 -14.493 33.569 1.00 92.75 744 ALA A C 1
ATOM 5718 O O . ALA A 1 744 ? -32.447 -13.980 34.637 1.00 92.75 744 ALA A O 1
ATOM 5719 N N . ILE A 1 745 ? -34.052 -14.541 33.164 1.00 92.94 745 ILE A N 1
ATOM 5720 C CA . ILE A 1 745 ? -35.185 -14.099 33.997 1.00 92.94 745 ILE A CA 1
ATOM 5721 C C . ILE A 1 745 ? -35.368 -15.038 35.196 1.00 92.94 745 ILE A C 1
ATOM 5723 O O . ILE A 1 745 ? -35.591 -14.572 36.312 1.00 92.94 745 ILE A O 1
ATOM 5727 N N . ASN A 1 746 ? -35.263 -16.352 34.978 1.00 89.62 746 ASN A N 1
ATOM 5728 C CA . ASN A 1 746 ? -35.321 -17.346 36.044 1.00 89.62 746 ASN A CA 1
ATOM 5729 C C . ASN A 1 746 ? -34.385 -18.525 35.751 1.00 89.62 746 ASN A C 1
ATOM 5731 O O . ASN A 1 746 ? -34.739 -19.457 35.029 1.00 89.62 746 ASN A O 1
ATOM 5735 N N . THR A 1 747 ? -33.210 -18.522 36.385 1.00 88.94 747 THR A N 1
ATOM 5736 C CA . THR A 1 747 ? -32.176 -19.544 36.156 1.00 88.94 747 THR A CA 1
ATOM 5737 C C . THR A 1 747 ? -32.556 -20.927 36.685 1.00 88.94 747 THR A C 1
ATOM 5739 O O . THR A 1 747 ? -31.852 -21.892 36.401 1.00 88.94 747 THR A O 1
ATOM 5742 N N . GLN A 1 748 ? -33.642 -21.043 37.457 1.00 89.38 748 GLN A N 1
ATOM 5743 C CA . GLN A 1 748 ? -34.138 -22.319 37.982 1.00 89.38 748 GLN A CA 1
ATOM 5744 C C . GLN A 1 748 ? -35.285 -22.919 37.157 1.00 89.38 748 GLN A C 1
ATOM 5746 O O . GLN A 1 748 ? -35.736 -24.025 37.457 1.00 89.38 748 GLN A O 1
ATOM 5751 N N . ASP A 1 749 ? -35.757 -22.232 36.113 1.00 94.19 749 ASP A N 1
ATOM 5752 C CA . ASP A 1 749 ? -36.769 -22.779 35.211 1.00 94.19 749 ASP A CA 1
ATOM 5753 C C . ASP A 1 749 ? -36.160 -23.865 34.307 1.00 94.19 749 ASP A C 1
ATOM 5755 O O . ASP A 1 749 ? -35.487 -23.589 33.311 1.00 94.19 749 ASP A O 1
ATOM 5759 N N . ALA A 1 750 ? -36.430 -25.126 34.649 1.00 92.75 750 ALA A N 1
ATOM 5760 C CA . ALA A 1 750 ? -35.941 -26.286 33.911 1.00 92.75 750 ALA A CA 1
ATOM 5761 C C . ALA A 1 750 ? -36.420 -26.324 32.446 1.00 92.75 750 ALA A C 1
ATOM 5763 O O . ALA A 1 750 ? -35.701 -26.837 31.586 1.00 92.75 750 ALA A O 1
ATOM 5764 N N . VAL A 1 751 ? -37.601 -25.772 32.140 1.00 95.12 751 VAL A N 1
ATOM 5765 C CA . VAL A 1 751 ? -38.145 -25.748 30.774 1.00 95.12 751 VAL A CA 1
ATOM 5766 C C . VAL A 1 751 ? -37.414 -24.703 29.938 1.00 95.12 751 VAL A C 1
ATOM 5768 O O . VAL A 1 751 ? -37.000 -25.005 28.818 1.00 95.12 751 VAL A O 1
ATOM 5771 N N . ALA A 1 752 ? -37.205 -23.502 30.484 1.00 93.50 752 ALA A N 1
ATOM 5772 C CA . ALA A 1 752 ? -36.427 -22.456 29.818 1.00 93.50 752 ALA A CA 1
ATOM 5773 C C . ALA A 1 752 ? -34.981 -22.910 29.561 1.00 93.50 752 ALA A C 1
ATOM 5775 O O . ALA A 1 752 ? -34.470 -22.749 28.453 1.00 93.50 752 ALA A O 1
ATOM 5776 N N . VAL A 1 753 ? -34.350 -23.552 30.552 1.00 94.88 753 VAL A N 1
ATOM 5777 C CA . VAL A 1 753 ? -32.991 -24.102 30.422 1.00 94.88 753 VAL A CA 1
ATOM 5778 C C . VAL A 1 753 ? -32.927 -25.181 29.340 1.00 94.88 753 VAL A C 1
ATOM 5780 O O . VAL A 1 753 ? -31.993 -25.182 28.540 1.00 94.88 753 VAL A O 1
ATOM 5783 N N . SER A 1 754 ? -33.916 -26.078 29.270 1.00 96.75 754 SER A N 1
ATOM 5784 C CA . SER A 1 754 ? -33.968 -27.101 28.218 1.00 96.75 754 SER A CA 1
ATOM 5785 C C . SER A 1 754 ? -34.092 -26.485 26.824 1.00 96.75 754 SER A C 1
ATOM 5787 O O . SER A 1 754 ? -33.334 -26.859 25.935 1.00 96.75 754 SER A O 1
ATOM 5789 N N . ARG A 1 755 ? -34.991 -25.508 26.638 1.00 96.81 755 ARG A N 1
ATOM 5790 C CA . ARG A 1 755 ? -35.177 -24.831 25.342 1.00 96.81 755 ARG A CA 1
ATOM 5791 C C . ARG A 1 755 ? -33.905 -24.133 24.876 1.00 96.81 755 ARG A C 1
ATOM 5793 O O . ARG A 1 755 ? -33.501 -24.316 23.733 1.00 96.81 755 ARG A O 1
ATOM 5800 N N . TRP A 1 756 ? -33.234 -23.417 25.779 1.00 97.44 756 TRP A N 1
ATOM 5801 C CA . TRP A 1 756 ? -31.954 -22.783 25.468 1.00 97.44 756 TRP A CA 1
ATOM 5802 C C . TRP A 1 756 ? -30.876 -23.802 25.075 1.00 97.44 756 TRP A C 1
ATOM 5804 O O . TRP A 1 756 ? -30.132 -23.568 24.127 1.00 97.44 756 TRP A O 1
ATOM 5814 N N . ARG A 1 757 ? -30.790 -24.957 25.751 1.00 97.56 757 ARG A N 1
ATOM 5815 C CA . ARG A 1 757 ? -29.842 -26.021 25.367 1.00 97.56 757 ARG A CA 1
ATOM 5816 C C . ARG A 1 757 ? -30.103 -26.535 23.955 1.00 97.56 757 ARG A C 1
ATOM 5818 O O . ARG A 1 757 ? -29.150 -26.822 23.231 1.00 97.56 757 ARG A O 1
ATOM 5825 N N . ASP A 1 758 ? -31.371 -26.660 23.575 1.00 97.56 758 ASP A N 1
ATOM 5826 C CA . ASP A 1 758 ? -31.771 -27.121 22.248 1.00 97.56 758 ASP A CA 1
ATOM 5827 C C . ASP A 1 758 ? -31.416 -26.089 21.169 1.00 97.56 758 ASP A C 1
ATOM 5829 O O . ASP A 1 758 ? -30.747 -26.438 20.194 1.00 97.56 758 ASP A O 1
ATOM 5833 N N . SER A 1 759 ? -31.763 -24.813 21.371 1.00 97.56 759 SER A N 1
ATOM 5834 C CA . SER A 1 759 ? -31.433 -23.740 20.423 1.00 97.56 759 SER A CA 1
ATOM 5835 C C . SER A 1 759 ? -29.930 -23.447 20.347 1.00 97.56 759 SER A C 1
ATOM 5837 O O . SER A 1 759 ? -29.402 -23.205 19.262 1.00 97.56 759 SER A O 1
ATOM 5839 N N . ASN A 1 760 ? -29.196 -23.558 21.458 1.00 97.31 760 ASN A N 1
ATOM 5840 C CA . ASN A 1 760 ? -27.738 -23.423 21.471 1.00 97.31 760 ASN A CA 1
ATOM 5841 C C . ASN A 1 760 ? -27.033 -24.581 20.741 1.00 97.31 760 ASN A C 1
ATOM 5843 O O . ASN A 1 760 ? -26.064 -24.358 20.015 1.00 97.31 760 ASN A O 1
ATOM 5847 N N . ARG A 1 761 ? -27.531 -25.818 20.875 1.00 97.12 761 ARG A N 1
ATOM 5848 C CA . ARG A 1 761 ? -27.014 -26.974 20.122 1.00 97.12 761 ARG A CA 1
ATOM 5849 C C . ARG A 1 761 ? -27.309 -26.860 18.625 1.00 97.12 761 ARG A C 1
ATOM 5851 O O . ARG A 1 761 ? -26.444 -27.202 17.820 1.00 97.12 761 ARG A O 1
ATOM 5858 N N . ALA A 1 762 ? -28.490 -26.364 18.255 1.00 97.06 762 ALA A N 1
ATOM 5859 C CA . ALA A 1 762 ? -28.830 -26.087 16.860 1.00 97.06 762 ALA A CA 1
ATOM 5860 C C . ALA A 1 762 ? -27.880 -25.042 16.251 1.00 97.06 762 ALA A C 1
ATOM 5862 O O . ALA A 1 762 ? -27.325 -25.273 15.180 1.00 97.06 762 ALA A O 1
ATOM 5863 N N . LEU A 1 763 ? -27.603 -23.950 16.976 1.00 97.56 763 LEU A N 1
ATOM 5864 C CA . LEU A 1 763 ? -26.631 -22.941 16.549 1.00 97.56 763 LEU A CA 1
ATOM 5865 C C . LEU A 1 763 ? -25.220 -23.524 16.373 1.00 97.56 763 LEU A C 1
ATOM 5867 O O . LEU A 1 763 ? -24.582 -23.261 15.359 1.00 97.56 763 LEU A O 1
ATOM 5871 N N . LEU A 1 764 ? -24.736 -24.317 17.334 1.00 95.38 764 LEU A N 1
ATOM 5872 C CA . LEU A 1 764 ? -23.426 -24.976 17.245 1.00 95.38 764 LEU A CA 1
ATOM 5873 C C . LEU A 1 764 ? -23.326 -25.905 16.030 1.00 95.38 764 LEU A C 1
ATOM 5875 O O . LEU A 1 764 ? -22.318 -25.889 15.331 1.00 95.38 764 LEU A O 1
ATOM 5879 N N . THR A 1 765 ? -24.386 -26.667 15.755 1.00 96.19 765 THR A N 1
ATOM 5880 C CA . THR A 1 765 ? -24.451 -27.554 14.584 1.00 96.19 765 THR A CA 1
ATOM 5881 C C . THR A 1 765 ? -24.367 -26.744 13.291 1.00 96.19 765 THR A C 1
ATOM 5883 O O . THR A 1 765 ? -23.536 -27.046 12.442 1.00 96.19 765 THR A O 1
ATOM 5886 N N . ALA A 1 766 ? -25.142 -25.660 13.183 1.00 96.56 766 ALA A N 1
ATOM 5887 C CA . ALA A 1 766 ? -25.119 -24.778 12.018 1.00 96.56 766 ALA A CA 1
ATOM 5888 C C . ALA A 1 766 ? -23.742 -24.113 11.806 1.00 96.56 766 ALA A C 1
ATOM 5890 O O . ALA A 1 766 ? -23.265 -24.013 10.680 1.00 96.56 766 ALA A O 1
ATOM 5891 N N . VAL A 1 767 ? -23.057 -23.697 12.880 1.00 95.94 767 VAL A N 1
ATOM 5892 C CA . VAL A 1 767 ? -21.681 -23.166 12.788 1.00 95.94 767 VAL A CA 1
ATOM 5893 C C . VAL A 1 767 ? -20.709 -24.242 12.288 1.00 95.94 767 VAL A C 1
ATOM 5895 O O . VAL A 1 767 ? -19.862 -23.958 11.440 1.00 95.94 767 VAL A O 1
ATOM 5898 N N . GLY A 1 768 ? -20.861 -25.482 12.759 1.00 93.50 768 GLY A N 1
ATOM 5899 C CA . GLY A 1 768 ? -20.112 -26.629 12.253 1.00 93.50 768 GLY A CA 1
ATOM 5900 C C . GLY A 1 768 ? -20.353 -26.867 10.760 1.00 93.50 768 GLY A C 1
ATOM 5901 O O . GLY A 1 768 ? -19.394 -27.061 10.016 1.00 93.50 768 GLY A O 1
ATOM 5902 N N . GLU A 1 769 ? -21.597 -26.789 10.286 1.00 94.06 769 GLU A N 1
ATOM 5903 C CA . GLU A 1 769 ? -21.937 -26.920 8.860 1.00 94.06 769 GLU A CA 1
ATOM 5904 C C . GLU A 1 769 ? -21.257 -25.847 8.002 1.00 94.06 769 GLU A C 1
ATOM 5906 O O . GLU A 1 769 ? -20.718 -26.170 6.944 1.00 94.06 769 GLU A O 1
ATOM 5911 N N . VAL A 1 770 ? -21.187 -24.598 8.479 1.00 95.31 770 VAL A N 1
ATOM 5912 C CA . VAL A 1 770 ? -20.443 -23.527 7.793 1.00 95.31 770 VAL A CA 1
ATOM 5913 C C . VAL A 1 770 ? -18.962 -23.888 7.653 1.00 95.31 770 VAL A C 1
ATOM 5915 O O . VAL A 1 770 ? -18.403 -23.729 6.568 1.00 95.31 770 VAL A O 1
ATOM 5918 N N . ARG A 1 771 ? -18.327 -24.447 8.696 1.00 93.06 771 ARG A N 1
ATOM 5919 C CA . ARG A 1 771 ? -16.933 -24.923 8.604 1.00 93.06 771 ARG A CA 1
ATOM 5920 C C . ARG A 1 771 ? -16.766 -25.958 7.494 1.00 93.06 771 ARG A C 1
ATOM 5922 O O . ARG A 1 771 ? -15.824 -25.867 6.711 1.00 93.06 771 ARG A O 1
ATOM 5929 N N . HIS A 1 772 ? -17.669 -26.934 7.424 1.00 90.19 772 HIS A N 1
ATOM 5930 C CA . HIS A 1 772 ? -17.606 -27.994 6.415 1.00 90.19 772 HIS A CA 1
ATOM 5931 C C . HIS A 1 772 ? -17.873 -27.446 5.009 1.00 90.19 772 HIS A C 1
ATOM 5933 O O . HIS A 1 772 ? -17.231 -27.882 4.064 1.00 90.19 772 HIS A O 1
ATOM 5939 N N . ALA A 1 773 ? -18.769 -26.466 4.867 1.00 90.44 773 ALA A N 1
ATOM 5940 C CA . ALA A 1 773 ? -19.059 -25.828 3.587 1.00 90.44 773 ALA A CA 1
ATOM 5941 C C . ALA A 1 773 ? -17.877 -25.001 3.047 1.00 90.44 773 ALA A C 1
ATOM 5943 O O . ALA A 1 773 ? -17.663 -24.976 1.835 1.00 90.44 773 ALA A O 1
ATOM 5944 N N . VAL A 1 774 ? -17.119 -24.341 3.933 1.00 87.81 774 VAL A N 1
ATOM 5945 C CA . VAL A 1 774 ? -15.928 -23.546 3.578 1.00 87.81 774 VAL A CA 1
ATOM 5946 C C . VAL A 1 774 ? -14.698 -24.434 3.342 1.00 87.81 774 VAL A C 1
ATOM 5948 O O . VAL A 1 774 ? -13.860 -24.116 2.499 1.00 87.81 774 VAL A O 1
ATOM 5951 N N . THR A 1 775 ? -14.594 -25.571 4.035 1.00 82.19 775 THR A N 1
ATOM 5952 C CA . THR A 1 775 ? -13.475 -26.509 3.868 1.00 82.19 775 THR A CA 1
ATOM 5953 C C . THR A 1 775 ? -13.633 -27.294 2.567 1.00 82.19 775 THR A C 1
ATOM 5955 O O . THR A 1 775 ? -14.526 -28.129 2.438 1.00 82.19 775 THR A O 1
ATOM 5958 N N . VAL A 1 776 ? -12.741 -27.079 1.599 1.00 64.81 776 VAL A N 1
ATOM 5959 C CA . VAL A 1 776 ? -12.706 -27.898 0.380 1.00 64.81 776 VAL A CA 1
ATOM 5960 C C . VAL A 1 776 ? -11.908 -29.166 0.660 1.00 64.81 776 VAL A C 1
ATOM 5962 O O . VAL A 1 776 ? -10.691 -29.122 0.797 1.00 64.81 776 VAL A O 1
ATOM 5965 N N . THR A 1 777 ? -12.605 -30.295 0.768 1.00 54.19 777 THR A N 1
ATOM 5966 C CA . THR A 1 777 ? -11.988 -31.626 0.775 1.00 54.19 777 THR A CA 1
ATOM 5967 C C . THR A 1 777 ? -11.914 -32.122 -0.670 1.00 54.19 777 THR A C 1
ATOM 5969 O O . THR A 1 777 ? -12.960 -32.199 -1.315 1.00 54.19 777 THR A O 1
ATOM 5972 N N . PRO A 1 778 ? -10.720 -32.401 -1.224 1.00 50.75 778 PRO A N 1
ATOM 5973 C CA . PRO A 1 778 ? -10.622 -33.021 -2.540 1.00 50.75 778 PRO A CA 1
ATOM 5974 C C . PRO A 1 778 ? -11.177 -34.450 -2.477 1.00 50.75 778 PRO A C 1
ATOM 5976 O O . PRO A 1 778 ? -10.882 -35.191 -1.536 1.00 50.75 778 PRO A O 1
ATOM 5979 N N . ASP A 1 779 ? -11.977 -34.836 -3.473 1.00 43.19 779 ASP A N 1
ATOM 5980 C CA . ASP A 1 779 ? -12.378 -36.231 -3.658 1.00 43.19 779 ASP A CA 1
ATOM 5981 C C . ASP A 1 779 ? -11.115 -37.046 -3.966 1.00 43.19 779 ASP A C 1
ATOM 5983 O O . ASP A 1 779 ? -10.532 -36.928 -5.045 1.00 43.19 779 ASP A O 1
ATOM 5987 N N . LEU A 1 780 ? -10.664 -37.849 -2.999 1.00 37.19 780 LEU A N 1
ATOM 5988 C CA . LEU A 1 780 ? -9.562 -38.785 -3.209 1.00 37.19 780 LEU A CA 1
ATOM 5989 C C . LEU A 1 780 ? -9.941 -39.729 -4.363 1.00 37.19 780 LEU A C 1
ATOM 5991 O O . LEU A 1 780 ? -11.004 -40.361 -4.294 1.00 37.19 780 LEU A O 1
ATOM 5995 N N . PRO A 1 781 ? -9.110 -39.861 -5.416 1.00 43.50 781 PRO A N 1
ATOM 5996 C CA . PRO A 1 781 ? -9.362 -40.852 -6.448 1.00 43.50 781 PRO A CA 1
ATOM 5997 C C . PRO A 1 781 ? -9.398 -42.250 -5.809 1.00 43.50 781 PRO A C 1
ATOM 5999 O O . PRO A 1 781 ? -8.675 -42.510 -4.841 1.00 43.50 781 PRO A O 1
ATOM 6002 N N . PRO A 1 782 ? -10.239 -43.171 -6.318 1.00 46.69 782 PRO A N 1
ATOM 6003 C CA . PRO A 1 782 ? -10.232 -44.541 -5.832 1.00 46.69 782 PRO A CA 1
ATOM 6004 C C . PRO A 1 782 ? -8.813 -45.111 -5.977 1.00 46.69 782 PRO A C 1
ATOM 6006 O O . PRO A 1 782 ? -8.167 -44.860 -7.001 1.00 46.69 782 PRO A O 1
ATOM 6009 N N . PRO A 1 783 ? -8.309 -45.854 -4.973 1.00 40.78 783 PRO A N 1
ATOM 6010 C CA . PRO A 1 783 ? -6.973 -46.426 -5.042 1.00 40.78 783 PRO A CA 1
ATOM 6011 C C . PRO A 1 783 ? -6.836 -47.244 -6.336 1.00 40.78 783 PRO A C 1
ATOM 6013 O O . PRO A 1 783 ? -7.776 -47.966 -6.690 1.00 40.78 783 PRO A O 1
ATOM 6016 N N . PRO A 1 784 ? -5.708 -47.120 -7.061 1.00 45.06 784 PRO A N 1
ATOM 6017 C CA . PRO A 1 784 ? -5.521 -47.796 -8.337 1.00 45.06 784 PRO A CA 1
ATOM 6018 C C . PRO A 1 784 ? -5.683 -49.309 -8.176 1.00 45.06 784 PRO A C 1
ATOM 6020 O O . PRO A 1 784 ? -5.300 -49.883 -7.152 1.00 45.06 784 PRO A O 1
ATOM 6023 N N . ASP A 1 785 ? -6.256 -49.958 -9.191 1.00 44.25 785 ASP A N 1
ATOM 6024 C CA . ASP A 1 785 ? -6.462 -51.402 -9.179 1.00 44.25 785 ASP A CA 1
ATOM 6025 C C . ASP A 1 785 ? -5.103 -52.121 -9.150 1.00 44.25 785 ASP A C 1
ATOM 6027 O O . ASP A 1 785 ? -4.347 -52.157 -10.122 1.00 44.25 785 ASP A O 1
ATOM 6031 N N . MET A 1 786 ? -4.771 -52.686 -7.989 1.00 41.09 786 MET A N 1
ATOM 6032 C CA . MET A 1 786 ? -3.492 -53.351 -7.733 1.00 41.09 786 MET A CA 1
ATOM 6033 C C . MET A 1 786 ? -3.317 -54.643 -8.552 1.00 41.09 786 MET A C 1
ATOM 6035 O O . MET A 1 786 ? -2.240 -55.243 -8.515 1.00 41.09 786 MET A O 1
ATOM 6039 N N . THR A 1 787 ? -4.349 -55.094 -9.278 1.00 46.44 787 THR A N 1
ATOM 6040 C CA . THR A 1 787 ? -4.284 -56.288 -10.133 1.00 46.44 787 THR A CA 1
ATOM 6041 C C . THR A 1 787 ? -3.465 -56.093 -11.413 1.00 46.44 787 THR A C 1
ATOM 6043 O O . THR A 1 787 ? -2.969 -57.082 -11.957 1.00 46.44 787 THR A O 1
ATOM 6046 N N . ASP A 1 788 ? -3.207 -54.850 -11.832 1.00 40.88 788 ASP A N 1
ATOM 6047 C CA . ASP A 1 788 ? -2.385 -54.541 -13.012 1.00 40.88 788 ASP A CA 1
ATOM 6048 C C . ASP A 1 788 ? -0.868 -54.526 -12.731 1.00 40.88 788 ASP A C 1
ATOM 6050 O O . ASP A 1 788 ? -0.046 -54.475 -13.654 1.00 40.88 788 ASP A O 1
ATOM 6054 N N . LEU A 1 789 ? -0.457 -54.649 -11.462 1.00 36.06 789 LEU A N 1
ATOM 6055 C CA . LEU A 1 789 ? 0.949 -54.681 -11.056 1.00 36.06 789 LEU A CA 1
ATOM 6056 C C . LEU A 1 789 ? 1.572 -56.076 -11.297 1.00 36.06 789 LEU A C 1
ATOM 6058 O O . LEU A 1 789 ? 1.715 -56.897 -10.389 1.00 36.06 789 LEU A O 1
ATOM 6062 N N . HIS A 1 790 ? 1.985 -56.368 -12.534 1.00 37.56 790 HIS A N 1
ATOM 6063 C CA . HIS A 1 790 ? 2.719 -57.600 -12.864 1.00 37.56 790 HIS A CA 1
ATOM 6064 C C . HIS A 1 790 ? 4.179 -57.548 -12.375 1.00 37.56 790 HIS A C 1
ATOM 6066 O O . HIS A 1 790 ? 5.122 -57.420 -13.157 1.00 37.56 790 HIS A O 1
ATOM 6072 N N . ILE A 1 791 ? 4.394 -57.695 -11.065 1.00 39.03 791 ILE A N 1
ATOM 6073 C CA . ILE A 1 791 ? 5.725 -57.985 -10.519 1.00 39.03 791 ILE A CA 1
ATOM 6074 C C . ILE A 1 791 ? 6.013 -59.472 -10.760 1.00 39.03 791 ILE A C 1
ATOM 6076 O O . ILE A 1 791 ? 5.438 -60.355 -10.119 1.00 39.03 791 ILE A O 1
ATOM 6080 N N . ASN A 1 792 ? 6.916 -59.770 -11.696 1.00 36.31 792 ASN A N 1
ATOM 6081 C CA . ASN A 1 792 ? 7.425 -61.125 -11.911 1.00 36.31 792 ASN A CA 1
ATOM 6082 C C . ASN A 1 792 ? 8.190 -61.609 -10.666 1.00 36.31 792 ASN A C 1
ATOM 6084 O O . ASN A 1 792 ? 9.379 -61.351 -10.508 1.00 36.31 792 ASN A O 1
ATOM 6088 N N . GLY A 1 793 ? 7.489 -62.314 -9.777 1.00 39.47 793 GLY A N 1
ATOM 6089 C CA . GLY A 1 793 ? 8.055 -62.872 -8.549 1.00 39.47 793 GLY A CA 1
ATOM 6090 C C . GLY A 1 793 ? 6.998 -63.507 -7.647 1.00 39.47 793 GLY A C 1
ATOM 6091 O O . GLY A 1 793 ? 6.808 -63.083 -6.507 1.00 39.47 793 GLY A O 1
ATOM 6092 N N . LYS A 1 794 ? 6.282 -64.522 -8.146 1.00 36.59 794 LYS A N 1
ATOM 6093 C CA . LYS A 1 794 ? 5.315 -65.308 -7.361 1.00 36.59 794 LYS A CA 1
ATOM 6094 C C . LYS A 1 794 ? 6.031 -66.121 -6.273 1.00 36.59 794 LYS A C 1
ATOM 6096 O O . LYS A 1 794 ? 6.349 -67.277 -6.504 1.00 36.59 794 LYS A O 1
ATOM 6101 N N . SER A 1 795 ? 6.298 -65.508 -5.118 1.00 38.66 795 SER A N 1
ATOM 6102 C CA . SER A 1 795 ? 6.318 -66.173 -3.797 1.00 38.66 795 SER A CA 1
ATOM 6103 C C . SER A 1 795 ? 6.595 -65.210 -2.629 1.00 38.66 795 SER A C 1
ATOM 6105 O O . SER A 1 795 ? 6.345 -65.584 -1.488 1.00 38.66 795 SER A O 1
ATOM 6107 N N . CYS A 1 796 ? 7.101 -63.989 -2.863 1.00 38.47 796 CYS A N 1
ATOM 6108 C CA . CYS A 1 796 ? 7.561 -63.124 -1.761 1.00 38.47 796 CYS A CA 1
ATOM 6109 C C . CYS A 1 796 ? 6.529 -62.071 -1.304 1.00 38.47 796 CYS A C 1
ATOM 6111 O O . CYS A 1 796 ? 6.507 -61.689 -0.135 1.00 38.47 796 CYS A O 1
ATOM 6113 N N . CYS A 1 797 ? 5.631 -61.620 -2.189 1.00 40.44 797 CYS A N 1
ATOM 6114 C CA . CYS A 1 797 ? 4.734 -60.490 -1.902 1.00 40.44 797 CYS A CA 1
ATOM 6115 C C . CYS A 1 797 ? 3.581 -60.810 -0.938 1.00 40.44 797 CYS A C 1
ATOM 6117 O O . CYS A 1 797 ? 3.134 -59.923 -0.216 1.00 40.44 797 CYS A O 1
ATOM 6119 N N . GLN A 1 798 ? 3.116 -62.061 -0.868 1.00 37.22 798 GLN A N 1
ATOM 6120 C CA . GLN A 1 798 ? 1.963 -62.401 -0.025 1.00 37.22 798 GLN A CA 1
ATOM 6121 C C . GLN A 1 798 ? 2.312 -62.413 1.473 1.00 37.22 798 GLN A C 1
ATOM 6123 O O . GLN A 1 798 ? 1.460 -62.114 2.301 1.00 37.22 798 GLN A O 1
ATOM 6128 N N . TYR A 1 799 ? 3.577 -62.670 1.824 1.00 38.53 799 TYR A N 1
ATOM 6129 C CA . TYR A 1 799 ? 4.047 -62.622 3.213 1.00 38.53 799 TYR A CA 1
ATOM 6130 C C . TYR A 1 799 ? 4.366 -61.194 3.686 1.00 38.53 799 TYR A C 1
ATOM 6132 O O . TYR A 1 799 ? 4.126 -60.869 4.845 1.00 38.53 799 TYR A O 1
ATOM 6140 N N . ILE A 1 800 ? 4.835 -60.316 2.790 1.00 42.81 800 ILE A N 1
ATOM 6141 C CA . ILE A 1 800 ? 5.163 -58.916 3.118 1.00 42.81 800 ILE A CA 1
ATOM 6142 C C . ILE A 1 800 ? 3.890 -58.098 3.385 1.00 42.81 800 ILE A C 1
ATOM 6144 O O . ILE A 1 800 ? 3.855 -57.313 4.332 1.00 42.81 800 ILE A O 1
ATOM 6148 N N . LEU A 1 801 ? 2.819 -58.330 2.614 1.00 40.94 801 LEU A N 1
ATOM 6149 C CA . LEU A 1 801 ? 1.542 -57.633 2.807 1.00 40.94 801 LEU A CA 1
ATOM 6150 C C . LEU A 1 801 ? 0.877 -58.008 4.144 1.00 40.94 801 LEU A C 1
ATOM 6152 O O . LEU A 1 801 ? 0.337 -57.146 4.833 1.00 40.94 801 LEU A O 1
ATOM 6156 N N . ILE A 1 802 ? 0.973 -59.280 4.551 1.00 41.59 802 ILE A N 1
ATOM 6157 C CA . ILE A 1 802 ? 0.426 -59.754 5.830 1.00 41.59 802 ILE A CA 1
ATOM 6158 C C . ILE A 1 802 ? 1.199 -59.148 7.008 1.00 41.59 802 ILE A C 1
ATOM 6160 O O . ILE A 1 802 ? 0.578 -58.704 7.973 1.00 41.59 802 ILE A O 1
ATOM 6164 N N . VAL A 1 803 ? 2.531 -59.055 6.932 1.00 42.12 803 VAL A N 1
ATOM 6165 C CA . VAL A 1 803 ? 3.344 -58.445 8.001 1.00 42.12 803 VAL A CA 1
ATOM 6166 C C . VAL A 1 803 ? 3.074 -56.941 8.120 1.00 42.12 803 VAL A C 1
ATOM 6168 O O . VAL A 1 803 ? 2.893 -56.456 9.232 1.00 42.12 803 VAL A O 1
ATOM 6171 N N . ALA A 1 804 ? 2.948 -56.215 7.005 1.00 43.12 804 ALA A N 1
ATOM 6172 C CA . ALA A 1 804 ? 2.667 -54.775 7.016 1.00 43.12 804 ALA A CA 1
ATOM 6173 C C . ALA A 1 804 ? 1.295 -54.437 7.632 1.00 43.12 804 ALA A C 1
ATOM 6175 O O . ALA A 1 804 ? 1.194 -53.526 8.454 1.00 43.12 804 ALA A O 1
ATOM 6176 N N . VAL A 1 805 ? 0.253 -55.213 7.307 1.00 41.34 805 VAL A N 1
ATOM 6177 C CA . VAL A 1 805 ? -1.090 -55.036 7.893 1.00 41.34 805 VAL A CA 1
ATOM 6178 C C . VAL A 1 805 ? -1.113 -55.435 9.375 1.00 41.34 805 VAL A C 1
ATOM 6180 O O . VAL A 1 805 ? -1.776 -54.783 10.180 1.00 41.34 805 VAL A O 1
ATOM 6183 N N . THR A 1 806 ? -0.350 -56.462 9.767 1.00 39.75 806 THR A N 1
ATOM 6184 C CA . THR A 1 806 ? -0.286 -56.915 11.169 1.00 39.75 806 THR A CA 1
ATOM 6185 C C . THR A 1 806 ? 0.475 -55.923 12.063 1.00 39.75 806 THR A C 1
ATOM 6187 O O . THR A 1 806 ? 0.075 -55.711 13.205 1.00 39.75 806 THR A O 1
ATOM 6190 N N . VAL A 1 807 ? 1.514 -55.256 11.542 1.00 45.91 807 VAL A N 1
ATOM 6191 C CA . VAL A 1 807 ? 2.278 -54.222 12.271 1.00 45.91 807 VAL A CA 1
ATOM 6192 C C . VAL A 1 807 ? 1.468 -52.933 12.459 1.00 45.91 807 VAL A C 1
ATOM 6194 O O . VAL A 1 807 ? 1.595 -52.290 13.496 1.00 45.91 807 VAL A O 1
ATOM 6197 N N . MET A 1 808 ? 0.588 -52.567 11.518 1.00 40.91 808 MET A N 1
ATOM 6198 C CA . MET A 1 808 ? -0.274 -51.383 11.674 1.00 40.91 808 MET A CA 1
ATOM 6199 C C . MET A 1 808 ? -1.424 -51.572 12.679 1.00 40.91 808 MET A C 1
ATOM 6201 O O . MET A 1 808 ? -1.912 -50.586 13.227 1.00 40.91 808 MET A O 1
ATOM 6205 N N . MET A 1 809 ? -1.865 -52.809 12.937 1.00 36.91 809 MET A N 1
ATOM 6206 C CA . MET A 1 809 ? -3.032 -53.092 13.792 1.00 36.91 809 MET A CA 1
ATOM 6207 C C . MET A 1 809 ? -2.693 -53.410 15.257 1.00 36.91 809 MET A C 1
ATOM 6209 O O . MET A 1 809 ? -3.586 -53.386 16.104 1.00 36.91 809 MET A O 1
ATOM 6213 N N . LEU A 1 810 ? -1.431 -53.695 15.591 1.00 35.41 810 LEU A N 1
ATOM 6214 C CA . LEU A 1 810 ? -1.013 -54.025 16.956 1.00 35.41 810 LEU A CA 1
ATOM 6215 C C . LEU A 1 810 ? 0.133 -53.112 17.390 1.00 35.41 810 LEU A C 1
ATOM 6217 O O . LEU A 1 810 ? 1.292 -53.300 17.037 1.00 35.41 810 LEU A O 1
ATOM 6221 N N . ASN A 1 811 ? -0.226 -52.106 18.183 1.00 41.75 811 ASN A N 1
ATOM 6222 C CA . ASN A 1 811 ? 0.690 -51.167 18.815 1.00 41.75 811 ASN A CA 1
ATOM 6223 C C . ASN A 1 811 ? 1.482 -51.906 19.914 1.00 41.75 811 ASN A C 1
ATOM 6225 O O . ASN A 1 811 ? 1.059 -51.950 21.071 1.00 41.75 811 ASN A O 1
ATOM 6229 N N . THR A 1 812 ? 2.565 -52.607 19.561 1.00 33.69 812 THR A N 1
ATOM 6230 C CA . THR A 1 812 ? 3.375 -53.346 20.545 1.00 33.69 812 THR A CA 1
ATOM 6231 C C . THR A 1 812 ? 4.860 -53.376 20.182 1.00 33.69 812 THR A C 1
ATOM 6233 O O . THR A 1 812 ? 5.265 -53.874 19.133 1.00 33.69 812 THR A O 1
ATOM 6236 N N . GLU A 1 813 ? 5.683 -52.876 21.103 1.00 41.22 813 GLU A N 1
ATOM 6237 C CA . GLU A 1 813 ? 7.136 -53.037 21.132 1.00 41.22 813 GLU A CA 1
ATOM 6238 C C . GLU A 1 813 ? 7.503 -54.517 21.355 1.00 41.22 813 GLU A C 1
ATOM 6240 O O . GLU A 1 813 ? 7.537 -54.971 22.493 1.00 41.22 813 GLU A O 1
ATOM 6245 N N . CYS A 1 814 ? 7.739 -55.292 20.290 1.00 41.66 814 CYS A N 1
ATOM 6246 C CA . CYS A 1 814 ? 8.637 -56.465 20.272 1.00 41.66 814 CYS A CA 1
ATOM 6247 C C . CYS A 1 814 ? 8.468 -57.268 18.976 1.00 41.66 814 CYS A C 1
ATOM 6249 O O . CYS A 1 814 ? 7.644 -58.171 18.951 1.00 41.66 814 CYS A O 1
ATOM 6251 N N . ILE A 1 815 ? 9.305 -57.034 17.956 1.00 37.38 815 ILE A N 1
ATOM 6252 C CA . ILE A 1 815 ? 9.832 -58.111 17.090 1.00 37.38 815 ILE A CA 1
ATOM 6253 C C . ILE A 1 815 ? 11.269 -57.734 16.695 1.00 37.38 815 ILE A C 1
ATOM 6255 O O . ILE A 1 815 ? 11.549 -57.231 15.611 1.00 37.38 815 ILE A O 1
ATOM 6259 N N . SER A 1 816 ? 12.192 -57.959 17.624 1.00 41.00 816 SER A N 1
ATOM 6260 C CA . SER A 1 816 ? 13.594 -58.224 17.308 1.00 41.00 816 SER A CA 1
ATOM 6261 C C . SER A 1 816 ? 13.728 -59.734 17.090 1.00 41.00 816 SER A C 1
ATOM 6263 O O . SER A 1 816 ? 13.093 -60.507 17.805 1.00 41.00 816 SER A O 1
ATOM 6265 N N . VAL A 1 817 ? 14.586 -60.134 16.147 1.00 36.69 817 VAL A N 1
ATOM 6266 C CA . VAL A 1 817 ? 14.996 -61.518 15.828 1.00 36.69 817 VAL A CA 1
ATOM 6267 C C . VAL A 1 817 ? 14.066 -62.287 14.868 1.00 36.69 817 VAL A C 1
ATOM 6269 O O . VAL A 1 817 ? 13.205 -63.030 15.319 1.00 36.69 817 VAL A O 1
ATOM 6272 N N . ASN A 1 818 ? 14.277 -62.148 13.541 1.00 34.16 818 ASN A N 1
ATOM 6273 C CA . ASN A 1 818 ? 14.529 -63.273 12.594 1.00 34.16 818 ASN A CA 1
ATOM 6274 C C . ASN A 1 818 ? 14.518 -62.935 11.076 1.00 34.16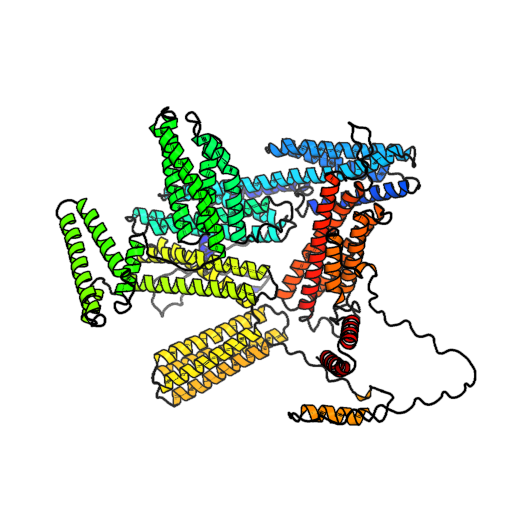 818 ASN A C 1
ATOM 6276 O O . ASN A 1 818 ? 14.350 -63.833 10.256 1.00 34.16 818 ASN A O 1
ATOM 6280 N N . LEU A 1 819 ? 14.734 -61.688 10.634 1.00 33.38 819 LEU A N 1
ATOM 6281 C CA . LEU A 1 819 ? 14.777 -61.384 9.184 1.00 33.38 819 LEU A CA 1
ATOM 6282 C C . LEU A 1 819 ? 16.168 -61.552 8.526 1.00 33.38 819 LEU A C 1
ATOM 6284 O O . LEU A 1 819 ? 16.328 -61.259 7.347 1.00 33.38 819 LEU A O 1
ATOM 6288 N N . MET A 1 820 ? 17.183 -62.029 9.261 1.00 30.81 820 MET A N 1
ATOM 6289 C CA . MET A 1 820 ? 18.573 -62.100 8.770 1.00 30.81 820 MET A CA 1
ATOM 6290 C C . MET A 1 820 ? 18.948 -63.432 8.085 1.00 30.81 820 MET A C 1
ATOM 6292 O O . MET A 1 820 ? 20.071 -63.569 7.616 1.00 30.81 820 MET A O 1
ATOM 6296 N N . TYR A 1 821 ? 18.038 -64.413 7.981 1.00 33.81 821 TYR A N 1
ATOM 6297 C CA . TYR A 1 821 ? 18.378 -65.768 7.497 1.00 33.81 821 TYR A CA 1
ATOM 6298 C C . TYR A 1 821 ? 17.843 -66.148 6.098 1.00 33.81 821 TYR A C 1
ATOM 6300 O O . TYR A 1 821 ? 18.013 -67.288 5.683 1.00 33.81 821 TYR A O 1
ATOM 6308 N N . LEU A 1 822 ? 17.213 -65.235 5.342 1.00 30.08 822 LEU A N 1
ATOM 6309 C CA . LEU A 1 822 ? 16.531 -65.574 4.071 1.00 30.08 822 LEU A CA 1
ATOM 6310 C C . LEU A 1 822 ? 17.150 -64.980 2.789 1.00 30.08 822 LEU A C 1
ATOM 6312 O O . LEU A 1 822 ? 16.600 -65.183 1.711 1.00 30.08 822 LEU A O 1
ATOM 6316 N N . ILE A 1 823 ? 18.302 -64.299 2.861 1.00 34.84 823 ILE A N 1
ATOM 6317 C CA . ILE A 1 823 ? 18.990 -63.728 1.678 1.00 34.84 823 ILE A CA 1
ATOM 6318 C C . ILE A 1 823 ? 20.360 -64.382 1.457 1.00 34.84 823 ILE A C 1
ATOM 6320 O O . ILE A 1 823 ? 21.376 -63.716 1.288 1.00 34.84 823 ILE A O 1
ATOM 6324 N N . THR A 1 824 ? 20.415 -65.710 1.462 1.00 38.78 824 THR A N 1
ATOM 6325 C CA . THR A 1 824 ? 21.559 -66.431 0.890 1.00 38.78 824 THR A CA 1
ATOM 6326 C C . THR A 1 824 ? 21.046 -67.688 0.207 1.00 38.78 824 THR A C 1
ATOM 6328 O O . THR A 1 824 ? 20.631 -68.605 0.893 1.00 38.78 824 THR A O 1
ATOM 6331 N N . GLU A 1 825 ? 21.013 -67.702 -1.131 1.00 28.83 825 GLU A N 1
ATOM 6332 C CA . GLU A 1 825 ? 21.602 -68.775 -1.949 1.00 28.83 825 GLU A CA 1
ATOM 6333 C C . GLU A 1 825 ? 21.517 -68.483 -3.468 1.00 28.83 825 GLU A C 1
ATOM 6335 O O . GLU A 1 825 ? 20.461 -68.200 -4.022 1.00 28.83 825 GLU A O 1
ATOM 6340 N N . TYR A 1 826 ? 22.703 -68.537 -4.091 1.00 33.91 826 TYR A N 1
ATOM 6341 C CA . TYR A 1 826 ? 23.078 -68.817 -5.487 1.00 33.91 826 TYR A CA 1
ATOM 6342 C C . TYR A 1 826 ? 22.301 -68.234 -6.688 1.00 33.91 826 TYR A C 1
ATOM 6344 O O . TYR A 1 826 ? 21.163 -68.581 -6.988 1.00 33.91 826 TYR A O 1
ATOM 6352 N N . ALA A 1 827 ? 23.039 -67.480 -7.515 1.00 30.84 827 ALA A N 1
ATOM 6353 C CA . ALA A 1 827 ? 22.685 -67.205 -8.907 1.00 30.84 827 ALA A CA 1
ATOM 6354 C C . ALA A 1 827 ? 22.839 -68.482 -9.771 1.00 30.84 827 ALA A C 1
ATOM 6356 O O . ALA A 1 827 ? 23.915 -69.087 -9.753 1.00 30.84 827 ALA A O 1
ATOM 6357 N N . PRO A 1 828 ? 21.821 -68.900 -10.548 1.00 33.97 828 PRO A N 1
ATOM 6358 C CA . PRO A 1 828 ? 21.935 -70.061 -11.429 1.00 33.97 828 PRO A CA 1
ATOM 6359 C C . PRO A 1 828 ? 22.807 -69.758 -12.668 1.00 33.97 828 PRO A C 1
ATOM 6361 O O . PRO A 1 828 ? 22.815 -68.621 -13.155 1.00 33.97 828 PRO A O 1
ATOM 6364 N N . PRO A 1 829 ? 23.548 -70.749 -13.208 1.00 44.69 829 PRO A N 1
ATOM 6365 C CA . PRO A 1 829 ? 24.439 -70.546 -14.344 1.00 44.69 829 PRO A CA 1
ATOM 6366 C C . PRO A 1 829 ? 23.657 -70.349 -15.649 1.00 44.69 829 PRO A C 1
ATOM 6368 O O . PRO A 1 829 ? 22.566 -70.882 -15.847 1.00 44.69 829 PRO A O 1
ATOM 6371 N N . ARG A 1 830 ? 24.242 -69.562 -16.556 1.00 40.78 830 ARG A N 1
ATOM 6372 C CA . ARG A 1 830 ? 23.636 -69.128 -17.821 1.00 40.78 830 ARG A CA 1
ATOM 6373 C C . ARG A 1 830 ? 23.504 -70.313 -18.812 1.00 40.78 830 ARG A C 1
ATOM 6375 O O . ARG A 1 830 ? 24.517 -70.957 -19.080 1.00 40.78 830 ARG A O 1
ATOM 6382 N N . PRO A 1 831 ? 22.316 -70.600 -19.385 1.00 44.38 831 PRO A N 1
ATOM 6383 C CA . PRO A 1 831 ? 22.165 -71.615 -20.436 1.00 44.38 831 PRO A CA 1
ATOM 6384 C C . PRO A 1 831 ? 22.773 -71.148 -21.780 1.00 44.38 831 PRO A C 1
ATOM 6386 O O . PRO A 1 831 ? 22.871 -69.937 -22.008 1.00 44.38 831 PRO A O 1
ATOM 6389 N N . PRO A 1 832 ? 23.202 -72.068 -22.674 1.00 49.19 832 PRO A N 1
ATOM 6390 C CA . PRO A 1 832 ? 23.851 -71.710 -23.933 1.00 49.19 832 PRO A CA 1
ATOM 6391 C C . PRO A 1 832 ? 22.836 -71.215 -24.979 1.00 49.19 832 PRO A C 1
ATOM 6393 O O . PRO A 1 832 ? 21.689 -71.656 -25.020 1.00 49.19 832 PRO A O 1
ATOM 6396 N N . LEU A 1 833 ? 23.286 -70.287 -25.826 1.00 49.59 833 LEU A N 1
ATOM 6397 C CA . LEU A 1 833 ? 22.505 -69.593 -26.858 1.00 49.59 833 LEU A CA 1
ATOM 6398 C C . LEU A 1 833 ? 22.081 -70.504 -28.029 1.00 49.59 833 LEU A C 1
ATOM 6400 O O . LEU A 1 833 ? 22.940 -71.187 -28.590 1.00 49.59 833 LEU A O 1
ATOM 6404 N N . PRO A 1 834 ? 20.837 -70.378 -28.531 1.00 45.28 834 PRO A N 1
ATOM 6405 C CA . PRO A 1 834 ? 20.508 -70.597 -29.934 1.00 45.28 834 PRO A CA 1
ATOM 6406 C C . PRO A 1 834 ? 20.363 -69.250 -30.680 1.00 45.28 834 PRO A C 1
ATOM 6408 O O . PRO A 1 834 ? 19.466 -68.465 -30.396 1.00 45.28 834 PRO A O 1
ATOM 6411 N N . GLY A 1 835 ? 21.305 -69.020 -31.604 1.00 44.56 835 GLY A N 1
ATOM 6412 C CA . GLY A 1 835 ? 21.338 -68.132 -32.785 1.00 44.56 835 GLY A CA 1
ATOM 6413 C C . GLY A 1 835 ? 20.415 -66.908 -32.951 1.00 44.56 835 GLY A C 1
ATOM 6414 O O . GLY A 1 835 ? 19.227 -67.084 -33.167 1.00 44.56 835 GLY A O 1
ATOM 6415 N N . GLY A 1 836 ? 21.057 -65.723 -33.030 1.00 43.44 836 GLY A N 1
ATOM 6416 C CA . GLY A 1 836 ? 20.759 -64.519 -33.856 1.00 43.44 836 GLY A CA 1
ATOM 6417 C C . GLY A 1 836 ? 19.396 -63.813 -33.718 1.00 43.44 836 GLY A C 1
ATOM 6418 O O . GLY A 1 836 ? 18.359 -64.450 -33.720 1.00 43.44 836 GLY A O 1
ATOM 6419 N N . GLU A 1 837 ? 19.259 -62.487 -33.668 1.00 42.31 837 GLU A N 1
ATOM 6420 C CA . GLU A 1 837 ? 20.166 -61.336 -33.626 1.00 42.31 837 GLU A CA 1
ATOM 6421 C C . GLU A 1 837 ? 19.301 -60.141 -33.130 1.00 42.31 837 GLU A C 1
ATOM 6423 O O . GLU A 1 837 ? 18.218 -59.915 -33.656 1.00 42.31 837 GLU A O 1
ATOM 6428 N N . VAL A 1 838 ? 19.797 -59.406 -32.122 1.00 48.16 838 VAL A N 1
ATOM 6429 C CA . VAL A 1 838 ? 19.381 -58.073 -31.602 1.00 48.16 838 VAL A CA 1
ATOM 6430 C C . VAL A 1 838 ? 17.982 -57.911 -30.930 1.00 48.16 838 VAL A C 1
ATOM 6432 O O . VAL A 1 838 ? 16.951 -58.082 -31.576 1.00 48.16 838 VAL A O 1
ATOM 6435 N N . PRO A 1 839 ? 17.901 -57.497 -29.638 1.00 41.06 839 PRO A N 1
ATOM 6436 C CA . PRO A 1 839 ? 16.651 -56.999 -29.045 1.00 41.06 839 PRO A CA 1
ATOM 6437 C C . PRO A 1 839 ? 16.194 -55.700 -29.740 1.00 41.06 839 PRO A C 1
ATOM 6439 O O . PRO A 1 839 ? 17.049 -54.940 -30.194 1.00 41.06 839 PRO A O 1
ATOM 6442 N N . PRO A 1 840 ? 14.881 -55.399 -29.816 1.00 46.62 840 PRO A N 1
ATOM 6443 C CA . PRO A 1 840 ? 14.399 -54.161 -30.431 1.00 46.62 840 PRO A CA 1
ATOM 6444 C C . PRO A 1 840 ? 15.112 -52.945 -29.815 1.00 46.62 840 PRO A C 1
ATOM 6446 O O . PRO A 1 840 ? 15.382 -52.960 -28.607 1.00 46.62 840 PRO A O 1
ATOM 6449 N N . PRO A 1 841 ? 15.452 -51.911 -30.614 1.00 50.00 841 PRO A N 1
ATOM 6450 C CA . PRO A 1 841 ? 16.120 -50.728 -30.096 1.00 50.00 841 PRO A CA 1
ATOM 6451 C C . PRO A 1 841 ? 15.288 -50.178 -28.943 1.00 50.00 841 PRO A C 1
ATOM 6453 O O . PRO A 1 841 ? 14.074 -50.000 -29.064 1.00 50.00 841 PRO A O 1
ATOM 6456 N N . ARG A 1 842 ? 15.950 -49.971 -27.801 1.00 40.59 842 ARG A N 1
ATOM 6457 C CA . ARG A 1 842 ? 15.333 -49.328 -26.647 1.00 40.59 842 ARG A CA 1
ATOM 6458 C C . ARG A 1 842 ? 14.759 -47.995 -27.156 1.00 40.59 842 ARG A C 1
ATOM 6460 O O . ARG A 1 842 ? 15.534 -47.233 -27.739 1.00 40.59 842 ARG A O 1
ATOM 6467 N N . PRO A 1 843 ? 13.449 -47.720 -27.005 1.00 43.38 843 PRO A N 1
ATOM 6468 C CA . PRO A 1 843 ? 12.941 -46.381 -27.267 1.00 43.38 843 PRO A CA 1
ATOM 6469 C C . PRO A 1 843 ? 13.774 -45.390 -26.441 1.00 43.38 843 PRO A C 1
ATOM 6471 O O . PRO A 1 843 ? 14.265 -45.783 -25.372 1.00 43.38 843 PRO A O 1
ATOM 6474 N N . PRO A 1 844 ? 14.002 -44.158 -26.931 1.00 39.34 844 PRO A N 1
ATOM 6475 C CA . PRO A 1 844 ? 14.727 -43.161 -26.157 1.00 39.34 844 PRO A CA 1
ATOM 6476 C C . PRO A 1 844 ? 14.143 -43.120 -24.736 1.00 39.34 844 PRO A C 1
ATOM 6478 O O . PRO A 1 844 ? 12.922 -43.267 -24.586 1.00 39.34 844 PRO A O 1
ATOM 6481 N N . PRO A 1 845 ? 14.990 -43.040 -23.690 1.00 38.94 845 PRO A N 1
ATOM 6482 C CA . PRO A 1 845 ? 14.489 -42.876 -22.333 1.00 38.94 845 PRO A CA 1
ATOM 6483 C C . PRO A 1 845 ? 13.469 -41.723 -22.316 1.00 38.94 845 PRO A C 1
ATOM 6485 O O . PRO A 1 845 ? 13.642 -40.774 -23.085 1.00 38.94 845 PRO A O 1
ATOM 6488 N N . PRO A 1 846 ? 12.385 -41.820 -21.520 1.00 44.03 846 PRO A N 1
ATOM 6489 C CA . PRO A 1 846 ? 11.456 -40.703 -21.369 1.00 44.03 846 PRO A CA 1
ATOM 6490 C C . PRO A 1 846 ? 12.269 -39.450 -21.046 1.00 44.03 846 PRO A C 1
ATOM 6492 O O . PRO A 1 846 ? 13.194 -39.569 -20.246 1.00 44.03 846 PRO A O 1
ATOM 6495 N N . GLU A 1 847 ? 11.950 -38.323 -21.695 1.00 41.31 847 GLU A N 1
ATOM 6496 C CA . GLU A 1 847 ? 12.608 -37.024 -21.498 1.00 41.31 847 GLU A CA 1
ATOM 6497 C C . GLU A 1 847 ? 12.752 -36.763 -19.994 1.00 41.31 847 GLU A C 1
ATOM 6499 O O . GLU A 1 847 ? 11.805 -36.374 -19.308 1.00 41.31 847 GLU A O 1
ATOM 6504 N N . THR A 1 848 ? 13.923 -37.071 -19.445 1.00 46.81 848 THR A N 1
ATOM 6505 C CA . THR A 1 848 ? 14.353 -36.480 -18.193 1.00 46.81 848 THR A CA 1
ATOM 6506 C C . THR A 1 848 ? 14.553 -35.010 -18.522 1.00 46.81 848 THR A C 1
ATOM 6508 O O . THR A 1 848 ? 15.092 -34.708 -19.582 1.00 46.81 848 THR A O 1
ATOM 6511 N N . ASP A 1 849 ? 14.052 -34.092 -17.687 1.00 52.03 849 ASP A N 1
ATOM 6512 C CA . ASP A 1 849 ? 14.512 -32.699 -17.731 1.00 52.03 849 ASP A CA 1
ATOM 6513 C C . ASP A 1 849 ? 16.039 -32.768 -17.557 1.00 52.03 849 ASP A C 1
ATOM 6515 O O . ASP A 1 849 ? 16.528 -32.900 -16.433 1.00 52.03 849 ASP A O 1
ATOM 6519 N N . ASP A 1 850 ? 16.777 -32.831 -18.663 1.00 51.50 850 ASP A N 1
ATOM 6520 C CA . ASP A 1 850 ? 18.226 -32.896 -18.656 1.00 51.50 850 ASP A CA 1
ATOM 6521 C C . ASP A 1 850 ? 18.688 -31.561 -18.067 1.00 51.50 850 ASP A C 1
ATOM 6523 O O . ASP A 1 850 ? 18.400 -30.496 -18.611 1.00 51.50 850 ASP A O 1
ATOM 6527 N N . GLU A 1 851 ? 19.298 -31.614 -16.882 1.00 54.12 851 GLU A N 1
ATOM 6528 C CA . GLU A 1 851 ? 19.843 -30.439 -16.204 1.00 54.12 851 GLU A CA 1
ATOM 6529 C C . GLU A 1 851 ? 20.801 -29.737 -17.174 1.00 54.12 851 GLU A C 1
ATOM 6531 O O . GLU A 1 851 ? 21.806 -30.321 -17.583 1.00 54.12 851 GLU A O 1
ATOM 6536 N N . ASP A 1 852 ? 20.490 -28.500 -17.569 1.00 60.53 852 ASP A N 1
ATOM 6537 C CA . ASP A 1 852 ? 21.398 -27.712 -18.396 1.00 60.53 852 ASP A CA 1
ATOM 6538 C C . ASP A 1 852 ? 22.737 -27.579 -17.656 1.00 60.53 852 ASP A C 1
ATOM 6540 O O . ASP A 1 852 ? 22.784 -27.017 -16.557 1.00 60.53 852 ASP A O 1
ATOM 6544 N N . ASP A 1 853 ? 23.833 -28.047 -18.270 1.00 63.72 853 ASP A N 1
ATOM 6545 C CA . ASP A 1 853 ? 25.190 -28.070 -17.685 1.00 63.72 853 ASP A CA 1
ATOM 6546 C C . ASP A 1 853 ? 25.601 -26.726 -17.038 1.00 63.72 853 ASP A C 1
ATOM 6548 O O . ASP A 1 853 ? 26.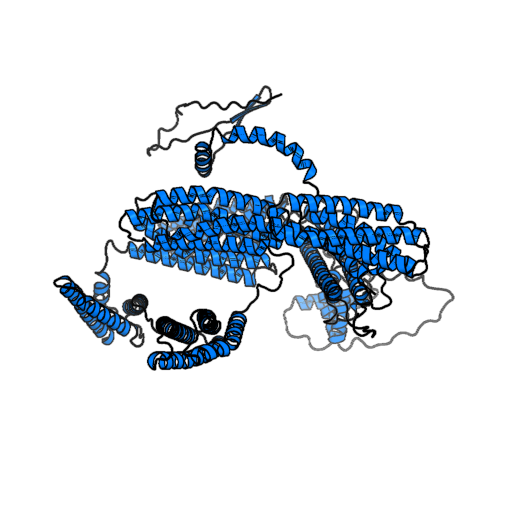403 -26.669 -16.105 1.00 63.72 853 ASP A O 1
ATOM 6552 N N . MET A 1 854 ? 25.013 -25.627 -17.516 1.00 71.38 854 MET A N 1
ATOM 6553 C CA . MET A 1 854 ? 25.172 -24.261 -17.020 1.00 71.38 854 MET A CA 1
ATOM 6554 C C . MET A 1 854 ? 24.786 -24.058 -15.543 1.00 71.38 854 MET A C 1
ATOM 6556 O O . MET A 1 854 ? 25.350 -23.169 -14.906 1.00 71.38 854 MET A O 1
ATOM 6560 N N . PHE A 1 855 ? 23.860 -24.845 -14.984 1.00 79.25 855 PHE A N 1
ATOM 6561 C CA . PHE A 1 855 ? 23.378 -24.697 -13.600 1.00 79.25 855 PHE A CA 1
ATOM 6562 C C . PHE A 1 855 ? 23.954 -25.735 -12.621 1.00 79.25 855 PHE A C 1
ATOM 6564 O O . PHE A 1 855 ? 23.582 -25.748 -11.448 1.00 79.25 855 PHE A O 1
ATOM 6571 N N . LEU A 1 856 ? 24.914 -26.559 -13.059 1.00 70.31 856 LEU A N 1
ATOM 6572 C CA . LEU A 1 856 ? 25.586 -27.558 -12.213 1.00 70.31 856 LEU A CA 1
ATOM 6573 C C . LEU A 1 856 ? 26.447 -26.943 -11.094 1.00 70.31 856 LEU A C 1
ATOM 6575 O O . LEU A 1 856 ? 26.781 -27.617 -10.115 1.00 70.31 856 LEU A O 1
ATOM 6579 N N . HIS A 1 857 ? 26.839 -25.674 -11.228 1.00 69.88 857 HIS A N 1
ATOM 6580 C CA . HIS A 1 857 ? 27.690 -24.971 -10.270 1.00 69.88 857 HIS A CA 1
ATOM 6581 C C . HIS A 1 857 ? 26.997 -23.731 -9.709 1.00 69.88 857 HIS A C 1
ATOM 6583 O O . HIS A 1 857 ? 26.319 -22.997 -10.424 1.00 69.88 857 HIS A O 1
ATOM 6589 N N . ALA A 1 858 ? 27.201 -23.484 -8.411 1.00 68.06 858 ALA A N 1
ATOM 6590 C CA . ALA A 1 858 ? 26.660 -22.303 -7.755 1.00 68.06 858 ALA A CA 1
ATOM 6591 C C . ALA A 1 858 ? 27.241 -21.016 -8.386 1.00 68.06 858 ALA A C 1
ATOM 6593 O O . ALA A 1 858 ? 28.459 -20.944 -8.586 1.00 68.06 858 ALA A O 1
ATOM 6594 N N . PRO A 1 859 ? 26.409 -19.993 -8.663 1.00 75.19 859 PRO A N 1
ATOM 6595 C CA . PRO A 1 859 ? 26.873 -18.713 -9.192 1.00 75.19 859 PRO A CA 1
ATOM 6596 C C . PRO A 1 859 ? 27.860 -18.020 -8.247 1.00 75.19 859 PRO A C 1
ATOM 6598 O O . PRO A 1 859 ? 27.705 -18.064 -7.024 1.00 75.19 859 PRO A O 1
ATOM 6601 N N . LEU A 1 860 ? 28.852 -17.329 -8.808 1.00 73.19 860 LEU A N 1
ATOM 6602 C CA . LEU A 1 860 ? 29.791 -16.516 -8.032 1.00 73.19 860 LEU A CA 1
ATOM 6603 C C . LEU A 1 860 ? 29.162 -15.153 -7.656 1.00 73.19 860 LEU A C 1
ATOM 6605 O O . LEU A 1 860 ? 28.354 -14.629 -8.425 1.00 73.19 860 LEU A O 1
ATOM 6609 N N . PRO A 1 861 ? 29.556 -14.515 -6.531 1.00 67.00 861 PRO A N 1
ATOM 6610 C CA . PRO A 1 861 ? 29.007 -13.213 -6.114 1.00 67.00 861 PRO A CA 1
ATOM 6611 C C . PRO A 1 861 ? 29.186 -12.076 -7.133 1.00 67.00 861 PRO A C 1
ATOM 6613 O O . PRO A 1 861 ? 28.420 -11.120 -7.136 1.00 67.00 861 PRO A O 1
ATOM 6616 N N . ASN A 1 862 ? 30.174 -12.180 -8.024 1.00 70.38 862 ASN A N 1
ATOM 6617 C CA . ASN A 1 862 ? 30.430 -11.225 -9.105 1.00 70.38 862 ASN A CA 1
ATOM 6618 C C . ASN A 1 862 ? 29.585 -11.481 -10.374 1.00 70.38 862 ASN A C 1
ATOM 6620 O O . ASN A 1 862 ? 29.871 -10.903 -11.423 1.00 70.38 862 ASN A O 1
ATOM 6624 N N . GLN A 1 863 ? 28.576 -12.356 -10.310 1.00 80.12 863 GLN A N 1
ATOM 6625 C CA . GLN A 1 863 ? 27.678 -12.690 -11.422 1.00 80.12 863 GLN A CA 1
ATOM 6626 C C . GLN A 1 863 ? 26.201 -12.489 -11.023 1.00 80.12 863 GLN A C 1
ATOM 6628 O O . GLN A 1 863 ? 25.445 -13.459 -10.916 1.00 80.12 863 GLN A O 1
ATOM 6633 N N . PRO A 1 864 ? 25.751 -11.241 -10.810 1.00 80.31 864 PRO A N 1
ATOM 6634 C CA . PRO A 1 864 ? 24.405 -10.971 -10.298 1.00 80.31 864 PRO A CA 1
ATOM 6635 C C . PRO A 1 864 ? 23.283 -11.411 -11.261 1.00 80.31 864 PRO A C 1
ATOM 6637 O O . PRO A 1 864 ? 22.254 -11.911 -10.809 1.00 80.31 864 PRO A O 1
ATOM 6640 N N . ILE A 1 865 ? 23.496 -11.328 -12.583 1.00 86.00 865 ILE A N 1
ATOM 6641 C CA . ILE A 1 865 ? 22.535 -11.825 -13.591 1.00 86.00 865 ILE A CA 1
ATOM 6642 C C . ILE A 1 865 ? 22.423 -13.357 -13.533 1.00 86.00 865 ILE A C 1
ATOM 6644 O O . ILE A 1 865 ? 21.317 -13.896 -13.535 1.00 86.00 865 ILE A O 1
ATOM 6648 N N . MET A 1 866 ? 23.551 -14.071 -13.424 1.00 87.88 866 MET A N 1
ATOM 6649 C CA . MET A 1 866 ? 23.555 -15.531 -13.259 1.00 87.88 866 MET A CA 1
ATOM 6650 C C . MET A 1 866 ? 22.874 -15.954 -11.954 1.00 87.88 866 MET A C 1
ATOM 6652 O O . MET A 1 866 ? 22.145 -16.941 -11.929 1.00 87.88 866 MET A O 1
ATOM 6656 N N . MET A 1 867 ? 23.064 -15.194 -10.872 1.00 82.75 867 MET A N 1
ATOM 6657 C CA . MET A 1 867 ? 22.383 -15.447 -9.602 1.00 82.75 867 MET A CA 1
ATOM 6658 C C . MET A 1 867 ? 20.859 -15.346 -9.743 1.00 82.75 867 MET A C 1
ATOM 6660 O O . MET A 1 867 ? 20.148 -16.228 -9.260 1.00 82.75 867 MET A O 1
ATOM 6664 N N . ALA A 1 868 ? 20.361 -14.330 -10.455 1.00 80.88 868 ALA A N 1
ATOM 6665 C CA . ALA A 1 868 ? 18.938 -14.186 -10.753 1.00 80.88 868 ALA A CA 1
ATOM 6666 C C . ALA A 1 868 ? 18.405 -15.350 -11.610 1.00 80.88 868 ALA A C 1
ATOM 6668 O O . ALA A 1 868 ? 17.371 -15.937 -11.286 1.00 80.88 868 ALA A O 1
ATOM 6669 N N . ALA A 1 869 ? 19.141 -15.730 -12.661 1.00 88.12 869 ALA A N 1
ATOM 6670 C CA . ALA A 1 869 ? 18.807 -16.858 -13.532 1.00 88.12 869 ALA A CA 1
ATOM 6671 C C . ALA A 1 869 ? 18.718 -18.183 -12.755 1.00 88.12 869 ALA A C 1
ATOM 6673 O O . ALA A 1 869 ? 17.728 -18.907 -12.849 1.00 88.12 869 ALA A O 1
ATOM 6674 N N . HIS A 1 870 ? 19.727 -18.466 -11.932 1.00 85.50 870 HIS A N 1
ATOM 6675 C CA . HIS A 1 870 ? 19.774 -19.644 -11.072 1.00 85.50 870 HIS A CA 1
ATOM 6676 C C . HIS A 1 870 ? 18.647 -19.631 -10.025 1.00 85.50 870 HIS A C 1
ATOM 6678 O O . HIS A 1 870 ? 18.027 -20.663 -9.773 1.00 85.50 870 HIS A O 1
ATOM 6684 N N . GLY A 1 871 ? 18.320 -18.466 -9.455 1.00 81.38 871 GLY A N 1
ATOM 6685 C CA . GLY A 1 871 ? 17.208 -18.304 -8.517 1.00 81.38 871 GLY A CA 1
ATOM 6686 C C . GLY A 1 871 ? 15.835 -18.623 -9.121 1.00 81.38 871 GLY A C 1
ATOM 6687 O O . GLY A 1 871 ? 14.997 -19.209 -8.431 1.00 81.38 871 GLY A O 1
ATOM 6688 N N . LEU A 1 872 ? 15.611 -18.283 -10.398 1.00 86.94 872 LEU A N 1
ATOM 6689 C CA . LEU A 1 872 ? 14.416 -18.696 -11.142 1.00 86.94 872 LEU A CA 1
ATOM 6690 C C . LEU A 1 872 ? 14.461 -20.193 -11.473 1.00 86.94 872 LEU A C 1
ATOM 6692 O O . LEU A 1 872 ? 13.477 -20.891 -11.237 1.00 86.94 872 LEU A O 1
ATOM 6696 N N . HIS A 1 873 ? 15.600 -20.698 -11.959 1.00 87.88 873 HIS A N 1
ATOM 6697 C CA . HIS A 1 873 ? 15.789 -22.112 -12.295 1.00 87.88 873 HIS A CA 1
ATOM 6698 C C . HIS A 1 873 ? 15.457 -23.039 -11.110 1.00 87.88 873 HIS A C 1
ATOM 6700 O O . HIS A 1 873 ? 14.722 -24.015 -11.259 1.00 87.88 873 HIS A O 1
ATOM 6706 N N . GLN A 1 874 ? 15.926 -22.694 -9.906 1.00 84.38 874 GLN A N 1
ATOM 6707 C CA . GLN A 1 874 ? 15.625 -23.439 -8.680 1.00 84.38 874 GLN A CA 1
ATOM 6708 C C . GLN A 1 874 ? 14.133 -23.487 -8.328 1.00 84.38 874 GLN A C 1
ATOM 6710 O O . GLN A 1 874 ? 13.687 -24.455 -7.708 1.00 84.38 874 GLN A O 1
ATOM 6715 N N . GLU A 1 875 ? 13.363 -22.466 -8.699 1.00 80.81 875 GLU A N 1
ATOM 6716 C CA . GLU A 1 875 ? 11.916 -22.461 -8.495 1.00 80.81 875 GLU A CA 1
ATOM 6717 C C . GLU A 1 875 ? 11.227 -23.385 -9.503 1.00 80.81 875 GLU A C 1
ATOM 6719 O O . GLU A 1 875 ? 10.479 -24.282 -9.127 1.00 80.81 875 GLU A O 1
ATOM 6724 N N . VAL A 1 876 ? 11.526 -23.207 -10.791 1.00 84.81 876 VAL A N 1
ATOM 6725 C CA . VAL A 1 876 ? 10.813 -23.895 -11.878 1.00 84.81 876 VAL A CA 1
ATOM 6726 C C . VAL A 1 876 ? 11.177 -25.371 -11.997 1.00 84.81 876 VAL A C 1
ATOM 6728 O O . VAL A 1 876 ? 10.361 -26.158 -12.468 1.00 84.81 876 VAL A O 1
ATOM 6731 N N . ARG A 1 877 ? 12.372 -25.782 -11.548 1.00 81.00 877 ARG A N 1
ATOM 6732 C CA . ARG A 1 877 ? 12.798 -27.192 -11.595 1.00 81.00 877 ARG A CA 1
ATOM 6733 C C . ARG A 1 877 ? 11.929 -28.111 -10.734 1.00 81.00 877 ARG A C 1
ATOM 6735 O O . ARG A 1 877 ? 11.844 -29.301 -11.020 1.00 81.00 877 ARG A O 1
ATOM 6742 N N . GLN A 1 878 ? 11.278 -27.566 -9.702 1.00 77.00 878 GLN A N 1
ATOM 6743 C CA . GLN A 1 878 ? 10.405 -28.316 -8.788 1.00 77.00 878 GLN A CA 1
ATOM 6744 C C . GLN A 1 878 ? 9.178 -28.902 -9.509 1.00 77.00 878 GLN A C 1
ATOM 6746 O O . GLN A 1 878 ? 8.596 -29.887 -9.050 1.00 77.00 878 GLN A O 1
ATOM 6751 N N . TRP A 1 879 ? 8.840 -28.342 -10.671 1.00 77.50 879 TRP A N 1
ATOM 6752 C CA . TRP A 1 879 ? 7.661 -28.667 -11.457 1.00 77.50 879 TRP A CA 1
ATOM 6753 C C . TRP A 1 879 ? 8.025 -29.445 -12.722 1.00 77.50 879 TRP A C 1
ATOM 6755 O O . TRP A 1 879 ? 9.053 -29.190 -13.361 1.00 77.50 879 TRP A O 1
ATOM 6765 N N . SER A 1 880 ? 7.168 -30.391 -13.110 1.00 77.06 880 SER A N 1
ATOM 6766 C CA . SER A 1 880 ? 7.269 -31.009 -14.430 1.00 77.06 880 SER A CA 1
ATOM 6767 C C . SER A 1 880 ? 6.938 -29.977 -15.512 1.00 77.06 880 SER A C 1
ATOM 6769 O O . SER A 1 880 ? 5.978 -29.221 -15.398 1.00 77.06 880 SER A O 1
ATOM 6771 N N . SER A 1 881 ? 7.747 -29.945 -16.569 1.00 78.25 881 SER A N 1
ATOM 6772 C CA . SER A 1 881 ? 7.492 -29.168 -17.793 1.00 78.25 881 SER A CA 1
ATOM 6773 C C . SER A 1 881 ? 6.422 -29.811 -18.682 1.00 78.25 881 SER A C 1
ATOM 6775 O O . SER A 1 881 ? 5.888 -29.162 -19.579 1.00 78.25 881 SER A O 1
ATOM 6777 N N . LYS A 1 882 ? 6.100 -31.088 -18.448 1.00 71.31 882 LYS A N 1
ATOM 6778 C CA . LYS A 1 882 ? 5.143 -31.840 -19.253 1.00 71.31 882 LYS A CA 1
ATOM 6779 C C . LYS A 1 882 ? 3.735 -31.276 -19.068 1.00 71.31 882 LYS A C 1
ATOM 6781 O O . LYS A 1 882 ? 3.247 -31.219 -17.945 1.00 71.31 882 LYS A O 1
ATOM 6786 N N . ASP A 1 883 ? 3.096 -30.901 -20.175 1.00 70.94 883 ASP A N 1
ATOM 6787 C CA . ASP A 1 883 ? 1.755 -30.300 -20.204 1.00 70.94 883 ASP A CA 1
ATOM 6788 C C . ASP A 1 883 ? 1.648 -28.974 -19.402 1.00 70.94 883 ASP A C 1
ATOM 6790 O O . ASP A 1 883 ? 0.560 -28.587 -18.972 1.00 70.94 883 ASP A O 1
ATOM 6794 N N . ASN A 1 884 ? 2.770 -28.264 -19.190 1.00 78.81 884 ASN A N 1
ATOM 6795 C CA . ASN A 1 884 ? 2.822 -27.010 -18.429 1.00 78.81 884 ASN A CA 1
ATOM 6796 C C . ASN A 1 884 ? 3.676 -25.937 -19.129 1.00 78.81 884 ASN A C 1
ATOM 6798 O O . ASN A 1 884 ? 4.860 -25.745 -18.833 1.00 78.81 884 ASN A O 1
ATOM 6802 N N . ASP A 1 885 ? 3.041 -25.195 -20.036 1.00 85.00 885 ASP A N 1
ATOM 6803 C CA . ASP A 1 885 ? 3.709 -24.194 -20.875 1.00 85.00 885 ASP A CA 1
ATOM 6804 C C . ASP A 1 885 ? 4.281 -23.007 -20.077 1.00 85.00 885 ASP A C 1
ATOM 6806 O O . ASP A 1 885 ? 5.283 -22.417 -20.486 1.00 85.00 885 ASP A O 1
ATOM 6810 N N . ILE A 1 886 ? 3.715 -22.687 -18.900 1.00 87.12 886 ILE A N 1
ATOM 6811 C CA . ILE A 1 886 ? 4.252 -21.643 -18.007 1.00 87.12 886 ILE A CA 1
ATOM 6812 C C . ILE A 1 886 ? 5.638 -22.058 -17.510 1.00 87.12 886 ILE A C 1
ATOM 6814 O O . ILE A 1 886 ? 6.584 -21.270 -17.562 1.00 87.12 886 ILE A O 1
ATOM 6818 N N . ILE A 1 887 ? 5.776 -23.307 -17.055 1.00 88.62 887 ILE A N 1
ATOM 6819 C CA . ILE A 1 887 ? 7.050 -23.852 -16.576 1.00 88.62 887 ILE A CA 1
ATOM 6820 C C . ILE A 1 887 ? 8.043 -24.010 -17.728 1.00 88.62 887 ILE A C 1
ATOM 6822 O O . ILE A 1 887 ? 9.218 -23.690 -17.549 1.00 88.62 887 ILE A O 1
ATOM 6826 N N . VAL A 1 888 ? 7.596 -24.430 -18.916 1.00 88.75 888 VAL A N 1
ATOM 6827 C CA . VAL A 1 888 ? 8.444 -24.491 -20.122 1.00 88.75 888 VAL A CA 1
ATOM 6828 C C . VAL A 1 888 ? 9.008 -23.110 -20.464 1.00 88.75 888 VAL A C 1
ATOM 6830 O O . VAL A 1 888 ? 10.223 -22.957 -20.627 1.00 88.75 888 VAL A O 1
ATOM 6833 N N . ALA A 1 889 ? 8.154 -22.086 -20.522 1.00 90.56 889 ALA A N 1
ATOM 6834 C CA . ALA A 1 889 ? 8.572 -20.720 -20.815 1.00 90.56 889 ALA A CA 1
ATOM 6835 C C . ALA A 1 889 ? 9.516 -20.171 -19.732 1.00 90.56 889 ALA A C 1
ATOM 6837 O O . ALA A 1 889 ? 10.565 -19.614 -20.058 1.00 90.56 889 ALA A O 1
ATOM 6838 N N . ALA A 1 890 ? 9.216 -20.394 -18.450 1.00 91.50 890 ALA A N 1
ATOM 6839 C CA . ALA A 1 890 ? 10.045 -19.924 -17.342 1.00 91.50 890 ALA A CA 1
ATOM 6840 C C . ALA A 1 890 ? 11.408 -20.647 -17.255 1.00 91.50 890 ALA A C 1
ATOM 6842 O O . ALA A 1 890 ? 12.428 -19.998 -17.009 1.00 91.50 890 ALA A O 1
ATOM 6843 N N . LYS A 1 891 ? 11.473 -21.960 -17.539 1.00 90.44 891 LYS A N 1
ATOM 6844 C CA . LYS A 1 891 ? 12.740 -22.706 -17.695 1.00 90.44 891 LYS A CA 1
ATOM 6845 C C . LYS A 1 891 ? 13.579 -22.124 -18.832 1.00 90.44 891 LYS A C 1
ATOM 6847 O O . LYS A 1 891 ? 14.748 -21.799 -18.626 1.00 90.44 891 LYS A O 1
ATOM 6852 N N . LYS A 1 892 ? 12.967 -21.892 -19.999 1.00 92.19 892 LYS A N 1
ATOM 6853 C CA . LYS A 1 892 ? 13.624 -21.239 -21.142 1.00 92.19 892 LYS A CA 1
ATOM 6854 C C . LYS A 1 892 ? 14.159 -19.850 -20.774 1.00 92.19 892 LYS A C 1
ATOM 6856 O O . LYS A 1 892 ? 15.278 -19.513 -21.154 1.00 92.19 892 LYS A O 1
ATOM 6861 N N . MET A 1 893 ? 13.402 -19.054 -20.015 1.00 93.88 893 MET A N 1
ATOM 6862 C CA . MET A 1 893 ? 13.854 -17.743 -19.536 1.00 93.88 893 MET A CA 1
ATOM 6863 C C . MET A 1 893 ? 15.077 -17.843 -18.625 1.00 93.88 893 MET A C 1
ATOM 6865 O O . MET A 1 893 ? 16.009 -17.063 -18.804 1.00 93.88 893 MET A O 1
ATOM 6869 N N . ALA A 1 894 ? 15.107 -18.798 -17.692 1.00 91.81 894 ALA A N 1
ATOM 6870 C CA . ALA A 1 894 ? 16.257 -18.997 -16.813 1.00 91.81 894 ALA A CA 1
ATOM 6871 C C . ALA A 1 894 ? 17.527 -19.315 -17.621 1.00 91.81 894 ALA A C 1
ATOM 6873 O O . ALA A 1 894 ? 18.559 -18.673 -17.427 1.00 91.81 894 ALA A O 1
ATOM 6874 N N . VAL A 1 895 ? 17.434 -20.232 -18.590 1.00 91.19 895 VAL A N 1
ATOM 6875 C CA . VAL A 1 895 ? 18.549 -20.597 -19.482 1.00 91.19 895 VAL A CA 1
ATOM 6876 C C . VAL A 1 895 ? 19.032 -19.394 -20.292 1.00 91.19 895 VAL A C 1
ATOM 6878 O O . VAL A 1 895 ? 20.224 -19.081 -20.318 1.00 91.19 895 VAL A O 1
ATOM 6881 N N . LEU A 1 896 ? 18.110 -18.674 -20.932 1.00 93.50 896 LEU A N 1
ATOM 6882 C CA . LEU A 1 896 ? 18.455 -17.486 -21.708 1.00 93.50 896 LEU A CA 1
ATOM 6883 C C . LEU A 1 896 ? 19.077 -16.392 -20.828 1.00 93.50 896 LEU A C 1
ATOM 6885 O O . LEU A 1 896 ? 20.022 -15.737 -21.258 1.00 93.50 896 LEU A O 1
ATOM 6889 N N . MET A 1 897 ? 18.615 -16.222 -19.587 1.00 93.56 897 MET A N 1
ATOM 6890 C CA . MET A 1 897 ? 19.186 -15.253 -18.651 1.00 93.56 897 MET A CA 1
ATOM 6891 C C . MET A 1 897 ? 20.595 -15.654 -18.183 1.00 93.56 897 MET A C 1
ATOM 6893 O O . MET A 1 897 ? 21.480 -14.802 -18.087 1.00 93.56 897 MET A O 1
ATOM 6897 N N . GLY A 1 898 ? 20.850 -16.951 -17.985 1.00 89.38 898 GLY A N 1
ATOM 6898 C CA . GLY A 1 898 ? 22.200 -17.474 -17.749 1.00 89.38 898 GLY A CA 1
ATOM 6899 C C . GLY A 1 898 ? 23.140 -17.181 -18.924 1.00 89.38 898 GLY A C 1
ATOM 6900 O O . GLY A 1 898 ? 24.247 -16.670 -18.729 1.00 89.38 898 GLY A O 1
ATOM 6901 N N . ARG A 1 899 ? 22.660 -17.378 -20.160 1.00 89.75 899 ARG A N 1
ATOM 6902 C CA . ARG A 1 899 ? 23.389 -17.002 -21.384 1.00 89.75 899 ARG A CA 1
ATOM 6903 C C . ARG A 1 899 ? 23.614 -15.490 -21.481 1.00 89.75 899 ARG A C 1
ATOM 6905 O O . ARG A 1 899 ? 24.709 -15.065 -21.839 1.00 89.75 899 ARG A O 1
ATOM 6912 N N . LEU A 1 900 ? 22.622 -14.667 -21.133 1.00 89.88 900 LEU A N 1
ATOM 6913 C CA . LEU A 1 900 ? 22.761 -13.207 -21.085 1.00 89.88 900 LEU A CA 1
ATOM 6914 C C . LEU A 1 900 ? 23.889 -12.793 -20.127 1.00 89.88 900 LEU A C 1
ATOM 6916 O O . LEU A 1 900 ? 24.712 -11.954 -20.485 1.00 89.88 900 LEU A O 1
ATOM 6920 N N . SER A 1 901 ? 23.991 -13.435 -18.958 1.00 89.00 901 SER A N 1
ATOM 6921 C CA . SER A 1 901 ? 25.069 -13.177 -17.995 1.00 89.00 901 SER A CA 1
ATOM 6922 C C . SER A 1 901 ? 26.467 -13.440 -18.566 1.00 89.00 901 SER A C 1
ATOM 6924 O O . SER A 1 901 ? 27.404 -12.724 -18.212 1.00 89.00 901 SER A O 1
ATOM 6926 N N . GLN A 1 902 ? 26.629 -14.460 -19.414 1.00 86.62 902 GLN A N 1
ATOM 6927 C CA . GLN A 1 902 ? 27.904 -14.758 -20.080 1.00 86.62 902 GLN A CA 1
ATOM 6928 C C . GLN A 1 902 ? 28.216 -13.710 -21.160 1.00 86.62 902 GLN A C 1
ATOM 6930 O O . GLN A 1 902 ? 29.332 -13.190 -21.223 1.00 86.62 902 GLN A O 1
ATOM 6935 N N . LEU A 1 903 ? 27.205 -13.334 -21.954 1.00 86.62 903 LEU A N 1
ATOM 6936 C CA . LEU A 1 903 ? 27.327 -12.363 -23.047 1.00 86.62 903 LEU A CA 1
ATOM 6937 C C . LEU A 1 903 ? 27.670 -10.948 -22.560 1.00 86.62 903 LEU A C 1
ATOM 6939 O O . LEU A 1 903 ? 28.478 -10.269 -23.185 1.00 86.62 903 LEU A O 1
ATOM 6943 N N . VAL A 1 904 ? 27.106 -10.504 -21.431 1.00 83.69 904 VAL A N 1
ATOM 6944 C CA . VAL A 1 904 ? 27.403 -9.183 -20.841 1.00 83.69 904 VAL A CA 1
ATOM 6945 C C . VAL A 1 904 ? 28.857 -9.081 -20.367 1.00 83.69 904 VAL A C 1
ATOM 6947 O O . VAL A 1 904 ? 29.441 -7.998 -20.403 1.00 83.69 904 VAL A O 1
ATOM 6950 N N . ARG A 1 905 ? 29.455 -10.202 -19.943 1.00 77.56 905 ARG A N 1
ATOM 6951 C CA . ARG A 1 905 ? 30.816 -10.266 -19.383 1.00 77.56 905 ARG A CA 1
ATOM 6952 C C . ARG A 1 905 ? 31.915 -10.454 -20.431 1.00 77.56 905 ARG A C 1
ATOM 6954 O O . ARG A 1 905 ? 33.087 -10.449 -20.066 1.00 77.56 905 ARG A O 1
ATOM 6961 N N . GLY A 1 906 ? 31.573 -10.618 -21.709 1.00 70.94 906 GLY A N 1
ATOM 6962 C CA . GLY A 1 906 ? 32.579 -10.807 -22.755 1.00 70.94 906 GLY A CA 1
ATOM 6963 C C . GLY A 1 906 ? 33.143 -12.232 -22.861 1.00 70.94 906 GLY A C 1
ATOM 6964 O O . GLY A 1 906 ? 34.108 -12.454 -23.593 1.00 70.94 906 GLY A O 1
ATOM 6965 N N . GLU A 1 907 ? 32.605 -13.201 -22.111 1.00 60.62 907 GLU A N 1
ATOM 6966 C CA . GLU A 1 907 ? 33.145 -14.564 -22.054 1.00 60.62 907 GLU A CA 1
ATOM 6967 C C . GLU A 1 907 ? 32.791 -15.342 -23.340 1.00 60.62 907 GLU A C 1
ATOM 6969 O O . GLU A 1 907 ? 31.634 -15.398 -23.749 1.00 60.62 907 GLU A O 1
ATOM 6974 N N . GLY A 1 908 ? 33.792 -15.950 -23.994 1.00 51.91 908 GLY A N 1
ATOM 6975 C CA . GLY A 1 908 ? 33.578 -16.883 -25.115 1.00 51.91 908 GLY A CA 1
ATOM 6976 C C . GLY A 1 908 ? 33.421 -16.277 -26.520 1.00 51.91 908 GLY A C 1
ATOM 6977 O O . GLY A 1 908 ? 32.948 -16.976 -27.410 1.00 51.91 908 GLY A O 1
ATOM 6978 N N . GLY A 1 909 ? 33.826 -15.023 -26.753 1.00 55.88 909 GLY A N 1
ATOM 6979 C CA . GLY A 1 909 ? 33.675 -14.374 -28.069 1.00 55.88 909 GLY A CA 1
ATOM 6980 C C . GLY A 1 909 ? 32.282 -13.778 -28.291 1.00 55.88 909 GLY A C 1
ATOM 6981 O O . GLY A 1 909 ? 31.754 -13.819 -29.398 1.00 55.88 909 GLY A O 1
ATOM 6982 N N . SER A 1 910 ? 31.676 -13.257 -27.222 1.00 61.53 910 SER A N 1
ATOM 6983 C CA . SER A 1 910 ? 30.329 -12.679 -27.209 1.00 61.53 910 SER A CA 1
ATOM 6984 C C . SER A 1 910 ? 30.135 -11.608 -28.287 1.00 61.53 910 SER A C 1
ATOM 6986 O O . SER A 1 910 ? 30.814 -10.577 -28.271 1.00 61.53 910 SER A O 1
ATOM 6988 N N . SER A 1 911 ? 29.166 -11.831 -29.172 1.00 72.75 911 SER A N 1
ATOM 6989 C CA . SER A 1 911 ? 28.799 -10.881 -30.218 1.00 72.75 911 SER A CA 1
ATOM 6990 C C . SER A 1 911 ? 27.705 -9.914 -29.728 1.00 72.75 911 SER A C 1
ATOM 6992 O O . SER A 1 911 ? 26.812 -10.286 -28.955 1.00 72.75 911 SER A O 1
ATOM 6994 N N . LYS A 1 912 ? 27.755 -8.650 -30.160 1.00 83.56 912 LYS A N 1
ATOM 6995 C CA . LYS A 1 912 ? 26.730 -7.613 -29.909 1.00 83.56 912 LYS A CA 1
ATOM 6996 C C . LYS A 1 912 ? 25.342 -8.102 -30.357 1.00 83.56 912 LYS A C 1
ATOM 6998 O O . LYS A 1 912 ? 24.332 -7.830 -29.709 1.00 83.56 912 LYS A O 1
ATOM 7003 N N . ARG A 1 913 ? 25.300 -8.872 -31.441 1.00 85.31 913 ARG A N 1
ATOM 7004 C CA . ARG A 1 913 ? 24.160 -9.541 -32.060 1.00 85.31 913 ARG A CA 1
ATOM 7005 C C . ARG A 1 913 ? 23.612 -10.622 -31.152 1.00 85.31 913 ARG A C 1
ATOM 7007 O O . ARG A 1 913 ? 22.400 -10.652 -30.953 1.00 85.31 913 ARG A O 1
ATOM 7014 N N . ASP A 1 914 ? 24.465 -11.467 -30.578 1.00 87.00 914 ASP A N 1
ATOM 7015 C CA . ASP A 1 914 ? 24.026 -12.505 -29.644 1.00 87.00 914 ASP A CA 1
ATOM 7016 C C . ASP A 1 914 ? 23.430 -11.886 -28.381 1.00 87.00 914 ASP A C 1
ATOM 7018 O O . ASP A 1 914 ? 22.398 -12.366 -27.915 1.00 87.00 914 ASP A O 1
ATOM 7022 N N . LEU A 1 915 ? 24.008 -10.791 -27.865 1.00 88.88 915 LEU A N 1
ATOM 7023 C CA . LEU A 1 915 ? 23.450 -10.070 -26.715 1.00 88.88 915 LEU A CA 1
ATOM 7024 C C . LEU A 1 915 ? 22.030 -9.565 -27.012 1.00 88.88 915 LEU A C 1
ATOM 7026 O O . LEU A 1 915 ? 21.098 -9.835 -26.252 1.00 88.88 915 LEU A O 1
ATOM 7030 N N . ILE A 1 916 ? 21.842 -8.885 -28.146 1.00 87.44 916 ILE A N 1
ATOM 7031 C CA . ILE A 1 916 ? 20.531 -8.344 -28.526 1.00 87.44 916 ILE A CA 1
ATOM 7032 C C . ILE A 1 916 ? 19.530 -9.464 -28.856 1.00 87.44 916 ILE A C 1
ATOM 7034 O O . ILE A 1 916 ? 18.364 -9.388 -28.464 1.00 87.44 916 ILE A O 1
ATOM 7038 N N . SER A 1 917 ? 19.960 -10.516 -29.556 1.00 90.00 917 SER A N 1
ATOM 7039 C CA . SER A 1 917 ? 19.107 -11.661 -29.894 1.00 90.00 917 SER A CA 1
ATOM 7040 C C . SER A 1 917 ? 18.674 -12.433 -28.647 1.00 90.00 917 SER A C 1
ATOM 7042 O O . SER A 1 917 ? 17.524 -12.872 -28.564 1.00 90.00 917 SER A O 1
ATOM 7044 N N . CYS A 1 918 ? 19.569 -12.577 -27.666 1.00 92.25 918 CYS A N 1
ATOM 7045 C CA . CYS A 1 918 ? 19.262 -13.200 -26.384 1.00 92.25 918 CYS A CA 1
ATOM 7046 C C . CYS A 1 918 ? 18.195 -12.392 -25.634 1.00 92.25 918 CYS A C 1
ATOM 7048 O O . CYS A 1 918 ? 17.160 -12.943 -25.269 1.00 92.25 918 CYS A O 1
ATOM 7050 N N . ALA A 1 919 ? 18.376 -11.073 -25.508 1.00 90.50 919 ALA A N 1
ATOM 7051 C CA . ALA A 1 919 ? 17.407 -10.192 -24.854 1.00 90.50 919 ALA A CA 1
ATOM 7052 C C . ALA A 1 919 ? 16.020 -10.211 -25.523 1.00 90.50 919 ALA A C 1
ATOM 7054 O O . ALA A 1 919 ? 15.003 -10.243 -24.830 1.00 90.50 919 ALA A O 1
ATOM 7055 N N . LYS A 1 920 ? 15.961 -10.255 -26.864 1.00 88.75 920 LYS A N 1
ATOM 7056 C CA . LYS A 1 920 ? 14.696 -10.423 -27.605 1.00 88.75 920 LYS A CA 1
ATOM 7057 C C . LYS A 1 920 ? 14.027 -11.760 -27.298 1.00 88.75 920 LYS A C 1
ATOM 7059 O O . LYS A 1 920 ? 12.841 -11.782 -26.996 1.00 88.75 920 LYS A O 1
ATOM 7064 N N . SER A 1 921 ? 14.801 -12.845 -27.283 1.00 93.69 921 SER A N 1
ATOM 7065 C CA . SER A 1 921 ? 14.290 -14.182 -26.956 1.00 93.69 921 SER A CA 1
ATOM 7066 C C . SER A 1 921 ? 13.763 -14.268 -25.517 1.00 93.69 921 SER A C 1
ATOM 7068 O O . SER A 1 921 ? 12.777 -14.960 -25.266 1.00 93.69 921 SER A O 1
ATOM 7070 N N . ILE A 1 922 ? 14.400 -13.565 -24.569 1.00 92.62 922 ILE A N 1
ATOM 7071 C CA . ILE A 1 922 ? 13.927 -13.460 -23.179 1.00 92.62 922 ILE A CA 1
ATOM 7072 C C . ILE A 1 922 ? 12.595 -12.708 -23.128 1.00 92.62 922 ILE A C 1
ATOM 7074 O O . ILE A 1 922 ? 11.667 -13.182 -22.479 1.00 92.62 922 ILE A O 1
ATOM 7078 N N . ALA A 1 923 ? 12.487 -11.571 -23.822 1.00 86.88 923 ALA A N 1
ATOM 7079 C CA . ALA A 1 923 ? 11.261 -10.775 -23.859 1.00 86.88 923 ALA A CA 1
ATOM 7080 C C . ALA A 1 923 ? 10.085 -11.539 -24.501 1.00 86.88 923 ALA A C 1
ATOM 7082 O O . ALA A 1 923 ? 8.975 -11.515 -23.978 1.00 86.88 923 ALA A O 1
ATOM 7083 N N . GLU A 1 924 ? 10.327 -12.280 -25.585 1.00 90.19 924 GLU A N 1
ATOM 7084 C CA . GLU A 1 924 ? 9.314 -13.143 -26.212 1.00 90.19 924 GLU A CA 1
ATOM 7085 C C . GLU A 1 924 ? 8.850 -14.260 -25.262 1.00 90.19 924 GLU A C 1
ATOM 7087 O O . GLU A 1 924 ? 7.654 -14.508 -25.117 1.00 90.19 924 GLU A O 1
ATOM 7092 N N . ALA A 1 925 ? 9.782 -14.914 -24.560 1.00 91.94 925 ALA A N 1
ATOM 7093 C CA . ALA A 1 925 ? 9.431 -15.926 -23.565 1.00 91.94 925 ALA A CA 1
ATOM 7094 C C . ALA A 1 925 ? 8.670 -15.326 -22.364 1.00 91.94 925 ALA A C 1
ATOM 7096 O O . ALA A 1 925 ? 7.769 -15.966 -21.826 1.00 91.94 925 ALA A O 1
ATOM 7097 N N . SER A 1 926 ? 8.984 -14.088 -21.966 1.00 90.06 926 SER A N 1
ATOM 7098 C CA . SER A 1 926 ? 8.295 -13.399 -20.871 1.00 90.06 926 SER A CA 1
ATOM 7099 C C . SER A 1 926 ? 6.873 -12.963 -21.240 1.00 90.06 926 SER A C 1
ATOM 7101 O O . SER A 1 926 ? 5.968 -13.001 -20.402 1.00 90.06 926 SER A O 1
ATOM 7103 N N . GLU A 1 927 ? 6.653 -12.567 -22.498 1.00 88.25 927 GLU A N 1
ATOM 7104 C CA . GLU A 1 927 ? 5.313 -12.320 -23.044 1.00 88.25 927 GLU A CA 1
ATOM 7105 C C . GLU A 1 927 ? 4.453 -13.590 -22.991 1.00 88.25 927 GLU A C 1
ATOM 7107 O O . GLU A 1 927 ? 3.287 -13.519 -22.599 1.00 88.25 927 GLU A O 1
ATOM 7112 N N . GLU A 1 928 ? 5.039 -14.754 -23.281 1.00 90.56 928 GLU A N 1
ATOM 7113 C CA . GLU A 1 928 ? 4.337 -16.038 -23.212 1.00 90.56 928 GLU A CA 1
ATOM 7114 C C . GLU A 1 928 ? 3.941 -16.419 -21.776 1.00 90.56 928 GLU A C 1
ATOM 7116 O O . GLU A 1 928 ? 2.782 -16.758 -21.532 1.00 90.56 928 GLU A O 1
ATOM 7121 N N . VAL A 1 929 ? 4.846 -16.255 -20.797 1.00 90.25 929 VAL A N 1
ATOM 7122 C CA . VAL A 1 929 ? 4.513 -16.411 -19.363 1.00 90.25 929 VAL A CA 1
ATOM 7123 C C . VAL A 1 929 ? 3.338 -15.509 -18.978 1.00 90.25 929 VAL A C 1
ATOM 7125 O O . VAL A 1 929 ? 2.401 -15.951 -18.315 1.00 90.25 929 VAL A O 1
ATOM 7128 N N . THR A 1 930 ? 3.358 -14.250 -19.423 1.00 87.94 930 THR A N 1
ATOM 7129 C CA . THR A 1 930 ? 2.293 -13.281 -19.127 1.00 87.94 930 THR A CA 1
ATOM 7130 C C . THR A 1 930 ? 0.961 -13.700 -19.751 1.00 87.94 930 THR A C 1
ATOM 7132 O O . THR A 1 930 ? -0.083 -13.606 -19.104 1.00 87.94 930 THR A O 1
ATOM 7135 N N . ARG A 1 931 ? 0.974 -14.152 -21.010 1.00 89.62 931 ARG A N 1
ATOM 7136 C CA . ARG A 1 931 ? -0.224 -14.593 -21.737 1.00 89.62 931 ARG A CA 1
ATOM 7137 C C . ARG A 1 931 ? -0.895 -15.763 -21.020 1.00 89.62 931 ARG A C 1
ATOM 7139 O O . ARG A 1 931 ? -2.083 -15.678 -20.712 1.00 89.62 931 ARG A O 1
ATOM 7146 N N . LEU A 1 932 ? -0.119 -16.796 -20.705 1.00 87.50 932 LEU A N 1
ATOM 7147 C CA . LEU A 1 932 ? -0.588 -18.001 -20.023 1.00 87.50 932 LEU A CA 1
ATOM 7148 C C . LEU A 1 932 ? -1.078 -17.699 -18.599 1.00 87.50 932 LEU A C 1
ATOM 7150 O O . LEU A 1 932 ? -2.148 -18.156 -18.204 1.00 87.50 932 LEU A O 1
ATOM 7154 N N . ALA A 1 933 ? -0.358 -16.860 -17.847 1.00 87.62 933 ALA A N 1
ATOM 7155 C CA . ALA A 1 933 ? -0.790 -16.417 -16.521 1.00 87.62 933 ALA A CA 1
ATOM 7156 C C . ALA A 1 933 ? -2.135 -15.671 -16.569 1.00 87.62 933 ALA A C 1
ATOM 7158 O O . ALA A 1 933 ? -2.996 -15.887 -15.717 1.00 87.62 933 ALA A O 1
ATOM 7159 N N . LYS A 1 934 ? -2.358 -14.825 -17.585 1.00 86.88 934 LYS A N 1
ATOM 7160 C CA . LYS A 1 934 ? -3.641 -14.128 -17.785 1.00 86.88 934 LYS A CA 1
ATOM 7161 C C . LYS A 1 934 ? -4.774 -15.071 -18.186 1.00 86.88 934 LYS A C 1
ATOM 7163 O O . LYS A 1 934 ? -5.921 -14.802 -17.833 1.00 86.88 934 LYS A O 1
ATOM 7168 N N . GLU A 1 935 ? -4.485 -16.139 -18.922 1.00 86.31 935 GLU A N 1
ATOM 7169 C CA . GLU A 1 935 ? -5.466 -17.180 -19.249 1.00 86.31 935 GLU A CA 1
ATOM 7170 C C . GLU A 1 935 ? -5.878 -17.950 -17.997 1.00 86.31 935 GLU A C 1
ATOM 7172 O O . GLU A 1 935 ? -7.062 -17.961 -17.665 1.00 86.31 935 GLU A O 1
ATOM 7177 N N . LEU A 1 936 ? -4.910 -18.432 -17.217 1.00 84.06 936 LEU A N 1
ATOM 7178 C CA . LEU A 1 936 ? -5.167 -19.086 -15.935 1.00 84.06 936 LEU A CA 1
ATOM 7179 C C . LEU A 1 936 ? -5.934 -18.178 -14.962 1.00 84.06 936 LEU A C 1
ATOM 7181 O O . LEU A 1 936 ? -6.882 -18.603 -14.302 1.00 84.06 936 LEU A O 1
ATOM 7185 N N . ALA A 1 937 ? -5.573 -16.894 -14.908 1.00 85.75 937 ALA A N 1
ATOM 7186 C CA . ALA A 1 937 ? -6.284 -15.907 -14.110 1.00 85.75 937 ALA A CA 1
ATOM 7187 C C . ALA A 1 937 ? -7.766 -15.810 -14.510 1.00 85.75 937 ALA A C 1
ATOM 7189 O O . ALA A 1 937 ? -8.615 -15.693 -13.635 1.00 85.75 937 ALA A O 1
ATOM 7190 N N . ARG A 1 938 ? -8.114 -15.882 -15.804 1.00 86.25 938 ARG A N 1
ATOM 7191 C CA . ARG A 1 938 ? -9.519 -15.841 -16.263 1.00 86.25 938 ARG A CA 1
ATOM 7192 C C . ARG A 1 938 ? -10.320 -17.069 -15.838 1.00 86.25 938 ARG A C 1
ATOM 7194 O O . ARG A 1 938 ? -11.535 -16.964 -15.675 1.00 86.25 938 ARG A O 1
ATOM 7201 N N . GLU A 1 939 ? -9.659 -18.207 -15.687 1.00 81.38 939 GLU A N 1
ATOM 7202 C CA . GLU A 1 939 ? -10.286 -19.475 -15.312 1.00 81.38 939 GLU A CA 1
ATOM 7203 C C . GLU A 1 939 ? -10.366 -19.676 -13.795 1.00 81.38 939 GLU A C 1
ATOM 7205 O O . GLU A 1 939 ? -11.184 -20.466 -13.316 1.00 81.38 939 GLU A O 1
ATOM 7210 N N . CYS A 1 940 ? -9.569 -18.926 -13.033 1.00 83.19 940 CYS A N 1
ATOM 7211 C CA . CYS A 1 940 ? -9.606 -18.916 -11.581 1.00 83.19 940 CYS A CA 1
ATOM 7212 C C . CYS A 1 940 ? -10.935 -18.334 -11.064 1.00 83.19 940 CYS A C 1
ATOM 7214 O O . CYS A 1 940 ? -11.314 -17.199 -11.371 1.00 83.19 940 CYS A O 1
ATOM 7216 N N . THR A 1 941 ? -11.627 -19.124 -10.246 1.00 85.75 941 THR A N 1
ATOM 7217 C CA . THR A 1 941 ? -12.888 -18.787 -9.566 1.00 85.75 941 THR A CA 1
ATOM 7218 C C . THR A 1 941 ? -12.680 -17.989 -8.284 1.00 85.75 941 THR A C 1
ATOM 7220 O O . THR A 1 941 ? -13.638 -17.432 -7.759 1.00 85.75 941 THR A O 1
ATOM 7223 N N . ASP A 1 942 ? -11.453 -17.920 -7.769 1.00 86.25 942 ASP A N 1
ATOM 7224 C CA . ASP A 1 942 ? -11.112 -17.133 -6.588 1.00 86.25 942 ASP A CA 1
ATOM 7225 C C . ASP A 1 942 ? -10.640 -15.729 -6.998 1.00 86.25 942 ASP A C 1
ATOM 7227 O O . ASP A 1 942 ? -9.616 -15.558 -7.669 1.00 86.25 942 ASP A O 1
ATOM 7231 N N . LYS A 1 943 ? -11.392 -14.695 -6.603 1.00 87.75 943 LYS A N 1
ATOM 7232 C CA . LYS A 1 943 ? -11.107 -13.305 -6.990 1.00 87.75 943 LYS A CA 1
ATOM 7233 C C . LYS A 1 943 ? -9.790 -12.792 -6.412 1.00 87.75 943 LYS A C 1
ATOM 7235 O O . LYS A 1 943 ? -9.102 -12.040 -7.110 1.00 87.75 943 LYS A O 1
ATOM 7240 N N . ARG A 1 944 ? -9.428 -13.163 -5.179 1.00 84.44 944 ARG A N 1
ATOM 7241 C CA . ARG A 1 944 ? -8.164 -12.749 -4.539 1.00 84.44 944 ARG A CA 1
ATOM 7242 C C . ARG A 1 944 ? -6.973 -13.360 -5.264 1.00 84.44 944 ARG A C 1
ATOM 7244 O O . ARG A 1 944 ? -6.080 -12.619 -5.672 1.00 84.44 944 ARG A O 1
ATOM 7251 N N . MET A 1 945 ? -6.990 -14.673 -5.499 1.00 82.69 945 MET A N 1
ATOM 7252 C CA . MET A 1 945 ? -5.905 -15.365 -6.211 1.00 82.69 945 MET A CA 1
ATOM 7253 C C . MET A 1 945 ? -5.728 -14.825 -7.631 1.00 82.69 945 MET A C 1
ATOM 7255 O O . MET A 1 945 ? -4.611 -14.509 -8.041 1.00 82.69 945 MET A O 1
ATOM 7259 N N . ARG A 1 946 ? -6.837 -14.629 -8.353 1.00 86.62 946 ARG A N 1
ATOM 7260 C CA . ARG A 1 946 ? -6.838 -14.010 -9.680 1.00 86.62 946 ARG A CA 1
ATOM 7261 C C . ARG A 1 946 ? -6.238 -12.609 -9.673 1.00 86.62 946 ARG A C 1
ATOM 7263 O O . ARG A 1 946 ? -5.413 -12.293 -10.524 1.00 86.62 946 ARG A O 1
ATOM 7270 N N . THR A 1 947 ? -6.659 -11.765 -8.733 1.00 84.62 947 THR A N 1
ATOM 7271 C CA . THR A 1 947 ? -6.162 -10.385 -8.631 1.00 84.62 947 THR A CA 1
ATOM 7272 C C . THR A 1 947 ? -4.667 -10.372 -8.327 1.00 84.62 947 THR A C 1
ATOM 7274 O O . THR A 1 947 ? -3.934 -9.634 -8.979 1.00 84.62 947 THR A O 1
ATOM 7277 N N . ASN A 1 948 ? -4.202 -11.227 -7.410 1.00 80.12 948 ASN A N 1
ATOM 7278 C CA . ASN A 1 948 ? -2.781 -11.372 -7.101 1.00 80.12 948 ASN A CA 1
ATOM 7279 C C . ASN A 1 948 ? -1.976 -11.806 -8.340 1.00 80.12 948 ASN A C 1
ATOM 7281 O O . ASN A 1 948 ? -1.001 -11.150 -8.697 1.00 80.12 948 ASN A O 1
ATOM 7285 N N . LEU A 1 949 ? -2.432 -12.843 -9.056 1.00 83.94 949 LEU A N 1
ATOM 7286 C CA . LEU A 1 949 ? -1.787 -13.326 -10.282 1.00 83.94 949 LEU A CA 1
ATOM 7287 C C . LEU A 1 949 ? -1.704 -12.238 -11.366 1.00 83.94 949 LEU A C 1
ATOM 7289 O O . LEU A 1 949 ? -0.658 -12.056 -11.988 1.00 83.94 949 LEU A O 1
ATOM 7293 N N . LEU A 1 950 ? -2.782 -11.475 -11.572 1.00 84.88 950 LEU A N 1
ATOM 7294 C CA . LEU A 1 950 ? -2.785 -10.359 -12.519 1.00 84.88 950 LEU A CA 1
ATOM 7295 C C . LEU A 1 950 ? -1.792 -9.266 -12.108 1.00 84.88 950 LEU A C 1
ATOM 7297 O O . LEU A 1 950 ? -0.993 -8.841 -12.938 1.00 84.88 950 LEU A O 1
ATOM 7301 N N . GLN A 1 951 ? -1.770 -8.872 -10.832 1.00 76.81 951 GLN A N 1
ATOM 7302 C CA . GLN A 1 951 ? -0.835 -7.860 -10.330 1.00 76.81 951 GLN A CA 1
ATOM 7303 C C . GLN A 1 951 ? 0.634 -8.256 -10.540 1.00 76.81 951 GLN A C 1
ATOM 7305 O O . GLN A 1 951 ? 1.439 -7.418 -10.948 1.00 76.81 951 GLN A O 1
ATOM 7310 N N . VAL A 1 952 ? 1.000 -9.517 -10.284 1.00 76.50 952 VAL A N 1
ATOM 7311 C CA . VAL A 1 952 ? 2.397 -9.965 -10.431 1.00 76.50 952 VAL A CA 1
ATOM 7312 C C . VAL A 1 952 ? 2.801 -10.224 -11.884 1.00 76.50 952 VAL A C 1
ATOM 7314 O O . VAL A 1 952 ? 3.967 -10.031 -12.217 1.00 76.50 952 VAL A O 1
ATOM 7317 N N . CYS A 1 953 ? 1.876 -10.604 -12.774 1.00 83.12 953 CYS A N 1
ATOM 7318 C CA . CYS A 1 953 ? 2.219 -10.861 -14.177 1.00 83.12 953 CYS A CA 1
ATOM 7319 C C . CYS A 1 953 ? 2.200 -9.593 -15.051 1.00 83.12 953 CYS A C 1
ATOM 7321 O O . CYS A 1 953 ? 2.944 -9.510 -16.025 1.00 83.12 953 CYS A O 1
ATOM 7323 N N . GLU A 1 954 ? 1.409 -8.567 -14.712 1.00 81.00 954 GLU A N 1
ATOM 7324 C CA . GLU A 1 954 ? 1.279 -7.345 -15.526 1.00 81.00 954 GLU A CA 1
ATOM 7325 C C . GLU A 1 954 ? 2.531 -6.459 -15.555 1.00 81.00 954 GLU A C 1
ATOM 7327 O O . GLU A 1 954 ? 2.679 -5.643 -16.463 1.00 81.00 954 GLU A O 1
ATOM 7332 N N . ARG A 1 955 ? 3.461 -6.660 -14.618 1.00 76.25 955 ARG A N 1
ATOM 7333 C CA . ARG A 1 955 ? 4.784 -6.010 -14.591 1.00 76.25 955 ARG A CA 1
ATOM 7334 C C . ARG A 1 955 ? 5.778 -6.604 -15.598 1.00 76.25 955 ARG A C 1
ATOM 7336 O O . ARG A 1 955 ? 6.687 -5.905 -16.041 1.00 76.25 955 ARG A O 1
ATOM 7343 N N . ILE A 1 956 ? 5.609 -7.870 -15.990 1.00 81.19 956 ILE A N 1
ATOM 7344 C CA . ILE A 1 956 ? 6.564 -8.597 -16.842 1.00 81.19 956 ILE A CA 1
ATOM 7345 C C . ILE A 1 956 ? 6.760 -7.932 -18.224 1.00 81.19 956 ILE A C 1
ATOM 7347 O O . ILE A 1 956 ? 7.917 -7.754 -18.615 1.00 81.19 956 ILE A O 1
ATOM 7351 N N . PRO A 1 957 ? 5.709 -7.506 -18.961 1.00 80.44 957 PRO A N 1
ATOM 7352 C CA . PRO A 1 957 ? 5.872 -6.917 -20.296 1.00 80.44 957 PRO A CA 1
ATOM 7353 C C . PRO A 1 957 ? 6.712 -5.633 -20.328 1.00 80.44 957 PRO A C 1
ATOM 7355 O O . PRO A 1 957 ? 7.530 -5.449 -21.235 1.00 80.44 957 PRO A O 1
ATOM 7358 N N . THR A 1 958 ? 6.544 -4.760 -19.332 1.00 71.94 958 THR A N 1
ATOM 7359 C CA . THR A 1 958 ? 7.324 -3.520 -19.213 1.00 71.94 958 THR A CA 1
A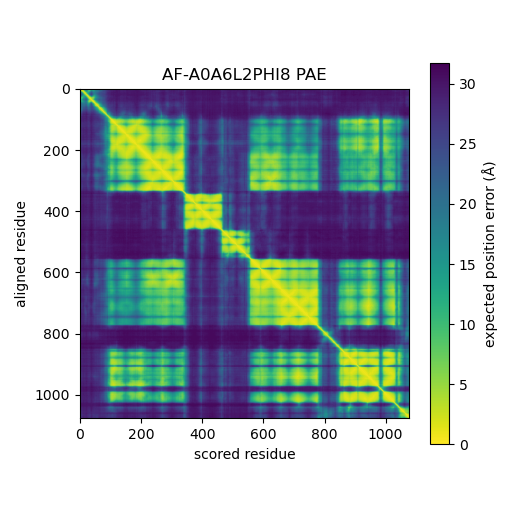TOM 7360 C C . THR A 1 958 ? 8.788 -3.832 -18.912 1.00 71.94 958 THR A C 1
ATOM 7362 O O . THR A 1 958 ? 9.683 -3.362 -19.615 1.00 71.94 958 THR A O 1
ATOM 7365 N N . ILE A 1 959 ? 9.058 -4.716 -17.945 1.00 74.19 959 ILE A N 1
ATOM 7366 C CA . ILE A 1 959 ? 10.434 -5.114 -17.610 1.00 74.19 959 ILE A CA 1
ATOM 7367 C C . ILE A 1 959 ? 11.118 -5.778 -18.820 1.00 74.19 959 ILE A C 1
ATOM 7369 O O . ILE A 1 959 ? 12.266 -5.455 -19.126 1.00 74.19 959 ILE A O 1
ATOM 7373 N N . GLY A 1 960 ? 10.412 -6.640 -19.563 1.00 77.00 960 GLY A N 1
ATOM 7374 C CA . GLY A 1 960 ? 10.920 -7.259 -20.793 1.00 77.00 960 GLY A CA 1
ATOM 7375 C C . GLY A 1 960 ? 11.192 -6.252 -21.919 1.00 77.00 960 GLY A C 1
ATOM 7376 O O . GLY A 1 960 ? 12.156 -6.395 -22.676 1.00 77.00 960 GLY A O 1
ATOM 7377 N N . THR A 1 961 ? 10.398 -5.183 -22.018 1.00 77.31 961 THR A N 1
ATOM 7378 C CA . THR A 1 961 ? 10.647 -4.087 -22.967 1.00 77.31 961 THR A CA 1
ATOM 7379 C C . THR A 1 961 ? 11.883 -3.279 -22.582 1.00 77.31 961 THR A C 1
ATOM 7381 O O . THR A 1 961 ? 12.740 -3.030 -23.434 1.00 77.31 961 THR A O 1
ATOM 7384 N N . GLN A 1 962 ? 12.031 -2.945 -21.300 1.00 72.56 962 GLN A N 1
ATOM 7385 C CA . GLN A 1 962 ? 13.233 -2.306 -20.762 1.00 72.56 962 GLN A CA 1
ATOM 7386 C C . GLN A 1 962 ? 14.489 -3.162 -20.999 1.00 72.56 962 GLN A C 1
ATOM 7388 O O . GLN A 1 962 ? 15.509 -2.623 -21.431 1.00 72.56 962 GLN A O 1
ATOM 7393 N N . LEU A 1 963 ? 14.404 -4.489 -20.833 1.00 81.50 963 LEU A N 1
ATOM 7394 C CA . LEU A 1 963 ? 15.511 -5.415 -21.098 1.00 81.50 963 LEU A CA 1
ATOM 7395 C C . LEU A 1 963 ? 16.028 -5.291 -22.538 1.00 81.50 963 LEU A C 1
ATOM 7397 O O . LEU A 1 963 ? 17.241 -5.238 -22.757 1.00 81.50 963 LEU A O 1
ATOM 7401 N N . LYS A 1 964 ? 15.124 -5.199 -23.528 1.00 82.44 964 LYS A N 1
ATOM 7402 C CA . LYS A 1 964 ? 15.488 -5.010 -24.947 1.00 82.44 964 LYS A CA 1
ATOM 7403 C C . LYS A 1 964 ? 16.258 -3.706 -25.167 1.00 82.44 964 LYS A C 1
ATOM 7405 O O . LYS A 1 964 ? 17.255 -3.693 -25.894 1.00 82.44 964 LYS A O 1
ATOM 7410 N N . ILE A 1 965 ? 15.814 -2.622 -24.532 1.00 78.06 965 ILE A N 1
ATOM 7411 C CA . ILE A 1 965 ? 16.435 -1.296 -24.649 1.00 78.06 965 ILE A CA 1
ATOM 7412 C C . ILE A 1 965 ? 17.821 -1.303 -23.995 1.00 78.06 965 ILE A C 1
ATOM 7414 O O . ILE A 1 965 ? 18.807 -0.978 -24.657 1.00 78.06 965 ILE A O 1
ATOM 7418 N N . LEU A 1 966 ? 17.917 -1.731 -22.733 1.00 77.50 966 LEU A N 1
ATOM 7419 C CA . LEU A 1 966 ? 19.168 -1.760 -21.966 1.00 77.50 966 LEU A CA 1
ATOM 7420 C C . LEU A 1 966 ? 20.216 -2.675 -22.609 1.00 77.50 966 LEU A C 1
ATOM 7422 O O . LEU A 1 966 ? 21.378 -2.294 -22.740 1.00 77.50 966 LEU A O 1
ATOM 7426 N N . SER A 1 967 ? 19.797 -3.837 -23.116 1.00 84.56 967 SER A N 1
ATOM 7427 C CA . SER A 1 967 ? 20.689 -4.750 -23.842 1.00 84.56 967 SER A CA 1
ATOM 7428 C C . SER A 1 967 ? 21.202 -4.138 -25.148 1.00 84.56 967 SER A C 1
ATOM 7430 O O . SER A 1 967 ? 22.360 -4.337 -25.507 1.00 84.56 967 SER A O 1
ATOM 7432 N N . THR A 1 968 ? 20.376 -3.348 -25.846 1.00 83.81 968 THR A N 1
ATOM 7433 C CA . THR A 1 968 ? 20.803 -2.616 -27.050 1.00 83.81 968 THR A CA 1
ATOM 7434 C C . THR A 1 968 ? 21.802 -1.512 -26.700 1.00 83.81 968 THR A C 1
ATOM 7436 O O . THR A 1 968 ? 22.807 -1.364 -27.393 1.00 83.81 968 THR A O 1
ATOM 7439 N N . VAL A 1 969 ? 21.584 -0.774 -25.604 1.00 83.56 969 VAL A N 1
ATOM 7440 C CA . VAL A 1 969 ? 22.536 0.236 -25.110 1.00 83.56 969 VAL A CA 1
ATOM 7441 C C . VAL A 1 969 ? 23.873 -0.419 -24.765 1.00 83.56 969 VAL A C 1
ATOM 7443 O O . VAL A 1 969 ? 24.899 -0.008 -25.309 1.00 83.56 969 VAL A O 1
ATOM 7446 N N . LYS A 1 970 ? 23.868 -1.497 -23.972 1.00 82.25 970 LYS A N 1
ATOM 7447 C CA . LYS A 1 970 ? 25.086 -2.244 -23.626 1.00 82.25 970 LYS A CA 1
ATOM 7448 C C . LYS A 1 970 ? 25.803 -2.779 -24.869 1.00 82.25 970 LYS A C 1
ATOM 7450 O O . LYS A 1 970 ? 27.019 -2.644 -24.979 1.00 82.25 970 LYS A O 1
ATOM 7455 N N . ALA A 1 971 ? 25.068 -3.301 -25.855 1.00 84.69 971 ALA A N 1
ATOM 7456 C CA . ALA A 1 971 ? 25.645 -3.775 -27.115 1.00 84.69 971 ALA A CA 1
ATOM 7457 C C . ALA A 1 971 ? 26.398 -2.675 -27.884 1.00 84.69 971 ALA A C 1
ATOM 7459 O O . ALA A 1 971 ? 27.419 -2.953 -28.511 1.00 84.69 971 ALA A O 1
ATOM 7460 N N . THR A 1 972 ? 25.946 -1.416 -27.810 1.00 80.00 972 THR A N 1
ATOM 7461 C CA . THR A 1 972 ? 26.681 -0.293 -28.419 1.00 80.00 972 THR A CA 1
ATOM 7462 C C . THR A 1 972 ? 27.975 0.060 -27.689 1.00 80.00 972 THR A C 1
ATOM 7464 O O . THR A 1 972 ? 28.804 0.765 -28.266 1.00 80.00 972 THR A O 1
ATOM 7467 N N . MET A 1 973 ? 28.158 -0.396 -26.447 1.00 75.88 973 MET A N 1
ATOM 7468 C CA . MET A 1 973 ? 29.321 -0.113 -25.597 1.00 75.88 973 MET A CA 1
ATOM 7469 C C . MET A 1 973 ? 30.351 -1.255 -25.584 1.00 75.88 973 MET A C 1
ATOM 7471 O O . MET A 1 973 ? 31.534 -1.006 -25.350 1.00 75.88 973 MET A O 1
ATOM 7475 N N . LEU A 1 974 ? 29.947 -2.477 -25.954 1.00 74.19 974 LEU A N 1
ATOM 7476 C CA . LEU A 1 974 ? 30.847 -3.624 -26.111 1.00 74.19 974 LEU A CA 1
ATOM 7477 C C . LEU A 1 974 ? 31.958 -3.353 -27.145 1.00 74.19 974 LEU A C 1
ATOM 7479 O O . LEU A 1 974 ? 31.693 -3.084 -28.319 1.00 74.19 974 LEU A O 1
ATOM 7483 N N . GLY A 1 975 ? 33.218 -3.457 -26.710 1.00 61.66 975 GLY A N 1
ATOM 7484 C CA . GLY A 1 975 ? 34.402 -3.319 -27.569 1.00 61.66 975 GLY A CA 1
ATOM 7485 C C . GLY A 1 975 ? 34.810 -1.877 -27.907 1.00 61.66 975 GLY A C 1
ATOM 7486 O O . GLY A 1 975 ? 35.702 -1.679 -28.732 1.00 61.66 975 GLY A O 1
ATOM 7487 N N . ALA A 1 976 ? 34.195 -0.862 -27.290 1.00 55.59 976 ALA A N 1
ATOM 7488 C CA . ALA A 1 976 ? 34.598 0.529 -27.477 1.00 55.59 976 ALA A CA 1
ATOM 7489 C C . ALA A 1 976 ? 35.916 0.823 -26.733 1.00 55.59 976 ALA A C 1
ATOM 7491 O O . ALA A 1 976 ? 35.965 0.819 -25.507 1.00 55.59 976 ALA A O 1
ATOM 7492 N N . GLN A 1 977 ? 36.996 1.081 -27.475 1.00 46.00 977 GLN A N 1
ATOM 7493 C CA . GLN A 1 977 ? 38.284 1.487 -26.903 1.00 46.00 977 GLN A CA 1
ATOM 7494 C C . GLN A 1 977 ? 38.217 2.937 -26.400 1.00 46.00 977 GLN A C 1
ATOM 7496 O O . GLN A 1 977 ? 37.982 3.856 -27.188 1.00 46.00 977 GLN A O 1
ATOM 7501 N N . ALA A 1 978 ? 38.473 3.151 -25.108 1.00 41.53 978 ALA A N 1
ATOM 7502 C CA . ALA A 1 978 ? 38.765 4.475 -24.571 1.00 41.53 978 ALA A CA 1
ATOM 7503 C C . ALA A 1 978 ? 40.180 4.892 -25.006 1.00 41.53 978 ALA A C 1
ATOM 7505 O O . ALA A 1 978 ? 41.156 4.196 -24.731 1.00 41.53 978 ALA A O 1
ATOM 7506 N N . VAL A 1 979 ? 40.298 6.026 -25.698 1.00 40.72 979 VAL A N 1
ATOM 7507 C CA . VAL A 1 979 ? 41.594 6.656 -25.982 1.00 40.72 979 VAL A CA 1
ATOM 7508 C C . VAL A 1 979 ? 41.797 7.755 -24.945 1.00 40.72 979 VAL A C 1
ATOM 7510 O O . VAL A 1 979 ? 41.079 8.752 -24.962 1.00 40.72 979 VAL A O 1
ATOM 7513 N N . CYS A 1 980 ? 42.766 7.586 -24.044 1.00 34.94 980 CYS A N 1
ATOM 7514 C CA . CYS A 1 980 ? 43.206 8.672 -23.171 1.00 34.94 980 CYS A CA 1
ATOM 7515 C C . CYS A 1 980 ? 43.975 9.702 -24.013 1.00 34.94 980 CYS A C 1
ATOM 7517 O O . CYS A 1 980 ? 45.018 9.380 -24.587 1.00 34.94 980 CYS A O 1
ATOM 7519 N N . SER A 1 981 ? 43.470 10.937 -24.102 1.00 41.00 981 SER A N 1
ATOM 7520 C CA . SER A 1 981 ? 44.075 11.993 -24.926 1.00 41.00 981 SER A CA 1
ATOM 7521 C C . SER A 1 981 ? 45.389 12.551 -24.368 1.00 41.00 981 SER A C 1
ATOM 7523 O O . SER A 1 981 ? 46.044 13.324 -25.062 1.00 41.00 981 SER A O 1
ATOM 7525 N N . GLU A 1 982 ? 45.785 12.187 -23.144 1.00 41.81 982 GLU A N 1
ATOM 7526 C CA . GLU A 1 982 ? 46.943 12.786 -22.463 1.00 41.81 982 GLU A CA 1
ATOM 7527 C C . GLU A 1 982 ? 48.195 11.895 -22.406 1.00 41.81 982 GLU A C 1
ATOM 7529 O O . GLU A 1 982 ? 49.293 12.436 -22.292 1.00 41.81 982 GLU A O 1
ATOM 7534 N N . CYS A 1 983 ? 48.091 10.566 -22.538 1.00 42.44 983 CYS A N 1
ATOM 7535 C CA . CYS A 1 983 ? 49.262 9.684 -22.378 1.00 42.44 983 CYS A CA 1
ATOM 7536 C C . CYS A 1 983 ? 49.538 8.684 -23.510 1.00 42.44 983 CYS A C 1
ATOM 7538 O O . CYS A 1 983 ? 50.596 8.066 -23.491 1.00 42.44 983 CYS A O 1
ATOM 7540 N N . ASN A 1 984 ? 48.674 8.555 -24.526 1.00 39.66 984 ASN A N 1
ATOM 7541 C CA . ASN A 1 984 ? 48.900 7.668 -25.682 1.00 39.66 984 ASN A CA 1
ATOM 7542 C C . ASN A 1 984 ? 49.337 6.225 -25.299 1.00 39.66 984 ASN A C 1
ATOM 7544 O O . ASN A 1 984 ? 50.051 5.566 -26.055 1.00 39.66 984 ASN A O 1
ATOM 7548 N N . GLU A 1 985 ? 48.917 5.743 -24.122 1.00 34.78 985 GLU A N 1
ATOM 7549 C CA . GLU A 1 985 ? 49.099 4.369 -23.646 1.00 34.78 985 GLU A CA 1
ATOM 7550 C C . GLU A 1 985 ? 47.760 3.620 -23.666 1.00 34.78 985 GLU A C 1
ATOM 7552 O O . GLU A 1 985 ? 46.709 4.156 -23.308 1.00 34.78 985 GLU A O 1
ATOM 7557 N N . PHE A 1 986 ? 47.806 2.355 -24.093 1.00 38.41 986 PHE A N 1
ATOM 7558 C CA . PHE A 1 986 ? 46.656 1.456 -24.144 1.00 38.41 986 PHE A CA 1
ATOM 7559 C C . PHE A 1 986 ? 46.280 0.982 -22.730 1.00 38.41 986 PHE A C 1
ATOM 7561 O O . PHE A 1 986 ? 46.871 0.032 -22.221 1.00 38.41 986 PHE A O 1
ATOM 7568 N N . MET A 1 987 ? 45.269 1.586 -22.098 1.00 39.59 987 MET A N 1
ATOM 7569 C CA . MET A 1 987 ? 44.613 0.966 -20.939 1.00 39.59 987 MET A CA 1
ATOM 7570 C C . MET A 1 987 ? 43.516 0.009 -21.414 1.00 39.59 987 MET A C 1
ATOM 7572 O O . MET A 1 987 ? 42.485 0.430 -21.926 1.00 39.59 987 MET A O 1
ATOM 7576 N N . GLN A 1 988 ? 43.746 -1.294 -21.238 1.00 40.59 988 GLN A N 1
ATOM 7577 C CA . GLN A 1 988 ? 42.828 -2.362 -21.655 1.00 40.59 988 GLN A CA 1
ATOM 7578 C C . GLN A 1 988 ? 41.862 -2.823 -20.541 1.00 40.59 988 GLN A C 1
ATOM 7580 O O . GLN A 1 988 ? 41.138 -3.792 -20.731 1.00 40.59 988 GLN A O 1
ATOM 7585 N N . TYR A 1 989 ? 41.817 -2.163 -19.379 1.00 39.28 989 TYR A N 1
ATOM 7586 C CA . TYR A 1 989 ? 41.049 -2.653 -18.224 1.00 39.28 989 TYR A CA 1
ATOM 7587 C C . TYR A 1 989 ? 40.386 -1.524 -17.422 1.00 39.28 989 TYR A C 1
ATOM 7589 O O . TYR A 1 989 ? 40.794 -1.228 -16.306 1.00 39.28 989 TYR A O 1
ATOM 7597 N N . ALA A 1 990 ? 39.366 -0.897 -18.005 1.00 41.72 990 ALA A N 1
ATOM 7598 C CA . ALA A 1 990 ? 38.219 -0.300 -17.310 1.00 41.72 990 ALA A CA 1
ATOM 7599 C C . ALA A 1 990 ? 37.205 0.127 -18.384 1.00 41.72 990 ALA A C 1
ATOM 7601 O O . ALA A 1 990 ? 37.565 0.865 -19.301 1.00 41.72 990 ALA A O 1
ATOM 7602 N N . GLY A 1 991 ? 35.962 -0.361 -18.317 1.00 53.72 991 GLY A N 1
ATOM 7603 C CA . GLY A 1 991 ? 34.877 0.203 -19.126 1.00 53.72 991 GLY A CA 1
ATOM 7604 C C . GLY A 1 991 ? 34.703 1.691 -18.802 1.00 53.72 991 GLY A C 1
ATOM 7605 O O . GLY A 1 991 ? 35.062 2.138 -17.713 1.00 53.72 991 GLY A O 1
ATOM 7606 N N . THR A 1 992 ? 34.186 2.481 -19.743 1.00 65.56 992 THR A N 1
ATOM 7607 C CA . THR A 1 992 ? 33.799 3.876 -19.464 1.00 65.56 992 THR A CA 1
ATOM 7608 C C . THR A 1 992 ? 32.752 3.913 -18.343 1.00 65.56 992 THR A C 1
ATOM 7610 O O . THR A 1 992 ? 31.983 2.962 -18.230 1.00 65.56 992 THR A O 1
ATOM 7613 N N . GLU A 1 993 ? 32.656 4.991 -17.554 1.00 68.31 993 GLU A N 1
ATOM 7614 C CA . GLU A 1 993 ? 31.607 5.130 -16.515 1.00 68.31 993 GLU A CA 1
ATOM 7615 C C . GLU A 1 993 ? 30.200 4.838 -17.076 1.00 68.31 993 GLU A C 1
ATOM 7617 O O . GLU A 1 993 ? 29.420 4.126 -16.453 1.00 68.31 993 GLU A O 1
ATOM 7622 N N . GLU A 1 994 ? 29.936 5.251 -18.321 1.00 70.19 994 GLU A N 1
ATOM 7623 C CA . GLU A 1 994 ? 28.692 4.953 -19.048 1.00 70.19 994 GLU A CA 1
ATOM 7624 C C . GLU A 1 994 ? 28.447 3.447 -19.286 1.00 70.19 994 GLU A C 1
ATOM 7626 O O . GLU A 1 994 ? 27.303 3.000 -19.315 1.00 70.19 994 GLU A O 1
ATOM 7631 N N . ASP A 1 995 ? 29.511 2.658 -19.482 1.00 74.81 995 ASP A N 1
ATOM 7632 C CA . ASP A 1 995 ? 29.420 1.207 -19.706 1.00 74.81 995 ASP A CA 1
ATOM 7633 C C . ASP A 1 995 ? 29.148 0.462 -18.399 1.00 74.81 995 ASP A C 1
ATOM 7635 O O . ASP A 1 995 ? 28.398 -0.519 -18.388 1.00 74.81 995 ASP A O 1
ATOM 7639 N N . GLN A 1 996 ? 29.711 0.953 -17.292 1.00 75.12 996 GLN A N 1
ATOM 7640 C CA . GLN A 1 996 ? 29.417 0.441 -15.959 1.00 75.12 996 GLN A CA 1
ATOM 7641 C C . GLN A 1 996 ? 27.961 0.744 -15.576 1.00 75.12 996 GLN A C 1
ATOM 7643 O O . GLN A 1 996 ? 27.224 -0.181 -15.251 1.00 75.12 996 GLN A O 1
ATOM 7648 N N . GLU A 1 997 ? 27.505 1.987 -15.748 1.00 73.25 997 GLU A N 1
ATOM 7649 C CA . GLU A 1 997 ? 26.120 2.397 -15.473 1.00 73.25 997 GLU A CA 1
ATOM 7650 C C . GLU A 1 997 ? 25.102 1.605 -16.317 1.00 73.25 997 GLU A C 1
ATOM 7652 O O . GLU A 1 997 ? 24.104 1.096 -15.802 1.00 73.25 997 GLU A O 1
ATOM 7657 N N . ALA A 1 998 ? 25.376 1.415 -17.615 1.00 74.62 998 ALA A N 1
ATOM 7658 C CA . ALA A 1 998 ? 24.539 0.589 -18.486 1.00 74.62 998 ALA A CA 1
ATOM 7659 C C . ALA A 1 998 ? 24.500 -0.884 -18.048 1.00 74.62 998 ALA A C 1
ATOM 7661 O O . ALA A 1 998 ? 23.472 -1.548 -18.206 1.00 74.62 998 ALA A O 1
ATOM 7662 N N . THR A 1 999 ? 25.605 -1.398 -17.501 1.00 79.56 999 THR A N 1
ATOM 7663 C CA . THR A 1 999 ? 25.674 -2.758 -16.952 1.00 79.56 999 THR A CA 1
ATOM 7664 C C . THR A 1 999 ? 24.842 -2.868 -15.681 1.00 79.56 999 THR A C 1
ATOM 7666 O O . THR A 1 999 ? 24.044 -3.794 -15.574 1.00 79.56 999 THR A O 1
ATOM 7669 N N . ASP A 1 1000 ? 24.963 -1.913 -14.763 1.00 74.38 1000 ASP A N 1
ATOM 7670 C CA . ASP A 1 1000 ? 24.254 -1.926 -13.482 1.00 74.38 1000 ASP A CA 1
ATOM 7671 C C . ASP A 1 1000 ? 22.734 -1.810 -13.681 1.00 74.38 1000 ASP A C 1
ATOM 7673 O O . ASP A 1 1000 ? 21.965 -2.588 -13.111 1.00 74.38 1000 ASP A O 1
ATOM 7677 N N . MET A 1 1001 ? 22.285 -0.936 -14.592 1.00 74.69 1001 MET A N 1
ATOM 7678 C CA . MET A 1 1001 ? 20.871 -0.858 -14.983 1.00 74.69 1001 MET A CA 1
ATOM 7679 C C . MET A 1 1001 ? 20.359 -2.175 -15.584 1.00 74.69 1001 MET A C 1
ATOM 7681 O O . MET A 1 1001 ? 19.246 -2.612 -15.280 1.00 74.69 1001 MET A O 1
ATOM 7685 N N . LEU A 1 1002 ? 21.161 -2.824 -16.438 1.00 81.56 1002 LEU A N 1
ATOM 7686 C CA . LEU A 1 1002 ? 20.805 -4.109 -17.043 1.00 81.56 1002 LEU A CA 1
ATOM 7687 C C . LEU A 1 1002 ? 20.716 -5.226 -15.993 1.00 81.56 1002 LEU A C 1
ATOM 7689 O O . LEU A 1 1002 ? 19.807 -6.053 -16.064 1.00 81.56 1002 LEU A O 1
ATOM 7693 N N . VAL A 1 1003 ? 21.622 -5.234 -15.011 1.00 78.62 1003 VAL A N 1
ATOM 7694 C CA . VAL A 1 1003 ? 21.606 -6.171 -13.880 1.00 78.62 1003 VAL A CA 1
ATOM 7695 C C . VAL A 1 1003 ? 20.317 -6.020 -13.073 1.00 78.62 1003 VAL A C 1
ATOM 7697 O O . VAL A 1 1003 ? 19.615 -7.014 -12.881 1.00 78.62 1003 VAL A O 1
ATOM 7700 N N . GLY A 1 1004 ? 19.973 -4.795 -12.662 1.00 69.38 1004 GLY A N 1
ATOM 7701 C CA . GLY A 1 1004 ? 18.755 -4.535 -11.889 1.00 69.38 1004 GLY A CA 1
ATOM 7702 C C . GLY A 1 1004 ? 17.486 -4.927 -12.651 1.00 69.38 1004 GLY A C 1
ATOM 7703 O O . GLY A 1 1004 ? 16.599 -5.588 -12.110 1.00 69.38 1004 GLY A O 1
ATOM 7704 N N . ASN A 1 1005 ? 17.416 -4.615 -13.949 1.00 80.25 1005 ASN A N 1
ATOM 7705 C CA . ASN A 1 1005 ? 16.297 -5.032 -14.794 1.00 80.25 1005 ASN A CA 1
ATOM 7706 C C . ASN A 1 1005 ? 16.185 -6.567 -14.913 1.00 80.25 1005 ASN A C 1
ATOM 7708 O O . ASN A 1 1005 ? 15.087 -7.115 -14.787 1.00 80.25 1005 ASN A O 1
ATOM 7712 N N . ALA A 1 1006 ? 17.307 -7.271 -15.093 1.00 82.62 1006 ALA A N 1
ATOM 7713 C CA . ALA A 1 1006 ? 17.337 -8.730 -15.157 1.00 82.62 1006 ALA A CA 1
ATOM 7714 C C . ALA A 1 1006 ? 16.882 -9.382 -13.839 1.00 82.62 1006 ALA A C 1
ATOM 7716 O O . ALA A 1 1006 ? 16.089 -10.326 -13.868 1.00 82.62 1006 ALA A O 1
ATOM 7717 N N . GLN A 1 1007 ? 17.333 -8.864 -12.692 1.00 79.31 1007 GLN A N 1
ATOM 7718 C CA . GLN A 1 1007 ? 16.904 -9.323 -11.365 1.00 79.31 1007 GLN A CA 1
ATOM 7719 C C . GLN A 1 1007 ? 15.393 -9.152 -11.177 1.00 79.31 1007 GLN A C 1
ATOM 7721 O O . GLN A 1 1007 ? 14.702 -10.119 -10.845 1.00 79.31 1007 GLN A O 1
ATOM 7726 N N . ASN A 1 1008 ? 14.868 -7.967 -11.499 1.00 74.81 1008 ASN A N 1
ATOM 7727 C CA . ASN A 1 1008 ? 13.440 -7.664 -11.414 1.00 74.81 1008 ASN A CA 1
ATOM 7728 C C . ASN A 1 1008 ? 12.596 -8.585 -12.304 1.00 74.81 1008 ASN A C 1
ATOM 7730 O O . ASN A 1 1008 ? 11.528 -9.043 -11.887 1.00 74.81 1008 ASN A O 1
ATOM 7734 N N . LEU A 1 1009 ? 13.073 -8.894 -13.516 1.00 83.81 1009 LEU A N 1
ATOM 7735 C CA . LEU A 1 1009 ? 12.371 -9.794 -14.430 1.00 83.81 1009 LEU A CA 1
ATOM 7736 C C . LEU A 1 1009 ? 12.297 -11.214 -13.869 1.00 83.81 1009 LEU A C 1
ATOM 7738 O O . LEU A 1 1009 ? 11.215 -11.798 -13.821 1.00 83.81 1009 LEU A O 1
ATOM 7742 N N . MET A 1 1010 ? 13.430 -11.768 -13.428 1.00 88.31 1010 MET A N 1
ATOM 7743 C CA . MET A 1 1010 ? 13.480 -13.132 -12.890 1.00 88.31 1010 MET A CA 1
ATOM 7744 C C . MET A 1 1010 ? 12.636 -13.265 -11.619 1.00 88.31 1010 MET A C 1
ATOM 7746 O O . MET A 1 1010 ? 11.909 -14.248 -11.472 1.00 88.31 1010 MET A O 1
ATOM 7750 N N . GLN A 1 1011 ? 12.671 -12.261 -10.741 1.00 80.75 1011 GLN A N 1
ATOM 7751 C CA . GLN A 1 1011 ? 11.854 -12.234 -9.531 1.00 80.75 1011 GLN A CA 1
ATOM 7752 C C . GLN A 1 1011 ? 10.353 -12.144 -9.855 1.00 80.75 1011 GLN A C 1
ATOM 7754 O O . GLN A 1 1011 ? 9.563 -12.908 -9.303 1.00 80.75 1011 GLN A O 1
ATOM 7759 N N . SER A 1 1012 ? 9.955 -11.299 -10.812 1.00 80.44 1012 SER A N 1
ATOM 7760 C CA . SER A 1 1012 ? 8.548 -11.172 -11.235 1.00 80.44 1012 SER A CA 1
ATOM 7761 C C . SER A 1 1012 ? 8.002 -12.464 -11.851 1.00 80.44 1012 SER A C 1
ATOM 7763 O O . SER A 1 1012 ? 6.867 -12.862 -11.581 1.00 80.44 1012 SER A O 1
ATOM 7765 N N . VAL A 1 1013 ? 8.812 -13.159 -12.657 1.00 86.94 1013 VAL A N 1
ATOM 7766 C CA . VAL A 1 1013 ? 8.444 -14.463 -13.233 1.00 86.94 1013 VAL A CA 1
ATOM 7767 C C . VAL A 1 1013 ? 8.318 -15.517 -12.135 1.00 86.94 1013 VAL A C 1
ATOM 7769 O O . VAL A 1 1013 ? 7.351 -16.274 -12.127 1.00 86.94 1013 VAL A O 1
ATOM 7772 N N . LYS A 1 1014 ? 9.242 -15.536 -11.169 1.00 83.62 1014 LYS A N 1
ATOM 7773 C CA . LYS A 1 1014 ? 9.196 -16.441 -10.015 1.00 83.62 1014 LYS A CA 1
ATOM 7774 C C . LYS A 1 1014 ? 7.921 -16.255 -9.185 1.00 83.62 1014 LYS A C 1
ATOM 7776 O O . LYS A 1 1014 ? 7.250 -17.231 -8.859 1.00 83.62 1014 LYS A O 1
ATOM 7781 N N . GLU A 1 1015 ? 7.565 -15.010 -8.875 1.00 81.44 1015 GLU A N 1
ATOM 7782 C CA . GLU A 1 1015 ? 6.314 -14.664 -8.185 1.00 81.44 1015 GLU A CA 1
ATOM 7783 C C . GLU A 1 1015 ? 5.083 -15.083 -8.994 1.00 81.44 1015 GLU A C 1
ATOM 7785 O O . GLU A 1 1015 ? 4.137 -15.636 -8.435 1.00 81.44 1015 GLU A O 1
ATOM 7790 N N . THR A 1 1016 ? 5.123 -14.893 -10.315 1.00 85.50 1016 THR A N 1
ATOM 7791 C CA . THR A 1 1016 ? 4.044 -15.303 -11.223 1.00 85.50 1016 THR A CA 1
ATOM 7792 C C . THR A 1 1016 ? 3.851 -16.817 -11.237 1.00 85.50 1016 THR A C 1
ATOM 7794 O O . THR A 1 1016 ? 2.713 -17.267 -11.179 1.00 85.50 1016 THR A O 1
ATOM 7797 N N . VAL A 1 1017 ? 4.926 -17.614 -11.247 1.00 85.94 1017 VAL A N 1
ATOM 7798 C CA . VAL A 1 1017 ? 4.840 -19.086 -11.182 1.00 85.94 1017 VAL A CA 1
ATOM 7799 C C . VAL A 1 1017 ? 4.168 -19.546 -9.881 1.00 85.94 1017 VAL A C 1
ATOM 7801 O O . VAL A 1 1017 ? 3.262 -20.374 -9.928 1.00 85.94 1017 VAL A O 1
ATOM 7804 N N . ARG A 1 1018 ? 4.539 -18.961 -8.734 1.00 82.38 1018 ARG A N 1
ATOM 7805 C CA . ARG A 1 1018 ? 3.922 -19.269 -7.425 1.00 82.38 1018 ARG A CA 1
ATOM 7806 C C . ARG A 1 1018 ? 2.452 -18.850 -7.347 1.00 82.38 1018 ARG A C 1
ATOM 7808 O O . ARG A 1 1018 ? 1.607 -19.572 -6.819 1.00 82.38 1018 ARG A O 1
ATOM 7815 N N . ALA A 1 1019 ? 2.131 -17.668 -7.872 1.00 80.88 1019 ALA A N 1
ATOM 7816 C CA . ALA A 1 1019 ? 0.754 -17.187 -7.922 1.00 80.88 1019 ALA A CA 1
ATOM 7817 C C . ALA A 1 1019 ? -0.106 -18.029 -8.882 1.00 80.88 1019 ALA A C 1
ATOM 7819 O O . ALA A 1 1019 ? -1.279 -18.269 -8.596 1.00 80.88 1019 ALA A O 1
ATOM 7820 N N . ALA A 1 1020 ? 0.475 -18.506 -9.987 1.00 83.50 1020 ALA A N 1
ATOM 7821 C CA . ALA A 1 1020 ? -0.178 -19.393 -10.944 1.00 83.50 1020 ALA A CA 1
ATOM 7822 C C . ALA A 1 1020 ? -0.502 -20.753 -10.312 1.00 83.50 1020 ALA A C 1
ATOM 7824 O O . ALA A 1 1020 ? -1.652 -21.180 -10.366 1.00 83.50 1020 ALA A O 1
ATOM 7825 N N . GLU A 1 1021 ? 0.459 -21.372 -9.621 1.00 80.44 1021 GLU A N 1
ATOM 7826 C CA . GLU A 1 1021 ? 0.232 -22.594 -8.834 1.00 80.44 1021 GLU A CA 1
ATOM 7827 C C . GLU A 1 1021 ? -0.967 -22.419 -7.887 1.00 80.44 1021 GLU A C 1
ATOM 7829 O O . GLU A 1 1021 ? -1.929 -23.184 -7.933 1.00 80.44 1021 GLU A O 1
ATOM 7834 N N . SER A 1 1022 ? -0.966 -21.346 -7.095 1.00 76.00 1022 SER A N 1
ATOM 7835 C CA . SER A 1 1022 ? -2.051 -21.058 -6.152 1.00 76.00 1022 SER A CA 1
ATOM 7836 C C . SER A 1 1022 ? -3.411 -20.920 -6.855 1.00 76.00 1022 SER A C 1
ATOM 7838 O O . SER A 1 1022 ? -4.393 -21.539 -6.446 1.00 76.00 1022 SER A O 1
ATOM 7840 N N . ALA A 1 1023 ? -3.471 -20.144 -7.943 1.00 78.50 1023 ALA A N 1
ATOM 7841 C CA . ALA A 1 1023 ? -4.697 -19.906 -8.705 1.00 78.50 1023 ALA A CA 1
ATOM 7842 C C . ALA A 1 1023 ? -5.245 -21.176 -9.378 1.00 78.50 1023 ALA A C 1
ATOM 7844 O O . ALA A 1 1023 ? -6.464 -21.318 -9.522 1.00 78.50 1023 ALA A O 1
ATOM 7845 N N . SER A 1 1024 ? -4.364 -22.109 -9.751 1.00 78.56 1024 SER A N 1
ATOM 7846 C CA . SER A 1 1024 ? -4.738 -23.349 -10.436 1.00 78.56 1024 SER A CA 1
ATOM 7847 C C . SER A 1 1024 ? -5.479 -24.368 -9.559 1.00 78.56 1024 SER A C 1
ATOM 7849 O O . SER A 1 1024 ? -6.132 -25.268 -10.079 1.00 78.56 1024 SER A O 1
ATOM 7851 N N . ILE A 1 1025 ? -5.503 -24.171 -8.237 1.00 74.38 1025 ILE A N 1
ATOM 7852 C CA . ILE A 1 1025 ? -6.310 -24.978 -7.304 1.00 74.38 1025 ILE A CA 1
ATOM 7853 C C . ILE A 1 1025 ? -7.817 -24.678 -7.453 1.00 74.38 1025 ILE A C 1
ATOM 7855 O O . ILE A 1 1025 ? -8.663 -25.521 -7.154 1.00 74.38 1025 ILE A O 1
ATOM 7859 N N . LYS A 1 1026 ? -8.184 -23.467 -7.896 1.00 73.75 1026 LYS A N 1
ATOM 7860 C CA . LYS A 1 1026 ? -9.566 -22.952 -7.889 1.00 73.75 1026 LYS A CA 1
ATOM 7861 C C . LYS A 1 1026 ? -10.075 -22.644 -9.295 1.00 73.75 1026 LYS A C 1
ATOM 7863 O O . LYS A 1 1026 ? -10.482 -21.517 -9.560 1.00 73.75 1026 LYS A O 1
ATOM 7868 N N . ILE A 1 1027 ? -10.086 -23.622 -10.197 1.00 74.75 1027 ILE A N 1
ATOM 7869 C CA . ILE A 1 1027 ? -10.497 -23.427 -11.599 1.00 74.75 1027 ILE A CA 1
ATOM 7870 C C . ILE A 1 1027 ? -11.989 -23.744 -11.816 1.00 74.75 1027 ILE A C 1
ATOM 7872 O O . ILE A 1 1027 ? -12.567 -24.596 -11.141 1.00 74.75 1027 ILE A O 1
ATOM 7876 N N . ARG A 1 1028 ? -12.634 -23.049 -12.764 1.00 64.00 1028 ARG A N 1
ATOM 7877 C CA . ARG A 1 1028 ? -14.017 -23.318 -13.194 1.00 64.00 1028 ARG A CA 1
ATOM 7878 C C . ARG A 1 1028 ? -14.176 -24.763 -13.683 1.00 64.00 1028 ARG A C 1
ATOM 7880 O O . ARG A 1 1028 ? -13.535 -25.173 -14.644 1.00 64.00 1028 ARG A O 1
ATOM 7887 N N . THR A 1 1029 ? -15.113 -25.505 -13.100 1.00 58.62 1029 THR A N 1
ATOM 7888 C CA . THR A 1 1029 ? -15.436 -26.895 -13.479 1.00 58.62 1029 THR A CA 1
ATOM 7889 C C . THR A 1 1029 ? -15.995 -27.025 -14.902 1.00 58.62 1029 THR A C 1
ATOM 7891 O O . THR A 1 1029 ? -15.770 -28.036 -15.564 1.00 58.62 1029 THR A O 1
ATOM 7894 N N . ASP A 1 1030 ? -16.651 -25.980 -15.416 1.00 49.38 1030 ASP A N 1
ATOM 7895 C CA . ASP A 1 1030 ? -17.176 -25.924 -16.790 1.00 49.38 1030 ASP A CA 1
ATOM 7896 C C . ASP A 1 1030 ? -16.088 -25.642 -17.848 1.00 49.38 1030 ASP A C 1
ATOM 7898 O O . ASP A 1 1030 ? -16.360 -25.739 -19.045 1.00 49.38 1030 ASP A O 1
ATOM 7902 N N . ALA A 1 1031 ? -14.879 -25.249 -17.425 1.00 43.00 1031 ALA A N 1
ATOM 7903 C CA . ALA A 1 1031 ? -13.799 -24.805 -18.311 1.00 43.00 1031 ALA A CA 1
ATOM 7904 C C . ALA A 1 1031 ? -12.920 -25.946 -18.856 1.00 43.00 1031 ALA A C 1
ATOM 7906 O O . ALA A 1 1031 ? -12.013 -25.688 -19.637 1.00 43.00 1031 ALA A O 1
ATOM 7907 N N . GLY A 1 1032 ? -13.243 -27.207 -18.553 1.00 34.78 1032 GLY A N 1
ATOM 7908 C CA . GLY A 1 1032 ? -12.692 -28.350 -19.279 1.00 34.78 1032 GLY A CA 1
ATOM 7909 C C . GLY A 1 1032 ? -12.195 -29.463 -18.375 1.00 34.78 1032 GLY A C 1
ATOM 7910 O O . GLY A 1 1032 ? -11.037 -29.502 -17.980 1.00 34.78 1032 GLY A O 1
ATOM 7911 N N . SER A 1 1033 ? -13.046 -30.459 -18.152 1.00 34.31 1033 SER A N 1
ATOM 7912 C CA . SER A 1 1033 ? -12.541 -31.827 -18.124 1.00 34.31 1033 SER A CA 1
ATOM 7913 C C . SER A 1 1033 ? -12.677 -32.413 -19.530 1.00 34.31 1033 SER A C 1
ATOM 7915 O O . SER A 1 1033 ? -13.769 -32.433 -20.093 1.00 34.31 1033 SER A O 1
ATOM 7917 N N . VAL A 1 1034 ? -11.560 -32.957 -20.025 1.00 38.03 1034 VAL A N 1
ATOM 7918 C CA . VAL A 1 1034 ? -11.417 -33.880 -21.168 1.00 38.03 1034 VAL A CA 1
ATOM 7919 C C . VAL A 1 1034 ? -11.266 -33.242 -22.563 1.00 38.03 1034 VAL A C 1
ATOM 7921 O O . VAL A 1 1034 ? -12.221 -33.160 -23.332 1.00 38.03 1034 VAL A O 1
ATOM 7924 N N . GLY A 1 1035 ? -10.019 -32.920 -22.949 1.00 29.52 1035 GLY A N 1
ATOM 7925 C CA . GLY A 1 1035 ? -9.656 -32.792 -24.369 1.00 29.52 1035 GLY A CA 1
ATOM 7926 C C . GLY A 1 1035 ? -8.376 -32.021 -24.720 1.00 29.52 1035 GLY A C 1
ATOM 7927 O O . GLY A 1 1035 ? -8.481 -31.002 -25.385 1.00 29.52 1035 GLY A O 1
ATOM 7928 N N . GLY A 1 1036 ? -7.190 -32.550 -24.391 1.00 30.45 1036 GLY A N 1
ATOM 7929 C CA . GLY A 1 1036 ? -5.905 -32.094 -24.958 1.00 30.45 1036 GLY A CA 1
ATOM 7930 C C . GLY A 1 1036 ? -5.259 -30.923 -24.210 1.00 30.45 1036 GLY A C 1
ATOM 7931 O O . GLY A 1 1036 ? -5.909 -29.926 -23.933 1.00 30.45 1036 GLY A O 1
ATOM 7932 N N . GLY A 1 1037 ? -3.990 -31.094 -23.833 1.00 39.53 1037 GLY A N 1
ATOM 7933 C CA . GLY A 1 1037 ? -3.286 -30.271 -22.849 1.00 39.53 1037 GLY A CA 1
ATOM 7934 C C . GLY A 1 1037 ? -3.171 -28.790 -23.198 1.00 39.53 1037 GLY A C 1
ATOM 7935 O O . GLY A 1 1037 ? -2.661 -28.459 -24.259 1.00 39.53 1037 GLY A O 1
ATOM 7936 N N . THR A 1 1038 ? -3.604 -27.939 -22.267 1.00 41.25 1038 THR A N 1
ATOM 7937 C CA . THR A 1 1038 ? -3.220 -26.517 -22.144 1.00 41.25 1038 THR A CA 1
ATOM 7938 C C . THR A 1 1038 ? -3.555 -25.924 -20.762 1.00 41.25 1038 THR A C 1
ATOM 7940 O O . THR A 1 1038 ? -3.532 -24.709 -20.599 1.00 41.25 1038 THR A O 1
ATOM 7943 N N . MET A 1 1039 ? -3.852 -26.729 -19.735 1.00 46.12 1039 MET A N 1
ATOM 7944 C CA . MET A 1 1039 ? -4.192 -26.203 -18.406 1.00 46.12 1039 MET A CA 1
ATOM 7945 C C . MET A 1 1039 ? -3.261 -26.833 -17.378 1.00 46.12 1039 MET A C 1
ATOM 7947 O O . MET A 1 1039 ? -3.242 -28.052 -17.255 1.00 46.12 1039 MET A O 1
ATOM 7951 N N . MET A 1 1040 ? -2.456 -25.984 -16.731 1.00 48.81 1040 MET A N 1
ATOM 7952 C CA . MET A 1 1040 ? -1.381 -26.283 -15.777 1.00 48.81 1040 MET A CA 1
ATOM 7953 C C . MET A 1 1040 ? -1.642 -27.562 -14.962 1.00 48.81 1040 MET A C 1
ATOM 7955 O O . MET A 1 1040 ? -2.276 -27.520 -13.912 1.00 48.81 1040 MET A O 1
ATOM 7959 N N . ASP A 1 1041 ? -1.155 -28.708 -15.444 1.00 49.72 1041 ASP A N 1
ATOM 7960 C CA . ASP A 1 1041 ? -1.175 -29.939 -14.662 1.00 49.72 1041 ASP A CA 1
ATOM 7961 C C . ASP A 1 1041 ? -0.021 -29.833 -13.662 1.00 49.72 1041 ASP A C 1
ATOM 7963 O O . ASP A 1 1041 ? 1.158 -29.914 -14.026 1.00 49.72 1041 ASP A O 1
ATOM 7967 N N . ILE A 1 1042 ? -0.355 -29.515 -12.411 1.00 51.53 1042 ILE A N 1
ATOM 7968 C CA . ILE A 1 1042 ? 0.604 -29.296 -11.327 1.00 51.53 1042 ILE A CA 1
ATOM 7969 C C . ILE A 1 1042 ? 1.198 -30.651 -10.914 1.00 51.53 1042 ILE A C 1
ATOM 7971 O O . ILE A 1 1042 ? 0.898 -31.194 -9.852 1.00 51.53 1042 ILE A O 1
ATOM 7975 N N . ARG A 1 1043 ? 2.040 -31.243 -11.765 1.00 54.81 1043 ARG A N 1
ATOM 7976 C CA . ARG A 1 1043 ? 2.756 -32.477 -11.433 1.00 54.81 1043 ARG A CA 1
ATOM 7977 C C . ARG A 1 1043 ? 4.125 -32.128 -10.849 1.00 54.81 1043 ARG A C 1
ATOM 7979 O O . ARG A 1 1043 ? 4.933 -31.489 -11.536 1.00 54.81 1043 ARG A O 1
ATOM 7986 N N . PRO A 1 1044 ? 4.429 -32.556 -9.610 1.00 53.09 1044 PRO A N 1
ATOM 7987 C CA . PRO A 1 1044 ? 5.774 -32.457 -9.061 1.00 53.09 1044 PRO A CA 1
ATOM 7988 C C . PRO A 1 1044 ? 6.786 -33.142 -9.986 1.00 53.09 1044 PRO A C 1
ATOM 7990 O O . PRO A 1 1044 ? 6.489 -34.172 -10.597 1.00 53.09 1044 PRO A O 1
ATOM 7993 N N . ASN A 1 1045 ? 8.003 -32.606 -10.085 1.00 56.34 1045 ASN A N 1
ATOM 7994 C CA . ASN A 1 1045 ? 9.042 -33.230 -10.898 1.00 56.34 1045 ASN A CA 1
ATOM 7995 C C . ASN A 1 1045 ? 9.515 -34.552 -10.260 1.00 56.34 1045 ASN A C 1
ATOM 7997 O O . ASN A 1 1045 ? 10.358 -34.571 -9.358 1.00 56.34 1045 ASN A O 1
ATOM 8001 N N . HIS A 1 1046 ? 8.968 -35.676 -10.732 1.00 50.09 1046 HIS A N 1
ATOM 8002 C CA . HIS A 1 1046 ? 9.253 -37.016 -10.208 1.00 50.09 1046 HIS A CA 1
ATOM 8003 C C . HIS A 1 1046 ? 10.749 -37.366 -10.215 1.00 50.09 1046 HIS A C 1
ATOM 8005 O O . HIS A 1 1046 ? 11.214 -38.085 -9.330 1.00 50.09 1046 HIS A O 1
ATOM 8011 N N . THR A 1 1047 ? 11.522 -36.823 -11.158 1.00 48.97 1047 THR A N 1
ATOM 8012 C CA . THR A 1 1047 ? 12.962 -37.080 -11.292 1.00 48.97 1047 THR A CA 1
ATOM 8013 C C . THR A 1 1047 ? 13.756 -36.504 -10.118 1.00 48.97 1047 THR A C 1
ATOM 8015 O O . THR A 1 1047 ? 14.626 -37.184 -9.577 1.00 48.97 1047 THR A O 1
ATOM 8018 N N . ILE A 1 1048 ? 13.412 -35.301 -9.640 1.00 51.22 1048 ILE A N 1
ATOM 8019 C CA . ILE A 1 1048 ? 14.069 -34.673 -8.480 1.00 51.22 1048 ILE A CA 1
ATOM 8020 C C . ILE A 1 1048 ? 13.748 -35.437 -7.197 1.00 51.22 1048 ILE A C 1
ATOM 8022 O O . ILE A 1 1048 ? 14.640 -35.690 -6.388 1.00 51.22 1048 ILE A O 1
ATOM 8026 N N . TYR A 1 1049 ? 12.493 -35.852 -7.014 1.00 48.06 1049 TYR A N 1
ATOM 8027 C CA . TYR A 1 1049 ? 12.099 -36.636 -5.844 1.00 48.06 1049 TYR A CA 1
ATOM 8028 C C . TYR A 1 1049 ? 12.791 -38.000 -5.815 1.00 48.06 1049 TYR A C 1
ATOM 8030 O O . TYR A 1 1049 ? 13.313 -38.378 -4.771 1.00 48.06 1049 TYR A O 1
ATOM 8038 N N . VAL A 1 1050 ? 12.878 -38.701 -6.950 1.00 47.78 1050 VAL A N 1
ATOM 8039 C CA . VAL A 1 1050 ? 13.584 -39.989 -7.061 1.00 47.78 1050 VAL A CA 1
ATOM 8040 C C . VAL A 1 1050 ? 15.097 -39.824 -6.887 1.00 47.78 1050 VAL A C 1
ATOM 8042 O O . VAL A 1 1050 ? 15.717 -40.642 -6.211 1.00 47.78 1050 VAL A O 1
ATOM 8045 N N . ASN A 1 1051 ? 15.703 -38.761 -7.422 1.00 46.94 1051 ASN A N 1
ATOM 8046 C CA . ASN A 1 1051 ? 17.130 -38.481 -7.241 1.00 46.94 1051 ASN A CA 1
ATOM 8047 C C . ASN A 1 1051 ? 17.462 -38.113 -5.788 1.00 46.94 1051 ASN A C 1
ATOM 8049 O O . ASN A 1 1051 ? 18.405 -38.670 -5.230 1.00 46.94 1051 ASN A O 1
ATOM 8053 N N . ASN A 1 1052 ? 16.641 -37.284 -5.134 1.00 50.06 1052 ASN A N 1
ATOM 8054 C CA . ASN A 1 1052 ? 16.759 -36.984 -3.704 1.00 50.06 1052 ASN A CA 1
ATOM 8055 C C . ASN A 1 1052 ? 16.535 -38.228 -2.835 1.00 50.06 1052 ASN A C 1
ATOM 8057 O O . ASN A 1 1052 ? 17.224 -38.404 -1.832 1.00 50.06 1052 ASN A O 1
ATOM 8061 N N . LEU A 1 1053 ? 15.601 -39.108 -3.216 1.00 46.78 1053 LEU A N 1
ATOM 8062 C CA . LEU A 1 1053 ? 15.380 -40.392 -2.550 1.00 46.78 1053 LEU A CA 1
ATOM 8063 C C . LEU A 1 1053 ? 16.606 -41.298 -2.708 1.00 46.78 1053 LEU A C 1
ATOM 8065 O O . LEU A 1 1053 ? 17.073 -41.861 -1.727 1.00 46.78 1053 LEU A O 1
ATOM 8069 N N . ASN A 1 1054 ? 17.170 -41.392 -3.914 1.00 45.28 1054 ASN A N 1
ATOM 8070 C CA . ASN A 1 1054 ? 18.376 -42.167 -4.205 1.00 45.28 1054 ASN A CA 1
ATOM 8071 C C . ASN A 1 1054 ? 19.611 -41.629 -3.464 1.00 45.28 1054 ASN A C 1
ATOM 8073 O O . ASN A 1 1054 ? 20.415 -42.420 -2.972 1.00 45.28 1054 ASN A O 1
ATOM 8077 N N . GLU A 1 1055 ? 19.756 -40.308 -3.345 1.00 51.44 1055 GLU A N 1
ATOM 8078 C CA . GLU A 1 1055 ? 20.776 -39.640 -2.525 1.00 51.44 1055 GLU A CA 1
ATOM 8079 C C . GLU A 1 1055 ? 20.592 -39.956 -1.032 1.00 51.44 1055 GLU A C 1
ATOM 8081 O O . GLU A 1 1055 ? 21.547 -40.354 -0.362 1.00 51.44 1055 GLU A O 1
ATOM 8086 N N . LYS A 1 1056 ? 19.357 -39.876 -0.512 1.00 49.94 1056 LYS A N 1
ATOM 8087 C CA . LYS A 1 1056 ? 19.022 -40.255 0.875 1.00 49.94 1056 LYS A CA 1
ATOM 8088 C C . LYS A 1 1056 ? 19.285 -41.731 1.152 1.00 49.94 1056 LYS A C 1
ATOM 8090 O O . LYS A 1 1056 ? 19.870 -42.067 2.172 1.00 49.94 1056 LYS A O 1
ATOM 8095 N N . ILE A 1 1057 ? 18.924 -42.611 0.221 1.00 51.28 1057 ILE A N 1
ATOM 8096 C CA . ILE A 1 1057 ? 19.171 -44.055 0.305 1.00 51.28 1057 ILE A CA 1
ATOM 8097 C C . ILE A 1 1057 ? 20.675 -44.358 0.253 1.00 51.28 1057 ILE A C 1
ATOM 8099 O O . ILE A 1 1057 ? 21.154 -45.239 0.968 1.00 51.28 1057 ILE A O 1
ATOM 8103 N N . LYS A 1 1058 ? 21.445 -43.616 -0.555 1.00 53.28 1058 LYS A N 1
ATOM 8104 C CA . LYS A 1 1058 ? 22.915 -43.694 -0.563 1.00 53.28 1058 LYS A CA 1
ATOM 8105 C C . LYS A 1 1058 ? 23.523 -43.239 0.764 1.00 53.28 1058 LYS A C 1
ATOM 8107 O O . LYS A 1 1058 ? 24.502 -43.841 1.197 1.00 53.28 1058 LYS A O 1
ATOM 8112 N N . LYS A 1 1059 ? 22.965 -42.198 1.387 1.00 57.06 1059 LYS A N 1
ATOM 8113 C CA . LYS A 1 1059 ? 23.464 -41.609 2.637 1.00 57.06 1059 LYS A CA 1
ATOM 8114 C C . LYS A 1 1059 ? 23.116 -42.442 3.875 1.00 57.06 1059 LYS A C 1
ATOM 8116 O O . LYS A 1 1059 ? 23.975 -42.633 4.730 1.00 57.06 1059 LYS A O 1
ATOM 8121 N N . ASP A 1 1060 ? 21.898 -42.974 3.933 1.00 53.81 1060 ASP A N 1
ATOM 8122 C CA . ASP A 1 1060 ? 21.331 -43.613 5.131 1.00 53.81 1060 ASP A CA 1
ATOM 8123 C C . ASP A 1 1060 ? 21.320 -45.153 5.055 1.00 53.81 1060 ASP A C 1
ATOM 8125 O O . ASP A 1 1060 ? 20.794 -45.826 5.944 1.00 53.81 1060 ASP A O 1
ATOM 8129 N N . GLY A 1 1061 ? 21.903 -45.726 3.997 1.00 44.41 1061 GLY A N 1
ATOM 8130 C CA . GLY A 1 1061 ? 22.031 -47.169 3.799 1.00 44.41 1061 GLY A CA 1
ATOM 8131 C C . GLY A 1 1061 ? 20.758 -47.857 3.283 1.00 44.41 1061 GLY A C 1
ATOM 8132 O O . GLY A 1 1061 ? 19.644 -47.339 3.357 1.00 44.41 1061 GLY A O 1
ATOM 8133 N N . LYS A 1 1062 ? 20.928 -49.075 2.744 1.00 45.84 1062 LYS A N 1
ATOM 8134 C CA . LYS A 1 1062 ? 19.850 -49.854 2.100 1.00 45.84 1062 LYS A CA 1
ATOM 8135 C C . LYS A 1 1062 ? 18.701 -50.223 3.045 1.00 45.84 1062 LYS A C 1
ATOM 8137 O O . LYS A 1 1062 ? 17.580 -50.381 2.571 1.00 45.84 1062 LYS A O 1
ATOM 8142 N N . ASP A 1 1063 ? 18.955 -50.311 4.348 1.00 44.16 1063 ASP A N 1
ATOM 8143 C CA . ASP A 1 1063 ? 17.939 -50.670 5.348 1.00 44.16 1063 ASP A CA 1
ATOM 8144 C C . ASP A 1 1063 ? 16.896 -49.552 5.541 1.00 44.16 1063 ASP A C 1
ATOM 8146 O O . ASP A 1 1063 ? 15.724 -49.826 5.795 1.00 44.16 1063 ASP A O 1
ATOM 8150 N N . SER A 1 1064 ? 17.282 -48.294 5.300 1.00 42.22 1064 SER A N 1
ATOM 8151 C CA . SER A 1 1064 ? 16.391 -47.123 5.327 1.00 42.22 1064 SER A CA 1
ATOM 8152 C C . SER A 1 1064 ? 15.573 -46.970 4.034 1.00 42.22 1064 SER A C 1
ATOM 8154 O O . SER A 1 1064 ? 14.571 -46.254 4.000 1.00 42.22 1064 SER A O 1
ATOM 8156 N N . ALA A 1 1065 ? 15.958 -47.670 2.959 1.00 42.06 1065 ALA A N 1
ATOM 8157 C CA . ALA A 1 1065 ? 15.325 -47.552 1.646 1.00 42.06 1065 ALA A CA 1
ATOM 8158 C C . ALA A 1 1065 ? 13.868 -48.014 1.639 1.00 42.06 1065 ALA A C 1
ATOM 8160 O O . ALA A 1 1065 ? 13.047 -47.437 0.933 1.00 42.06 1065 ALA A O 1
ATOM 8161 N N . PHE A 1 1066 ? 13.527 -49.016 2.452 1.00 43.94 1066 PHE A N 1
ATOM 8162 C CA . PHE A 1 1066 ? 12.158 -49.516 2.540 1.00 43.94 1066 PHE A CA 1
ATOM 8163 C C . PHE A 1 1066 ? 11.205 -48.465 3.126 1.00 43.94 1066 PHE A C 1
ATOM 8165 O O . PHE A 1 1066 ? 10.114 -48.272 2.600 1.00 43.94 1066 PHE A O 1
ATOM 8172 N N . VAL A 1 1067 ? 11.640 -47.729 4.155 1.00 47.75 1067 VAL A N 1
ATOM 8173 C CA . VAL A 1 1067 ? 10.861 -46.644 4.778 1.00 47.75 1067 VAL A CA 1
ATOM 8174 C C . VAL A 1 1067 ? 10.666 -45.493 3.795 1.00 47.75 1067 VAL A C 1
ATOM 8176 O O . VAL A 1 1067 ? 9.549 -45.016 3.617 1.00 47.75 1067 VAL A O 1
ATOM 8179 N N . TYR A 1 1068 ? 11.729 -45.105 3.090 1.00 45.41 1068 TYR A N 1
ATOM 8180 C CA . TYR A 1 1068 ? 11.678 -44.031 2.102 1.00 45.41 1068 TYR A CA 1
ATOM 8181 C C . TYR A 1 1068 ? 10.820 -44.375 0.877 1.00 45.41 1068 TYR A C 1
ATOM 8183 O O . TYR A 1 1068 ? 10.093 -43.515 0.388 1.00 45.41 1068 TYR A O 1
ATOM 8191 N N . VAL A 1 1069 ? 10.831 -45.630 0.417 1.00 46.19 1069 VAL A N 1
ATOM 8192 C CA . VAL A 1 1069 ? 9.972 -46.099 -0.685 1.00 46.19 1069 VAL A CA 1
ATOM 8193 C C . VAL A 1 1069 ? 8.508 -46.236 -0.248 1.00 46.19 1069 VAL A C 1
ATOM 8195 O O . VAL A 1 1069 ? 7.609 -45.908 -1.019 1.00 46.19 1069 VAL A O 1
ATOM 8198 N N . LEU A 1 1070 ? 8.240 -46.664 0.990 1.00 43.50 1070 LEU A N 1
ATOM 8199 C CA . LEU A 1 1070 ? 6.875 -46.723 1.526 1.00 43.50 1070 LEU A CA 1
ATOM 8200 C C . LEU A 1 1070 ? 6.285 -45.314 1.704 1.00 43.50 1070 LEU A C 1
ATOM 8202 O O . LEU A 1 1070 ? 5.133 -45.074 1.358 1.00 43.50 1070 LEU A O 1
ATOM 8206 N N . GLN A 1 1071 ? 7.099 -44.370 2.181 1.00 43.97 1071 GLN A N 1
ATOM 8207 C CA . GLN A 1 1071 ? 6.744 -42.956 2.297 1.00 43.97 1071 GLN A CA 1
ATOM 8208 C C . GLN A 1 1071 ? 6.547 -42.305 0.915 1.00 43.97 1071 GLN A C 1
ATOM 8210 O O . GLN A 1 1071 ? 5.626 -41.515 0.741 1.00 43.97 1071 GLN A O 1
ATOM 8215 N N . PHE A 1 1072 ? 7.343 -42.703 -0.086 1.00 43.31 1072 PHE A N 1
ATOM 8216 C CA . PHE A 1 1072 ? 7.181 -42.313 -1.492 1.00 43.31 1072 PHE A CA 1
ATOM 8217 C C . PHE A 1 1072 ? 5.859 -42.811 -2.095 1.00 43.31 1072 PHE A C 1
ATOM 8219 O O . PHE A 1 1072 ? 5.168 -42.040 -2.752 1.00 43.31 1072 PHE A O 1
ATOM 8226 N N . LEU A 1 1073 ? 5.474 -44.066 -1.838 1.00 42.31 1073 LEU A N 1
ATOM 8227 C CA . LEU A 1 1073 ? 4.192 -44.617 -2.295 1.00 42.31 1073 LEU A CA 1
ATOM 8228 C C . LEU A 1 1073 ? 2.997 -43.951 -1.598 1.00 42.31 1073 LEU A C 1
ATOM 8230 O O . LEU A 1 1073 ? 1.991 -43.690 -2.245 1.00 42.31 1073 LEU A O 1
ATOM 8234 N N . LEU A 1 1074 ? 3.117 -43.624 -0.307 1.00 38.84 1074 LEU A N 1
ATOM 8235 C CA . LEU A 1 1074 ? 2.089 -42.885 0.437 1.00 38.84 1074 LEU A CA 1
ATOM 8236 C C . LEU A 1 1074 ? 1.903 -41.451 -0.086 1.00 38.84 1074 LEU A C 1
ATOM 8238 O O . LEU A 1 1074 ? 0.769 -41.009 -0.214 1.00 38.84 1074 LEU A O 1
ATOM 8242 N N . CYS A 1 1075 ? 2.983 -40.754 -0.454 1.00 34.59 1075 CYS A N 1
ATOM 8243 C CA . CYS A 1 1075 ? 2.923 -39.424 -1.079 1.00 34.59 1075 CYS A CA 1
ATOM 8244 C C . CYS A 1 1075 ? 2.424 -39.421 -2.533 1.00 34.59 1075 CYS A C 1
ATOM 8246 O O . CYS A 1 1075 ? 2.201 -38.351 -3.074 1.00 34.59 1075 CYS A O 1
ATOM 8248 N N . PHE A 1 1076 ? 2.314 -40.582 -3.182 1.00 38.09 1076 PHE A N 1
ATOM 8249 C CA . PHE A 1 1076 ? 1.757 -40.715 -4.535 1.00 38.09 1076 PHE A CA 1
ATOM 8250 C C . PHE A 1 1076 ? 0.248 -41.012 -4.519 1.00 38.09 1076 PHE A C 1
ATOM 8252 O O . PHE A 1 1076 ? -0.410 -40.933 -5.553 1.00 38.09 1076 PHE A O 1
ATOM 8259 N N . ILE A 1 1077 ? -0.262 -41.440 -3.360 1.00 34.88 1077 ILE A N 1
ATOM 8260 C CA . ILE A 1 1077 ? -1.670 -41.782 -3.118 1.00 34.88 1077 ILE A CA 1
ATOM 8261 C C . ILE A 1 1077 ? -2.436 -40.585 -2.519 1.00 34.88 1077 ILE A C 1
ATOM 8263 O O . ILE A 1 1077 ? -3.653 -40.514 -2.681 1.00 34.88 1077 ILE A O 1
ATOM 8267 N N . ILE A 1 1078 ? -1.735 -39.672 -1.834 1.00 29.88 1078 ILE A N 1
ATOM 8268 C CA . ILE A 1 1078 ? -2.226 -38.357 -1.375 1.00 29.88 1078 ILE A CA 1
ATOM 8269 C C . ILE A 1 1078 ? -1.995 -37.349 -2.494 1.00 29.88 1078 ILE A C 1
ATOM 8271 O O . ILE A 1 1078 ? -2.916 -36.541 -2.739 1.00 29.88 1078 ILE A O 1
#

Foldseek 3Di:
DDDDDDADDDDDDDPDDPDDDDDDDDDDWDWDWDDDDPDIDIDGDDDDPPVVVVVVVVVVDDPPPVVVVVVVVVVVVVVVVVPQQAPAAPFFPNLLVLLLVLLVLLLVLLLLLVVLVVVDFRDQCQVSLVVLLVVLVVLLVVLVVCLVPDPDPQLVVQQVVLNCLLNVLSVLCVVLNVVSVVPRNDPVSSVSSLSSSLSNLVSSNSNRNSSLVVLLVVLLVLLVQLLVLLVCLLVQQDPVSLVVSCVRNVVSLVVNLVSLVVVLNGGLDVVLSVLSVVLNVLLVLLVVLLSLLSVLLNVCVVVPNPLNVLSSVLNNLSSVSNNVSSVSSSVSSPDPDDDPDPPDQDLLNLLVVLLVLLVVLLVLLLVQLQDLQRAPPDSNLVSLLSNLVSLQSLLVSFDVVLSVVLPVLSVVLVVLSVVLNVCNVVVNSPPPVSNVSSVVSSVSSVVNSVSSVVRSVVSVPDDDDDADDDLVSLVVLLVVCLVPVQDCPVCSNVVSLVVNLVVLLVVLVVDDDPSSVVSPVVSVVSVVLSVVLNVCSVVVNNPDVVSVVVVLPPDPPPQPVPVLVVVLVVLLVVLLVLLVVLQVLLVPQQPPVVVLSVQSNVLSVVLNSLSSSLSSLVVSCVVVVPDPSSVVSNVSSVVVNVVSSVSNVVSSLVSHDLLVLLVVLLVLLVVLVVQLVVCLVVVNLVSLLVSLVSNLVSLVVNLVSLVVQLVQFPAPVLVVQSVVLSVQLVVLSVQLNVLSVVCSVPSPPPVSVVSNVVSSVSNSVSSVSNSVSSDDDDDQDDPPDCVPPPDPDPDPPVVVVVVVVVPVPDPDPDDDDDPPPPPDDDDDDDDDDDDDDDDDPDDPDPDDVPPDPLQPDDDDPVQLLLNLLNVQCVLLLQFDPVLALLSVLSNVLSVLSSVLSCLLVCHPNRALSSLLVSLLSNLVSLVSNLVLLLVLLVFQRRNVLSVQLNVLSVSQNVLSSVLNSLSSSLSSQPPDFDDDPPPRDGDPDDGDPSNVVSVVSNSVSSNSNSVSSSSNVVSSVVRLVGGDPVPDDDDDGDRDPGDGSVVVLVVVLVVVCVVVDVVCNVVSVVVVVVVVSD

Mean predicted aligned error: 20.25 Å

InterPro domains:
  IPR000633 Vinculin, conserved site [PS00664] (362-372)
  IPR006077 Vinculin/alpha-catenin [PF01044] (102-1031)
  IPR017997 Vinculin [PTHR46180] (557-1032)
  IPR036723 Alpha-catenin/vinculin-like superfamily [SSF47220] (124-334)
  IPR036723 Alpha-catenin/vinculin-like superfamily [SSF47220] (338-456)
  IPR036723 Alpha-catenin/vinculin-like superfamily [SSF47220] (468-582)
  IPR036723 Alpha-catenin/vinculin-like superfamily [SSF47220] (555-657)
  IPR036723 Alpha-catenin/vinculin-like superfamily [SSF47220] (659-852)
  IPR036723 Alpha-catenin/vinculin-like superfamily [SSF47220] (860-1033)

Solvent-accessible surface area (backbone atoms only — not comparable to full-atom values): 59628 Å² total; per-residue (Å²): 138,86,84,82,86,83,86,83,89,76,96,72,89,77,94,82,84,88,86,80,95,75,85,92,77,91,81,86,83,73,76,58,74,54,70,68,75,100,48,79,52,80,58,83,72,86,80,71,81,74,58,63,59,61,53,55,64,51,68,79,65,68,83,67,64,69,63,55,52,67,61,48,56,68,62,44,65,73,53,56,78,76,52,80,81,74,87,29,17,85,57,17,62,55,29,62,64,54,50,53,63,53,42,54,54,40,43,52,52,55,36,49,49,48,50,36,70,75,70,39,72,44,72,84,39,59,67,66,43,50,52,52,38,52,53,49,51,51,51,45,50,51,51,53,54,50,46,73,74,48,85,56,65,64,45,56,62,56,36,57,60,21,44,52,38,29,53,52,13,40,50,32,30,52,52,14,29,56,43,31,67,76,35,39,77,43,64,73,25,48,53,30,38,44,54,12,46,42,30,36,56,54,16,51,50,49,38,30,38,43,52,30,54,48,54,43,51,54,50,42,51,40,44,48,54,46,47,61,53,49,72,51,57,82,78,54,64,45,73,68,54,47,54,51,50,48,68,62,45,50,61,39,52,54,45,40,55,51,52,52,63,48,49,38,75,33,40,66,54,60,68,57,25,53,51,43,53,52,32,53,52,49,42,64,60,44,52,63,54,32,53,38,29,46,54,34,30,31,52,34,54,76,68,74,36,81,54,35,65,47,30,46,50,46,26,50,51,43,44,48,54,45,44,52,34,47,50,50,43,45,55,54,64,68,59,89,69,90,78,88,80,85,82,80,77,53,72,67,54,54,37,52,53,34,49,56,57,35,66,76,28,51,61,49,24,47,59,41,46,72,37,47,82,59,60,84,86,34,75,17,55,51,25,46,54,48,38,41,54,34,46,45,62,36,23,80,71,29,45,72,71,46,16,50,53,42,47,50,49,40,53,52,44,50,54,52,49,52,53,43,46,51,36,36,72,72,72,40,18,81,34,74,69,35,49,52,50,30,50,54,42,54,56,49,52,53,54,45,54,53,48,50,55,49,25,60,57,43,58,76,71,70,96,92,95,86,90,58,91,45,72,68,44,19,48,53,41,24,48,56,33,73,74,40,59,82,60,89,67,86,58,53,24,63,53,24,48,53,57,49,39,55,50,45,46,57,55,22,71,77,43,72,70,68,61,17,55,50,43,42,48,52,37,51,49,52,52,51,50,51,50,52,51,50,53,35,33,76,71,72,50,49,87,39,70,72,58,52,51,69,68,58,75,81,66,79,74,82,46,60,66,52,51,49,51,53,50,47,50,50,50,49,53,48,37,52,51,52,26,51,49,34,46,51,40,33,74,72,35,30,86,83,41,60,68,60,20,51,52,26,47,52,35,23,50,47,39,54,65,43,46,62,48,42,45,37,33,49,51,43,25,68,73,37,75,85,39,64,53,33,49,52,41,31,51,53,41,48,50,55,48,48,51,34,52,50,48,38,48,53,52,48,58,70,32,40,63,65,48,60,51,37,48,55,44,50,54,50,37,52,52,33,50,51,48,29,53,49,17,39,75,69,63,33,41,68,52,29,53,57,28,50,53,48,35,50,52,45,54,53,48,45,44,52,52,50,47,52,54,38,72,37,42,66,46,68,65,54,35,51,46,30,50,56,25,38,51,47,31,63,65,26,49,59,56,23,53,54,28,44,50,51,21,40,75,39,53,80,42,66,66,39,47,49,51,21,52,52,31,45,50,52,27,53,50,24,51,51,44,32,32,56,45,65,45,85,76,78,83,76,74,77,79,76,74,72,86,75,65,80,71,94,59,96,77,61,62,73,60,54,55,52,52,55,56,52,58,74,73,47,97,66,100,76,88,80,90,79,87,85,78,80,88,80,84,82,86,80,83,84,80,86,86,84,80,88,81,81,80,78,79,77,71,78,74,78,86,63,86,71,76,60,76,84,68,79,57,84,66,55,90,92,34,63,35,32,42,29,15,52,57,30,38,66,58,44,60,56,41,36,52,68,61,14,68,54,42,43,28,50,42,52,34,19,55,42,35,37,51,44,40,39,38,78,70,54,55,91,77,50,46,53,47,57,41,38,51,41,33,46,53,37,28,56,32,42,45,50,34,35,53,50,50,54,51,52,32,72,42,23,28,36,51,64,44,21,51,52,30,48,62,40,31,68,53,40,57,60,40,33,51,50,41,41,48,36,37,38,54,41,35,57,48,64,88,65,80,76,77,57,93,86,72,85,60,91,70,91,82,73,74,55,72,69,50,51,53,38,48,52,54,40,39,55,44,47,38,53,44,33,51,35,50,44,52,26,53,56,32,43,58,61,26,63,76,40,54,49,77,88,78,67,78,88,83,80,84,80,63,74,49,89,42,68,25,61,66,60,56,50,51,52,46,51,52,49,29,68,73,64,35,74,83,48,36,60,60,53,50,53,52,51,55,52,64,72,76,107

Secondary structure (DSSP, 8-state):
------PPP---------S-----------EEEEEETTEEEEEE----TTHHHHHHHHHSS-SSHHHHHHHHHHHHTTTHHHHTT----TTBTTHHHHHHHHHHHHHHHHHHHHHHHTTPPPP--HHHHHHHHHHHHHHHHHHHHHHHH---HHHHHHHHHHHHHHHHHHHHHHHHHHHHHH-TT-HHHHHHHHHHHHHHHHHHHHHHHHHHHHHHHHHHHHHHHHHHHHTTGGG--SHHHHHHHHHHHHHHHHHHHHHHHHHHHHBS-HHHHHHHHHHHHHHHHHHHHHHHHHHHHHHHHHTT-TTHHHHHHHHHHHHHHHHHHHHHHHHHHT--S---SSS---HHHHHHHHHHHHHTTHHHHHHHHH-TTPPTT-HHHHHHHHHHHHHHHHHTTS-HHHHHHHHHHHHHHHHHHHHHHHHHHTT-TTSHHHHHHHHHHHHHHHHHHHHHHHHHHHHTT--------SHHHHHHHHHHHHH-TTS--TTHHHHHHHHHHHHHHHHHHTS-HHHHHHHHHHHHHHHHHHHHHHHHHHTT-TTSHHHHHHHHTT-SSTTHHHHHHHHHHHHHHHHHHHHHHHHHHHHHTSTT-HHHHHHHHHHHHHHHHHHHHHHHHHHHHHH-TT-HHHHHHHHHHHHHHHHHHHHHHHHHHHTS-HHHHHHHHHHHHHHHHHHHHHHHHTT-HHHHHHHHHHHHHHHHHHHHHHHHHHHHB--HHHHHHHHHHHHHHHHHHHHHHHHHHHHHH-TT-HHHHHHHHHHHHHHHHHHHHHHHHHS----PPPPP-GGG---S-TTTHHHHHHHHHHHHH-------S-TTSSS---PPPPPPP-----PPPPPPPP------GGGSSPPPTT-HHHHHHHHHHHHHTTB--TT-HHHHHHHHHHHHHHHHHHHHTTTTS--HHHHHHHHHHHHHHHHHHHHHHHHHHHHB-BHHHHHHHHHHHTTHHHHHHHHHHHHHHHHHHTT-----TTT-----S---HHHHHHHHHHHHHHHHHHHHHHHHHHHHHHHHTSB-GGG-SSSSS-S----B-HHHHHHHHHHHHHHH-GGGHHHHHHHHHHHHH-

pLDDT: mean 72.08, std 22.06, range [21.92, 97.75]

=== Feature glossary ===
The record interleaves many kinds of information about one protein. Here is each kind framed as the question it answers.

Q: What does the local fold look like, residue by residue?
A: A 3Di character summarizes, for each residue, the relative orientation of the Cα frame of its nearest spatial neighbor. Because it encodes fold topology rather than chemistry, 3Di alignments detect remote structural similarity that sequence alignment misses.

Q: Which residues are in helices, strands, or loops?
A: Secondary structure is the local, repeating backbone conformation. DSSP classifies it into eight states by reading the hydrogen-bond network: three helix types (H, G, I), two β types (E, B), two non-regular types (T, S), and unstructured coil (-).

Q: How big and how compact is the whole molecule?
A: Three whole-structure scalars: the radius of gyration (RMS distance of Cα from centroid, in Å), the count of Cα–Cα contacts (pairs closer than 8 Å and separated by more than four residues in sequence — i.e. tertiary, not local, contacts), and the bounding-box dimensions. Together they distinguish compact globular folds from extended fibres or disordered chains.

Q: How confident is the AlphaFold model at each residue?
A: For AlphaFold models, the B-factor field carries pLDDT — the model's own estimate of local accuracy on a 0–100 scale. Regions with pLDDT<50 should be treated as essentially unmodeled; they often correspond to intrinsically disordered segments.

Q: What family and function is it annotated with?
A: Functional annotations link the protein to curated databases. InterPro entries identify conserved domains and families by matching the sequence against member-database signatures (Pfam, PROSITE, CDD, …). Gene Ontology (GO) terms describe molecular function, biological process, and cellular component in a controlled vocabulary. CATH places the structure in a hierarchical fold classification (Class/Architecture/Topology/Homologous-superfamily). The organism is the source species.

Q: What known structures does this most resemble?
A: Nearest PDB neighbors are the top structural matches found by Foldseek when searching this structure against the entire Protein Data Bank. Each hit reports a TM-score (0 to 1; >0.5 almost always implies the same fold) and an E-value. These are *structural* homologs — they may share no detectable sequence similarity.

Q: Which residues are buried vs exposed?
A: Solvent-accessible surface area (SASA) is the area in Å² traced out by the centre of a 1.4 Å probe sphere (a water molecule) rolled over the protein's van der Waals surface (Shrake–Rupley / Lee–Richards construction). Buried residues have near-zero SASA; fully exposed residues can exceed 200 Å². The total SASA scales roughly with the number of surface residues.

Q: What are the backbone torsion angles?
A: φ (phi) and ψ (psi) are the two rotatable backbone dihedrals per residue: φ is the C(i-1)–N–Cα–C torsion, ψ is the N–Cα–C–N(i+1) torsion, both in degrees on (−180°, 180°]. α-helical residues cluster near (−60°, −45°); β-strand residues near (−120°, +130°). A Ramachandran plot is simply a scatter of (φ, ψ) for every residue.

Q: Are the domains correctly placed relative to each other?
A: Predicted aligned error is AlphaFold's pairwise confidence. Unlike pLDDT (per-residue), PAE is per-residue-pair and captures whether two parts of the structure are correctly placed relative to each other. Units are ångströms of expected positional error.

Q: What if only a Cα trace is available?
A: P-SEA three-state annotation labels each residue as helix, strand, or coil based purely on the geometry of the Cα trace. It serves as a fallback when the full backbone (and thus DSSP) is unavailable.

Q: What is the amino-acid chain?
A: This is the polypeptide sequence — one letter per residue, N-terminus first. Length ranges from a few dozen residues for small domains to over a thousand for large multi-domain proteins.

Q: What do the rendered images show?
A: The six renders are orthographic views along the three Cartesian axes in both directions. Representation (cartoon, sticks, or surface) and color scheme (sequence-rainbow or by-chain) vary across proteins so the training set covers all the common visualization conventions.

Q: What do the diagnostic plots show?
A: Plot images: a contact map (which residues are close in 3D, as an N×N binary image), a Ramachandran scatter (backbone torsion angles, revealing secondary-structure composition at a glance), and — for AlphaFold structures — a PAE heatmap (pairwise prediction confidence).

Q: How mobile is each atom in the crystal?
A: B-factor (Debye–Waller factor) reflects atomic displacement in the crystal lattice. It is an experimental observable (units Å²), not a prediction; low values mean the atom is pinned down, high values mean it moves or is heterogeneous across the crystal.

Q: Where is each backbone atom in 3D?
A: The mmCIF table is the protein's shape written out atom by atom. For each backbone N, Cα, C, and carbonyl O, it records an (x, y, z) coordinate triple in Å plus the residue type, chain letter, and residue number.